Protein AF-0000000078073904 (afdb_homodimer)

Organism: Fusarium culmorum (NCBI:txid5516)

Radius of gyration: 28.76 Å; Cα contacts (8 Å, |Δi|>4): 2081; chains: 2; bounding box: 101×73×83 Å

pLDDT: mean 92.56, std 14.95, range [20.91, 99.0]

Sequence (932 aa):
MATPYNGTSDHADDGYSSGVSDLNIFYETGHLVFLVTSAVLVLLMIPGVGFFYSGLARRKSALTLILLSMVSVAVISFQWFFWGYSLTFSRTGNAFFGDLTQFGLMETLAQPNGSSALPDILFCLYQGMFAAITPALAIGAVADRGRILPAIVFMFLWSTIVYDPIAYWTWNANGWLFNLPSYDFAGGGPVHVASGTCALAYSLMLGKRTGYNRNNGLPYRPHNVTHVVLGTVFLWVGWFGFNGGSALAMNIRAIMACYVTNLAASCGAIAWILLDYRLEKKWSTIGFCSGAISGLVAITPAAGFVKPWAAVIIGICGGVVCNFATKLKFVMNIDDSLDIFAIHGVGGMAGNILTGIFGTKSIAALDGGEYDPIGWVDSHWVQLGYQIAGTLACFAWSFVLTCLLLFILNLIPGLSLRVAPEEEELGTDDGQLGEFAYDYVEMTRHMADSTHPNSDASARTSHEKVMATPYNGTSDHADDGYSSGVSDLNIFYETGHLVFLVTSAVLVLLMIPGVGFFYSGLARRKSALTLILLSMVSVAVISFQWFFWGYSLTFSRTGNAFFGDLTQFGLMETLAQPNGSSALPDILFCLYQGMFAAITPALAIGAVADRGRILPAIVFMFLWSTIVYDPIAYWTWNANGWLFNLPSYDFAGGGPVHVASGTCALAYSLMLGKRTGYNRNNGLPYRPHNVTHVVLGTVFLWVGWFGFNGGSALAMNIRAIMACYVTNLAASCGAIAWILLDYRLEKKWSTIGFCSGAISGLVAITPAAGFVKPWAAVIIGICGGVVCNFATKLKFVMNIDDSLDIFAIHGVGGMAGNILTGIFGTKSIAALDGGEYDPIGWVDSHWVQLGYQIAGTLACFAWSFVLTCLLLFILNLIPGLSLRVAPEEEELGTDDGQLGEFAYDYVEMTRHMADSTHPNSDASARTSHEKV

Foldseek 3Di:
DADQQDADDQFFAQSCNSVDDPLCSQADVQFLVLLVVLLVLLLLLLLLLLLQLLQQADQQANVVLSVLSVLLLVLLLVLLQAALVQFAFGNPQAQQTGDRSCGNNVSQHRPDGLDSNDGRVSVSSRVSSLLSRQLSLQLSLCGLWWARVLSSVLSSVCSRQFLRRLSNLQRYCNYVLVVLPLFFQQPLQSRQQLSLLLNQLSLVLQDAADCCVVVVNDADGRPHLVSSVSSLVSNLSSLLSRQLCSLSGDFVLSVQLSVLLNLLLQLQLVLQQVVVCVPPVDRDSSSSSLSSLLSNSLCRRQSSFAGNVLSNVSSNCSNVQLNVCLCVCSVVVGNSRSSSNSRRNRSSLNSSLSSQAGGAQVSNCRSVDGDDGGHVVSVPPCNNVSSNVSSVVSSVSSNVVSNVSLVVQCPDPPSNTTDDSVDSVSHCCCVPVVDGPDDCVVVVVVVVCVVPVPDPVVVPPDDDDD/DADQQDADDQFFAQRCSSVDDPLCSQADVQFLVLLVVLLVLLLLLLLLLLLQLLQQADQLANVVLSVLSVLLLVLLVVLLQQALVQFAFGNPDAQQTGDRSCGNNVSQHRPDGLDSRDGRVSVSSRVSSLLSNQLSLQLSLCGLWWARVLSSVLSSVCSRQFLRRLNNLQRYCNYVLVVLPLFFQQPLQSRQQLSLLLNQLLLVLQDDADCCVVVVNDADGRPHLPSSVSSLVSNLSSLLSRQLCSLSGDFVLSVQLSVLLNLLLQLQLVLQQVVVCVPVVDRDSNSSSLSSLQSNLLCRRQSSFAGNVLSNVSSNCSNVQLNVCLCVCSVVVGNSRSSSNSRRNRSSLNSSLSSQAGGAQVRNCRSVDGDDGGHVVSPPPCNNVSSNVSSVVSSVSSNVVSNVSLVVQCPDPPRNTTDDSVDSVSHCCCVPPVDGPDPCVVVVVVVVCVVPVPDPVPPPPDPPPD

Secondary structure (DSSP, 8-state):
-PPPP-S--SS-B-SGGG--S-GGGG--HHHHHHHHHHHHHHHHHHHHHHHHHHHHS-GGGHHHHHHHHHHHHHHHHHHIIIIIHHHHH-SS--SS---STTGGGTTBSSSEESEEEEEHHHHHHHHHHHHHHHHHHHGGGGTTTB-HHHHHHHHHHHIIIIIHHHHHHHHSTTSHHHHTT---SS-IIIIIIHHHHHHHHHHHHH-PPTTTTTTTTPPPPPS-HHHHHHHHHHHHHHHHHHHHGGGSS-SHHHHHHHHHHHHHHHHHHHHHHHHHHHHHSS--HHHHHHHHHHHHHHHTTTTTT--HHHHHHHHHHHHHHHHHHTTHHHHHT---TT-HIIIIIIHHHHHHHHHHHH--HHHHGGGS------SGGGT-TTHHHHHHHHHHHHHHHHHHHHHHHHHHHHHSTT--SBPPHHHHHH-HIIIIIS--SS-HHHHHHHHHHHH--SGGGTTSSS----/-PPPP-S--SS-B-SGGG--S-GGGG--HHHHHHHHHHHHHHHHHHHHHHHHHHHHS-GGGHHHHHHHHHHHHHHHHHHIIIIIHHHHH-SS--SS---STTGGGTTBSSSEESEEEEEHHHHHHHHHHHHHHHHHHHGGGGTTTB-HHHHHHHHHHHIIIIIHHHHHHHHSTTSHHHHTT---SS-IIIIIIHHHHHHHHHHHHH-PPTTTTTTTTPPPPPS-HHHHHHHHHHHHHHHIIIIIGGGSSSSHHHHHHHHHHHHHHHHHHHHHHHHHHHHHSS--HHHHHHHHHHHHHHHTTTTTT--HHHHHHHHHHHHHHHHHHTTHHHHHT---TT-HIIIIIIHHHHHHHHHHHH--HHHHGGGS------SGGGT-TTHHHHHHHHHHHHHHHHHHHHHHHHHHHHHSTT--SBPPHHHHHH-HIIIIIS--SS--HHHHHHHHHHH-SSGGGGGGSGGGG-

Nearest PDB structures (foldseek):
  5fuf-assembly1_A  TM=9.604E-01  e=5.441E-35  Candida albicans
  6ej6-assembly1_A  TM=9.096E-01  e=3.492E-35  Candida albicans SC5314
  5aez-assembly1_A  TM=9.355E-01  e=1.648E-34  Candida albicans
  5ah3-assembly1_A  TM=9.087E-01  e=6.497E-35  Candida albicans
  2nuu-assembly2_D  TM=9.528E-01  e=1.127E-28  Escherichia coli

InterPro domains:
  IPR001905 Ammonium transporter [PTHR43029] (24-446)
  IPR001905 Ammonium transporter [TIGR00836] (33-438)
  IPR018047 Ammonium transporter, conserved site [PS01219] (184-209)
  IPR024041 Ammonium transporter AmtB-like domain [PF00909] (33-438)
  IPR029020 Ammonium/urea transporter [G3DSA:1.10.3430.10] (8-456)

Structure (mmCIF, N/CA/C/O backbone):
data_AF-0000000078073904-model_v1
#
loop_
_entity.id
_entity.type
_entity.pdbx_description
1 polymer 'Ammonium transporter'
#
loop_
_atom_site.group_PDB
_atom_site.id
_atom_site.type_symbol
_atom_site.label_atom_id
_atom_site.label_alt_id
_atom_site.label_comp_id
_atom_site.label_asym_id
_atom_site.label_entity_id
_atom_site.label_seq_id
_atom_site.pdbx_PDB_ins_code
_atom_site.Cartn_x
_atom_site.Cartn_y
_atom_site.Cartn_z
_atom_site.occupancy
_atom_site.B_iso_or_equiv
_atom_site.auth_seq_id
_atom_site.auth_comp_id
_atom_site.auth_asym_id
_atom_site.auth_atom_id
_atom_site.pdbx_PDB_model_num
ATOM 1 N N . MET A 1 1 ? 30.516 -7.418 2.08 1 75.19 1 MET A N 1
ATOM 2 C CA . MET A 1 1 ? 30.125 -8.164 0.886 1 75.19 1 MET A CA 1
ATOM 3 C C . MET A 1 1 ? 30.203 -9.672 1.138 1 75.19 1 MET A C 1
ATOM 5 O O . MET A 1 1 ? 31.141 -10.156 1.765 1 75.19 1 MET A O 1
ATOM 9 N N . ALA A 1 2 ? 29.156 -10.375 0.724 1 86.56 2 ALA A N 1
ATOM 10 C CA . ALA A 1 2 ? 29.062 -11.812 0.95 1 86.56 2 ALA A CA 1
ATOM 11 C C . ALA A 1 2 ? 30.031 -12.57 0.057 1 86.56 2 ALA A C 1
ATOM 13 O O . ALA A 1 2 ? 30.359 -12.125 -1.048 1 86.56 2 ALA A O 1
ATOM 14 N N . THR A 1 3 ? 30.562 -13.641 0.608 1 92.12 3 THR A N 1
ATOM 15 C CA . THR A 1 3 ? 31.391 -14.562 -0.167 1 92.12 3 THR A CA 1
ATOM 16 C C . THR A 1 3 ? 30.531 -15.359 -1.146 1 92.12 3 THR A C 1
ATOM 18 O O . THR A 1 3 ? 29.438 -15.812 -0.8 1 92.12 3 THR A O 1
ATOM 21 N N . PRO A 1 4 ? 31 -15.477 -2.396 1 94.19 4 PRO A N 1
ATOM 22 C CA . PRO A 1 4 ? 30.25 -16.312 -3.33 1 94.19 4 PRO A CA 1
ATOM 23 C C . PRO A 1 4 ? 30.141 -17.766 -2.867 1 94.19 4 PRO A C 1
ATOM 25 O O . PRO A 1 4 ? 31.109 -18.328 -2.342 1 94.19 4 PRO A O 1
ATOM 28 N N . TYR A 1 5 ? 29.078 -18.375 -3.01 1 95.69 5 TYR A N 1
ATOM 29 C CA . TYR A 1 5 ? 28.859 -19.766 -2.619 1 95.69 5 TYR A CA 1
ATOM 30 C C . TYR A 1 5 ? 29.734 -20.719 -3.438 1 95.69 5 TYR A C 1
ATOM 32 O O . TYR A 1 5 ? 29.781 -20.609 -4.664 1 95.69 5 TYR A O 1
ATOM 40 N N . ASN A 1 6 ? 30.391 -21.625 -2.811 1 95.69 6 ASN A N 1
ATOM 41 C CA . ASN A 1 6 ? 31.344 -22.484 -3.504 1 95.69 6 ASN A CA 1
ATOM 42 C C . ASN A 1 6 ? 31.016 -23.953 -3.334 1 95.69 6 ASN A C 1
ATOM 44 O O . ASN A 1 6 ? 31.859 -24.812 -3.58 1 95.69 6 ASN A O 1
ATOM 48 N N . GLY A 1 7 ? 29.859 -24.297 -2.871 1 95.56 7 GLY A N 1
ATOM 49 C CA . GLY A 1 7 ? 29.453 -25.688 -2.74 1 95.56 7 GLY A CA 1
ATOM 50 C C . GLY A 1 7 ? 28.828 -26.25 -4.008 1 95.56 7 GLY A C 1
ATOM 51 O O . GLY A 1 7 ? 28.891 -25.609 -5.062 1 95.56 7 GLY A O 1
ATOM 52 N N . THR A 1 8 ? 28.297 -27.469 -3.877 1 93.5 8 THR A N 1
ATOM 53 C CA . THR A 1 8 ? 27.672 -28.109 -5.027 1 93.5 8 THR A CA 1
ATOM 54 C C . THR A 1 8 ? 26.438 -27.344 -5.465 1 93.5 8 THR A C 1
ATOM 56 O O . THR A 1 8 ? 25.781 -26.688 -4.652 1 93.5 8 THR A O 1
ATOM 59 N N . SER A 1 9 ? 26.172 -27.422 -6.773 1 90.5 9 SER A N 1
ATOM 60 C CA . SER A 1 9 ? 25.016 -26.703 -7.297 1 90.5 9 SER A CA 1
ATOM 61 C C . SER A 1 9 ? 24.109 -27.625 -8.117 1 90.5 9 SER A C 1
ATOM 63 O O . SER A 1 9 ? 23.016 -27.234 -8.508 1 90.5 9 SER A O 1
ATOM 65 N N . ASP A 1 10 ? 24.484 -28.859 -8.266 1 90.44 10 ASP A N 1
ATOM 66 C CA . ASP A 1 10 ? 23.797 -29.719 -9.227 1 90.44 10 ASP A CA 1
ATOM 67 C C . ASP A 1 10 ? 22.734 -30.578 -8.539 1 90.44 10 ASP A C 1
ATOM 69 O O . ASP A 1 10 ? 21.891 -31.188 -9.195 1 90.44 10 ASP A O 1
ATOM 73 N N . HIS A 1 11 ? 22.828 -30.719 -7.254 1 93.75 11 HIS A N 1
ATOM 74 C CA . HIS A 1 11 ? 21.812 -31.422 -6.477 1 93.75 11 HIS A CA 1
ATOM 75 C C . HIS A 1 11 ? 21.594 -30.766 -5.121 1 93.75 11 HIS A C 1
ATOM 77 O O . HIS A 1 11 ? 22.359 -29.891 -4.723 1 93.75 11 HIS A O 1
ATOM 83 N N . ALA A 1 12 ? 20.516 -31.156 -4.504 1 96.12 12 ALA A N 1
ATOM 84 C CA . ALA A 1 12 ? 20.141 -30.531 -3.234 1 96.12 12 ALA A CA 1
ATOM 85 C C . ALA A 1 12 ? 21.172 -30.828 -2.156 1 96.12 12 ALA A C 1
ATOM 87 O O . ALA A 1 12 ? 21.672 -31.953 -2.051 1 96.12 12 ALA A O 1
ATOM 88 N N . ASP A 1 13 ? 21.531 -29.859 -1.433 1 96.31 13 ASP A N 1
ATOM 89 C CA . ASP A 1 13 ? 22.5 -29.891 -0.343 1 96.31 13 ASP A CA 1
ATOM 90 C C . ASP A 1 13 ? 22.172 -28.828 0.714 1 96.31 13 ASP A C 1
ATOM 92 O O . ASP A 1 13 ? 21.656 -27.766 0.393 1 96.31 13 ASP A O 1
ATOM 96 N N . ASP A 1 14 ? 22.5 -29.125 1.922 1 96.5 14 ASP A N 1
ATOM 97 C CA . ASP A 1 14 ? 22.203 -28.203 3.008 1 96.5 14 ASP A CA 1
ATOM 98 C C . ASP A 1 14 ? 23.188 -27.016 3.012 1 96.5 14 ASP A C 1
ATOM 100 O O . ASP A 1 14 ? 22.969 -26.031 3.723 1 96.5 14 ASP A O 1
ATOM 104 N N . GLY A 1 15 ? 24.203 -27 2.281 1 95.44 15 GLY A N 1
ATOM 105 C CA . GLY A 1 15 ? 25.203 -25.953 2.217 1 95.44 15 GLY A CA 1
ATOM 106 C C . GLY A 1 15 ? 26.562 -26.406 2.701 1 95.44 15 GLY A C 1
ATOM 107 O O . GLY A 1 15 ? 27.578 -25.75 2.414 1 95.44 15 GLY A O 1
ATOM 108 N N . TYR A 1 16 ? 26.641 -27.578 3.213 1 95.12 16 TYR A N 1
ATOM 109 C CA . TYR A 1 16 ? 27.859 -28 3.898 1 95.12 16 TYR A CA 1
ATOM 110 C C . TYR A 1 16 ? 28.891 -28.547 2.91 1 95.12 16 TYR A C 1
ATOM 112 O O . TYR A 1 16 ? 30.062 -28.703 3.242 1 95.12 16 TYR A O 1
ATOM 120 N N . SER A 1 17 ? 28.484 -28.812 1.729 1 96.62 17 SER A N 1
ATOM 121 C CA . SER A 1 17 ? 29.438 -29.203 0.699 1 96.62 17 SER A CA 1
ATOM 122 C C . SER A 1 17 ? 30.438 -28.094 0.425 1 96.62 17 SER A C 1
ATOM 124 O O . SER A 1 17 ? 31.469 -28.312 -0.219 1 96.62 17 SER A O 1
ATOM 126 N N . SER A 1 18 ? 30.219 -26.891 0.875 1 95.69 18 SER A N 1
ATOM 127 C CA . SER A 1 18 ? 31.109 -25.734 0.698 1 95.69 18 SER A CA 1
ATOM 128 C C . SER A 1 18 ? 32.344 -25.859 1.574 1 95.69 18 SER A C 1
ATOM 130 O O . SER A 1 18 ? 33.344 -25.141 1.367 1 95.69 18 SER A O 1
ATOM 132 N N . GLY A 1 19 ? 32.219 -26.656 2.662 1 96.25 19 GLY A N 1
ATOM 133 C CA . GLY A 1 19 ? 33.344 -26.875 3.553 1 96.25 19 GLY A CA 1
ATOM 134 C C . GLY A 1 19 ? 33.406 -25.859 4.676 1 96.25 19 GLY A C 1
ATOM 135 O O . GLY A 1 19 ? 34.375 -25.859 5.453 1 96.25 19 GLY A O 1
ATOM 136 N N . VAL A 1 20 ? 32.469 -25.031 4.711 1 94.69 20 VAL A N 1
ATOM 137 C CA . VAL A 1 20 ? 32.531 -24 5.746 1 94.69 20 VAL A CA 1
ATOM 138 C C . VAL A 1 20 ? 31.5 -24.328 6.84 1 94.69 20 VAL A C 1
ATOM 140 O O . VAL A 1 20 ? 30.469 -24.938 6.57 1 94.69 20 VAL A O 1
ATOM 143 N N . SER A 1 21 ? 31.828 -23.906 8.078 1 94.75 21 SER A N 1
ATOM 144 C CA . SER A 1 21 ? 30.938 -24.156 9.211 1 94.75 21 SER A CA 1
ATOM 145 C C . SER A 1 21 ? 29.891 -23.047 9.359 1 94.75 21 SER A C 1
ATOM 147 O O . SER A 1 21 ? 28.734 -23.328 9.656 1 94.75 21 SER A O 1
ATOM 149 N N . ASP A 1 22 ? 30.391 -21.844 9.18 1 97.25 22 ASP A N 1
ATOM 150 C CA . ASP A 1 22 ? 29.453 -20.734 9.25 1 97.25 22 ASP A CA 1
ATOM 151 C C . ASP A 1 22 ? 28.844 -20.438 7.879 1 97.25 22 ASP A C 1
ATOM 153 O O . ASP A 1 22 ? 29.422 -19.688 7.086 1 97.25 22 ASP A O 1
ATOM 157 N N . LEU A 1 23 ? 27.719 -20.969 7.633 1 97.06 23 LEU A N 1
ATOM 158 C CA . LEU A 1 23 ? 27.062 -20.906 6.328 1 97.06 23 LEU A CA 1
ATOM 159 C C . LEU A 1 23 ? 26.547 -19.484 6.059 1 97.06 23 LEU A C 1
ATOM 161 O O . LEU A 1 23 ? 26.156 -19.172 4.93 1 97.06 23 LEU A O 1
ATOM 165 N N . ASN A 1 24 ? 26.562 -18.531 7.031 1 97.31 24 ASN A N 1
ATOM 166 C CA . ASN A 1 24 ? 26.062 -17.156 6.879 1 97.31 24 ASN A CA 1
ATOM 167 C C . ASN A 1 24 ? 26.984 -16.328 6.004 1 97.31 24 ASN A C 1
ATOM 169 O O . ASN A 1 24 ? 26.594 -15.281 5.484 1 97.31 24 ASN A O 1
ATOM 173 N N . ILE A 1 25 ? 28.25 -16.703 5.789 1 96.75 25 ILE A N 1
ATOM 174 C CA . ILE A 1 25 ? 29.25 -15.898 5.105 1 96.75 25 ILE A CA 1
ATOM 175 C C . ILE A 1 25 ? 28.859 -15.695 3.646 1 96.75 25 ILE A C 1
ATOM 177 O O . ILE A 1 25 ? 29.375 -14.805 2.971 1 96.75 25 ILE A O 1
ATOM 181 N N . PHE A 1 26 ? 27.875 -16.531 3.18 1 96.69 26 PHE A N 1
ATOM 182 C CA . PHE A 1 26 ? 27.5 -16.5 1.771 1 96.69 26 PHE A CA 1
ATOM 183 C C . PHE A 1 26 ? 26.391 -15.492 1.521 1 96.69 26 PHE A C 1
ATOM 185 O O . PHE A 1 26 ? 25.984 -15.273 0.376 1 96.69 26 PHE A O 1
ATOM 192 N N . TYR A 1 27 ? 25.906 -14.82 2.568 1 97.25 27 TYR A N 1
ATOM 193 C CA . TYR A 1 27 ? 24.688 -14.031 2.395 1 97.25 27 TYR A CA 1
ATOM 194 C C . TYR A 1 27 ? 24.828 -12.672 3.068 1 97.25 27 TYR A C 1
ATOM 196 O O . TYR A 1 27 ? 25.406 -12.562 4.148 1 97.25 27 TYR A O 1
ATOM 204 N N . GLU A 1 28 ? 24.266 -11.656 2.355 1 96.62 28 GLU A N 1
ATOM 205 C CA . GLU A 1 28 ? 24.172 -10.312 2.92 1 96.62 28 GLU A CA 1
ATOM 206 C C . GLU A 1 28 ? 22.859 -10.141 3.684 1 96.62 28 GLU A C 1
ATOM 208 O O . GLU A 1 28 ? 21.781 -10.469 3.174 1 96.62 28 GLU A O 1
ATOM 213 N N . THR A 1 29 ? 22.953 -9.57 4.82 1 96.94 29 THR A N 1
ATOM 214 C CA . THR A 1 29 ? 21.828 -9.508 5.738 1 96.94 29 THR A CA 1
ATOM 215 C C . THR A 1 29 ? 20.703 -8.648 5.16 1 96.94 29 THR A C 1
ATOM 217 O O . THR A 1 29 ? 19.516 -8.898 5.43 1 96.94 29 THR A O 1
ATOM 220 N N . GLY A 1 30 ? 21.016 -7.645 4.367 1 97.5 30 GLY A N 1
ATOM 221 C CA . GLY A 1 30 ? 19.984 -6.801 3.779 1 97.5 30 GLY A CA 1
ATOM 222 C C . GLY A 1 30 ? 19.047 -7.555 2.855 1 97.5 30 GLY A C 1
ATOM 223 O O . GLY A 1 30 ? 17.828 -7.32 2.867 1 97.5 30 GLY A O 1
ATOM 224 N N . HIS A 1 31 ? 19.656 -8.461 2.033 1 98.19 31 HIS A N 1
ATOM 225 C CA . HIS A 1 31 ? 18.828 -9.305 1.176 1 98.19 31 HIS A CA 1
ATOM 226 C C . HIS A 1 31 ? 17.906 -10.195 2.004 1 98.19 31 HIS A C 1
ATOM 228 O O . HIS A 1 31 ? 16.719 -10.344 1.683 1 98.19 31 HIS A O 1
ATOM 234 N N . LEU A 1 32 ? 18.453 -10.75 3.092 1 98.38 32 LEU A N 1
ATOM 235 C CA . LEU A 1 32 ? 17.703 -11.672 3.938 1 98.38 32 LEU A CA 1
ATOM 236 C C . LEU A 1 32 ? 16.547 -10.961 4.629 1 98.38 32 LEU A C 1
ATOM 238 O O . LEU A 1 32 ? 15.414 -11.453 4.621 1 98.38 32 LEU A O 1
ATOM 242 N N . VAL A 1 33 ? 16.781 -9.789 5.156 1 98.5 33 VAL A N 1
ATOM 243 C CA . VAL A 1 33 ? 15.75 -9.039 5.871 1 98.5 33 VAL A CA 1
ATOM 244 C C . VAL A 1 33 ? 14.641 -8.633 4.906 1 98.5 33 VAL A C 1
ATOM 246 O O . VAL A 1 33 ? 13.461 -8.727 5.238 1 98.5 33 VAL A O 1
ATOM 249 N N . PHE A 1 34 ? 15.07 -8.242 3.742 1 98.62 34 PHE A N 1
ATOM 250 C CA . PHE A 1 34 ? 14.102 -7.812 2.742 1 98.62 34 PHE A CA 1
ATOM 251 C C . PHE A 1 34 ? 13.141 -8.945 2.4 1 98.62 34 PHE A C 1
ATOM 253 O O . PHE A 1 34 ? 11.922 -8.742 2.371 1 98.62 34 PHE A O 1
ATOM 260 N N . LEU A 1 35 ? 13.602 -10.094 2.203 1 98.69 35 LEU A N 1
ATOM 261 C CA . LEU A 1 35 ? 12.742 -11.195 1.77 1 98.69 35 LEU A CA 1
ATOM 262 C C . LEU A 1 35 ? 11.898 -11.711 2.928 1 98.69 35 LEU A C 1
ATOM 264 O O . LEU A 1 35 ? 10.758 -12.141 2.729 1 98.69 35 LEU A O 1
ATOM 268 N N . VAL A 1 36 ? 12.453 -11.742 4.156 1 98.69 36 VAL A N 1
ATOM 269 C CA . VAL A 1 36 ? 11.648 -12.125 5.312 1 98.69 36 VAL A CA 1
ATOM 270 C C . VAL A 1 36 ? 10.492 -11.141 5.477 1 98.69 36 VAL A C 1
ATOM 272 O O . VAL A 1 36 ? 9.344 -11.547 5.688 1 98.69 36 VAL A O 1
ATOM 275 N N . THR A 1 37 ? 10.797 -9.828 5.328 1 98.69 37 THR A N 1
ATOM 276 C CA . THR A 1 37 ? 9.766 -8.805 5.414 1 98.69 37 THR A CA 1
ATOM 277 C C . THR A 1 37 ? 8.727 -9 4.316 1 98.69 37 THR A C 1
ATOM 279 O O . THR A 1 37 ? 7.52 -8.883 4.566 1 98.69 37 THR A O 1
ATOM 282 N N . SER A 1 38 ? 9.203 -9.305 3.137 1 98.88 38 SER A N 1
ATOM 283 C CA . SER A 1 38 ? 8.297 -9.547 2.016 1 98.88 38 SER A CA 1
ATOM 284 C C . SER A 1 38 ? 7.391 -10.742 2.285 1 98.88 38 SER A C 1
ATOM 286 O O . SER A 1 38 ? 6.195 -10.703 1.985 1 98.88 38 SER A O 1
ATOM 288 N N . ALA A 1 39 ? 7.938 -11.797 2.867 1 98.81 39 ALA A N 1
ATOM 289 C CA . ALA A 1 39 ? 7.137 -12.977 3.203 1 98.81 39 ALA A CA 1
ATOM 290 C C . ALA A 1 39 ? 6.02 -12.617 4.18 1 98.81 39 ALA A C 1
ATOM 292 O O . ALA A 1 39 ? 4.883 -13.062 4.023 1 98.81 39 ALA A O 1
ATOM 293 N N . VAL A 1 40 ? 6.344 -11.812 5.152 1 98.62 40 VAL A N 1
ATOM 294 C CA . VAL A 1 40 ? 5.367 -11.391 6.152 1 98.62 40 VAL A CA 1
ATOM 295 C C . VAL A 1 40 ? 4.262 -10.57 5.484 1 98.62 40 VAL A C 1
ATOM 297 O O . VAL A 1 40 ? 3.082 -10.75 5.797 1 98.62 40 VAL A O 1
ATOM 300 N N . LEU A 1 41 ? 4.617 -9.703 4.598 1 98.75 41 LEU A N 1
ATOM 301 C CA . LEU A 1 41 ? 3.646 -8.867 3.896 1 98.75 41 LEU A CA 1
ATOM 302 C C . LEU A 1 41 ? 2.717 -9.719 3.039 1 98.75 41 LEU A C 1
ATOM 304 O O . LEU A 1 41 ? 1.514 -9.461 2.975 1 98.75 41 LEU A O 1
ATOM 308 N N . VAL A 1 42 ? 3.252 -10.727 2.355 1 98.81 42 VAL A N 1
ATOM 309 C CA . VAL A 1 42 ? 2.414 -11.602 1.54 1 98.81 42 VAL A CA 1
ATOM 310 C C . VAL A 1 42 ? 1.479 -12.406 2.439 1 98.81 42 VAL A C 1
ATOM 312 O O . VAL A 1 42 ? 0.314 -12.625 2.098 1 98.81 42 VAL A O 1
ATOM 315 N N . LEU A 1 43 ? 1.953 -12.859 3.58 1 98.75 43 LEU A N 1
ATOM 316 C CA . LEU A 1 43 ? 1.095 -13.547 4.535 1 98.75 43 LEU A CA 1
ATOM 317 C C . LEU A 1 43 ? -0.094 -12.68 4.93 1 98.75 43 LEU A C 1
ATOM 319 O O . LEU A 1 43 ? -1.217 -13.172 5.051 1 98.75 43 LEU A O 1
ATOM 323 N N . LEU A 1 44 ? 0.121 -11.406 5.062 1 98.5 44 LEU A N 1
ATOM 324 C CA . LEU A 1 44 ? -0.924 -10.461 5.434 1 98.5 44 LEU A CA 1
ATOM 325 C C . LEU A 1 44 ? -1.994 -10.383 4.348 1 98.5 44 LEU A C 1
ATOM 327 O O . LEU A 1 44 ? -3.164 -10.125 4.641 1 98.5 44 LEU A O 1
ATOM 331 N N . MET A 1 45 ? -1.682 -10.672 3.16 1 98.75 45 MET A N 1
ATOM 332 C CA . MET A 1 45 ? -2.609 -10.594 2.037 1 98.75 45 MET A CA 1
ATOM 333 C C . MET A 1 45 ? -3.691 -11.664 2.152 1 98.75 45 MET A C 1
ATOM 335 O O . MET A 1 45 ? -4.816 -11.469 1.689 1 98.75 45 MET A O 1
ATOM 339 N N . ILE A 1 46 ? -3.387 -12.75 2.764 1 98.62 46 ILE A N 1
ATOM 340 C CA . ILE A 1 46 ? -4.285 -13.898 2.729 1 98.62 46 ILE A CA 1
ATOM 341 C C . ILE A 1 46 ? -5.543 -13.594 3.541 1 98.62 46 ILE A C 1
ATOM 343 O O . ILE A 1 46 ? -6.66 -13.719 3.035 1 98.62 46 ILE A O 1
ATOM 347 N N . PRO A 1 47 ? -5.387 -13.117 4.797 1 98.19 47 PRO A N 1
ATOM 348 C CA . PRO A 1 47 ? -6.621 -12.641 5.426 1 98.19 47 PRO A CA 1
ATOM 349 C C . PRO A 1 47 ? -7.234 -11.445 4.699 1 98.19 47 PRO A C 1
ATOM 351 O O . PRO A 1 47 ? -8.445 -11.227 4.773 1 98.19 47 PRO A O 1
ATOM 354 N N . GLY A 1 48 ? -6.426 -10.648 4.012 1 98.56 48 GLY A N 1
ATOM 355 C CA . GLY A 1 48 ? -6.965 -9.586 3.178 1 98.56 48 GLY A CA 1
ATOM 356 C C . GLY A 1 48 ? -7.957 -10.086 2.145 1 98.56 48 GLY A C 1
ATOM 357 O O . GLY A 1 48 ? -9.016 -9.484 1.952 1 98.56 48 GLY A O 1
ATOM 358 N N . VAL A 1 49 ? -7.609 -11.211 1.524 1 98.5 49 VAL A N 1
ATOM 359 C CA . VAL A 1 49 ? -8.523 -11.852 0.588 1 98.5 49 VAL A CA 1
ATOM 360 C C . VAL A 1 49 ? -9.812 -12.25 1.312 1 98.5 49 VAL A C 1
ATOM 362 O O . VAL A 1 49 ? -10.914 -12.016 0.807 1 98.5 49 VAL A O 1
ATOM 365 N N . GLY A 1 50 ? -9.672 -12.805 2.512 1 98 50 GLY A N 1
ATOM 366 C CA . GLY A 1 50 ? -10.82 -13.219 3.307 1 98 50 GLY A CA 1
ATOM 367 C C . GLY A 1 50 ? -11.773 -12.078 3.617 1 98 50 GLY A C 1
ATOM 368 O O . GLY A 1 50 ? -12.984 -12.203 3.43 1 98 50 GLY A O 1
ATOM 369 N N . PHE A 1 51 ? -11.258 -10.953 4.02 1 97.25 51 PHE A N 1
ATOM 370 C CA . PHE A 1 51 ? -12.078 -9.797 4.344 1 97.25 51 PHE A CA 1
ATOM 371 C C . PHE A 1 51 ? -12.727 -9.219 3.09 1 97.25 51 PHE A C 1
ATOM 373 O O . PHE A 1 51 ? -13.891 -8.828 3.107 1 97.25 51 PHE A O 1
ATOM 380 N N . PHE A 1 52 ? -12.016 -9.172 2.033 1 97.56 52 PHE A N 1
ATOM 381 C CA . PHE A 1 52 ? -12.531 -8.664 0.772 1 97.56 52 PHE A CA 1
ATOM 382 C C . PHE A 1 52 ? -13.719 -9.492 0.296 1 97.56 52 PHE A C 1
ATOM 384 O O . PHE A 1 52 ? -14.781 -8.953 -0.008 1 97.56 52 PHE A O 1
ATOM 391 N N . TYR A 1 53 ? -13.57 -10.828 0.314 1 96.94 53 TYR A N 1
ATOM 392 C CA . TYR A 1 53 ? -14.625 -11.727 -0.126 1 96.94 53 TYR A CA 1
ATOM 393 C C . TYR A 1 53 ? -15.797 -11.711 0.849 1 96.94 53 TYR A C 1
ATOM 395 O O . TYR A 1 53 ? -16.953 -11.703 0.434 1 96.94 53 TYR A O 1
ATOM 403 N N . SER A 1 54 ? -15.461 -11.688 2.115 1 94.81 54 SER A N 1
ATOM 404 C CA . SER A 1 54 ? -16.5 -11.633 3.141 1 94.81 54 SER A CA 1
ATOM 405 C C . SER A 1 54 ? -17.375 -10.391 2.977 1 94.81 54 SER A C 1
ATOM 407 O O . SER A 1 54 ? -18.594 -10.477 3.051 1 94.81 54 SER A O 1
ATOM 409 N N . GLY A 1 55 ? -16.75 -9.289 2.75 1 93.56 55 GLY A N 1
ATOM 410 C CA . GLY A 1 55 ? -17.5 -8.055 2.582 1 93.56 55 GLY A CA 1
ATOM 411 C C . GLY A 1 55 ? -18.422 -8.07 1.383 1 93.56 55 GLY A C 1
ATOM 412 O O . GLY A 1 55 ? -19.516 -7.5 1.425 1 93.56 55 GLY A O 1
ATOM 413 N N . LEU A 1 56 ? -18.047 -8.711 0.352 1 93.25 56 LEU A N 1
ATOM 414 C CA . LEU A 1 56 ? -18.812 -8.758 -0.895 1 93.25 56 LEU A CA 1
ATOM 415 C C . LEU A 1 56 ? -19.938 -9.789 -0.808 1 93.25 56 LEU A C 1
ATOM 417 O O . LEU A 1 56 ? -20.906 -9.719 -1.566 1 93.25 56 LEU A O 1
ATOM 421 N N . ALA A 1 57 ? -19.766 -10.758 0.078 1 91.06 57 ALA A N 1
ATOM 422 C CA . ALA A 1 57 ? -20.734 -11.852 0.185 1 91.06 57 ALA A CA 1
ATOM 423 C C . ALA A 1 57 ? -21.922 -11.453 1.061 1 91.06 57 ALA A C 1
ATOM 425 O O . ALA A 1 57 ? -21.906 -10.383 1.673 1 91.06 57 ALA A O 1
ATOM 426 N N . ARG A 1 58 ? -22.906 -12.336 1.023 1 88 58 ARG A N 1
ATOM 427 C CA . ARG A 1 58 ? -24.031 -12.172 1.933 1 88 58 ARG A CA 1
ATOM 428 C C . ARG A 1 58 ? -23.609 -12.414 3.377 1 88 58 ARG A C 1
ATOM 430 O O . ARG A 1 58 ? -22.672 -13.172 3.637 1 88 58 ARG A O 1
ATOM 437 N N . ARG A 1 59 ? -24.328 -11.891 4.191 1 86.94 59 ARG A N 1
ATOM 438 C CA . ARG A 1 59 ? -24.016 -11.969 5.617 1 86.94 59 ARG A CA 1
ATOM 439 C C . ARG A 1 59 ? -23.969 -13.414 6.09 1 86.94 59 ARG A C 1
ATOM 441 O O . ARG A 1 59 ? -23.141 -13.773 6.926 1 86.94 59 ARG A O 1
ATOM 448 N N . LYS A 1 60 ? -24.859 -14.242 5.582 1 86.88 60 LYS A N 1
ATOM 449 C CA . LYS A 1 60 ? -25.047 -15.609 6.066 1 86.88 60 LYS A CA 1
ATOM 450 C C . LYS A 1 60 ? -23.875 -16.5 5.637 1 86.88 60 LYS A C 1
ATOM 452 O O . LYS A 1 60 ? -23.75 -17.641 6.102 1 86.88 60 LYS A O 1
ATOM 457 N N . SER A 1 61 ? -23 -16.016 4.793 1 89.31 61 SER A N 1
ATOM 458 C CA . SER A 1 61 ? -21.844 -16.797 4.324 1 89.31 61 SER A CA 1
ATOM 459 C C . SER A 1 61 ? -20.547 -16.031 4.527 1 89.31 61 SER A C 1
ATOM 461 O O . SER A 1 61 ? -19.5 -16.422 3.992 1 89.31 61 SER A O 1
ATOM 463 N N . ALA A 1 62 ? -20.578 -14.992 5.27 1 89.75 62 ALA A N 1
ATOM 464 C CA . ALA A 1 62 ? -19.453 -14.062 5.402 1 89.75 62 ALA A CA 1
ATOM 465 C C . ALA A 1 62 ? -18.297 -14.703 6.172 1 89.75 62 ALA A C 1
ATOM 467 O O . ALA A 1 62 ? -17.141 -14.602 5.766 1 89.75 62 ALA A O 1
ATOM 468 N N . LEU A 1 63 ? -18.562 -15.375 7.246 1 92.62 63 LEU A N 1
ATOM 469 C CA . LEU A 1 63 ? -17.531 -15.914 8.125 1 92.62 63 LEU A CA 1
ATOM 470 C C . LEU A 1 63 ? -16.844 -17.109 7.48 1 92.62 63 LEU A C 1
ATOM 472 O O . LEU A 1 63 ? -15.641 -17.328 7.672 1 92.62 63 LEU A O 1
ATOM 476 N N . THR A 1 64 ? -17.516 -17.891 6.73 1 94.56 64 THR A N 1
ATOM 477 C CA . THR A 1 64 ? -16.984 -19.047 6.035 1 94.56 64 THR A CA 1
ATOM 478 C C . THR A 1 64 ? -15.844 -18.641 5.098 1 94.56 64 THR A C 1
ATOM 480 O O . THR A 1 64 ? -14.82 -19.328 5.027 1 94.56 64 THR A O 1
ATOM 483 N N . LEU A 1 65 ? -16.016 -17.594 4.465 1 95 65 LEU A N 1
ATOM 484 C CA . LEU A 1 65 ? -15.016 -17.156 3.498 1 95 65 LEU A CA 1
ATOM 485 C C . LEU A 1 65 ? -13.75 -16.688 4.203 1 95 65 LEU A C 1
ATOM 487 O O . LEU A 1 65 ? -12.641 -16.938 3.729 1 95 65 LEU A O 1
ATOM 491 N N . ILE A 1 66 ? -13.891 -15.992 5.32 1 96.06 66 ILE A N 1
ATOM 492 C CA . ILE A 1 66 ? -12.734 -15.586 6.105 1 96.06 66 ILE A CA 1
ATOM 493 C C . ILE A 1 66 ? -11.992 -16.828 6.613 1 96.06 66 ILE A C 1
ATOM 495 O O . ILE A 1 66 ? -10.773 -16.922 6.492 1 96.06 66 ILE A O 1
ATOM 499 N N . LEU A 1 67 ? -12.734 -17.766 7.129 1 96.38 67 LEU A N 1
ATOM 500 C CA . LEU A 1 67 ? -12.141 -18.984 7.668 1 96.38 67 LEU A CA 1
ATOM 501 C C . LEU A 1 67 ? -11.398 -19.75 6.582 1 96.38 67 LEU A C 1
ATOM 503 O O . LEU A 1 67 ? -10.25 -20.172 6.785 1 96.38 67 LEU A O 1
ATOM 507 N N . LEU A 1 68 ? -12.023 -19.938 5.457 1 96.88 68 LEU A N 1
ATOM 508 C CA . LEU A 1 68 ? -11.422 -20.734 4.391 1 96.88 68 LEU A CA 1
ATOM 509 C C . LEU A 1 68 ? -10.141 -20.078 3.879 1 96.88 68 LEU A C 1
ATOM 511 O O . LEU A 1 68 ? -9.195 -20.766 3.498 1 96.88 68 LEU A O 1
ATOM 515 N N . SER A 1 69 ? -10.141 -18.75 3.807 1 97.69 69 SER A N 1
ATOM 516 C CA . SER A 1 69 ? -8.898 -18.062 3.438 1 97.69 69 SER A CA 1
ATOM 517 C C . SER A 1 69 ? -7.785 -18.359 4.434 1 97.69 69 SER A C 1
ATOM 519 O O . SER A 1 69 ? -6.641 -18.594 4.039 1 97.69 69 SER A O 1
ATOM 521 N N . MET A 1 70 ? -8.102 -18.422 5.68 1 97.81 70 MET A N 1
ATOM 522 C CA . MET A 1 70 ? -7.109 -18.719 6.715 1 97.81 70 MET A CA 1
ATOM 523 C C . MET A 1 70 ? -6.719 -20.188 6.695 1 97.81 70 MET A C 1
ATOM 525 O O . MET A 1 70 ? -5.566 -20.531 6.98 1 97.81 70 MET A O 1
ATOM 529 N N . VAL A 1 71 ? -7.652 -21 6.434 1 98.25 71 VAL A N 1
ATOM 530 C CA . VAL A 1 71 ? -7.383 -22.438 6.332 1 98.25 71 VAL A CA 1
ATOM 531 C C . VAL A 1 71 ? -6.387 -22.688 5.203 1 98.25 71 VAL A C 1
ATOM 533 O O . VAL A 1 71 ? -5.539 -23.578 5.309 1 98.25 71 VAL A O 1
ATOM 536 N N . SER A 1 72 ? -6.469 -21.906 4.191 1 98.62 72 SER A N 1
ATOM 537 C CA . SER A 1 72 ? -5.508 -22.047 3.104 1 98.62 72 SER A CA 1
ATOM 538 C C . SER A 1 72 ? -4.074 -21.891 3.605 1 98.62 72 SER A C 1
ATOM 540 O O . SER A 1 72 ? -3.186 -22.641 3.189 1 98.62 72 SER A O 1
ATOM 542 N N . VAL A 1 73 ? -3.822 -20.953 4.516 1 98.31 73 VAL A N 1
ATOM 543 C CA . VAL A 1 73 ? -2.494 -20.75 5.086 1 98.31 73 VAL A CA 1
ATOM 544 C C . VAL A 1 73 ? -2.037 -22.031 5.789 1 98.31 73 VAL A C 1
ATOM 546 O O . VAL A 1 73 ? -0.91 -22.484 5.59 1 98.31 73 VAL A O 1
ATOM 549 N N . ALA A 1 74 ? -2.926 -22.594 6.539 1 98.56 74 ALA A N 1
ATOM 550 C CA . ALA A 1 74 ? -2.578 -23.766 7.34 1 98.56 74 ALA A CA 1
ATOM 551 C C . ALA A 1 74 ? -2.334 -24.984 6.453 1 98.56 74 ALA A C 1
ATOM 553 O O . ALA A 1 74 ? -1.29 -25.641 6.551 1 98.56 74 ALA A O 1
ATOM 554 N N . VAL A 1 75 ? -3.248 -25.234 5.559 1 98.75 75 VAL A N 1
ATOM 555 C CA . VAL A 1 75 ? -3.213 -26.438 4.734 1 98.75 75 VAL A CA 1
ATOM 556 C C . VAL A 1 75 ? -2.037 -26.359 3.764 1 98.75 75 VAL A C 1
ATOM 558 O O . VAL A 1 75 ? -1.299 -27.344 3.6 1 98.75 75 VAL A O 1
ATOM 561 N N . ILE A 1 76 ? -1.841 -25.266 3.191 1 98.88 76 ILE A N 1
ATOM 562 C CA . ILE A 1 76 ? -0.819 -25.172 2.154 1 98.88 76 ILE A CA 1
ATOM 563 C C . ILE A 1 76 ? 0.562 -25.078 2.799 1 98.88 76 ILE A C 1
ATOM 565 O O . ILE A 1 76 ? 1.55 -25.562 2.242 1 98.88 76 ILE A O 1
ATOM 569 N N . SER A 1 77 ? 0.645 -24.469 4.004 1 98.75 77 SER A N 1
ATOM 570 C CA . SER A 1 77 ? 1.932 -24.484 4.691 1 98.75 77 SER A CA 1
ATOM 571 C C . SER A 1 77 ? 2.416 -25.906 4.918 1 98.75 77 SER A C 1
ATOM 573 O O . SER A 1 77 ? 3.605 -26.203 4.77 1 98.75 77 SER A O 1
ATOM 575 N N . PHE A 1 78 ? 1.495 -26.734 5.277 1 98.81 78 PHE A N 1
ATOM 576 C CA . PHE A 1 78 ? 1.865 -28.141 5.438 1 98.81 78 PHE A CA 1
ATOM 577 C C . PHE A 1 78 ? 2.172 -28.781 4.09 1 98.81 78 PHE A C 1
ATOM 579 O O . PHE A 1 78 ? 3.168 -29.484 3.943 1 98.81 78 PHE A O 1
ATOM 586 N N . GLN A 1 79 ? 1.312 -28.609 3.113 1 98.88 79 GLN A N 1
ATOM 587 C CA . GLN A 1 79 ? 1.505 -29.141 1.772 1 98.88 79 GLN A CA 1
ATOM 588 C C . GLN A 1 79 ? 2.859 -28.734 1.203 1 98.88 79 GLN A C 1
ATOM 590 O O . GLN A 1 79 ? 3.553 -29.547 0.586 1 98.88 79 GLN A O 1
ATOM 595 N N . TRP A 1 80 ? 3.215 -27.469 1.419 1 98.88 80 TRP A N 1
ATOM 596 C CA . TRP A 1 80 ? 4.457 -26.891 0.918 1 98.88 80 TRP A CA 1
ATOM 597 C C . TRP A 1 80 ? 5.668 -27.547 1.574 1 98.88 80 TRP A C 1
ATOM 599 O O . TRP A 1 80 ? 6.648 -27.875 0.901 1 98.88 80 TRP A O 1
ATOM 609 N N . PHE A 1 81 ? 5.57 -27.812 2.875 1 98.75 81 PHE A N 1
ATOM 610 C CA . PHE A 1 81 ? 6.59 -28.516 3.633 1 98.75 81 PHE A CA 1
ATOM 611 C C . PHE A 1 81 ? 6.695 -29.969 3.17 1 98.75 81 PHE A C 1
ATOM 613 O O . PHE A 1 81 ? 7.793 -30.469 2.945 1 98.75 81 PHE A O 1
ATOM 620 N N . PHE A 1 82 ? 5.578 -30.578 3.053 1 98.56 82 PHE A N 1
ATOM 621 C CA . PHE A 1 82 ? 5.5 -32.031 2.812 1 98.56 82 PHE A CA 1
ATOM 622 C C . PHE A 1 82 ? 6.098 -32.375 1.455 1 98.56 82 PHE A C 1
ATOM 624 O O . PHE A 1 82 ? 7.039 -33.156 1.372 1 98.56 82 PHE A O 1
ATOM 631 N N . TRP A 1 83 ? 5.547 -31.75 0.36 1 98.56 83 TRP A N 1
ATOM 632 C CA . TRP A 1 83 ? 6.141 -32.094 -0.921 1 98.56 83 TRP A CA 1
ATOM 633 C C . TRP A 1 83 ? 6.051 -30.953 -1.911 1 98.56 83 TRP A C 1
ATOM 635 O O . TRP A 1 83 ? 6.699 -30.969 -2.961 1 98.56 83 TRP A O 1
ATOM 645 N N . GLY A 1 84 ? 5.352 -29.859 -1.627 1 98.81 84 GLY A N 1
ATOM 646 C CA . GLY A 1 84 ? 5.098 -28.781 -2.578 1 98.81 84 GLY A CA 1
ATOM 647 C C . GLY A 1 84 ? 6.359 -28.062 -3.014 1 98.81 84 GLY A C 1
ATOM 648 O O . GLY A 1 84 ? 6.57 -27.844 -4.207 1 98.81 84 GLY A O 1
ATOM 649 N N . TYR A 1 85 ? 7.199 -27.688 -2.025 1 98.81 85 TYR A N 1
ATOM 650 C CA . TYR A 1 85 ? 8.422 -26.984 -2.367 1 98.81 85 TYR A CA 1
ATOM 651 C C . TYR A 1 85 ? 9.297 -27.812 -3.293 1 98.81 85 TYR A C 1
ATOM 653 O O . TYR A 1 85 ? 9.828 -27.297 -4.285 1 98.81 85 TYR A O 1
ATOM 661 N N . SER A 1 86 ? 9.406 -29.109 -2.939 1 98.62 86 SER A N 1
ATOM 662 C CA . SER A 1 86 ? 10.242 -30.016 -3.736 1 98.62 86 SER A CA 1
ATOM 663 C C . SER A 1 86 ? 9.688 -30.172 -5.148 1 98.62 86 SER A C 1
ATOM 665 O O . SER A 1 86 ? 10.445 -30.156 -6.121 1 98.62 86 SER A O 1
ATOM 667 N N . LEU A 1 87 ? 8.43 -30.219 -5.262 1 98.75 87 LEU A N 1
ATOM 668 C CA . LEU A 1 87 ? 7.789 -30.406 -6.562 1 98.75 87 LEU A CA 1
ATOM 669 C C . LEU A 1 87 ? 7.91 -29.141 -7.41 1 98.75 87 LEU A C 1
ATOM 671 O O . LEU A 1 87 ? 7.875 -29.219 -8.641 1 98.75 87 LEU A O 1
ATOM 675 N N . THR A 1 88 ? 8.117 -28.016 -6.824 1 98.75 88 THR A N 1
ATOM 676 C CA . THR A 1 88 ? 8.117 -26.75 -7.543 1 98.75 88 THR A CA 1
ATOM 677 C C . THR A 1 88 ? 9.539 -26.281 -7.809 1 98.75 88 THR A C 1
ATOM 679 O O . THR A 1 88 ? 9.82 -25.703 -8.867 1 98.75 88 THR A O 1
ATOM 682 N N . PHE A 1 89 ? 10.492 -26.5 -6.824 1 98.19 89 PHE A N 1
ATOM 683 C CA . PHE A 1 89 ? 11.773 -25.812 -6.938 1 98.19 89 PHE A CA 1
ATOM 684 C C . PHE A 1 89 ? 12.93 -26.781 -6.738 1 98.19 89 PHE A C 1
ATOM 686 O O . PHE A 1 89 ? 14.039 -26.375 -6.367 1 98.19 89 PHE A O 1
ATOM 693 N N . SER A 1 90 ? 12.664 -28.125 -6.93 1 97.19 90 SER A N 1
ATOM 694 C CA . SER A 1 90 ? 13.766 -29.078 -6.953 1 97.19 90 SER A CA 1
ATOM 695 C C . SER A 1 90 ? 14.766 -28.734 -8.055 1 97.19 90 SER A C 1
ATOM 697 O O . SER A 1 90 ? 14.406 -28.109 -9.055 1 97.19 90 SER A O 1
ATOM 699 N N . ARG A 1 91 ? 15.938 -29.156 -7.906 1 95.69 91 ARG A N 1
ATOM 700 C CA . ARG A 1 91 ? 17.016 -28.781 -8.82 1 95.69 91 ARG A CA 1
ATOM 701 C C . ARG A 1 91 ? 17.125 -29.781 -9.961 1 95.69 91 ARG A C 1
ATOM 703 O O . ARG A 1 91 ? 17.75 -29.5 -10.984 1 95.69 91 ARG A O 1
ATOM 710 N N . THR A 1 92 ? 16.531 -30.938 -9.766 1 96.19 92 THR A N 1
ATOM 711 C CA . THR A 1 92 ? 16.797 -32.062 -10.68 1 96.19 92 THR A CA 1
ATOM 712 C C . THR A 1 92 ? 15.531 -32.469 -11.414 1 96.19 92 THR A C 1
ATOM 714 O O . THR A 1 92 ? 15.453 -33.562 -11.961 1 96.19 92 THR A O 1
ATOM 717 N N . GLY A 1 93 ? 14.547 -31.672 -11.367 1 95.75 93 GLY A N 1
ATOM 718 C CA . GLY A 1 93 ? 13.336 -31.969 -12.109 1 95.75 93 GLY A CA 1
ATOM 719 C C . GLY A 1 93 ? 13.516 -31.906 -13.617 1 95.75 93 GLY A C 1
ATOM 720 O O . GLY A 1 93 ? 14.547 -31.438 -14.102 1 95.75 93 GLY A O 1
ATOM 721 N N . ASN A 1 94 ? 12.523 -32.406 -14.352 1 97.25 94 ASN A N 1
ATOM 722 C CA . ASN A 1 94 ? 12.555 -32.281 -15.812 1 97.25 94 ASN A CA 1
ATOM 723 C C . ASN A 1 94 ? 11.859 -31.031 -16.297 1 97.25 94 ASN A C 1
ATOM 725 O O . ASN A 1 94 ? 11.711 -30.062 -15.531 1 97.25 94 ASN A O 1
ATOM 729 N N . ALA A 1 95 ? 11.469 -31 -17.562 1 96.94 95 ALA A N 1
ATOM 730 C CA . ALA A 1 95 ? 10.93 -29.781 -18.141 1 96.94 95 ALA A CA 1
ATOM 731 C C . ALA A 1 95 ? 9.5 -29.531 -17.641 1 96.94 95 ALA A C 1
ATOM 733 O O . ALA A 1 95 ? 9.031 -28.391 -17.641 1 96.94 95 ALA A O 1
ATOM 734 N N . PHE A 1 96 ? 8.875 -30.562 -17.125 1 97.19 96 PHE A N 1
ATOM 735 C CA . PHE A 1 96 ? 7.445 -30.422 -16.859 1 97.19 96 PHE A CA 1
ATOM 736 C C . PHE A 1 96 ? 7.152 -30.578 -15.375 1 97.19 96 PHE A C 1
ATOM 738 O O . PHE A 1 96 ? 6.195 -29.984 -14.859 1 97.19 96 PHE A O 1
ATOM 745 N N . PHE A 1 97 ? 7.973 -31.359 -14.703 1 96.56 97 PHE A N 1
ATOM 746 C CA . PHE A 1 97 ? 7.688 -31.641 -13.297 1 96.56 97 PHE A CA 1
ATOM 747 C C . PHE A 1 97 ? 8.961 -31.578 -12.469 1 96.56 97 PHE A C 1
ATOM 749 O O . PHE A 1 97 ? 10.023 -32.031 -12.914 1 96.56 97 PHE A O 1
ATOM 756 N N . GLY A 1 98 ? 8.836 -30.969 -11.273 1 97.44 98 GLY A N 1
ATOM 757 C CA . GLY A 1 98 ? 9.867 -31.188 -10.273 1 97.44 98 GLY A CA 1
ATOM 758 C C . GLY A 1 98 ? 9.852 -32.594 -9.688 1 97.44 98 GLY A C 1
ATOM 759 O O . GLY A 1 98 ? 9.086 -33.438 -10.141 1 97.44 98 GLY A O 1
ATOM 760 N N . ASP A 1 99 ? 10.789 -32.844 -8.805 1 97.69 99 ASP A N 1
ATOM 761 C CA . ASP A 1 99 ? 10.859 -34.188 -8.211 1 97.69 99 ASP A CA 1
ATOM 762 C C . ASP A 1 99 ? 10.836 -34.125 -6.684 1 97.69 99 ASP A C 1
ATOM 764 O O . ASP A 1 99 ? 10.492 -33.062 -6.113 1 97.69 99 ASP A O 1
ATOM 768 N N . LEU A 1 100 ? 11.023 -35.219 -5.992 1 97.94 100 LEU A N 1
ATOM 769 C CA . LEU A 1 100 ? 10.836 -35.281 -4.547 1 97.94 100 LEU A CA 1
ATOM 770 C C . LEU A 1 100 ? 12.18 -35.406 -3.83 1 97.94 100 LEU A C 1
ATOM 772 O O . LEU A 1 100 ? 12.258 -35.969 -2.738 1 97.94 100 LEU A O 1
ATOM 776 N N . THR A 1 101 ? 13.297 -34.812 -4.48 1 97.25 101 THR A N 1
ATOM 777 C CA . THR A 1 101 ? 14.633 -34.906 -3.906 1 97.25 101 THR A CA 1
ATOM 778 C C . THR A 1 101 ? 14.719 -34.094 -2.619 1 97.25 101 THR A C 1
ATOM 780 O O . THR A 1 101 ? 15.617 -34.312 -1.804 1 97.25 101 THR A O 1
ATOM 783 N N . GLN A 1 102 ? 13.836 -33.156 -2.467 1 98.12 102 GLN A N 1
ATOM 784 C CA . GLN A 1 102 ? 13.805 -32.375 -1.247 1 98.12 102 GLN A CA 1
ATOM 785 C C . GLN A 1 102 ? 12.523 -32.625 -0.462 1 98.12 102 GLN A C 1
ATOM 787 O O . GLN A 1 102 ? 11.984 -31.703 0.16 1 98.12 102 GLN A O 1
ATOM 792 N N . PHE A 1 103 ? 12.039 -33.844 -0.509 1 98 103 PHE A N 1
ATOM 793 C CA . PHE A 1 103 ? 10.844 -34.219 0.226 1 98 103 PHE A CA 1
ATOM 794 C C . PHE A 1 103 ? 10.992 -33.906 1.708 1 98 103 PHE A C 1
ATOM 796 O O . PHE A 1 103 ? 12.039 -34.156 2.305 1 98 103 PHE A O 1
ATOM 803 N N . GLY A 1 104 ? 9.938 -33.25 2.346 1 98.31 104 GLY A N 1
ATOM 804 C CA . GLY A 1 104 ? 9.984 -32.906 3.752 1 98.31 104 GLY A CA 1
ATOM 805 C C . GLY A 1 104 ? 11.047 -31.859 4.059 1 98.31 104 GLY A C 1
ATOM 806 O O . GLY A 1 104 ? 11.562 -31.797 5.176 1 98.31 104 GLY A O 1
ATOM 807 N N . LEU A 1 105 ? 11.594 -31.156 3.023 1 98.31 105 LEU A N 1
ATOM 808 C CA . LEU A 1 105 ? 12.602 -30.109 3.096 1 98.31 105 LEU A CA 1
ATOM 809 C C . LEU A 1 105 ? 13.961 -30.688 3.477 1 98.31 105 LEU A C 1
ATOM 811 O O . LEU A 1 105 ? 14.766 -30.016 4.137 1 98.31 105 LEU A O 1
ATOM 815 N N . MET A 1 106 ? 14.07 -31.953 3.129 1 97.5 106 MET A N 1
ATOM 816 C CA . MET A 1 106 ? 15.422 -32.5 3.188 1 97.5 106 MET A CA 1
ATOM 817 C C . MET A 1 106 ? 16.391 -31.688 2.334 1 97.5 106 MET A C 1
ATOM 819 O O . MET A 1 106 ? 16.031 -31.266 1.232 1 97.5 106 MET A O 1
ATOM 823 N N . GLU A 1 107 ? 17.594 -31.406 2.879 1 97.19 107 GLU A N 1
ATOM 824 C CA . GLU A 1 107 ? 18.672 -30.719 2.174 1 97.19 107 GLU A CA 1
ATOM 825 C C . GLU A 1 107 ? 18.219 -29.344 1.695 1 97.19 107 GLU A C 1
ATOM 827 O O . GLU A 1 107 ? 18.547 -28.922 0.583 1 97.19 107 GLU A O 1
ATOM 832 N N . THR A 1 108 ? 17.359 -28.672 2.398 1 98.06 108 THR A N 1
ATOM 833 C CA . THR A 1 108 ? 16.812 -27.359 2.078 1 98.06 108 THR A CA 1
ATOM 834 C C . THR A 1 108 ? 17.203 -26.344 3.152 1 98.06 108 THR A C 1
ATOM 836 O O . THR A 1 108 ? 16.375 -26.016 4.016 1 98.06 108 THR A O 1
ATOM 839 N N . LEU A 1 109 ? 18.453 -25.906 3.162 1 97.56 109 LEU A N 1
ATOM 840 C CA . LEU A 1 109 ? 18.891 -25.016 4.227 1 97.56 109 LEU A CA 1
ATOM 841 C C . LEU A 1 109 ? 19.625 -23.812 3.654 1 97.56 109 LEU A C 1
ATOM 843 O O . LEU A 1 109 ? 19 -22.859 3.184 1 97.56 109 LEU A O 1
ATOM 847 N N . ALA A 1 110 ? 20.969 -23.953 3.271 1 97.5 110 ALA A N 1
ATOM 848 C CA . ALA A 1 110 ? 21.781 -22.766 3.031 1 97.5 110 ALA A CA 1
ATOM 849 C C . ALA A 1 110 ? 22.172 -22.656 1.56 1 97.5 110 ALA A C 1
ATOM 851 O O . ALA A 1 110 ? 22.609 -21.594 1.105 1 97.5 110 ALA A O 1
ATOM 852 N N . GLN A 1 111 ? 22.109 -23.781 0.79 1 97.19 111 GLN A N 1
ATOM 853 C CA . GLN A 1 111 ? 22.422 -23.719 -0.632 1 97.19 111 GLN A CA 1
ATOM 854 C C . GLN A 1 111 ? 21.547 -22.703 -1.351 1 97.19 111 GLN A C 1
ATOM 856 O O . GLN A 1 111 ? 20.328 -22.672 -1.15 1 97.19 111 GLN A O 1
ATOM 861 N N . PRO A 1 112 ? 22.172 -21.797 -2.156 1 97.25 112 PRO A N 1
ATOM 862 C CA . PRO A 1 112 ? 21.344 -20.797 -2.838 1 97.25 112 PRO A CA 1
ATOM 863 C C . PRO A 1 112 ? 20.312 -21.438 -3.783 1 97.25 112 PRO A C 1
ATOM 865 O O . PRO A 1 112 ? 20.625 -22.406 -4.469 1 97.25 112 PRO A O 1
ATOM 868 N N . ASN A 1 113 ? 19.125 -20.922 -3.799 1 96 113 ASN A N 1
ATOM 869 C CA . ASN A 1 113 ? 18.047 -21.281 -4.715 1 96 113 ASN A CA 1
ATOM 870 C C . ASN A 1 113 ? 17.203 -20.062 -5.102 1 96 113 ASN A C 1
ATOM 872 O O . ASN A 1 113 ? 17.047 -19.141 -4.312 1 96 113 ASN A O 1
ATOM 876 N N . GLY A 1 114 ? 16.672 -20.031 -6.359 1 93.88 114 GLY A N 1
ATOM 877 C CA . GLY A 1 114 ? 15.93 -18.891 -6.863 1 93.88 114 GLY A CA 1
ATOM 878 C C . GLY A 1 114 ? 16.812 -17.703 -7.215 1 93.88 114 GLY A C 1
ATOM 879 O O . GLY A 1 114 ? 16.641 -17.094 -8.266 1 93.88 114 GLY A O 1
ATOM 880 N N . SER A 1 115 ? 17.703 -17.375 -6.301 1 95 115 SER A N 1
ATOM 881 C CA . SER A 1 115 ? 18.719 -16.328 -6.449 1 95 115 SER A CA 1
ATOM 882 C C . SER A 1 115 ? 19.969 -16.656 -5.648 1 95 115 SER A C 1
ATOM 884 O O . SER A 1 115 ? 19.906 -17.391 -4.668 1 95 115 SER A O 1
ATOM 886 N N . SER A 1 116 ? 21.141 -16.125 -6.07 1 95.56 116 SER A N 1
ATOM 887 C CA . SER A 1 116 ? 22.375 -16.344 -5.336 1 95.56 116 SER A CA 1
ATOM 888 C C . SER A 1 116 ? 22.375 -15.594 -4.004 1 95.56 116 SER A C 1
ATOM 890 O O . SER A 1 116 ? 23.203 -15.852 -3.139 1 95.56 116 SER A O 1
ATOM 892 N N . ALA A 1 117 ? 21.359 -14.727 -3.83 1 96.25 117 ALA A N 1
ATOM 893 C CA . ALA A 1 117 ? 21.328 -13.852 -2.658 1 96.25 117 ALA A CA 1
ATOM 894 C C . ALA A 1 117 ? 20.594 -14.516 -1.499 1 96.25 117 ALA A C 1
ATOM 896 O O . ALA A 1 117 ? 20.609 -14.008 -0.374 1 96.25 117 ALA A O 1
ATOM 897 N N . LEU A 1 118 ? 20 -15.727 -1.759 1 97.62 118 LEU A N 1
ATOM 898 C CA . LEU A 1 118 ? 19.094 -16.266 -0.76 1 97.62 118 LEU A CA 1
ATOM 899 C C . LEU A 1 118 ? 19.422 -17.719 -0.453 1 97.62 118 LEU A C 1
ATOM 901 O O . LEU A 1 118 ? 19.641 -18.516 -1.367 1 97.62 118 LEU A O 1
ATOM 905 N N . PRO A 1 119 ? 19.438 -18.047 0.844 1 98.19 119 PRO A N 1
ATOM 906 C CA . PRO A 1 119 ? 19.469 -19.484 1.156 1 98.19 119 PRO A CA 1
ATOM 907 C C . PRO A 1 119 ? 18.156 -20.188 0.81 1 98.19 119 PRO A C 1
ATOM 909 O O . PRO A 1 119 ? 17.094 -19.562 0.799 1 98.19 119 PRO A O 1
ATOM 912 N N . ASP A 1 120 ? 18.281 -21.391 0.643 1 98.38 120 ASP A N 1
ATOM 913 C CA . ASP A 1 120 ? 17.188 -22.219 0.164 1 98.38 120 ASP A CA 1
ATOM 914 C C . ASP A 1 120 ? 15.969 -22.109 1.088 1 98.38 120 ASP A C 1
ATOM 916 O O . ASP A 1 120 ? 14.836 -21.969 0.621 1 98.38 120 ASP A O 1
ATOM 920 N N . ILE A 1 121 ? 16.141 -22.078 2.381 1 98.75 121 ILE A N 1
ATOM 921 C CA . ILE A 1 121 ? 15.062 -22.125 3.359 1 98.75 121 ILE A CA 1
ATOM 922 C C . ILE A 1 121 ? 14.305 -20.797 3.344 1 98.75 121 ILE A C 1
ATOM 924 O O . ILE A 1 121 ? 13.094 -20.766 3.582 1 98.75 121 ILE A O 1
ATOM 928 N N . LEU A 1 122 ? 15.016 -19.703 3.057 1 98.81 122 LEU A N 1
ATOM 929 C CA . LEU A 1 122 ? 14.344 -18.422 2.947 1 98.81 122 LEU A CA 1
ATOM 930 C C . LEU A 1 122 ? 13.523 -18.328 1.665 1 98.81 122 LEU A C 1
ATOM 932 O O . LEU A 1 122 ? 12.406 -17.828 1.673 1 98.81 122 LEU A O 1
ATOM 936 N N . PHE A 1 123 ? 14.109 -18.828 0.575 1 98.75 123 PHE A N 1
ATOM 937 C CA . PHE A 1 123 ? 13.359 -18.906 -0.671 1 98.75 123 PHE A CA 1
ATOM 938 C C . PHE A 1 123 ? 12.102 -19.75 -0.497 1 98.75 123 PHE A C 1
ATOM 940 O O . PHE A 1 123 ? 11.031 -19.375 -0.98 1 98.75 123 PHE A O 1
ATOM 947 N N . CYS A 1 124 ? 12.188 -20.75 0.238 1 98.81 124 CYS A N 1
ATOM 948 C CA . CYS A 1 124 ? 11.07 -21.641 0.557 1 98.81 124 CYS A CA 1
ATOM 949 C C . CYS A 1 124 ? 9.992 -20.906 1.342 1 98.81 124 CYS A C 1
ATOM 951 O O . CYS A 1 124 ? 8.805 -21 1.027 1 98.81 124 CYS A O 1
ATOM 953 N N . LEU A 1 125 ? 10.391 -20.203 2.336 1 98.81 125 LEU A N 1
ATOM 954 C CA . LEU A 1 125 ? 9.453 -19.438 3.154 1 98.81 125 LEU A CA 1
ATOM 955 C C . LEU A 1 125 ? 8.672 -18.438 2.303 1 98.81 125 LEU A C 1
ATOM 957 O O . LEU A 1 125 ? 7.445 -18.391 2.369 1 98.81 125 LEU A O 1
ATOM 961 N N . TYR A 1 126 ? 9.43 -17.688 1.523 1 98.81 126 TYR A N 1
ATOM 962 C CA . TYR A 1 126 ? 8.836 -16.641 0.717 1 98.81 126 TYR A CA 1
ATOM 963 C C . TYR A 1 126 ? 7.887 -17.203 -0.329 1 98.81 126 TYR A C 1
ATOM 965 O O . TYR A 1 126 ? 6.727 -16.797 -0.418 1 98.81 126 TYR A O 1
ATOM 973 N N . GLN A 1 127 ? 8.297 -18.156 -1.096 1 98.88 127 GLN A N 1
ATOM 974 C CA . GLN A 1 127 ? 7.488 -18.766 -2.15 1 98.88 127 GLN A CA 1
ATOM 975 C C . GLN A 1 127 ? 6.324 -19.562 -1.563 1 98.88 127 GLN A C 1
ATOM 977 O O . GLN A 1 127 ? 5.285 -19.719 -2.207 1 98.88 127 GLN A O 1
ATOM 982 N N . GLY A 1 128 ? 6.492 -20.016 -0.364 1 98.88 128 GLY A N 1
ATOM 983 C CA . GLY A 1 128 ? 5.395 -20.688 0.308 1 98.88 128 GLY A CA 1
ATOM 984 C C . GLY A 1 128 ? 4.188 -19.797 0.524 1 98.88 128 GLY A C 1
ATOM 985 O O . GLY A 1 128 ? 3.051 -20.266 0.533 1 98.88 128 GLY A O 1
ATOM 986 N N . MET A 1 129 ? 4.438 -18.484 0.69 1 98.81 129 MET A N 1
ATOM 987 C CA . MET A 1 129 ? 3.334 -17.547 0.836 1 98.81 129 MET A CA 1
ATOM 988 C C . MET A 1 129 ? 2.557 -17.422 -0.468 1 98.81 129 MET A C 1
ATOM 990 O O . MET A 1 129 ? 1.335 -17.25 -0.453 1 98.81 129 MET A O 1
ATOM 994 N N . PHE A 1 130 ? 3.277 -17.531 -1.607 1 98.81 130 PHE A N 1
ATOM 995 C CA . PHE A 1 130 ? 2.611 -17.531 -2.904 1 98.81 130 PHE A CA 1
ATOM 996 C C . PHE A 1 130 ? 1.723 -18.766 -3.053 1 98.81 130 PHE A C 1
ATOM 998 O O . PHE A 1 130 ? 0.584 -18.656 -3.514 1 98.81 130 PHE A O 1
ATOM 1005 N N . ALA A 1 131 ? 2.285 -19.828 -2.672 1 98.88 131 ALA A N 1
ATOM 1006 C CA . ALA A 1 131 ? 1.519 -21.062 -2.74 1 98.88 131 ALA A CA 1
ATOM 1007 C C . ALA A 1 131 ? 0.259 -20.984 -1.882 1 98.88 131 ALA A C 1
ATOM 1009 O O . ALA A 1 131 ? -0.808 -21.453 -2.287 1 98.88 131 ALA A O 1
ATOM 1010 N N . ALA A 1 132 ? 0.362 -20.391 -0.752 1 98.88 132 ALA A N 1
ATOM 1011 C CA . ALA A 1 132 ? -0.738 -20.344 0.208 1 98.88 132 ALA A CA 1
ATOM 1012 C C . ALA A 1 132 ? -1.832 -19.391 -0.259 1 98.88 132 ALA A C 1
ATOM 1014 O O . ALA A 1 132 ? -3.021 -19.656 -0.061 1 98.88 132 ALA A O 1
ATOM 1015 N N . ILE A 1 133 ? -1.467 -18.312 -0.852 1 98.81 133 ILE A N 1
ATOM 1016 C CA . ILE A 1 133 ? -2.471 -17.312 -1.19 1 98.81 133 ILE A CA 1
ATOM 1017 C C . ILE A 1 133 ? -3.227 -17.734 -2.445 1 98.81 133 ILE A C 1
ATOM 1019 O O . ILE A 1 133 ? -4.375 -17.344 -2.652 1 98.81 133 ILE A O 1
ATOM 1023 N N . THR A 1 134 ? -2.635 -18.531 -3.277 1 98.88 134 THR A N 1
ATOM 1024 C CA . THR A 1 134 ? -3.203 -18.828 -4.59 1 98.88 134 THR A CA 1
ATOM 1025 C C . THR A 1 134 ? -4.527 -19.578 -4.449 1 98.88 134 THR A C 1
ATOM 1027 O O . THR A 1 134 ? -5.543 -19.156 -5.004 1 98.88 134 THR A O 1
ATOM 1030 N N . PRO A 1 135 ? -4.602 -20.656 -3.705 1 98.69 135 PRO A N 1
ATOM 1031 C CA . PRO A 1 135 ? -5.914 -21.281 -3.527 1 98.69 135 PRO A CA 1
ATOM 1032 C C . PRO A 1 135 ? -6.879 -20.406 -2.729 1 98.69 135 PRO A C 1
ATOM 1034 O O . PRO A 1 135 ? -8.094 -20.5 -2.908 1 98.69 135 PRO A O 1
ATOM 1037 N N . ALA A 1 136 ? -6.332 -19.562 -1.841 1 98.56 136 ALA A N 1
ATOM 1038 C CA . ALA A 1 136 ? -7.191 -18.625 -1.113 1 98.56 136 ALA A CA 1
ATOM 1039 C C . ALA A 1 136 ? -7.938 -17.703 -2.072 1 98.56 136 ALA A C 1
ATOM 1041 O O . ALA A 1 136 ? -9.102 -17.359 -1.84 1 98.56 136 ALA A O 1
ATOM 1042 N N . LEU A 1 137 ? -7.301 -17.328 -3.145 1 98.62 137 LEU A N 1
ATOM 1043 C CA . LEU A 1 137 ? -7.941 -16.5 -4.164 1 98.62 137 LEU A CA 1
ATOM 1044 C C . LEU A 1 137 ? -9.07 -17.25 -4.848 1 98.62 137 LEU A C 1
ATOM 1046 O O . LEU A 1 137 ? -10.156 -16.703 -5.062 1 98.62 137 LEU A O 1
ATOM 1050 N N . ALA A 1 138 ? -8.875 -18.453 -5.078 1 98.12 138 ALA A N 1
ATOM 1051 C CA . ALA A 1 138 ? -9.812 -19.25 -5.859 1 98.12 138 ALA A CA 1
ATOM 1052 C C . ALA A 1 138 ? -11.031 -19.641 -5.023 1 98.12 138 ALA A C 1
ATOM 1054 O O . ALA A 1 138 ? -12.133 -19.781 -5.555 1 98.12 138 ALA A O 1
ATOM 1055 N N . ILE A 1 139 ? -10.891 -19.766 -3.775 1 95.88 139 ILE A N 1
ATOM 1056 C CA . ILE A 1 139 ? -11.867 -20.453 -2.941 1 95.88 139 ILE A CA 1
ATOM 1057 C C . ILE A 1 139 ? -13.086 -19.562 -2.73 1 95.88 139 ILE A C 1
ATOM 1059 O O . ILE A 1 139 ? -14.133 -20.016 -2.266 1 95.88 139 ILE A O 1
ATOM 1063 N N . GLY A 1 140 ? -12.992 -18.281 -3.117 1 94.75 140 GLY A N 1
ATOM 1064 C CA . GLY A 1 140 ? -14.18 -17.453 -3.115 1 94.75 140 GLY A CA 1
ATOM 1065 C C . GLY A 1 140 ? -15.32 -18.016 -3.943 1 94.75 140 GLY A C 1
ATOM 1066 O O . GLY A 1 140 ? -16.484 -17.641 -3.764 1 94.75 140 GLY A O 1
ATOM 1067 N N . ALA A 1 141 ? -15.055 -18.906 -4.785 1 95.31 141 ALA A N 1
ATOM 1068 C CA . ALA A 1 141 ? -16.031 -19.547 -5.68 1 95.31 141 ALA A CA 1
ATOM 1069 C C . ALA A 1 141 ? -17.062 -20.344 -4.891 1 95.31 141 ALA A C 1
ATOM 1071 O O . ALA A 1 141 ? -18.156 -20.609 -5.387 1 95.31 141 ALA A O 1
ATOM 1072 N N . VAL A 1 142 ? -16.797 -20.719 -3.658 1 94.31 142 VAL A N 1
ATOM 1073 C CA . VAL A 1 142 ? -17.672 -21.594 -2.881 1 94.31 142 VAL A CA 1
ATOM 1074 C C . VAL A 1 142 ? -18.734 -20.75 -2.172 1 94.31 142 VAL A C 1
ATOM 1076 O O . VAL A 1 142 ? -19.609 -21.297 -1.501 1 94.31 142 VAL A O 1
ATOM 1079 N N . ALA A 1 143 ? -18.672 -19.484 -2.314 1 91.56 143 ALA A N 1
ATOM 1080 C CA . ALA A 1 143 ? -19.547 -18.562 -1.58 1 91.56 143 ALA A CA 1
ATOM 1081 C C . ALA A 1 143 ? -21 -19.016 -1.656 1 91.56 143 ALA A C 1
ATOM 1083 O O . ALA A 1 143 ? -21.531 -19.25 -2.744 1 91.56 143 ALA A O 1
ATOM 1084 N N . ASP A 1 144 ? -21.688 -19.172 -0.519 1 90.5 144 ASP A N 1
ATOM 1085 C CA . ASP A 1 144 ? -23.109 -19.359 -0.304 1 90.5 144 ASP A CA 1
ATOM 1086 C C . ASP A 1 144 ? -23.5 -20.828 -0.504 1 90.5 144 ASP A C 1
ATOM 1088 O O . ASP A 1 144 ? -24.531 -21.281 -0.003 1 90.5 144 ASP A O 1
ATOM 1092 N N . ARG A 1 145 ? -22.656 -21.641 -1.193 1 91.75 145 ARG A N 1
ATOM 1093 C CA . ARG A 1 145 ? -23.219 -22.938 -1.505 1 91.75 145 ARG A CA 1
ATOM 1094 C C . ARG A 1 145 ? -22.156 -24.031 -1.438 1 91.75 145 ARG A C 1
ATOM 1096 O O . ARG A 1 145 ? -22.469 -25.219 -1.516 1 91.75 145 ARG A O 1
ATOM 1103 N N . GLY A 1 146 ? -20.906 -23.75 -1.332 1 95.19 146 GLY A N 1
ATOM 1104 C CA . GLY A 1 146 ? -19.859 -24.75 -1.241 1 95.19 146 GLY A CA 1
ATOM 1105 C C . GLY A 1 146 ? -19.672 -25.297 0.164 1 95.19 146 GLY A C 1
ATOM 1106 O O . GLY A 1 146 ? -19.797 -24.547 1.142 1 95.19 146 GLY A O 1
ATOM 1107 N N . ARG A 1 147 ? -19.312 -26.578 0.239 1 96.38 147 ARG A N 1
ATOM 1108 C CA . ARG A 1 147 ? -19.047 -27.203 1.527 1 96.38 147 ARG A CA 1
ATOM 1109 C C . ARG A 1 147 ? -17.594 -27.016 1.93 1 96.38 147 ARG A C 1
ATOM 1111 O O . ARG A 1 147 ? -16.703 -27.016 1.075 1 96.38 147 ARG A O 1
ATOM 1118 N N . ILE A 1 148 ? -17.344 -26.984 3.24 1 96 148 ILE A N 1
ATOM 1119 C CA . ILE A 1 148 ? -16.031 -26.641 3.773 1 96 148 ILE A CA 1
ATOM 1120 C C . ILE A 1 148 ? -15.07 -27.812 3.621 1 96 148 ILE A C 1
ATOM 1122 O O . ILE A 1 148 ? -13.938 -27.656 3.154 1 96 148 ILE A O 1
ATOM 1126 N N . LEU A 1 149 ? -15.469 -29.016 4.008 1 96.88 149 LEU A N 1
ATOM 1127 C CA . LEU A 1 149 ? -14.57 -30.172 4.008 1 96.88 149 LEU A CA 1
ATOM 1128 C C . LEU A 1 149 ? -14.039 -30.453 2.607 1 96.88 149 LEU A C 1
ATOM 1130 O O . LEU A 1 149 ? -12.828 -30.562 2.406 1 96.88 149 LEU A O 1
ATOM 1134 N N . PRO A 1 150 ? -14.898 -30.641 1.618 1 97.5 150 PRO A N 1
ATOM 1135 C CA . PRO A 1 150 ? -14.367 -30.844 0.268 1 97.5 150 PRO A CA 1
ATOM 1136 C C . PRO A 1 150 ? -13.469 -29.703 -0.194 1 97.5 150 PRO A C 1
ATOM 1138 O O . PRO A 1 150 ? -12.508 -29.922 -0.939 1 97.5 150 PRO A O 1
ATOM 1141 N N . ALA A 1 151 ? -13.781 -28.484 0.209 1 97.75 151 ALA A N 1
ATOM 1142 C CA . ALA A 1 151 ? -12.945 -27.344 -0.159 1 97.75 151 ALA A CA 1
ATOM 1143 C C . ALA A 1 151 ? -11.539 -27.5 0.406 1 97.75 151 ALA A C 1
ATOM 1145 O O . ALA A 1 151 ? -10.555 -27.172 -0.266 1 97.75 151 ALA A O 1
ATOM 1146 N N . ILE A 1 152 ? -11.414 -27.922 1.635 1 98.19 152 ILE A N 1
ATOM 1147 C CA . ILE A 1 152 ? -10.125 -28.109 2.295 1 98.19 152 ILE A CA 1
ATOM 1148 C C . ILE A 1 152 ? -9.32 -29.172 1.561 1 98.19 152 ILE A C 1
ATOM 1150 O O . ILE A 1 152 ? -8.141 -28.969 1.254 1 98.19 152 ILE A O 1
ATOM 1154 N N . VAL A 1 153 ? -9.938 -30.266 1.272 1 98.38 153 VAL A N 1
ATOM 1155 C CA . VAL A 1 153 ? -9.289 -31.344 0.543 1 98.38 153 VAL A CA 1
ATOM 1156 C C . VAL A 1 153 ? -8.875 -30.859 -0.844 1 98.38 153 VAL A C 1
ATOM 1158 O O . VAL A 1 153 ? -7.77 -31.156 -1.306 1 98.38 153 VAL A O 1
ATOM 1161 N N . PHE A 1 154 ? -9.75 -30.188 -1.435 1 98.44 154 PHE A N 1
ATOM 1162 C CA . PHE A 1 154 ? -9.5 -29.625 -2.758 1 98.44 154 PHE A CA 1
ATOM 1163 C C . PHE A 1 154 ? -8.266 -28.719 -2.742 1 98.44 154 PHE A C 1
ATOM 1165 O O . PHE A 1 154 ? -7.426 -28.797 -3.641 1 98.44 154 PHE A O 1
ATOM 1172 N N . MET A 1 155 ? -8.117 -27.844 -1.788 1 98.69 155 MET A N 1
ATOM 1173 C CA . MET A 1 155 ? -6.992 -26.922 -1.715 1 98.69 155 MET A CA 1
ATOM 1174 C C . MET A 1 155 ? -5.668 -27.672 -1.71 1 98.69 155 MET A C 1
ATOM 1176 O O . MET A 1 155 ? -4.727 -27.297 -2.408 1 98.69 155 MET A O 1
ATOM 1180 N N . PHE A 1 156 ? -5.621 -28.703 -0.911 1 98.75 156 PHE A N 1
ATOM 1181 C CA . PHE A 1 156 ? -4.406 -29.5 -0.811 1 98.75 156 PHE A CA 1
ATOM 1182 C C . PHE A 1 156 ? -4.078 -30.156 -2.148 1 98.75 156 PHE A C 1
ATOM 1184 O O . PHE A 1 156 ? -2.945 -30.062 -2.627 1 98.75 156 PHE A O 1
ATOM 1191 N N . LEU A 1 157 ? -5.031 -30.75 -2.787 1 98.81 157 LEU A N 1
ATOM 1192 C CA . LEU A 1 157 ? -4.824 -31.484 -4.031 1 98.81 157 LEU A CA 1
ATOM 1193 C C . LEU A 1 157 ? -4.555 -30.531 -5.188 1 98.81 157 LEU A C 1
ATOM 1195 O O . LEU A 1 157 ? -3.674 -30.781 -6.012 1 98.81 157 LEU A O 1
ATOM 1199 N N . TRP A 1 158 ? -5.352 -29.5 -5.203 1 98.88 158 TRP A N 1
ATOM 1200 C CA . TRP A 1 158 ? -5.223 -28.531 -6.289 1 98.88 158 TRP A CA 1
ATOM 1201 C C . TRP A 1 158 ? -3.85 -27.875 -6.27 1 98.88 158 TRP A C 1
ATOM 1203 O O . TRP A 1 158 ? -3.234 -27.672 -7.32 1 98.88 158 TRP A O 1
ATOM 1213 N N . SER A 1 159 ? -3.367 -27.484 -5.105 1 98.88 159 SER A N 1
ATOM 1214 C CA . SER A 1 159 ? -2.043 -26.875 -5.004 1 98.88 159 SER A CA 1
ATOM 1215 C C . SER A 1 159 ? -0.959 -27.844 -5.473 1 98.88 159 SER A C 1
ATOM 1217 O O . SER A 1 159 ? 0.032 -27.422 -6.074 1 98.88 159 SER A O 1
ATOM 1219 N N . THR A 1 160 ? -1.156 -29.109 -5.281 1 98.81 160 THR A N 1
ATOM 1220 C CA . THR A 1 160 ? -0.185 -30.141 -5.656 1 98.81 160 THR A CA 1
ATOM 1221 C C . THR A 1 160 ? -0.224 -30.391 -7.164 1 98.81 160 THR A C 1
ATOM 1223 O O . THR A 1 160 ? 0.819 -30.406 -7.82 1 98.81 160 THR A O 1
ATOM 1226 N N . ILE A 1 161 ? -1.408 -30.438 -7.684 1 98.69 161 ILE A N 1
ATOM 1227 C CA . ILE A 1 161 ? -1.58 -30.953 -9.039 1 98.69 161 ILE A CA 1
ATOM 1228 C C . ILE A 1 161 ? -1.591 -29.781 -10.031 1 98.69 161 ILE A C 1
ATOM 1230 O O . ILE A 1 161 ? -1.195 -29.938 -11.188 1 98.69 161 ILE A O 1
ATOM 1234 N N . VAL A 1 162 ? -2.004 -28.625 -9.547 1 98.88 162 VAL A N 1
ATOM 1235 C CA . VAL A 1 162 ? -2.193 -27.516 -10.484 1 98.88 162 VAL A CA 1
ATOM 1236 C C . VAL A 1 162 ? -1.184 -26.422 -10.188 1 98.88 162 VAL A C 1
ATOM 1238 O O . VAL A 1 162 ? -0.365 -26.078 -11.047 1 98.88 162 VAL A O 1
ATOM 1241 N N . TYR A 1 163 ? -1.161 -25.906 -8.984 1 98.88 163 TYR A N 1
ATOM 1242 C CA . TYR A 1 163 ? -0.295 -24.766 -8.68 1 98.88 163 TYR A CA 1
ATOM 1243 C C . TYR A 1 163 ? 1.174 -25.141 -8.828 1 98.88 163 TYR A C 1
ATOM 1245 O O . TYR A 1 163 ? 1.938 -24.438 -9.492 1 98.88 163 TYR A O 1
ATOM 1253 N N . ASP A 1 164 ? 1.633 -26.281 -8.211 1 98.88 164 ASP A N 1
ATOM 1254 C CA . ASP A 1 164 ? 3.047 -26.656 -8.164 1 98.88 164 ASP A CA 1
ATOM 1255 C C . ASP A 1 164 ? 3.623 -26.781 -9.57 1 98.88 164 ASP A C 1
ATOM 1257 O O . ASP A 1 164 ? 4.664 -26.203 -9.883 1 98.88 164 ASP A O 1
ATOM 1261 N N . PRO A 1 165 ? 2.908 -27.484 -10.469 1 98.81 165 PRO A N 1
ATOM 1262 C CA . PRO A 1 165 ? 3.461 -27.594 -11.82 1 98.81 165 PRO A CA 1
ATOM 1263 C C . PRO A 1 165 ? 3.521 -26.25 -12.555 1 98.81 165 PRO A C 1
ATOM 1265 O O . PRO A 1 165 ? 4.516 -25.953 -13.219 1 98.81 165 PRO A O 1
ATOM 1268 N N . ILE A 1 166 ? 2.504 -25.438 -12.469 1 98.88 166 ILE A N 1
ATOM 1269 C CA . ILE A 1 166 ? 2.486 -24.156 -13.164 1 98.88 166 ILE A CA 1
ATOM 1270 C C . ILE A 1 166 ? 3.615 -23.266 -12.641 1 98.88 166 ILE A C 1
ATOM 1272 O O . ILE A 1 166 ? 4.316 -22.625 -13.43 1 98.88 166 ILE A O 1
ATOM 1276 N N . ALA A 1 167 ? 3.738 -23.234 -11.305 1 98.88 167 ALA A N 1
ATOM 1277 C CA . ALA A 1 167 ? 4.832 -22.469 -10.711 1 98.88 167 ALA A CA 1
ATOM 1278 C C . ALA A 1 167 ? 6.188 -23.016 -11.156 1 98.88 167 ALA A C 1
ATOM 1280 O O . ALA A 1 167 ? 7.113 -22.25 -11.438 1 98.88 167 ALA A O 1
ATOM 1281 N N . TYR A 1 168 ? 6.336 -24.359 -11.25 1 98.75 168 TYR A N 1
ATOM 1282 C CA . TYR A 1 168 ? 7.547 -25.016 -11.734 1 98.75 168 TYR A CA 1
ATOM 1283 C C . TYR A 1 168 ? 7.852 -24.594 -13.172 1 98.75 168 TYR A C 1
ATOM 1285 O O . TYR A 1 168 ? 8.977 -24.188 -13.477 1 98.75 168 TYR A O 1
ATOM 1293 N N . TRP A 1 169 ? 6.848 -24.656 -14.031 1 98.81 169 TRP A N 1
ATOM 1294 C CA . TRP A 1 169 ? 7.031 -24.297 -15.43 1 98.81 169 TRP A CA 1
ATOM 1295 C C . TRP A 1 169 ? 7.586 -22.875 -15.562 1 98.81 169 TRP A C 1
ATOM 1297 O O . TRP A 1 169 ? 8.461 -22.609 -16.391 1 98.81 169 TRP A O 1
ATOM 1307 N N . THR A 1 170 ? 7.062 -22.016 -14.703 1 98.56 170 THR A N 1
ATOM 1308 C CA . THR A 1 170 ? 7.246 -20.578 -14.883 1 98.56 170 THR A CA 1
ATOM 1309 C C . THR A 1 170 ? 8.531 -20.109 -14.203 1 98.56 170 THR A C 1
ATOM 1311 O O . THR A 1 170 ? 9.273 -19.297 -14.758 1 98.56 170 THR A O 1
ATOM 1314 N N . TRP A 1 171 ? 8.844 -20.688 -12.992 1 97.94 171 TRP A N 1
ATOM 1315 C CA . TRP A 1 171 ? 9.859 -20.031 -12.188 1 97.94 171 TRP A CA 1
ATOM 1316 C C . TRP A 1 171 ? 11.047 -20.953 -11.93 1 97.94 171 TRP A C 1
ATOM 1318 O O . TRP A 1 171 ? 12.086 -20.531 -11.43 1 97.94 171 TRP A O 1
ATOM 1328 N N . ASN A 1 172 ? 10.922 -22.266 -12.195 1 97.94 172 ASN A N 1
ATOM 1329 C CA . ASN A 1 172 ? 12.062 -23.172 -12.109 1 97.94 172 ASN A CA 1
ATOM 1330 C C . ASN A 1 172 ? 12.914 -23.125 -13.375 1 97.94 172 ASN A C 1
ATOM 1332 O O . ASN A 1 172 ? 12.375 -23.109 -14.492 1 97.94 172 ASN A O 1
ATOM 1336 N N . ALA A 1 173 ? 14.203 -23.109 -13.219 1 95.88 173 ALA A N 1
ATOM 1337 C CA . ALA A 1 173 ? 15.125 -22.953 -14.344 1 95.88 173 ALA A CA 1
ATOM 1338 C C . ALA A 1 173 ? 14.969 -24.109 -15.336 1 95.88 173 ALA A C 1
ATOM 1340 O O . ALA A 1 173 ? 15.25 -23.953 -16.531 1 95.88 173 ALA A O 1
ATOM 1341 N N . ASN A 1 174 ? 14.453 -25.234 -14.844 1 97 174 ASN A N 1
ATOM 1342 C CA . ASN A 1 174 ? 14.25 -26.391 -15.711 1 97 174 ASN A CA 1
ATOM 1343 C C . ASN A 1 174 ? 12.875 -26.359 -16.375 1 97 174 ASN A C 1
ATOM 1345 O O . ASN A 1 174 ? 12.617 -27.109 -17.312 1 97 174 ASN A O 1
ATOM 1349 N N . GLY A 1 175 ? 12 -25.5 -15.938 1 98.25 175 GLY A N 1
ATOM 1350 C CA . GLY A 1 175 ? 10.641 -25.453 -16.453 1 98.25 175 GLY A CA 1
ATOM 1351 C C . GLY A 1 175 ? 10.562 -25.016 -17.906 1 98.25 175 GLY A C 1
ATOM 1352 O O . GLY A 1 175 ? 11.32 -24.141 -18.328 1 98.25 175 GLY A O 1
ATOM 1353 N N . TRP A 1 176 ? 9.68 -25.5 -18.594 1 98.25 176 TRP A N 1
ATOM 1354 C CA . TRP A 1 176 ? 9.625 -25.266 -20.031 1 98.25 176 TRP A CA 1
ATOM 1355 C C . TRP A 1 176 ? 9.195 -23.844 -20.328 1 98.25 176 TRP A C 1
ATOM 1357 O O . TRP A 1 176 ? 9.633 -23.25 -21.312 1 98.25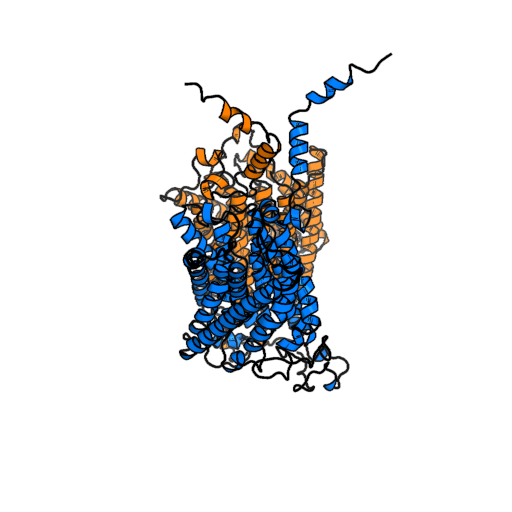 176 TRP A O 1
ATOM 1367 N N . LEU A 1 177 ? 8.359 -23.219 -19.562 1 98.19 177 LEU A N 1
ATOM 1368 C CA . LEU A 1 177 ? 7.977 -21.844 -19.797 1 98.19 177 LEU A CA 1
ATOM 1369 C C . LEU A 1 177 ? 9.133 -20.891 -19.469 1 98.19 177 LEU A C 1
ATOM 1371 O O . LEU A 1 177 ? 9.289 -19.859 -20.109 1 98.19 177 LEU A O 1
ATOM 1375 N N . PHE A 1 178 ? 9.859 -21.25 -18.406 1 97.25 178 PHE A N 1
ATOM 1376 C CA . PHE A 1 178 ? 11.062 -20.5 -18.094 1 97.25 178 PHE A CA 1
ATOM 1377 C C . PHE A 1 178 ? 12.023 -20.469 -19.266 1 97.25 178 PHE A C 1
ATOM 1379 O O . PHE A 1 178 ? 12.562 -19.422 -19.625 1 97.25 178 PHE A O 1
ATOM 1386 N N . ASN A 1 179 ? 12.172 -21.609 -19.969 1 96.75 179 ASN A N 1
ATOM 1387 C CA . ASN A 1 179 ? 13.133 -21.75 -21.062 1 96.75 179 ASN A CA 1
ATOM 1388 C C . ASN A 1 179 ? 12.562 -21.25 -22.375 1 96.75 179 ASN A C 1
ATOM 1390 O O . ASN A 1 179 ? 13.32 -20.891 -23.297 1 96.75 179 ASN A O 1
ATOM 1394 N N . LEU A 1 180 ? 11.312 -21.141 -22.703 1 95.38 180 LEU A N 1
ATOM 1395 C CA . LEU A 1 180 ? 10.641 -20.484 -23.812 1 95.38 180 LEU A CA 1
ATOM 1396 C C . LEU A 1 180 ? 10.727 -18.969 -23.672 1 95.38 180 LEU A C 1
ATOM 1398 O O . LEU A 1 180 ? 10.57 -18.234 -24.656 1 95.38 180 LEU A O 1
ATOM 1402 N N . PRO A 1 181 ? 11.102 -18.469 -22.625 1 93.06 181 PRO A N 1
ATOM 1403 C CA . PRO A 1 181 ? 11.109 -17.328 -21.719 1 93.06 181 PRO A CA 1
ATOM 1404 C C . PRO A 1 181 ? 9.797 -16.562 -21.734 1 93.06 181 PRO A C 1
ATOM 1406 O O . PRO A 1 181 ? 9.766 -15.383 -22.125 1 93.06 181 PRO A O 1
ATOM 1409 N N . SER A 1 182 ? 8.719 -17.109 -21.422 1 97.38 182 SER A N 1
ATOM 1410 C CA . SER A 1 182 ? 7.484 -16.438 -21.062 1 97.38 182 SER A CA 1
ATOM 1411 C C . SER A 1 182 ? 7.637 -15.695 -19.734 1 97.38 182 SER A C 1
ATOM 1413 O O . SER A 1 182 ? 7.449 -16.281 -18.656 1 97.38 182 SER A O 1
ATOM 1415 N N . TYR A 1 183 ? 7.867 -14.422 -19.828 1 98.19 183 TYR A N 1
ATOM 1416 C CA . TYR A 1 183 ? 8.25 -13.641 -18.656 1 98.19 183 TYR A CA 1
ATOM 1417 C C . TYR A 1 183 ? 7.062 -13.43 -17.734 1 98.19 183 TYR A C 1
ATOM 1419 O O . TYR A 1 183 ? 6 -12.977 -18.156 1 98.19 183 TYR A O 1
ATOM 1427 N N . ASP A 1 184 ? 7.223 -13.805 -16.547 1 98.62 184 ASP A N 1
ATOM 1428 C CA . ASP A 1 184 ? 6.277 -13.609 -15.461 1 98.62 184 ASP A CA 1
ATOM 1429 C C . ASP A 1 184 ? 7.004 -13.328 -14.141 1 98.62 184 ASP A C 1
ATOM 1431 O O . ASP A 1 184 ? 7.441 -14.258 -13.461 1 98.62 184 ASP A O 1
ATOM 1435 N N . PHE A 1 185 ? 7.047 -12.094 -13.766 1 98.62 185 PHE A N 1
ATOM 1436 C CA . PHE A 1 185 ? 7.902 -11.625 -12.68 1 98.62 185 PHE A CA 1
ATOM 1437 C C . PHE A 1 185 ? 7.395 -12.117 -11.336 1 98.62 185 PHE A C 1
ATOM 1439 O O . PHE A 1 185 ? 8.188 -12.492 -10.461 1 98.62 185 PHE A O 1
ATOM 1446 N N . ALA A 1 186 ? 6.043 -12.047 -11.133 1 98.75 186 ALA A N 1
ATOM 1447 C CA . ALA A 1 186 ? 5.57 -12.266 -9.773 1 98.75 186 ALA A CA 1
ATOM 1448 C C . ALA A 1 186 ? 4.312 -13.133 -9.758 1 98.75 186 ALA A C 1
ATOM 1450 O O . ALA A 1 186 ? 3.705 -13.336 -8.703 1 98.75 186 ALA A O 1
ATOM 1451 N N . GLY A 1 187 ? 3.799 -13.594 -10.875 1 98.75 187 GLY A N 1
ATOM 1452 C CA . GLY A 1 187 ? 2.758 -14.602 -10.766 1 98.75 187 GLY A CA 1
ATOM 1453 C C . GLY A 1 187 ? 1.485 -14.227 -11.508 1 98.75 187 GLY A C 1
ATOM 1454 O O . GLY A 1 187 ? 0.382 -14.469 -11.016 1 98.75 187 GLY A O 1
ATOM 1455 N N . GLY A 1 188 ? 1.612 -13.586 -12.664 1 98.69 188 GLY A N 1
ATOM 1456 C CA . GLY A 1 188 ? 0.44 -13.438 -13.508 1 98.69 188 GLY A CA 1
ATOM 1457 C C . GLY A 1 188 ? -0.203 -14.758 -13.883 1 98.69 188 GLY A C 1
ATOM 1458 O O . GLY A 1 188 ? -1.421 -14.914 -13.773 1 98.69 188 GLY A O 1
ATOM 1459 N N . GLY A 1 189 ? 0.618 -15.719 -14.266 1 98.69 189 GLY A N 1
ATOM 1460 C CA . GLY A 1 189 ? 0.177 -17.047 -14.648 1 98.69 189 GLY A CA 1
ATOM 1461 C C . GLY A 1 189 ? -0.039 -17.969 -13.461 1 98.69 189 GLY A C 1
ATOM 1462 O O . GLY A 1 189 ? -1.173 -18.359 -13.156 1 98.69 189 GLY A O 1
ATOM 1463 N N . PRO A 1 190 ? 1.023 -18.188 -12.68 1 98.81 190 PRO A N 1
ATOM 1464 C CA . PRO A 1 190 ? 0.942 -19.172 -11.602 1 98.81 190 PRO A CA 1
ATOM 1465 C C . PRO A 1 190 ? -0.067 -18.797 -10.523 1 98.81 190 PRO A C 1
ATOM 1467 O O . PRO A 1 190 ? -0.698 -19.672 -9.922 1 98.81 190 PRO A O 1
ATOM 1470 N N . VAL A 1 191 ? -0.238 -17.5 -10.281 1 98.88 191 VAL A N 1
ATOM 1471 C CA . VAL A 1 191 ? -1.1 -17.109 -9.172 1 98.88 191 VAL A CA 1
ATOM 1472 C C . VAL A 1 191 ? -2.445 -16.625 -9.711 1 98.88 191 VAL A C 1
ATOM 1474 O O . VAL A 1 191 ? -3.484 -17.234 -9.43 1 98.88 191 VAL A O 1
ATOM 1477 N N . HIS A 1 192 ? -2.441 -15.625 -10.594 1 98.94 192 HIS A N 1
ATOM 1478 C CA . HIS A 1 192 ? -3.684 -14.938 -10.938 1 98.94 192 HIS A CA 1
ATOM 1479 C C . HIS A 1 192 ? -4.453 -15.703 -12.008 1 98.94 192 HIS A C 1
ATOM 1481 O O . HIS A 1 192 ? -5.609 -16.078 -11.797 1 98.94 192 HIS A O 1
ATOM 1487 N N . VAL A 1 193 ? -3.842 -16.047 -13.094 1 98.94 193 VAL A N 1
ATOM 1488 C CA . VAL A 1 193 ? -4.547 -16.812 -14.125 1 98.94 193 VAL A CA 1
ATOM 1489 C C . VAL A 1 193 ? -4.977 -18.156 -13.562 1 98.94 193 VAL A C 1
ATOM 1491 O O . VAL A 1 193 ? -6.117 -18.578 -13.758 1 98.94 193 VAL A O 1
ATOM 1494 N N . ALA A 1 194 ? -4.109 -18.781 -12.867 1 98.94 194 ALA A N 1
ATOM 1495 C CA . ALA A 1 194 ? -4.406 -20.094 -12.312 1 98.94 194 ALA A CA 1
ATOM 1496 C C . ALA A 1 194 ? -5.574 -20.031 -11.336 1 98.94 194 ALA A C 1
ATOM 1498 O O . ALA A 1 194 ? -6.516 -20.828 -11.43 1 98.94 194 ALA A O 1
ATOM 1499 N N . SER A 1 195 ? -5.551 -19.141 -10.406 1 98.88 195 SER A N 1
ATOM 1500 C CA . SER A 1 195 ? -6.602 -19.062 -9.398 1 98.88 195 SER A CA 1
ATOM 1501 C C . SER A 1 195 ? -7.91 -18.547 -9.992 1 98.88 195 SER A C 1
ATOM 1503 O O . SER A 1 195 ? -8.984 -19.031 -9.648 1 98.88 195 SER A O 1
ATOM 1505 N N . GLY A 1 196 ? -7.816 -17.516 -10.852 1 98.81 196 GLY A N 1
ATOM 1506 C CA . GLY A 1 196 ? -9.016 -17.016 -11.508 1 98.81 196 GLY A CA 1
ATOM 1507 C C . GLY A 1 196 ? -9.719 -18.062 -12.344 1 98.81 196 GLY A C 1
ATOM 1508 O O . GLY A 1 196 ? -10.945 -18.172 -12.312 1 98.81 196 GLY A O 1
ATOM 1509 N N . THR A 1 197 ? -8.977 -18.828 -13.055 1 98.69 197 THR A N 1
ATOM 1510 C CA . THR A 1 197 ? -9.516 -19.906 -13.875 1 98.69 197 THR A CA 1
ATOM 1511 C C . THR A 1 197 ? -10.07 -21.031 -12.992 1 98.69 197 THR A C 1
ATOM 1513 O O . THR A 1 197 ? -11.109 -21.625 -13.312 1 98.69 197 THR A O 1
ATOM 1516 N N . CYS A 1 198 ? -9.359 -21.328 -12 1 98.81 198 CYS A N 1
ATOM 1517 C CA . CYS A 1 198 ? -9.844 -22.281 -11.016 1 98.81 198 CYS A CA 1
ATOM 1518 C C . CYS A 1 198 ? -11.203 -21.875 -10.477 1 98.81 198 CYS A C 1
ATOM 1520 O O . CYS A 1 198 ? -12.109 -22.703 -10.375 1 98.81 198 CYS A O 1
ATOM 1522 N N . ALA A 1 199 ? -11.328 -20.625 -10.125 1 98.62 199 ALA A N 1
ATOM 1523 C CA . ALA A 1 199 ? -12.602 -20.125 -9.602 1 98.62 199 ALA A CA 1
ATOM 1524 C C . ALA A 1 199 ? -13.719 -20.266 -10.625 1 98.62 199 ALA A C 1
ATOM 1526 O O . ALA A 1 199 ? -14.852 -20.609 -10.273 1 98.62 199 ALA A O 1
ATOM 1527 N N . LEU A 1 200 ? -13.406 -20 -11.852 1 98.19 200 LEU A N 1
ATOM 1528 C CA . LEU A 1 200 ? -14.375 -20.188 -12.93 1 98.19 200 LEU A CA 1
ATOM 1529 C C . LEU A 1 200 ? -14.812 -21.641 -13.016 1 98.19 200 LEU A C 1
ATOM 1531 O O . LEU A 1 200 ? -16.016 -21.938 -13.078 1 98.19 200 LEU A O 1
ATOM 1535 N N . ALA A 1 201 ? -13.867 -22.547 -13.039 1 98.5 201 ALA A N 1
ATOM 1536 C CA . ALA A 1 201 ? -14.141 -23.984 -13.125 1 98.5 201 ALA A CA 1
ATOM 1537 C C . ALA A 1 201 ? -14.93 -24.469 -11.906 1 98.5 201 ALA A C 1
ATOM 1539 O O . ALA A 1 201 ? -15.867 -25.25 -12.031 1 98.5 201 ALA A O 1
ATOM 1540 N N . TYR A 1 202 ? -14.508 -24 -10.75 1 98.31 202 TYR A N 1
ATOM 1541 C CA . TYR A 1 202 ? -15.18 -24.359 -9.516 1 98.31 202 TYR A CA 1
ATOM 1542 C C . TYR A 1 202 ? -16.641 -23.906 -9.531 1 98.31 202 TYR A C 1
ATOM 1544 O O . TYR A 1 202 ? -17.531 -24.672 -9.156 1 98.31 202 TYR A O 1
ATOM 1552 N N . SER A 1 203 ? -16.875 -22.688 -9.969 1 97.25 203 SER A N 1
ATOM 1553 C CA . SER A 1 203 ? -18.234 -22.141 -10.07 1 97.25 203 SER A CA 1
ATOM 1554 C C . SER A 1 203 ? -19.062 -22.938 -11.078 1 97.25 203 SER A C 1
ATOM 1556 O O . SER A 1 203 ? -20.25 -23.188 -10.852 1 97.25 203 SER A O 1
ATOM 1558 N N . LEU A 1 204 ? -18.453 -23.312 -12.141 1 96.69 204 LEU A N 1
ATOM 1559 C CA . LEU A 1 204 ? -19.125 -24.125 -13.148 1 96.69 204 LEU A CA 1
ATOM 1560 C C . LEU A 1 204 ? -19.547 -25.469 -12.57 1 96.69 204 LEU A C 1
ATOM 1562 O O . LEU A 1 204 ? -20.688 -25.906 -12.758 1 96.69 204 LEU A O 1
ATOM 1566 N N . MET A 1 205 ? -18.672 -26.094 -11.844 1 96.69 205 MET A N 1
ATOM 1567 C CA . MET A 1 205 ? -18.906 -27.438 -11.312 1 96.69 205 MET A CA 1
ATOM 1568 C C . MET A 1 205 ? -19.906 -27.391 -10.164 1 96.69 205 MET A C 1
ATOM 1570 O O . MET A 1 205 ? -20.672 -28.344 -9.969 1 96.69 205 MET A O 1
ATOM 1574 N N . LEU A 1 206 ? -19.906 -26.312 -9.422 1 95.12 206 LEU A N 1
ATOM 1575 C CA . LEU A 1 206 ? -20.828 -26.156 -8.297 1 95.12 206 LEU A CA 1
ATOM 1576 C C . LEU A 1 206 ? -22.234 -25.859 -8.773 1 95.12 206 LEU A C 1
ATOM 1578 O O . LEU A 1 206 ? -23.219 -26.141 -8.078 1 95.12 206 LEU A O 1
ATOM 1582 N N . GLY A 1 207 ? -22.328 -25.203 -9.922 1 93.06 207 GLY A N 1
ATOM 1583 C CA . GLY A 1 207 ? -23.625 -24.766 -10.406 1 93.06 207 GLY A CA 1
ATOM 1584 C C . GLY A 1 207 ? -24.047 -23.422 -9.836 1 93.06 207 GLY A C 1
ATOM 1585 O O . GLY A 1 207 ? -23.344 -22.844 -9 1 93.06 207 GLY A O 1
ATOM 1586 N N . LYS A 1 208 ? -25.188 -23 -10.195 1 91.56 208 LYS A N 1
ATOM 1587 C CA . LYS A 1 208 ? -25.672 -21.672 -9.828 1 91.56 208 LYS A CA 1
ATOM 1588 C C . LYS A 1 208 ? -26.297 -21.688 -8.438 1 91.56 208 LYS A C 1
ATOM 1590 O O . LYS A 1 208 ? -26.938 -22.672 -8.047 1 91.56 208 LYS A O 1
ATOM 1595 N N . ARG A 1 209 ? -26.125 -20.578 -7.688 1 88.69 209 ARG A N 1
ATOM 1596 C CA . ARG A 1 209 ? -26.766 -20.422 -6.387 1 88.69 209 ARG A CA 1
ATOM 1597 C C . ARG A 1 209 ? -28.281 -20.406 -6.516 1 88.69 209 ARG A C 1
ATOM 1599 O O . ARG A 1 209 ? -28.812 -19.984 -7.547 1 88.69 209 ARG A O 1
ATOM 1606 N N . THR A 1 210 ? -28.812 -20.75 -5.398 1 83.06 210 THR A N 1
ATOM 1607 C CA . THR A 1 210 ? -30.266 -20.688 -5.363 1 83.06 210 THR A CA 1
ATOM 1608 C C . THR A 1 210 ? -30.766 -19.25 -5.508 1 83.06 210 THR A C 1
ATOM 1610 O O . THR A 1 210 ? -30.25 -18.344 -4.848 1 83.06 210 THR A O 1
ATOM 1613 N N . GLY A 1 211 ? -31.688 -19 -6.465 1 78.25 211 GLY A N 1
ATOM 1614 C CA . GLY A 1 211 ? -32.219 -17.656 -6.672 1 78.25 211 GLY A CA 1
ATOM 1615 C C . GLY A 1 211 ? -31.5 -16.891 -7.766 1 78.25 211 GLY A C 1
ATOM 1616 O O . GLY A 1 211 ? -31.906 -15.773 -8.109 1 78.25 211 GLY A O 1
ATOM 1617 N N . TYR A 1 212 ? -30.453 -17.438 -8.289 1 76.62 212 TYR A N 1
ATOM 1618 C CA . TYR A 1 212 ? -29.656 -16.781 -9.328 1 76.62 212 TYR A CA 1
ATOM 1619 C C . TYR A 1 212 ? -30.531 -16.375 -10.508 1 76.62 212 TYR A C 1
ATOM 1621 O O . TYR A 1 212 ? -30.438 -15.25 -11.008 1 76.62 212 TYR A O 1
ATOM 1629 N N . ASN A 1 213 ? -31.391 -17.219 -10.914 1 73.12 213 ASN A N 1
ATOM 1630 C CA . ASN A 1 213 ? -32.25 -16.953 -12.07 1 73.12 213 ASN A CA 1
ATOM 1631 C C . ASN A 1 213 ? -33.312 -15.914 -11.758 1 73.12 213 ASN A C 1
ATOM 1633 O O . ASN A 1 213 ? -33.719 -15.141 -12.633 1 73.12 213 ASN A O 1
ATOM 1637 N N . ARG A 1 214 ? -33.719 -15.891 -10.445 1 67.75 214 ARG A N 1
ATOM 1638 C CA . ARG A 1 214 ? -34.781 -14.953 -10.047 1 67.75 214 ARG A CA 1
ATOM 1639 C C . ARG A 1 214 ? -34.25 -13.516 -10.094 1 67.75 214 ARG A C 1
ATOM 1641 O O . ARG A 1 214 ? -35.031 -12.594 -10.422 1 67.75 214 ARG A O 1
ATOM 1648 N N . ASN A 1 215 ? -33.062 -13.328 -9.914 1 69.38 215 ASN A N 1
ATOM 1649 C CA . ASN A 1 215 ? -32.5 -11.984 -9.891 1 69.38 215 ASN A CA 1
ATOM 1650 C C . ASN A 1 215 ? -31.641 -11.719 -11.133 1 69.38 215 ASN A C 1
ATOM 1652 O O . ASN A 1 215 ? -30.812 -10.805 -11.141 1 69.38 215 ASN A O 1
ATOM 1656 N N . ASN A 1 216 ? -31.875 -12.469 -12.109 1 68.31 216 ASN A N 1
ATOM 1657 C CA . ASN A 1 216 ? -31.188 -12.328 -13.391 1 68.31 216 ASN A CA 1
ATOM 1658 C C . ASN A 1 216 ? -29.672 -12.297 -13.211 1 68.31 216 ASN A C 1
ATOM 1660 O O . ASN A 1 216 ? -28.984 -11.516 -13.867 1 68.31 216 ASN A O 1
ATOM 1664 N N . GLY A 1 217 ? -29.266 -12.953 -12.117 1 66.44 217 GLY A N 1
ATOM 1665 C CA . GLY A 1 217 ? -27.828 -13.109 -11.938 1 66.44 217 GLY A CA 1
ATOM 1666 C C . GLY A 1 217 ? -27.172 -11.883 -11.352 1 66.44 217 GLY A C 1
ATOM 1667 O O . GLY A 1 217 ? -25.938 -11.789 -11.344 1 66.44 217 GLY A O 1
ATOM 1668 N N . LEU A 1 218 ? -27.891 -10.977 -10.859 1 64.19 218 LEU A N 1
ATOM 1669 C CA . LEU A 1 218 ? -27.328 -9.766 -10.281 1 64.19 218 LEU A CA 1
ATOM 1670 C C . LEU A 1 218 ? -26.703 -10.055 -8.922 1 64.19 218 LEU A C 1
ATOM 1672 O O . LEU A 1 218 ? -27.234 -10.852 -8.141 1 64.19 218 LEU A O 1
ATOM 1676 N N . PRO A 1 219 ? -25.531 -9.43 -8.781 1 63.91 219 PRO A N 1
ATOM 1677 C CA . PRO A 1 219 ? -24.875 -9.672 -7.492 1 63.91 219 PRO A CA 1
ATOM 1678 C C . PRO A 1 219 ? -25.703 -9.156 -6.312 1 63.91 219 PRO A C 1
ATOM 1680 O O . PRO A 1 219 ? -26.406 -8.148 -6.438 1 63.91 219 PRO A O 1
ATOM 1683 N N . TYR A 1 220 ? -25.703 -9.992 -5.32 1 69.88 220 TYR A N 1
ATOM 1684 C CA . TYR A 1 220 ? -26.281 -9.547 -4.059 1 69.88 220 TYR A CA 1
ATOM 1685 C C . TYR A 1 220 ? -25.547 -8.336 -3.508 1 69.88 220 TYR A C 1
ATOM 1687 O O . TYR A 1 220 ? -24.375 -8.109 -3.836 1 69.88 220 TYR A O 1
ATOM 1695 N N . ARG A 1 221 ? -26.172 -7.594 -2.758 1 78.44 221 ARG A N 1
ATOM 1696 C CA . ARG A 1 221 ? -25.578 -6.406 -2.154 1 78.44 221 ARG A CA 1
ATOM 1697 C C . ARG A 1 221 ? -24.516 -6.785 -1.132 1 78.44 221 ARG A C 1
ATOM 1699 O O . ARG A 1 221 ? -24.719 -7.703 -0.332 1 78.44 221 ARG A O 1
ATOM 1706 N N . PRO A 1 222 ? -23.391 -6.156 -1.238 1 87.25 222 PRO A N 1
ATOM 1707 C CA . PRO A 1 222 ? -22.359 -6.391 -0.215 1 87.25 222 PRO A CA 1
ATOM 1708 C C . PRO A 1 222 ? -22.859 -6.09 1.196 1 87.25 222 PRO A C 1
ATOM 1710 O O . PRO A 1 222 ? -23.516 -5.07 1.418 1 87.25 222 PRO A O 1
ATOM 1713 N N . HIS A 1 223 ? -22.625 -6.957 2.092 1 85.94 223 HIS A N 1
ATOM 1714 C CA . HIS A 1 223 ? -23.188 -6.777 3.426 1 85.94 223 HIS A CA 1
ATOM 1715 C C . HIS A 1 223 ? -22.328 -5.828 4.258 1 85.94 223 HIS A C 1
ATOM 1717 O O . HIS A 1 223 ? -22.812 -5.242 5.23 1 85.94 223 HIS A O 1
ATOM 1723 N N . ASN A 1 224 ? -21.031 -5.691 3.889 1 92.62 224 ASN A N 1
ATOM 1724 C CA . ASN A 1 224 ? -20.109 -4.871 4.68 1 92.62 224 ASN A CA 1
ATOM 1725 C C . ASN A 1 224 ? -19.016 -4.262 3.811 1 92.62 224 ASN A C 1
ATOM 1727 O O . ASN A 1 224 ? -17.969 -4.887 3.594 1 92.62 224 ASN A O 1
ATOM 1731 N N . VAL A 1 225 ? -19.156 -3.037 3.465 1 94.12 225 VAL A N 1
ATOM 1732 C CA . VAL A 1 225 ? -18.234 -2.381 2.543 1 94.12 225 VAL A CA 1
ATOM 1733 C C . VAL A 1 225 ? -16.938 -2.027 3.271 1 94.12 225 VAL A C 1
ATOM 1735 O O . VAL A 1 225 ? -15.867 -2.012 2.666 1 94.12 225 VAL A O 1
ATOM 1738 N N . THR A 1 226 ? -17 -1.842 4.578 1 93.69 226 THR A N 1
ATOM 1739 C CA . THR A 1 226 ? -15.812 -1.557 5.367 1 93.69 226 THR A CA 1
ATOM 1740 C C . THR A 1 226 ? -14.852 -2.742 5.344 1 93.69 226 THR A C 1
ATOM 1742 O O . THR A 1 226 ? -13.633 -2.561 5.297 1 93.69 226 THR A O 1
ATOM 1745 N N . HIS A 1 227 ? -15.375 -3.979 5.367 1 95.25 227 HIS A N 1
ATOM 1746 C CA . HIS A 1 227 ? -14.547 -5.168 5.238 1 95.25 227 HIS A CA 1
ATOM 1747 C C . HIS A 1 227 ? -13.852 -5.211 3.881 1 95.25 227 HIS A C 1
ATOM 1749 O O . HIS A 1 227 ? -12.688 -5.621 3.783 1 95.25 227 HIS A O 1
ATOM 1755 N N . VAL A 1 228 ? -14.586 -4.781 2.873 1 97.06 228 VAL A N 1
ATOM 1756 C CA . VAL A 1 228 ? -14.016 -4.75 1.531 1 97.06 228 VAL A CA 1
ATOM 1757 C C . VAL A 1 228 ? -12.812 -3.803 1.506 1 97.06 228 VAL A C 1
ATOM 1759 O O . VAL A 1 228 ? -11.758 -4.141 0.967 1 97.06 228 VAL A O 1
ATOM 1762 N N . VAL A 1 229 ? -12.961 -2.635 2.135 1 97.56 229 VAL A N 1
ATOM 1763 C CA . VAL A 1 229 ? -11.883 -1.655 2.17 1 97.56 229 VAL A CA 1
ATOM 1764 C C . VAL A 1 229 ? -10.703 -2.211 2.973 1 97.56 229 VAL A C 1
ATOM 1766 O O . VAL A 1 229 ? -9.555 -2.115 2.543 1 97.56 229 VAL A O 1
ATOM 1769 N N . LEU A 1 230 ? -10.992 -2.822 4.062 1 96.94 230 LEU A N 1
ATOM 1770 C CA . LEU A 1 230 ? -9.938 -3.391 4.891 1 96.94 230 LEU A CA 1
ATOM 1771 C C . LEU A 1 230 ? -9.172 -4.465 4.129 1 96.94 230 LEU A C 1
ATOM 1773 O O . LEU A 1 230 ? -7.938 -4.492 4.164 1 96.94 230 LEU A O 1
ATOM 1777 N N . GLY A 1 231 ? -9.914 -5.371 3.516 1 98.5 231 GLY A N 1
ATOM 1778 C CA . GLY A 1 231 ? -9.273 -6.363 2.668 1 98.5 231 GLY A CA 1
ATOM 1779 C C . GLY A 1 231 ? -8.391 -5.75 1.6 1 98.5 231 GLY A C 1
ATOM 1780 O O . GLY A 1 231 ? -7.266 -6.207 1.38 1 98.5 231 GLY A O 1
ATOM 1781 N N . THR A 1 232 ? -8.875 -4.699 0.975 1 98.69 232 THR A N 1
ATOM 1782 C CA . THR A 1 232 ? -8.117 -4.012 -0.064 1 98.69 232 THR A CA 1
ATOM 1783 C C . THR A 1 232 ? -6.836 -3.41 0.508 1 98.69 232 THR A C 1
ATOM 1785 O O . THR A 1 232 ? -5.777 -3.471 -0.123 1 98.69 232 THR A O 1
ATOM 1788 N N . VAL A 1 233 ? -6.906 -2.85 1.695 1 98.5 233 VAL A N 1
ATOM 1789 C CA . VAL A 1 233 ? -5.75 -2.25 2.357 1 98.5 233 VAL A CA 1
ATOM 1790 C C . VAL A 1 233 ? -4.688 -3.316 2.611 1 98.5 233 VAL A C 1
ATOM 1792 O O . VAL A 1 233 ? -3.516 -3.121 2.287 1 98.5 233 VAL A O 1
ATOM 1795 N N . PHE A 1 234 ? -5.066 -4.48 3.137 1 98.56 234 PHE A N 1
ATOM 1796 C CA . PHE A 1 234 ? -4.133 -5.562 3.412 1 98.56 234 PHE A CA 1
ATOM 1797 C C . PHE A 1 234 ? -3.506 -6.078 2.121 1 98.56 234 PHE A C 1
ATOM 1799 O O . PHE A 1 234 ? -2.303 -6.344 2.07 1 98.56 234 PHE A O 1
ATOM 1806 N N . LEU A 1 235 ? -4.285 -6.148 1.146 1 98.81 235 LEU A N 1
ATOM 1807 C CA . LEU A 1 235 ? -3.781 -6.609 -0.144 1 98.81 235 LEU A CA 1
ATOM 1808 C C . LEU A 1 235 ? -2.807 -5.602 -0.74 1 98.81 235 LEU A C 1
ATOM 1810 O O . LEU A 1 235 ? -1.715 -5.969 -1.18 1 98.81 235 LEU A O 1
ATOM 1814 N N . TRP A 1 236 ? -3.191 -4.332 -0.741 1 98.75 236 TRP A N 1
ATOM 1815 C CA . TRP A 1 236 ? -2.385 -3.273 -1.34 1 98.75 236 TRP A CA 1
ATOM 1816 C C . TRP A 1 236 ? -1.028 -3.168 -0.651 1 98.75 236 TRP A C 1
ATOM 1818 O O . TRP A 1 236 ? 0.013 -3.189 -1.312 1 98.75 236 TRP A O 1
ATOM 1828 N N . VAL A 1 237 ? -1.009 -3.215 0.645 1 98.62 237 VAL A N 1
ATOM 1829 C CA . VAL A 1 237 ? 0.219 -3.15 1.431 1 98.62 237 VAL A CA 1
ATOM 1830 C C . VAL A 1 237 ? 1.044 -4.414 1.206 1 98.62 237 VAL A C 1
ATOM 1832 O O . VAL A 1 237 ? 2.258 -4.344 0.995 1 98.62 237 VAL A O 1
ATOM 1835 N N . GLY A 1 238 ? 0.38 -5.527 1.22 1 98.81 238 GLY A N 1
ATOM 1836 C CA . GLY A 1 238 ? 1.068 -6.793 1.044 1 98.81 238 GLY A CA 1
ATOM 1837 C C . GLY A 1 238 ? 1.678 -6.957 -0.336 1 98.81 238 GLY A C 1
ATOM 1838 O O . GLY A 1 238 ? 2.693 -7.637 -0.497 1 98.81 238 GLY A O 1
ATOM 1839 N N . TRP A 1 239 ? 1.161 -6.258 -1.321 1 98.88 239 TRP A N 1
ATOM 1840 C CA . TRP A 1 239 ? 1.602 -6.422 -2.703 1 98.88 239 TRP A CA 1
ATOM 1841 C C . TRP A 1 239 ? 3 -5.848 -2.902 1 98.88 239 TRP A C 1
ATOM 1843 O O . TRP A 1 239 ? 3.676 -6.164 -3.883 1 98.88 239 TRP A O 1
ATOM 1853 N N . PHE A 1 240 ? 3.451 -4.973 -1.983 1 98.75 240 PHE A N 1
ATOM 1854 C CA . PHE A 1 240 ? 4.828 -4.496 -2.021 1 98.75 240 PHE A CA 1
ATOM 1855 C C . PHE A 1 240 ? 5.805 -5.648 -1.812 1 98.75 240 PHE A C 1
ATOM 1857 O O . PHE A 1 240 ? 6.871 -5.684 -2.426 1 98.75 240 PHE A O 1
ATOM 1864 N N . GLY A 1 241 ? 5.402 -6.547 -0.89 1 98.75 241 GLY A N 1
ATOM 1865 C CA . GLY A 1 241 ? 6.207 -7.746 -0.702 1 98.75 241 GLY A CA 1
ATOM 1866 C C . GLY A 1 241 ? 6.02 -8.766 -1.807 1 98.75 241 GLY A C 1
ATOM 1867 O O . GLY A 1 241 ? 6.953 -9.5 -2.148 1 98.75 241 GLY A O 1
ATOM 1868 N N . PHE A 1 242 ? 4.852 -8.781 -2.346 1 98.81 242 PHE A N 1
ATOM 1869 C CA . PHE A 1 242 ? 4.504 -9.734 -3.398 1 98.81 242 PHE A CA 1
ATOM 1870 C C . PHE A 1 242 ? 5.293 -9.438 -4.668 1 98.81 242 PHE A C 1
ATOM 1872 O O . PHE A 1 242 ? 6.078 -10.281 -5.125 1 98.81 242 PHE A O 1
ATOM 1879 N N . ASN A 1 243 ? 5.16 -8.219 -5.172 1 98.88 243 ASN A N 1
ATOM 1880 C CA . ASN A 1 243 ? 5.863 -7.848 -6.395 1 98.88 243 ASN A CA 1
ATOM 1881 C C . ASN A 1 243 ? 7.309 -7.449 -6.109 1 98.88 243 ASN A C 1
ATOM 1883 O O . ASN A 1 243 ? 8.227 -7.898 -6.797 1 98.88 243 ASN A O 1
ATOM 1887 N N . GLY A 1 244 ? 7.543 -6.621 -5.098 1 98.81 244 GLY A N 1
ATOM 1888 C CA . GLY A 1 244 ? 8.898 -6.223 -4.77 1 98.81 244 GLY A CA 1
ATOM 1889 C C . GLY A 1 244 ? 9.797 -7.395 -4.414 1 98.81 244 GLY A C 1
ATOM 1890 O O . GLY A 1 244 ? 10.906 -7.516 -4.938 1 98.81 244 GLY A O 1
ATOM 1891 N N . GLY A 1 245 ? 9.25 -8.258 -3.566 1 98.81 245 GLY A N 1
ATOM 1892 C CA . GLY A 1 245 ? 10.016 -9.414 -3.113 1 98.81 245 GLY A CA 1
ATOM 1893 C C . GLY A 1 245 ? 10.367 -10.375 -4.234 1 98.81 245 GLY A C 1
ATOM 1894 O O . GLY A 1 245 ? 11.328 -11.141 -4.121 1 98.81 245 GLY A O 1
ATOM 1895 N N . SER A 1 246 ? 9.711 -10.297 -5.328 1 98.81 246 SER A N 1
ATOM 1896 C CA . SER A 1 246 ? 9.914 -11.227 -6.43 1 98.81 246 SER A CA 1
ATOM 1897 C C . SER A 1 246 ? 11.18 -10.891 -7.215 1 98.81 246 SER A C 1
ATOM 1899 O O . SER A 1 246 ? 11.578 -11.625 -8.117 1 98.81 246 SER A O 1
ATOM 1901 N N . ALA A 1 247 ? 11.82 -9.773 -6.832 1 98.69 247 ALA A N 1
ATOM 1902 C CA . ALA A 1 247 ? 13.172 -9.531 -7.332 1 98.69 247 ALA A CA 1
ATOM 1903 C C . ALA A 1 247 ? 14.172 -10.492 -6.691 1 98.69 247 ALA A C 1
ATOM 1905 O O . ALA A 1 247 ? 15.305 -10.625 -7.164 1 98.69 247 ALA A O 1
ATOM 1906 N N . LEU A 1 248 ? 13.789 -11.141 -5.531 1 98.44 248 LEU A N 1
ATOM 1907 C CA . LEU A 1 248 ? 14.523 -12.172 -4.805 1 98.44 248 LEU A CA 1
ATOM 1908 C C . LEU A 1 248 ? 15.867 -11.625 -4.316 1 98.44 248 LEU A C 1
ATOM 1910 O O . LEU A 1 248 ? 16.859 -12.359 -4.27 1 98.44 248 LEU A O 1
ATOM 1914 N N . ALA A 1 249 ? 16.016 -10.391 -4.141 1 98.19 249 ALA A N 1
ATOM 1915 C CA . ALA A 1 249 ? 17.109 -9.609 -3.574 1 98.19 249 ALA A CA 1
ATOM 1916 C C . ALA A 1 249 ? 16.719 -8.141 -3.428 1 98.19 249 ALA A C 1
ATOM 1918 O O . ALA A 1 249 ? 15.773 -7.676 -4.07 1 98.19 249 ALA A O 1
ATOM 1919 N N . MET A 1 250 ? 17.344 -7.484 -2.535 1 98.31 250 MET A N 1
ATOM 1920 C CA . MET A 1 250 ? 17.156 -6.039 -2.479 1 98.31 250 MET A CA 1
ATOM 1921 C C . MET A 1 250 ? 18.094 -5.332 -3.453 1 98.31 250 MET A C 1
ATOM 1923 O O . MET A 1 250 ? 19.312 -5.375 -3.293 1 98.31 250 MET A O 1
ATOM 1927 N N . ASN A 1 251 ? 17.641 -4.773 -4.496 1 98.44 251 ASN A N 1
ATOM 1928 C CA . ASN A 1 251 ? 18.312 -3.992 -5.523 1 98.44 251 ASN A CA 1
ATOM 1929 C C . ASN A 1 251 ? 17.375 -2.971 -6.164 1 98.44 251 ASN A C 1
ATOM 1931 O O . ASN A 1 251 ? 16.219 -2.848 -5.758 1 98.44 251 ASN A O 1
ATOM 1935 N N . ILE A 1 252 ? 17.812 -2.25 -7.078 1 98.62 252 ILE A N 1
ATOM 1936 C CA . ILE A 1 252 ? 17.031 -1.158 -7.652 1 98.62 252 ILE A CA 1
ATOM 1937 C C . ILE A 1 252 ? 15.859 -1.724 -8.453 1 98.62 252 ILE A C 1
ATOM 1939 O O . ILE A 1 252 ? 14.797 -1.105 -8.523 1 98.62 252 ILE A O 1
ATOM 1943 N N . ARG A 1 253 ? 15.969 -2.961 -8.992 1 98.75 253 ARG A N 1
ATOM 1944 C CA . ARG A 1 253 ? 14.844 -3.602 -9.672 1 98.75 253 ARG A CA 1
ATOM 1945 C C . ARG A 1 253 ? 13.695 -3.857 -8.703 1 98.75 253 ARG A C 1
ATOM 1947 O O . ARG A 1 253 ? 12.523 -3.658 -9.047 1 98.75 253 ARG A O 1
ATOM 1954 N N . ALA A 1 254 ? 14.016 -4.336 -7.488 1 98.88 254 ALA A N 1
ATOM 1955 C CA . ALA A 1 254 ? 13.008 -4.551 -6.457 1 98.88 254 ALA A CA 1
ATOM 1956 C C . ALA A 1 254 ? 12.273 -3.254 -6.129 1 98.88 254 ALA A C 1
ATOM 1958 O O . ALA A 1 254 ? 11.047 -3.246 -5.977 1 98.88 254 ALA A O 1
ATOM 1959 N N . ILE A 1 255 ? 13.023 -2.189 -6.055 1 98.88 255 ILE A N 1
ATOM 1960 C CA . ILE A 1 255 ? 12.469 -0.882 -5.723 1 98.88 255 ILE A CA 1
ATOM 1961 C C . ILE A 1 255 ? 11.547 -0.413 -6.848 1 98.88 255 ILE A C 1
ATOM 1963 O O . ILE A 1 255 ? 10.438 0.063 -6.594 1 98.88 255 ILE A O 1
ATOM 1967 N N . MET A 1 256 ? 11.984 -0.577 -8.055 1 98.81 256 MET A N 1
ATOM 1968 C CA . MET A 1 256 ? 11.156 -0.233 -9.203 1 98.81 256 MET A CA 1
ATOM 1969 C C . MET A 1 256 ? 9.867 -1.049 -9.211 1 98.81 256 MET A C 1
ATOM 1971 O O . MET A 1 256 ? 8.789 -0.514 -9.477 1 98.81 256 MET A O 1
ATOM 1975 N N . ALA A 1 257 ? 9.984 -2.33 -8.914 1 98.94 257 ALA A N 1
ATOM 1976 C CA . ALA A 1 257 ? 8.805 -3.193 -8.852 1 98.94 257 ALA A CA 1
ATOM 1977 C C . ALA A 1 257 ? 7.805 -2.678 -7.824 1 98.94 257 ALA A C 1
ATOM 1979 O O . ALA A 1 257 ? 6.594 -2.693 -8.062 1 98.94 257 ALA A O 1
ATOM 1980 N N . CYS A 1 258 ? 8.289 -2.217 -6.684 1 98.94 258 CYS A N 1
ATOM 1981 C CA . CYS A 1 258 ? 7.418 -1.639 -5.668 1 98.94 258 CYS A CA 1
ATOM 1982 C C . CYS A 1 258 ? 6.738 -0.378 -6.188 1 98.94 258 CYS A C 1
ATOM 1984 O O . CYS A 1 258 ? 5.531 -0.199 -6.008 1 98.94 258 CYS A O 1
ATOM 1986 N N . TYR A 1 259 ? 7.508 0.446 -6.84 1 98.88 259 TYR A N 1
ATOM 1987 C CA . TYR A 1 259 ? 6.98 1.728 -7.297 1 98.88 259 TYR A CA 1
ATOM 1988 C C . TYR A 1 259 ? 5.879 1.527 -8.328 1 98.88 259 TYR A C 1
ATOM 1990 O O . TYR A 1 259 ? 4.797 2.105 -8.211 1 98.88 259 TYR A O 1
ATOM 1998 N N . VAL A 1 260 ? 6.129 0.7 -9.344 1 98.94 260 VAL A N 1
ATOM 1999 C CA . VAL A 1 260 ? 5.168 0.523 -10.422 1 98.94 260 VAL A CA 1
ATOM 2000 C C . VAL A 1 260 ? 3.938 -0.221 -9.906 1 98.94 260 VAL A C 1
ATOM 2002 O O . VAL A 1 260 ? 2.83 -0.028 -10.414 1 98.94 260 VAL A O 1
ATOM 2005 N N . THR A 1 261 ? 4.102 -1.077 -8.906 1 98.94 261 THR A N 1
ATOM 2006 C CA . THR A 1 261 ? 2.98 -1.756 -8.266 1 98.94 261 THR A CA 1
ATOM 2007 C C . THR A 1 261 ? 1.995 -0.746 -7.684 1 98.94 261 THR A C 1
ATOM 2009 O O . THR A 1 261 ? 0.796 -0.809 -7.965 1 98.94 261 THR A O 1
ATOM 2012 N N . ASN A 1 262 ? 2.512 0.192 -6.945 1 98.94 262 ASN A N 1
ATOM 2013 C CA . ASN A 1 262 ? 1.672 1.223 -6.348 1 98.94 262 ASN A CA 1
ATOM 2014 C C . ASN A 1 262 ? 1.006 2.092 -7.41 1 98.94 262 ASN A C 1
ATOM 2016 O O . ASN A 1 262 ? -0.175 2.426 -7.297 1 98.94 262 ASN A O 1
ATOM 2020 N N . LEU A 1 263 ? 1.749 2.461 -8.383 1 98.94 263 LEU A N 1
ATOM 2021 C CA . LEU A 1 263 ? 1.243 3.332 -9.438 1 98.94 263 LEU A CA 1
ATOM 2022 C C . LEU A 1 263 ? 0.144 2.637 -10.234 1 98.94 263 LEU A C 1
ATOM 2024 O O . LEU A 1 263 ? -0.882 3.246 -10.547 1 98.94 263 LEU A O 1
ATOM 2028 N N . ALA A 1 264 ? 0.349 1.381 -10.539 1 98.94 264 ALA A N 1
ATOM 2029 C CA . ALA A 1 264 ? -0.651 0.628 -11.289 1 98.94 264 ALA A CA 1
ATOM 2030 C C . ALA A 1 264 ? -1.93 0.448 -10.477 1 98.94 264 ALA A C 1
ATOM 2032 O O . ALA A 1 264 ? -3.035 0.548 -11.016 1 98.94 264 ALA A O 1
ATOM 2033 N N . ALA A 1 265 ? -1.788 0.103 -9.234 1 98.94 265 ALA A N 1
ATOM 2034 C CA . ALA A 1 265 ? -2.955 0.01 -8.367 1 98.94 265 ALA A CA 1
ATOM 2035 C C . ALA A 1 265 ? -3.773 1.296 -8.406 1 98.94 265 ALA A C 1
ATOM 2037 O O . ALA A 1 265 ? -5 1.255 -8.523 1 98.94 265 ALA A O 1
ATOM 2038 N N . SER A 1 266 ? -3.102 2.398 -8.305 1 98.94 266 SER A N 1
ATOM 2039 C CA . SER A 1 266 ? -3.725 3.719 -8.281 1 98.94 266 SER A CA 1
ATOM 2040 C C . SER A 1 266 ? -4.461 4.004 -9.586 1 98.94 266 SER A C 1
ATOM 2042 O O . SER A 1 266 ? -5.613 4.441 -9.57 1 98.94 266 SER A O 1
ATOM 2044 N N . CYS A 1 267 ? -3.818 3.689 -10.656 1 98.88 267 CYS A N 1
ATOM 2045 C CA . CYS A 1 267 ? -4.402 3.967 -11.961 1 98.88 267 CYS A CA 1
ATOM 2046 C C . CYS A 1 267 ? -5.566 3.029 -12.25 1 98.88 267 CYS A C 1
ATOM 2048 O O . CYS A 1 267 ? -6.547 3.424 -12.883 1 98.88 267 CYS A O 1
ATOM 2050 N N . GLY A 1 268 ? -5.434 1.778 -11.82 1 98.94 268 GLY A N 1
ATOM 2051 C CA . GLY A 1 268 ? -6.562 0.865 -11.93 1 98.94 268 GLY A CA 1
ATOM 2052 C C . GLY A 1 268 ? -7.773 1.315 -11.141 1 98.94 268 GLY A C 1
ATOM 2053 O O . GLY A 1 268 ? -8.906 1.23 -11.625 1 98.94 268 GLY A O 1
ATOM 2054 N N . ALA A 1 269 ? -7.582 1.802 -9.938 1 98.88 269 ALA A N 1
ATOM 2055 C CA . ALA A 1 269 ? -8.656 2.312 -9.094 1 98.88 269 ALA A CA 1
ATOM 2056 C C . ALA A 1 269 ? -9.367 3.492 -9.758 1 98.88 269 ALA A C 1
ATOM 2058 O O . ALA A 1 269 ? -10.594 3.535 -9.805 1 98.88 269 ALA A O 1
ATOM 2059 N N . ILE A 1 270 ? -8.594 4.395 -10.297 1 98.5 270 ILE A N 1
ATOM 2060 C CA . ILE A 1 270 ? -9.141 5.586 -10.938 1 98.5 270 ILE A CA 1
ATOM 2061 C C . ILE A 1 270 ? -9.945 5.184 -12.18 1 98.5 270 ILE A C 1
ATOM 2063 O O . ILE A 1 270 ? -11.062 5.656 -12.375 1 98.5 270 ILE A O 1
ATOM 2067 N N . ALA A 1 271 ? -9.391 4.293 -12.945 1 98.62 271 ALA A N 1
ATOM 2068 C CA . ALA A 1 271 ? -10.062 3.855 -14.164 1 98.62 271 ALA A CA 1
ATOM 2069 C C . ALA A 1 271 ? -11.406 3.199 -13.852 1 98.62 271 ALA A C 1
ATOM 2071 O O . ALA A 1 271 ? -12.414 3.508 -14.477 1 98.62 271 ALA A O 1
ATOM 2072 N N . TRP A 1 272 ? -11.445 2.363 -12.891 1 98.5 272 TRP A N 1
ATOM 2073 C CA . TRP A 1 272 ? -12.656 1.613 -12.562 1 98.5 272 TRP A CA 1
ATOM 2074 C C . TRP A 1 272 ? -13.727 2.533 -11.984 1 98.5 272 TRP A C 1
ATOM 2076 O O . TRP A 1 272 ? -14.898 2.439 -12.367 1 98.5 272 TRP A O 1
ATOM 2086 N N . ILE A 1 273 ? -13.352 3.377 -11.047 1 96.62 273 ILE A N 1
ATOM 2087 C CA . ILE A 1 273 ? -14.344 4.227 -10.391 1 96.62 273 ILE A CA 1
ATOM 2088 C C . ILE A 1 273 ? -14.953 5.184 -11.414 1 96.62 273 ILE A C 1
ATOM 2090 O O . ILE A 1 273 ? -16.141 5.527 -11.32 1 96.62 273 ILE A O 1
ATOM 2094 N N . LEU A 1 274 ? -14.18 5.652 -12.43 1 96.94 274 LEU A N 1
ATOM 2095 C CA . LEU A 1 274 ? -14.688 6.52 -13.484 1 96.94 274 LEU A CA 1
ATOM 2096 C C . LEU A 1 274 ? -15.648 5.758 -14.391 1 96.94 274 LEU A C 1
ATOM 2098 O O . LEU A 1 274 ? -16.672 6.301 -14.812 1 96.94 274 LEU A O 1
ATOM 2102 N N . LEU A 1 275 ? -15.328 4.516 -14.664 1 96.94 275 LEU A N 1
ATOM 2103 C CA . LEU A 1 275 ? -16.219 3.689 -15.477 1 96.94 275 LEU A CA 1
ATOM 2104 C C . LEU A 1 275 ? -17.547 3.461 -14.766 1 96.94 275 LEU A C 1
ATOM 2106 O O . LEU A 1 275 ? -18.609 3.516 -15.398 1 96.94 275 LEU A O 1
ATOM 2110 N N . ASP A 1 276 ? -17.453 3.172 -13.492 1 95.38 276 ASP A N 1
ATOM 2111 C CA . ASP A 1 276 ? -18.688 2.971 -12.719 1 95.38 276 ASP A CA 1
ATOM 2112 C C . ASP A 1 276 ? -19.5 4.262 -12.641 1 95.38 276 ASP A C 1
ATOM 2114 O O . ASP A 1 276 ? -20.734 4.227 -12.711 1 95.38 276 ASP A O 1
ATOM 2118 N N . TYR A 1 277 ? -18.828 5.387 -12.445 1 94 277 TYR A N 1
ATOM 2119 C CA . TYR A 1 277 ? -19.516 6.672 -12.352 1 94 277 TYR A CA 1
ATOM 2120 C C . TYR A 1 277 ? -20.281 6.98 -13.641 1 94 277 TYR A C 1
ATOM 2122 O O . TYR A 1 277 ? -21.359 7.57 -13.602 1 94 277 TYR A O 1
ATOM 2130 N N . ARG A 1 278 ? -19.781 6.656 -14.719 1 91.88 278 ARG A N 1
ATOM 2131 C CA . ARG A 1 278 ? -20.406 6.891 -16.016 1 91.88 278 ARG A CA 1
ATOM 2132 C C . ARG A 1 278 ? -21.781 6.246 -16.094 1 91.88 278 ARG A C 1
ATOM 2134 O O . ARG A 1 278 ? -22.703 6.82 -16.656 1 91.88 278 ARG A O 1
ATOM 2141 N N . LEU A 1 279 ? -21.938 5.117 -15.422 1 89.38 279 LEU A N 1
ATOM 2142 C CA . LEU A 1 279 ? -23.172 4.348 -15.531 1 89.38 279 LEU A CA 1
ATOM 2143 C C . LEU A 1 279 ? -24.109 4.652 -14.367 1 89.38 279 LEU A C 1
ATOM 2145 O O . LEU A 1 279 ? -25.297 4.93 -14.57 1 89.38 279 LEU A O 1
ATOM 2149 N N . GLU A 1 280 ? -23.578 4.715 -13.156 1 89.75 280 GLU A N 1
ATOM 2150 C CA . GLU A 1 280 ? -24.422 4.797 -11.961 1 89.75 280 GLU A CA 1
ATOM 2151 C C . GLU A 1 280 ? -24.516 6.234 -11.453 1 89.75 280 GLU A C 1
ATOM 2153 O O . GLU A 1 280 ? -25.391 6.555 -10.656 1 89.75 280 GLU A O 1
ATOM 2158 N N . LYS A 1 281 ? -23.562 7.062 -11.859 1 92.56 281 LYS A N 1
ATOM 2159 C CA . LYS A 1 281 ? -23.469 8.445 -11.406 1 92.56 281 LYS A CA 1
ATOM 2160 C C . LYS A 1 281 ? -23.266 8.523 -9.891 1 92.56 281 LYS A C 1
ATOM 2162 O O . LYS A 1 281 ? -23.859 9.367 -9.227 1 92.56 281 LYS A O 1
ATOM 2167 N N . LYS A 1 282 ? -22.688 7.453 -9.375 1 93.62 282 LYS A N 1
ATOM 2168 C CA . LYS A 1 282 ? -22.266 7.371 -7.98 1 93.62 282 LYS A CA 1
ATOM 2169 C C . LYS A 1 282 ? -20.812 6.926 -7.875 1 93.62 282 LYS A C 1
ATOM 2171 O O . LYS A 1 282 ? -20.297 6.227 -8.75 1 93.62 282 LYS A O 1
ATOM 2176 N N . TRP A 1 283 ? -20.188 7.383 -6.875 1 94.75 283 TRP A N 1
ATOM 2177 C CA . TRP A 1 283 ? -18.812 6.984 -6.609 1 94.75 283 TRP A CA 1
ATOM 2178 C C . TRP A 1 283 ? -18.766 5.691 -5.805 1 94.75 283 TRP A C 1
ATOM 2180 O O . TRP A 1 283 ? -18.938 5.707 -4.586 1 94.75 283 TRP A O 1
ATOM 2190 N N . SER A 1 284 ? -18.422 4.648 -6.441 1 94.88 284 SER A N 1
ATOM 2191 C CA . SER A 1 284 ? -18.5 3.316 -5.852 1 94.88 284 SER A CA 1
ATOM 2192 C C . SER A 1 284 ? -17.234 2.975 -5.074 1 94.88 284 SER A C 1
ATOM 2194 O O . SER A 1 284 ? -16.156 2.889 -5.652 1 94.88 284 SER A O 1
ATOM 2196 N N . THR A 1 285 ? -17.391 2.746 -3.77 1 96.56 285 THR A N 1
ATOM 2197 C CA . THR A 1 285 ? -16.281 2.285 -2.959 1 96.56 285 THR A CA 1
ATOM 2198 C C . THR A 1 285 ? -15.828 0.893 -3.395 1 96.56 285 THR A C 1
ATOM 2200 O O . THR A 1 285 ? -14.633 0.615 -3.475 1 96.56 285 THR A O 1
ATOM 2203 N N . ILE A 1 286 ? -16.781 0.06 -3.691 1 96.19 286 ILE A N 1
ATOM 2204 C CA . ILE A 1 286 ? -16.484 -1.286 -4.172 1 96.19 286 ILE A CA 1
ATOM 2205 C C . ILE A 1 286 ? -15.742 -1.207 -5.504 1 96.19 286 ILE A C 1
ATOM 2207 O O . ILE A 1 286 ? -14.781 -1.943 -5.734 1 96.19 286 ILE A O 1
ATOM 2211 N N . GLY A 1 287 ? -16.234 -0.337 -6.328 1 97.12 287 GLY A N 1
ATOM 2212 C CA . GLY A 1 287 ? -15.562 -0.134 -7.598 1 97.12 287 GLY A CA 1
ATOM 2213 C C . GLY A 1 287 ? -14.125 0.318 -7.441 1 97.12 287 GLY A C 1
ATOM 2214 O O . GLY A 1 287 ? -13.234 -0.168 -8.148 1 97.12 287 GLY A O 1
ATOM 2215 N N . PHE A 1 288 ? -13.875 1.259 -6.547 1 98.31 288 PHE A N 1
ATOM 2216 C CA . PHE A 1 288 ? -12.523 1.72 -6.266 1 98.31 288 PHE A CA 1
ATOM 2217 C C . PHE A 1 288 ? -11.633 0.557 -5.848 1 98.31 288 PHE A C 1
ATOM 2219 O O . PHE A 1 288 ? -10.523 0.403 -6.355 1 98.31 288 PHE A O 1
ATOM 2226 N N . CYS A 1 289 ? -12.133 -0.223 -4.914 1 98.5 289 CYS A N 1
ATOM 2227 C CA . CYS A 1 289 ? -11.367 -1.343 -4.375 1 98.5 289 CYS A CA 1
ATOM 2228 C C . CYS A 1 289 ? -11.094 -2.387 -5.449 1 98.5 289 CYS A C 1
ATOM 2230 O O . CYS A 1 289 ? -9.969 -2.855 -5.594 1 98.5 289 CYS A O 1
ATOM 2232 N N . SER A 1 290 ? -12.086 -2.74 -6.246 1 98.44 290 SER A N 1
ATOM 2233 C CA . SER A 1 290 ? -11.922 -3.711 -7.324 1 98.44 290 SER A CA 1
ATOM 2234 C C . SER A 1 290 ? -10.945 -3.205 -8.383 1 98.44 290 SER A C 1
ATOM 2236 O O . SER A 1 290 ? -10.141 -3.977 -8.906 1 98.44 290 SER A O 1
ATOM 2238 N N . GLY A 1 291 ? -11.062 -1.926 -8.641 1 98.81 291 GLY A N 1
ATOM 2239 C CA . GLY A 1 291 ? -10.141 -1.329 -9.594 1 98.81 291 GLY A CA 1
ATOM 2240 C C . GLY A 1 291 ? -8.695 -1.377 -9.125 1 98.81 291 GLY A C 1
ATOM 2241 O O . GLY A 1 291 ? -7.793 -1.683 -9.914 1 98.81 291 GLY A O 1
ATOM 2242 N N . ALA A 1 292 ? -8.484 -1.026 -7.871 1 98.88 292 ALA A N 1
ATOM 2243 C CA . ALA A 1 292 ? -7.133 -1.085 -7.312 1 98.88 292 ALA A CA 1
ATOM 2244 C C . ALA A 1 292 ? -6.562 -2.496 -7.406 1 98.88 292 ALA A C 1
ATOM 2246 O O . ALA A 1 292 ? -5.418 -2.682 -7.832 1 98.88 292 ALA A O 1
ATOM 2247 N N . ILE A 1 293 ? -7.367 -3.5 -7.055 1 98.88 293 ILE A N 1
ATOM 2248 C CA . ILE A 1 293 ? -6.922 -4.891 -7.086 1 98.88 293 ILE A CA 1
ATOM 2249 C C . ILE A 1 293 ? -6.652 -5.312 -8.531 1 98.88 293 ILE A C 1
ATOM 2251 O O . ILE A 1 293 ? -5.664 -5.988 -8.812 1 98.88 293 ILE A O 1
ATOM 2255 N N . SER A 1 294 ? -7.496 -4.836 -9.453 1 98.94 294 SER A N 1
ATOM 2256 C CA . SER A 1 294 ? -7.285 -5.164 -10.859 1 98.94 294 SER A CA 1
ATOM 2257 C C . SER A 1 294 ? -5.961 -4.609 -11.367 1 98.94 294 SER A C 1
ATOM 2259 O O . SER A 1 294 ? -5.254 -5.27 -12.133 1 98.94 294 SER A O 1
ATOM 2261 N N . GLY A 1 295 ? -5.676 -3.369 -10.984 1 98.94 295 GLY A N 1
ATOM 2262 C CA . GLY A 1 295 ? -4.387 -2.803 -11.336 1 98.94 295 GLY A CA 1
ATOM 2263 C C . GLY A 1 295 ? -3.217 -3.582 -10.773 1 98.94 295 GLY A C 1
ATOM 2264 O O . GLY A 1 295 ? -2.213 -3.797 -11.453 1 98.94 295 GLY A O 1
ATOM 2265 N N . LEU A 1 296 ? -3.328 -3.998 -9.508 1 98.94 296 LEU A N 1
ATOM 2266 C CA . LEU A 1 296 ? -2.309 -4.793 -8.836 1 98.94 296 LEU A CA 1
ATOM 2267 C C . LEU A 1 296 ? -2.113 -6.133 -9.539 1 98.94 296 LEU A C 1
ATOM 2269 O O . LEU A 1 296 ? -0.979 -6.57 -9.742 1 98.94 296 LEU A O 1
ATOM 2273 N N . VAL A 1 297 ? -3.223 -6.781 -9.953 1 98.94 297 VAL A N 1
ATOM 2274 C CA . VAL A 1 297 ? -3.18 -8.07 -10.641 1 98.94 297 VAL A CA 1
ATOM 2275 C C . VAL A 1 297 ? -2.51 -7.906 -12 1 98.94 297 VAL A C 1
ATOM 2277 O O . VAL A 1 297 ? -1.6 -8.664 -12.344 1 98.94 297 VAL A O 1
ATOM 2280 N N . ALA A 1 298 ? -2.822 -6.898 -12.703 1 98.94 298 ALA A N 1
ATOM 2281 C CA . ALA A 1 298 ? -2.354 -6.715 -14.07 1 98.94 298 ALA A CA 1
ATOM 2282 C C . ALA A 1 298 ? -0.865 -6.379 -14.102 1 98.94 298 ALA A C 1
ATOM 2284 O O . ALA A 1 298 ? -0.153 -6.777 -15.031 1 98.94 298 ALA A O 1
ATOM 2285 N N . ILE A 1 299 ? -0.376 -5.68 -13.109 1 99 299 ILE A N 1
ATOM 2286 C CA . ILE A 1 299 ? 1.015 -5.238 -13.133 1 99 299 ILE A CA 1
ATOM 2287 C C . ILE A 1 299 ? 1.921 -6.367 -12.648 1 99 299 ILE A C 1
ATOM 2289 O O . ILE A 1 299 ? 3.137 -6.332 -12.852 1 99 299 ILE A O 1
ATOM 2293 N N . THR A 1 300 ? 1.381 -7.395 -12.023 1 98.94 300 THR A N 1
ATOM 2294 C CA . THR A 1 300 ? 2.107 -8.414 -11.281 1 98.94 300 THR A CA 1
ATOM 2295 C C . THR A 1 300 ? 3.102 -9.141 -12.188 1 98.94 300 THR A C 1
ATOM 2297 O O . THR A 1 300 ? 4.289 -9.234 -11.867 1 98.94 300 THR A O 1
ATOM 2300 N N . PRO A 1 301 ? 2.738 -9.586 -13.398 1 98.88 301 PRO A N 1
ATOM 2301 C CA . PRO A 1 301 ? 3.738 -10.266 -14.227 1 98.88 301 PRO A CA 1
ATOM 2302 C C . PRO A 1 301 ? 4.766 -9.297 -14.82 1 98.88 301 PRO A C 1
ATOM 2304 O O . PRO A 1 301 ? 5.852 -9.719 -15.219 1 98.88 301 PRO A O 1
ATOM 2307 N N . ALA A 1 302 ? 4.508 -8.008 -14.805 1 98.94 302 ALA A N 1
ATOM 2308 C CA . ALA A 1 302 ? 5.332 -7.031 -15.5 1 98.94 302 ALA A CA 1
ATOM 2309 C C . ALA A 1 302 ? 6.156 -6.207 -14.516 1 98.94 302 ALA A C 1
ATOM 2311 O O . ALA A 1 302 ? 7.062 -5.473 -14.914 1 98.94 302 ALA A O 1
ATOM 2312 N N . ALA A 1 303 ? 5.93 -6.297 -13.234 1 98.94 303 ALA A N 1
ATOM 2313 C CA . ALA A 1 303 ? 6.371 -5.332 -12.227 1 98.94 303 ALA A CA 1
ATOM 2314 C C . ALA A 1 303 ? 7.891 -5.184 -12.242 1 98.94 303 ALA A C 1
ATOM 2316 O O . ALA A 1 303 ? 8.414 -4.102 -11.969 1 98.94 303 ALA A O 1
ATOM 2317 N N . GLY A 1 304 ? 8.648 -6.172 -12.602 1 98.75 304 GLY A N 1
ATOM 2318 C CA . GLY A 1 304 ? 10.102 -6.121 -12.625 1 98.75 304 GLY A CA 1
ATOM 2319 C C . GLY A 1 304 ? 10.664 -5.879 -14.016 1 98.75 304 GLY A C 1
ATOM 2320 O O . GLY A 1 304 ? 11.875 -5.984 -14.227 1 98.75 304 GLY A O 1
ATOM 2321 N N . PHE A 1 305 ? 9.734 -5.527 -14.984 1 98.88 305 PHE A N 1
ATOM 2322 C CA . PHE A 1 305 ? 10.203 -5.453 -16.359 1 98.88 305 PHE A CA 1
ATOM 2323 C C . PHE A 1 305 ? 9.805 -4.129 -17 1 98.88 305 PHE A C 1
ATOM 2325 O O . PHE A 1 305 ? 10.195 -3.834 -18.125 1 98.88 305 PHE A O 1
ATOM 2332 N N . VAL A 1 306 ? 9.047 -3.268 -16.281 1 98.88 306 VAL A N 1
ATOM 2333 C CA . VAL A 1 306 ? 8.461 -2.16 -17.031 1 98.88 306 VAL A CA 1
ATOM 2334 C C . VAL A 1 306 ? 8.828 -0.836 -16.359 1 98.88 306 VAL A C 1
ATOM 2336 O O . VAL A 1 306 ? 9.062 -0.789 -15.148 1 98.88 306 VAL A O 1
ATOM 2339 N N . LYS A 1 307 ? 8.789 0.185 -17.141 1 98.69 307 LYS A N 1
ATOM 2340 C CA . LYS A 1 307 ? 9.016 1.555 -16.688 1 98.69 307 LYS A CA 1
ATOM 2341 C C . LYS A 1 307 ? 7.742 2.152 -16.094 1 98.69 307 LYS A C 1
ATOM 2343 O O . LYS A 1 307 ? 6.645 1.646 -16.344 1 98.69 307 LYS A O 1
ATOM 2348 N N . PRO A 1 308 ? 7.863 3.232 -15.367 1 98.69 308 PRO A N 1
ATOM 2349 C CA . PRO A 1 308 ? 6.703 3.822 -14.695 1 98.69 308 PRO A CA 1
ATOM 2350 C C . PRO A 1 308 ? 5.594 4.219 -15.664 1 98.69 308 PRO A C 1
ATOM 2352 O O . PRO A 1 308 ? 4.414 4.004 -15.375 1 98.69 308 PRO A O 1
ATOM 2355 N N . TRP A 1 309 ? 5.93 4.758 -16.797 1 98.56 309 TRP A N 1
ATOM 2356 C CA . TRP A 1 309 ? 4.887 5.168 -17.734 1 98.56 309 TRP A CA 1
ATOM 2357 C C . TRP A 1 309 ? 4.078 3.963 -18.203 1 98.56 309 TRP A C 1
ATOM 2359 O O . TRP A 1 309 ? 2.877 4.074 -18.469 1 98.56 309 TRP A O 1
ATOM 2369 N N . ALA A 1 310 ? 4.707 2.824 -18.391 1 98.88 310 ALA A N 1
ATOM 2370 C CA . ALA A 1 310 ? 4.012 1.601 -18.781 1 98.88 310 ALA A CA 1
ATOM 2371 C C . ALA A 1 310 ? 3.092 1.114 -17.656 1 98.88 310 ALA A C 1
ATOM 2373 O O . ALA A 1 310 ? 2.029 0.549 -17.922 1 98.88 310 ALA A O 1
ATOM 2374 N N . ALA A 1 311 ? 3.516 1.317 -16.438 1 98.88 311 ALA A N 1
ATOM 2375 C CA . ALA A 1 311 ? 2.689 0.925 -15.289 1 98.88 311 ALA A CA 1
ATOM 2376 C C . ALA A 1 311 ? 1.367 1.685 -15.289 1 98.88 311 ALA A C 1
ATOM 2378 O O . ALA A 1 311 ? 0.336 1.145 -14.875 1 98.88 311 ALA A O 1
ATOM 2379 N N . VAL A 1 312 ? 1.376 2.965 -15.703 1 98.88 312 VAL A N 1
ATOM 2380 C CA . VAL A 1 312 ? 0.15 3.746 -15.828 1 98.88 312 VAL A CA 1
ATOM 2381 C C . VAL A 1 312 ? -0.794 3.074 -16.828 1 98.88 312 VAL A C 1
ATOM 2383 O O . VAL A 1 312 ? -1.971 2.857 -16.516 1 98.88 312 VAL A O 1
ATOM 2386 N N . ILE A 1 313 ? -0.275 2.662 -17.922 1 98.94 313 ILE A N 1
ATOM 2387 C CA . ILE A 1 313 ? -1.073 2.047 -18.984 1 98.94 313 ILE A CA 1
ATOM 2388 C C . ILE A 1 313 ? -1.599 0.693 -18.5 1 98.94 313 ILE A C 1
ATOM 2390 O O . ILE A 1 313 ? -2.783 0.391 -18.656 1 98.94 313 ILE A O 1
ATOM 2394 N N . ILE A 1 314 ? -0.742 -0.071 -17.922 1 98.94 314 ILE A N 1
ATOM 2395 C CA . ILE A 1 314 ? -1.119 -1.406 -17.469 1 98.94 314 ILE A CA 1
ATOM 2396 C C . ILE A 1 314 ? -2.188 -1.303 -16.375 1 98.94 314 ILE A C 1
ATOM 2398 O O . ILE A 1 314 ? -3.146 -2.078 -16.375 1 98.94 314 ILE A O 1
ATOM 2402 N N . GLY A 1 315 ? -2.021 -0.321 -15.43 1 98.94 315 GLY A N 1
ATOM 2403 C CA . GLY A 1 315 ? -3.035 -0.101 -14.406 1 98.94 315 GLY A CA 1
ATOM 2404 C C . GLY A 1 315 ? -4.391 0.26 -14.984 1 98.94 315 GLY A C 1
ATOM 2405 O O . GLY A 1 315 ? -5.41 -0.319 -14.602 1 98.94 315 GLY A O 1
ATOM 2406 N N . ILE A 1 316 ? -4.383 1.186 -15.922 1 98.88 316 ILE A N 1
ATOM 2407 C CA . ILE A 1 316 ? -5.621 1.616 -16.562 1 98.88 316 ILE A CA 1
ATOM 2408 C C . ILE A 1 316 ? -6.254 0.442 -17.312 1 98.88 316 ILE A C 1
ATOM 2410 O O . ILE A 1 316 ? -7.445 0.171 -17.156 1 98.88 316 ILE A O 1
ATOM 2414 N N . CYS A 1 317 ? -5.457 -0.316 -18.062 1 98.88 317 CYS A N 1
ATOM 2415 C CA . CYS A 1 317 ? -5.957 -1.473 -18.797 1 98.88 317 CYS A CA 1
ATOM 2416 C C . CYS A 1 317 ? -6.508 -2.525 -17.844 1 98.88 317 CYS A C 1
ATOM 2418 O O . CYS A 1 317 ? -7.562 -3.111 -18.094 1 98.88 317 CYS A O 1
ATOM 2420 N N . GLY A 1 318 ? -5.738 -2.75 -16.766 1 98.81 318 GLY A N 1
ATOM 2421 C CA . GLY A 1 318 ? -6.23 -3.689 -15.766 1 98.81 318 GLY A CA 1
ATOM 2422 C C . GLY A 1 318 ? -7.609 -3.334 -15.242 1 98.81 318 GLY A C 1
ATOM 2423 O O . GLY A 1 318 ? -8.508 -4.172 -15.234 1 98.81 318 GLY A O 1
ATOM 2424 N N . GLY A 1 319 ? -7.82 -2.02 -14.859 1 98.81 319 GLY A N 1
ATOM 2425 C CA . GLY A 1 319 ? -9.117 -1.566 -14.367 1 98.81 319 GLY A CA 1
ATOM 2426 C C . GLY A 1 319 ? -10.219 -1.672 -15.406 1 98.81 319 GLY A C 1
ATOM 2427 O O . GLY A 1 319 ? -11.312 -2.141 -15.102 1 98.81 319 GLY A O 1
ATOM 2428 N N . VAL A 1 320 ? -9.938 -1.364 -16.641 1 98.81 320 VAL A N 1
ATOM 2429 C CA . VAL A 1 320 ? -10.938 -1.305 -17.703 1 98.81 320 VAL A CA 1
ATOM 2430 C C . VAL A 1 320 ? -11.312 -2.719 -18.125 1 98.81 320 VAL A C 1
ATOM 2432 O O . VAL A 1 320 ? -12.5 -3.064 -18.188 1 98.81 320 VAL A O 1
ATOM 2435 N N . VAL A 1 321 ? -10.352 -3.562 -18.406 1 98.81 321 VAL A N 1
ATOM 2436 C CA . VAL A 1 321 ? -10.586 -4.906 -18.922 1 98.81 321 VAL A CA 1
ATOM 2437 C C . VAL A 1 321 ? -11.312 -5.746 -17.875 1 98.81 321 VAL A C 1
ATOM 2439 O O . VAL A 1 321 ? -12.258 -6.473 -18.203 1 98.81 321 VAL A O 1
ATOM 2442 N N . CYS A 1 322 ? -10.875 -5.656 -16.641 1 98.75 322 CYS A N 1
ATOM 2443 C CA . CYS A 1 322 ? -11.523 -6.426 -15.594 1 98.75 322 CYS A CA 1
ATOM 2444 C C . CYS A 1 322 ? -12.953 -5.934 -15.352 1 98.75 322 CYS A C 1
ATOM 2446 O O . CYS A 1 322 ? -13.852 -6.734 -15.109 1 98.75 322 CYS A O 1
ATOM 2448 N N . ASN A 1 323 ? -13.164 -4.582 -15.391 1 98.31 323 ASN A N 1
ATOM 2449 C CA . ASN A 1 323 ? -14.508 -4.035 -15.242 1 98.31 323 ASN A CA 1
ATOM 2450 C C . ASN A 1 323 ? -15.469 -4.613 -16.281 1 98.31 323 ASN A C 1
ATOM 2452 O O . ASN A 1 323 ? -16.547 -5.109 -15.922 1 98.31 323 ASN A O 1
ATOM 2456 N N . PHE A 1 324 ? -15.078 -4.68 -17.5 1 98.06 324 PHE A N 1
ATOM 2457 C CA . PHE A 1 324 ? -15.914 -5.227 -18.562 1 98.06 324 PHE A CA 1
ATOM 2458 C C . PHE A 1 324 ? -16.031 -6.742 -18.422 1 98.06 324 PHE A C 1
ATOM 2460 O O . PHE A 1 324 ? -17.062 -7.32 -18.75 1 98.06 324 PHE A O 1
ATOM 2467 N N . ALA A 1 325 ? -15.023 -7.328 -17.891 1 98.38 325 ALA A N 1
ATOM 2468 C CA . ALA A 1 325 ? -14.992 -8.789 -17.781 1 98.38 325 ALA A CA 1
ATOM 2469 C C . ALA A 1 325 ? -15.984 -9.273 -16.719 1 98.38 325 ALA A C 1
ATOM 2471 O O . ALA A 1 325 ? -16.344 -10.453 -16.703 1 98.38 325 ALA A O 1
ATOM 2472 N N . THR A 1 326 ? -16.391 -8.406 -15.82 1 96.19 326 THR A N 1
ATOM 2473 C CA . THR A 1 326 ? -17.391 -8.797 -14.844 1 96.19 326 THR A CA 1
ATOM 2474 C C . THR A 1 326 ? -18.672 -9.234 -15.539 1 96.19 326 THR A C 1
ATOM 2476 O O . THR A 1 326 ? -19.516 -9.922 -14.945 1 96.19 326 THR A O 1
ATOM 2479 N N . LYS A 1 327 ? -18.875 -8.906 -16.812 1 95.06 327 LYS A N 1
ATOM 2480 C CA . LYS A 1 327 ? -20.078 -9.25 -17.562 1 95.06 327 LYS A CA 1
ATOM 2481 C C . LYS A 1 327 ? -19.938 -10.625 -18.219 1 95.06 327 LYS A C 1
ATOM 2483 O O . LYS A 1 327 ? -20.938 -11.195 -18.688 1 95.06 327 LYS A O 1
ATOM 2488 N N . LEU A 1 328 ? -18.75 -11.18 -18.172 1 95.5 328 LEU A N 1
ATOM 2489 C CA . LEU A 1 328 ? -18.516 -12.469 -18.812 1 95.5 328 LEU A CA 1
ATOM 2490 C C . LEU A 1 328 ? -19.312 -13.57 -18.141 1 95.5 328 LEU A C 1
ATOM 2492 O O . LEU A 1 328 ? -19.734 -14.531 -18.797 1 95.5 328 LEU A O 1
ATOM 2496 N N . LYS A 1 329 ? -19.5 -13.367 -16.891 1 92.56 329 LYS A N 1
ATOM 2497 C CA . LYS A 1 329 ? -20.25 -14.398 -16.172 1 92.56 329 LYS A CA 1
ATOM 2498 C C . LYS A 1 329 ? -21.656 -14.562 -16.734 1 92.56 329 LYS A C 1
ATOM 2500 O O . LYS A 1 329 ? -22.203 -15.664 -16.75 1 92.56 329 LYS A O 1
ATOM 2505 N N . PHE A 1 330 ? -22.219 -13.5 -17.297 1 91.88 330 PHE A N 1
ATOM 2506 C CA . PHE A 1 330 ? -23.547 -13.547 -17.891 1 91.88 330 PHE A CA 1
ATOM 2507 C C . PHE A 1 330 ? -23.5 -14.227 -19.25 1 91.88 330 PHE A C 1
ATOM 2509 O O . PHE A 1 330 ? -24.391 -15.008 -19.594 1 91.88 330 PHE A O 1
ATOM 2516 N N . VAL A 1 331 ? -22.516 -13.961 -19.938 1 93.88 331 VAL A N 1
ATOM 2517 C CA . VAL A 1 331 ? -22.359 -14.531 -21.266 1 93.88 331 VAL A CA 1
ATOM 2518 C C . VAL A 1 331 ? -22.125 -16.031 -21.172 1 93.88 331 VAL A C 1
ATOM 2520 O O . VAL A 1 331 ? -22.672 -16.812 -21.953 1 93.88 331 VAL A O 1
ATOM 2523 N N . MET A 1 332 ? -21.328 -16.438 -20.172 1 95.38 332 MET A N 1
ATOM 2524 C CA . MET A 1 332 ? -20.969 -17.844 -20 1 95.38 332 MET A CA 1
ATOM 2525 C C . MET A 1 332 ? -22.031 -18.578 -19.188 1 95.38 332 MET A C 1
ATOM 2527 O O . MET A 1 332 ? -22.031 -19.797 -19.125 1 95.38 332 MET A O 1
ATOM 2531 N N . ASN A 1 333 ? -22.859 -17.844 -18.625 1 94.06 333 ASN A N 1
ATOM 2532 C CA . ASN A 1 333 ? -23.906 -18.391 -17.766 1 94.06 333 ASN A CA 1
ATOM 2533 C C . ASN A 1 333 ? -23.328 -19.188 -16.609 1 94.06 333 ASN A C 1
ATOM 2535 O O . ASN A 1 333 ? -23.719 -20.328 -16.359 1 94.06 333 ASN A O 1
ATOM 2539 N N . ILE A 1 334 ? -22.297 -18.656 -16 1 94.88 334 ILE A N 1
ATOM 2540 C CA . ILE A 1 334 ? -21.625 -19.203 -14.836 1 94.88 334 ILE A CA 1
ATOM 2541 C C . ILE A 1 334 ? -21.75 -18.234 -13.656 1 94.88 334 ILE A C 1
ATOM 2543 O O . ILE A 1 334 ? -21.516 -17.047 -13.805 1 94.88 334 ILE A O 1
ATOM 2547 N N . ASP A 1 335 ? -22.109 -18.688 -12.453 1 92.38 335 ASP A N 1
ATOM 2548 C CA . ASP A 1 335 ? -22.312 -17.875 -11.266 1 92.38 335 ASP A CA 1
ATOM 2549 C C . ASP A 1 335 ? -21 -17.625 -10.531 1 92.38 335 ASP A C 1
ATOM 2551 O O . ASP A 1 335 ? -20.797 -18.141 -9.43 1 92.38 335 ASP A O 1
ATOM 2555 N N . ASP A 1 336 ? -20.188 -16.859 -11.141 1 90.12 336 ASP A N 1
ATOM 2556 C CA . ASP A 1 336 ? -18.984 -16.359 -10.461 1 90.12 336 ASP A CA 1
ATOM 2557 C C . ASP A 1 336 ? -19.328 -15.242 -9.484 1 90.12 336 ASP A C 1
ATOM 2559 O O . ASP A 1 336 ? -19.25 -14.062 -9.828 1 90.12 336 ASP A O 1
ATOM 2563 N N . SER A 1 337 ? -19.641 -15.523 -8.305 1 85.69 337 SER A N 1
ATOM 2564 C CA . SER A 1 337 ? -20.344 -14.68 -7.352 1 85.69 337 SER A CA 1
ATOM 2565 C C . SER A 1 337 ? -19.5 -13.477 -6.945 1 85.69 337 SER A C 1
ATOM 2567 O O . SER A 1 337 ? -20.031 -12.422 -6.594 1 85.69 337 SER A O 1
ATOM 2569 N N . LEU A 1 338 ? -18.203 -13.633 -6.969 1 93.19 338 LEU A N 1
ATOM 2570 C CA . LEU A 1 338 ? -17.359 -12.562 -6.445 1 93.19 338 LEU A CA 1
ATOM 2571 C C . LEU A 1 338 ? -16.438 -12.016 -7.531 1 93.19 338 LEU A C 1
ATOM 2573 O O . LEU A 1 338 ? -15.43 -11.367 -7.227 1 93.19 338 LEU A O 1
ATOM 2577 N N . ASP A 1 339 ? -16.688 -12.336 -8.789 1 96.06 339 ASP A N 1
ATOM 2578 C CA . ASP A 1 339 ? -15.984 -11.828 -9.969 1 96.06 339 ASP A CA 1
ATOM 2579 C C . ASP A 1 339 ? -14.5 -12.203 -9.922 1 96.06 339 ASP A C 1
ATOM 2581 O O . ASP A 1 339 ? -13.641 -11.391 -10.258 1 96.06 339 ASP A O 1
ATOM 2585 N N . ILE A 1 340 ? -14.234 -13.352 -9.445 1 98.19 340 ILE A N 1
ATOM 2586 C CA . ILE A 1 340 ? -12.852 -13.797 -9.273 1 98.19 340 ILE A CA 1
ATOM 2587 C C . ILE A 1 340 ? -12.211 -14.031 -10.641 1 98.19 340 ILE A C 1
ATOM 2589 O O . ILE A 1 340 ? -11.07 -13.648 -10.875 1 98.19 340 ILE A O 1
ATOM 2593 N N . PHE A 1 341 ? -12.953 -14.633 -11.547 1 98.62 341 PHE A N 1
ATOM 2594 C CA . PHE A 1 341 ? -12.422 -14.852 -12.883 1 98.62 341 PHE A CA 1
ATOM 2595 C C . PHE A 1 341 ? -12.156 -13.523 -13.586 1 98.62 341 PHE A C 1
ATOM 2597 O O . PHE A 1 341 ? -11.125 -13.359 -14.242 1 98.62 341 PHE A O 1
ATOM 2604 N N . ALA A 1 342 ? -13.039 -12.578 -13.484 1 98.5 342 ALA A N 1
ATOM 2605 C CA . ALA A 1 342 ? -12.906 -11.266 -14.125 1 98.5 342 ALA A CA 1
ATOM 2606 C C . ALA A 1 342 ? -11.664 -10.539 -13.617 1 98.5 342 ALA A C 1
ATOM 2608 O O . ALA A 1 342 ? -10.898 -9.969 -14.406 1 98.5 342 ALA A O 1
ATOM 2609 N N . ILE A 1 343 ? -11.453 -10.578 -12.328 1 98.62 343 ILE A N 1
ATOM 2610 C CA . ILE A 1 343 ? -10.406 -9.758 -11.727 1 98.62 343 ILE A CA 1
ATOM 2611 C C . ILE A 1 343 ? -9.07 -10.492 -11.805 1 98.62 343 ILE A C 1
ATOM 2613 O O . ILE A 1 343 ? -8.094 -9.945 -12.32 1 98.62 343 ILE A O 1
ATOM 2617 N N . HIS A 1 344 ? -9.008 -11.75 -11.383 1 98.81 344 HIS A N 1
ATOM 2618 C CA . HIS A 1 344 ? -7.738 -12.469 -11.328 1 98.81 344 HIS A CA 1
ATOM 2619 C C . HIS A 1 344 ? -7.465 -13.203 -12.641 1 98.81 344 HIS A C 1
ATOM 2621 O O . HIS A 1 344 ? -6.348 -13.141 -13.164 1 98.81 344 HIS A O 1
ATOM 2627 N N . GLY A 1 345 ? -8.469 -13.922 -13.18 1 98.81 345 GLY A N 1
ATOM 2628 C CA . GLY A 1 345 ? -8.266 -14.633 -14.43 1 98.81 345 GLY A CA 1
ATOM 2629 C C . GLY A 1 345 ? -7.965 -13.711 -15.594 1 98.81 345 GLY A C 1
ATOM 2630 O O . GLY A 1 345 ? -6.844 -13.695 -16.109 1 98.81 345 GLY A O 1
ATOM 2631 N N . VAL A 1 346 ? -8.93 -12.867 -15.883 1 98.88 346 VAL A N 1
ATOM 2632 C CA . VAL A 1 346 ? -8.805 -11.953 -17.016 1 98.88 346 VAL A CA 1
ATOM 2633 C C . VAL A 1 346 ? -7.738 -10.906 -16.719 1 98.88 346 VAL A C 1
ATOM 2635 O O . VAL A 1 346 ? -6.965 -10.531 -17.609 1 98.88 346 VAL A O 1
ATOM 2638 N N . GLY A 1 347 ? -7.691 -10.406 -15.508 1 98.88 347 GLY A N 1
ATOM 2639 C CA . GLY A 1 347 ? -6.652 -9.461 -15.125 1 98.88 347 GLY A CA 1
ATOM 2640 C C . GLY A 1 347 ? -5.25 -10.016 -15.297 1 98.88 347 GLY A C 1
ATOM 2641 O O . GLY A 1 347 ? -4.367 -9.328 -15.82 1 98.88 347 GLY A O 1
ATOM 2642 N N . GLY A 1 348 ? -5.07 -11.281 -14.82 1 98.88 348 GLY A N 1
ATOM 2643 C CA . GLY A 1 348 ? -3.787 -11.945 -15 1 98.88 348 GLY A CA 1
ATOM 2644 C C . GLY A 1 348 ? -3.41 -12.125 -16.453 1 98.88 348 GLY A C 1
ATOM 2645 O O . GLY A 1 348 ? -2.252 -11.922 -16.828 1 98.88 348 GLY A O 1
ATOM 2646 N N . MET A 1 349 ? -4.367 -12.461 -17.297 1 98.88 349 MET A N 1
ATOM 2647 C CA . MET A 1 349 ? -4.133 -12.633 -18.719 1 98.88 349 MET A CA 1
ATOM 2648 C C . MET A 1 349 ? -3.73 -11.312 -19.375 1 98.88 349 MET A C 1
ATOM 2650 O O . MET A 1 349 ? -2.779 -11.266 -20.156 1 98.88 349 MET A O 1
ATOM 2654 N N . ALA A 1 350 ? -4.473 -10.258 -19.016 1 98.88 350 ALA A N 1
ATOM 2655 C CA . ALA A 1 350 ? -4.133 -8.938 -19.531 1 98.88 350 ALA A CA 1
ATOM 2656 C C . ALA A 1 350 ? -2.719 -8.531 -19.109 1 98.88 350 ALA A C 1
ATOM 2658 O O . ALA A 1 350 ? -1.951 -8.016 -19.922 1 98.88 350 ALA A O 1
ATOM 2659 N N . GLY A 1 351 ? -2.383 -8.773 -17.859 1 98.94 351 GLY A N 1
ATOM 2660 C CA . GLY A 1 351 ? -1.046 -8.469 -17.375 1 98.94 351 GLY A CA 1
ATOM 2661 C C . GLY A 1 351 ? 0.045 -9.211 -18.125 1 98.94 351 GLY A C 1
ATOM 2662 O O . GLY A 1 351 ? 1.066 -8.625 -18.484 1 98.94 351 GLY A O 1
ATOM 2663 N N . ASN A 1 352 ? -0.18 -10.523 -18.344 1 98.81 352 ASN A N 1
ATOM 2664 C CA . ASN A 1 352 ? 0.785 -11.336 -19.078 1 98.81 352 ASN A CA 1
ATOM 2665 C C . ASN A 1 352 ? 1.009 -10.805 -20.484 1 98.81 352 ASN A C 1
ATOM 2667 O O . ASN A 1 352 ? 2.148 -10.695 -20.938 1 98.81 352 ASN A O 1
ATOM 2671 N N . ILE A 1 353 ? -0.039 -10.484 -21.156 1 98.75 353 ILE A N 1
ATOM 2672 C CA . ILE A 1 353 ? 0.026 -10 -22.531 1 98.75 353 ILE A CA 1
ATOM 2673 C C . ILE A 1 353 ? 0.751 -8.656 -22.562 1 98.75 353 ILE A C 1
ATOM 2675 O O . ILE A 1 353 ? 1.65 -8.453 -23.391 1 98.75 353 ILE A O 1
ATOM 2679 N N . LEU A 1 354 ? 0.451 -7.742 -21.672 1 98.94 354 LEU A N 1
ATOM 2680 C CA . LEU A 1 354 ? 1.042 -6.41 -21.641 1 98.94 354 LEU A CA 1
ATOM 2681 C C . LEU A 1 354 ? 2.51 -6.473 -21.234 1 98.94 354 LEU A C 1
ATOM 2683 O O . LEU A 1 354 ? 3.295 -5.59 -21.594 1 98.94 354 LEU A O 1
ATOM 2687 N N . THR A 1 355 ? 2.904 -7.539 -20.516 1 98.88 355 THR A N 1
ATOM 2688 C CA . THR A 1 355 ? 4.316 -7.758 -20.203 1 98.88 355 THR A CA 1
ATOM 2689 C C . THR A 1 355 ? 5.113 -7.984 -21.484 1 98.88 355 THR A C 1
ATOM 2691 O O . THR A 1 355 ? 6.238 -7.5 -21.609 1 98.88 355 THR A O 1
ATOM 2694 N N . GLY A 1 356 ? 4.5 -8.703 -22.469 1 98.81 356 GLY A N 1
ATOM 2695 C CA . GLY A 1 356 ? 5.156 -8.945 -23.734 1 98.81 356 GLY A CA 1
ATOM 2696 C C . GLY A 1 356 ? 5.301 -7.695 -24.578 1 98.81 356 GLY A C 1
ATOM 2697 O O . GLY A 1 356 ? 6.168 -7.625 -25.453 1 98.81 356 GLY A O 1
ATOM 2698 N N . ILE A 1 357 ? 4.531 -6.691 -24.297 1 98.88 357 ILE A N 1
ATOM 2699 C CA . ILE A 1 357 ? 4.551 -5.453 -25.062 1 98.88 357 ILE A CA 1
ATOM 2700 C C . ILE A 1 357 ? 5.473 -4.438 -24.391 1 98.88 357 ILE A C 1
ATOM 2702 O O . ILE A 1 357 ? 6.348 -3.861 -25.031 1 98.88 357 ILE A O 1
ATOM 2706 N N . PHE A 1 358 ? 5.406 -4.289 -23.047 1 98.88 358 PHE A N 1
ATOM 2707 C CA . PHE A 1 358 ? 6.027 -3.141 -22.406 1 98.88 358 PHE A CA 1
ATOM 2708 C C . PHE A 1 358 ? 7.27 -3.562 -21.625 1 98.88 358 PHE A C 1
ATOM 2710 O O . PHE A 1 358 ? 8.008 -2.719 -21.109 1 98.88 358 PHE A O 1
ATOM 2717 N N . GLY A 1 359 ? 7.508 -4.91 -21.5 1 98.81 359 GLY A N 1
ATOM 2718 C CA . GLY A 1 359 ? 8.719 -5.352 -20.828 1 98.81 359 GLY A CA 1
ATOM 2719 C C . GLY A 1 359 ? 9.984 -4.914 -21.531 1 98.81 359 GLY A C 1
ATOM 2720 O O . GLY A 1 359 ? 10.047 -4.91 -22.766 1 98.81 359 GLY A O 1
ATOM 2721 N N . THR A 1 360 ? 11.008 -4.535 -20.766 1 98.75 360 THR A N 1
ATOM 2722 C CA . THR A 1 360 ? 12.258 -4.074 -21.359 1 98.75 360 THR A CA 1
ATOM 2723 C C . THR A 1 360 ? 13.453 -4.586 -20.562 1 98.75 360 THR A C 1
ATOM 2725 O O . THR A 1 360 ? 13.391 -4.691 -19.344 1 98.75 360 THR A O 1
ATOM 2728 N N . LYS A 1 361 ? 14.508 -4.773 -21.281 1 98.12 361 LYS A N 1
ATOM 2729 C CA . LYS A 1 361 ? 15.734 -5.266 -20.672 1 98.12 361 LYS A CA 1
ATOM 2730 C C . LYS A 1 361 ? 16.344 -4.211 -19.75 1 98.12 361 LYS A C 1
ATOM 2732 O O . LYS A 1 361 ? 17.047 -4.551 -18.781 1 98.12 361 LYS A O 1
ATOM 2737 N N . SER A 1 362 ? 16.062 -2.928 -19.969 1 97.5 362 SER A N 1
ATOM 2738 C CA . SER A 1 362 ? 16.641 -1.848 -19.172 1 97.5 362 SER A CA 1
ATOM 2739 C C . SER A 1 362 ? 16.188 -1.924 -17.719 1 97.5 362 SER A C 1
ATOM 2741 O O . SER A 1 362 ? 16.953 -1.6 -16.812 1 97.5 362 SER A O 1
ATOM 2743 N N . ILE A 1 363 ? 14.977 -2.371 -17.516 1 98.5 363 ILE A N 1
ATOM 2744 C CA . ILE A 1 363 ? 14.469 -2.498 -16.156 1 98.5 363 ILE A CA 1
ATOM 2745 C C . ILE A 1 363 ? 14.898 -3.838 -15.57 1 98.5 363 ILE A C 1
ATOM 2747 O O . ILE A 1 363 ? 15.273 -3.914 -14.391 1 98.5 363 ILE A O 1
ATOM 2751 N N . ALA A 1 364 ? 14.836 -4.883 -16.344 1 98.38 364 ALA A N 1
ATOM 2752 C CA . ALA A 1 364 ? 15.305 -6.188 -15.883 1 98.38 364 ALA A CA 1
ATOM 2753 C C . ALA A 1 364 ? 16.75 -6.105 -15.391 1 98.38 364 ALA A C 1
ATOM 2755 O O . ALA A 1 364 ? 17.094 -6.715 -14.375 1 98.38 364 ALA A O 1
ATOM 2756 N N . ALA A 1 365 ? 17.578 -5.324 -16 1 98 365 ALA A N 1
ATOM 2757 C CA . ALA A 1 365 ? 19.016 -5.25 -15.758 1 98 365 ALA A CA 1
ATOM 2758 C C . ALA A 1 365 ? 19.297 -4.465 -14.484 1 98 365 ALA A C 1
ATOM 2760 O O . ALA A 1 365 ? 20.453 -4.43 -14.016 1 98 365 ALA A O 1
ATOM 2761 N N . LEU A 1 366 ? 18.312 -3.928 -13.883 1 98.31 366 LEU A N 1
ATOM 2762 C CA . LEU A 1 366 ? 18.516 -3.133 -12.672 1 98.31 366 LEU A CA 1
ATOM 2763 C C . LEU A 1 366 ? 18.906 -4.02 -11.5 1 98.31 366 LEU A C 1
ATOM 2765 O O . LEU A 1 366 ? 19.203 -3.52 -10.414 1 98.31 366 LEU A O 1
ATOM 2769 N N . ASP A 1 367 ? 18.922 -5.312 -11.664 1 97.25 367 ASP A N 1
ATOM 2770 C CA . ASP A 1 367 ? 19.422 -6.215 -10.633 1 97.25 367 ASP A CA 1
ATOM 2771 C C . ASP A 1 367 ? 20.906 -6.504 -10.812 1 97.25 367 ASP A C 1
ATOM 2773 O O . ASP A 1 367 ? 21.484 -7.285 -10.062 1 97.25 367 ASP A O 1
ATOM 2777 N N . GLY A 1 368 ? 21.516 -5.895 -11.836 1 95.25 368 GLY A N 1
ATOM 2778 C CA . GLY A 1 368 ? 22.938 -6.043 -12.086 1 95.25 368 GLY A CA 1
ATOM 2779 C C . GLY A 1 368 ? 23.25 -7.098 -13.125 1 95.25 368 GLY A C 1
ATOM 2780 O O . GLY A 1 368 ? 24.422 -7.297 -13.477 1 95.25 368 GLY A O 1
ATOM 2781 N N . GLY A 1 369 ? 22.234 -7.758 -13.633 1 95 369 GLY A N 1
ATOM 2782 C CA . GLY A 1 369 ? 22.422 -8.797 -14.633 1 95 369 GLY A CA 1
ATOM 2783 C C . GLY A 1 369 ? 22.312 -8.289 -16.062 1 95 369 GLY A C 1
ATOM 2784 O O . GLY A 1 369 ? 22.062 -7.102 -16.281 1 95 369 GLY A O 1
ATOM 2785 N N . GLU A 1 370 ? 22.625 -9.195 -16.953 1 94.69 370 GLU A N 1
ATOM 2786 C CA . GLU A 1 370 ? 22.469 -8.93 -18.391 1 94.69 370 GLU A CA 1
ATOM 2787 C C . GLU A 1 370 ? 21.266 -9.695 -18.953 1 94.69 370 GLU A C 1
ATOM 2789 O O . GLU A 1 370 ? 21.031 -10.844 -18.594 1 94.69 370 GLU A O 1
ATOM 2794 N N . TYR A 1 371 ? 20.547 -9 -19.734 1 95.81 371 TYR A N 1
ATOM 2795 C CA . TYR A 1 371 ? 19.344 -9.602 -20.266 1 95.81 371 TYR A CA 1
ATOM 2796 C C . TYR A 1 371 ? 19.219 -9.328 -21.766 1 95.81 371 TYR A C 1
ATOM 2798 O O . TYR A 1 371 ? 19.688 -8.305 -22.25 1 95.81 371 TYR A O 1
ATOM 2806 N N . ASP A 1 372 ? 18.641 -10.25 -22.469 1 96.56 372 ASP A N 1
ATOM 2807 C CA . ASP A 1 372 ? 18.219 -10.023 -23.844 1 96.56 372 ASP A CA 1
ATOM 2808 C C . ASP A 1 372 ? 17 -9.125 -23.906 1 96.56 372 ASP A C 1
ATOM 2810 O O . ASP A 1 372 ? 16.328 -8.891 -22.906 1 96.56 372 ASP A O 1
ATOM 2814 N N . PRO A 1 373 ? 16.75 -8.57 -25.125 1 98.06 373 PRO A N 1
ATOM 2815 C CA . PRO A 1 373 ? 15.516 -7.789 -25.266 1 98.06 373 PRO A CA 1
ATOM 2816 C C . PRO A 1 373 ? 14.273 -8.562 -24.828 1 98.06 373 PRO A C 1
ATOM 2818 O O . PRO A 1 373 ? 14.188 -9.773 -25.062 1 98.06 373 PRO A O 1
ATOM 2821 N N . ILE A 1 374 ? 13.328 -7.848 -24.297 1 97.94 374 ILE A N 1
ATOM 2822 C CA . ILE A 1 374 ? 12.188 -8.539 -23.703 1 97.94 374 ILE A CA 1
ATOM 2823 C C . ILE A 1 374 ? 10.938 -8.289 -24.547 1 97.94 374 ILE A C 1
ATOM 2825 O O . ILE A 1 374 ? 10.57 -9.117 -25.375 1 97.94 374 ILE A O 1
ATOM 2829 N N . GLY A 1 375 ? 10.367 -7.086 -24.484 1 98.56 375 GLY A N 1
ATOM 2830 C CA . GLY A 1 375 ? 9.086 -6.836 -25.125 1 98.56 375 GLY A CA 1
ATOM 2831 C C . GLY A 1 375 ? 9.195 -6.012 -26.391 1 98.56 375 GLY A C 1
ATOM 2832 O O . GLY A 1 375 ? 10.297 -5.82 -26.922 1 98.56 375 GLY A O 1
ATOM 2833 N N . TRP A 1 376 ? 7.973 -5.586 -26.906 1 98.75 376 TRP A N 1
ATOM 2834 C CA . TRP A 1 376 ? 7.883 -4.781 -28.109 1 98.75 376 TRP A CA 1
ATOM 2835 C C . TRP A 1 376 ? 8.617 -3.455 -27.953 1 98.75 376 TRP A C 1
ATOM 2837 O O . TRP A 1 376 ? 9.156 -2.912 -28.906 1 98.75 376 TRP A O 1
ATOM 2847 N N . VAL A 1 377 ? 8.688 -2.957 -26.688 1 98.25 377 VAL A N 1
ATOM 2848 C CA . VAL A 1 377 ? 9.398 -1.719 -26.391 1 98.25 377 VAL A CA 1
ATOM 2849 C C . VAL A 1 377 ? 10.875 -1.879 -26.734 1 98.25 377 VAL A C 1
ATOM 2851 O O . VAL A 1 377 ? 11.539 -0.91 -27.125 1 98.25 377 VAL A O 1
ATOM 2854 N N . ASP A 1 378 ? 11.375 -3.117 -26.75 1 98.38 378 ASP A N 1
ATOM 2855 C CA . ASP A 1 378 ? 12.742 -3.445 -27.125 1 98.38 378 ASP A CA 1
ATOM 2856 C C . ASP A 1 378 ? 12.805 -3.959 -28.562 1 98.38 378 ASP A C 1
ATOM 2858 O O . ASP A 1 378 ? 13.797 -4.566 -28.969 1 98.38 378 ASP A O 1
ATOM 2862 N N . SER A 1 379 ? 11.727 -3.85 -29.281 1 98.19 379 SER A N 1
ATOM 2863 C CA . SER A 1 379 ? 11.602 -4.316 -30.656 1 98.19 379 SER A CA 1
ATOM 2864 C C . SER A 1 379 ? 11.68 -5.836 -30.734 1 98.19 379 SER A C 1
ATOM 2866 O O . SER A 1 379 ? 12.172 -6.391 -31.719 1 98.19 379 SER A O 1
ATOM 2868 N N . HIS A 1 380 ? 11.477 -6.539 -29.688 1 98.44 380 HIS A N 1
ATOM 2869 C CA . HIS A 1 380 ? 11.398 -7.996 -29.672 1 98.44 380 HIS A CA 1
ATOM 2870 C C . HIS A 1 380 ? 9.961 -8.469 -29.828 1 98.44 380 HIS A C 1
ATOM 2872 O O . HIS A 1 380 ? 9.305 -8.836 -28.859 1 98.44 380 HIS A O 1
ATOM 2878 N N . TRP A 1 381 ? 9.461 -8.703 -31 1 98.25 381 TRP A N 1
ATOM 2879 C CA . TRP A 1 381 ? 8.055 -8.875 -31.344 1 98.25 381 TRP A CA 1
ATOM 2880 C C . TRP A 1 381 ? 7.578 -10.281 -31 1 98.25 381 TRP A C 1
ATOM 2882 O O . TRP A 1 381 ? 6.406 -10.477 -30.672 1 98.25 381 TRP A O 1
ATOM 2892 N N . VAL A 1 382 ? 8.43 -11.281 -30.953 1 98.25 382 VAL A N 1
ATOM 2893 C CA . VAL A 1 382 ? 8.07 -12.68 -30.75 1 98.25 382 VAL A CA 1
ATOM 2894 C C . VAL A 1 382 ? 7.648 -12.883 -29.281 1 98.25 382 VAL A C 1
ATOM 2896 O O . VAL A 1 382 ? 6.941 -13.844 -28.969 1 98.25 382 VAL A O 1
ATOM 2899 N N . GLN A 1 383 ? 8.023 -11.977 -28.469 1 98.62 383 GLN A N 1
ATOM 2900 C CA . GLN A 1 383 ? 7.758 -12.102 -27.031 1 98.62 383 GLN A CA 1
ATOM 2901 C C . GLN A 1 383 ? 6.262 -12.242 -26.766 1 98.62 383 GLN A C 1
ATOM 2903 O O . GLN A 1 383 ? 5.855 -12.969 -25.859 1 98.62 383 GLN A O 1
ATOM 2908 N N . LEU A 1 384 ? 5.477 -11.531 -27.5 1 98.56 384 LEU A N 1
ATOM 2909 C CA . LEU A 1 384 ? 4.031 -11.625 -27.328 1 98.56 384 LEU A CA 1
ATOM 2910 C C . LEU A 1 384 ? 3.553 -13.062 -27.516 1 98.56 384 LEU A C 1
ATOM 2912 O O . LEU A 1 384 ? 2.666 -13.531 -26.797 1 98.56 384 LEU A O 1
ATOM 2916 N N . GLY A 1 385 ? 4.07 -13.797 -28.5 1 98.5 385 GLY A N 1
ATOM 2917 C CA . GLY A 1 385 ? 3.73 -15.195 -28.703 1 98.5 385 GLY A CA 1
ATOM 2918 C C . GLY A 1 385 ? 4.07 -16.078 -27.516 1 98.5 385 GLY A C 1
ATOM 2919 O O . GLY A 1 385 ? 3.289 -16.953 -27.156 1 98.5 385 GLY A O 1
ATOM 2920 N N . TYR A 1 386 ? 5.309 -15.859 -26.922 1 98.5 386 TYR A N 1
ATOM 2921 C CA . TYR A 1 386 ? 5.703 -16.609 -25.719 1 98.5 386 TYR A CA 1
ATOM 2922 C C . TYR A 1 386 ? 4.719 -16.359 -24.578 1 98.5 386 TYR A C 1
ATOM 2924 O O . TYR A 1 386 ? 4.332 -17.297 -23.875 1 98.5 386 TYR A O 1
ATOM 2932 N N . GLN A 1 387 ? 4.324 -15.055 -24.438 1 98.75 387 GLN A N 1
ATOM 2933 C CA . GLN A 1 387 ? 3.389 -14.695 -23.391 1 98.75 387 GLN A CA 1
ATOM 2934 C C . GLN A 1 387 ? 2.037 -15.375 -23.578 1 98.75 387 GLN A C 1
ATOM 2936 O O . GLN A 1 387 ? 1.434 -15.859 -22.625 1 98.75 387 GLN A O 1
ATOM 2941 N N . ILE A 1 388 ? 1.517 -15.375 -24.75 1 98.62 388 ILE A N 1
ATOM 2942 C CA . ILE A 1 388 ? 0.23 -15.992 -25.062 1 98.62 388 ILE A CA 1
ATOM 2943 C C . ILE A 1 388 ? 0.301 -17.5 -24.812 1 98.62 388 ILE A C 1
ATOM 2945 O O . ILE A 1 388 ? -0.612 -18.078 -24.219 1 98.62 388 ILE A O 1
ATOM 2949 N N . ALA A 1 389 ? 1.403 -18.125 -25.234 1 98.5 389 ALA A N 1
ATOM 2950 C CA . ALA A 1 389 ? 1.587 -19.547 -25 1 98.5 389 ALA A CA 1
ATOM 2951 C C . ALA A 1 389 ? 1.559 -19.875 -23.516 1 98.5 389 ALA A C 1
ATOM 2953 O O . ALA A 1 389 ? 0.894 -20.828 -23.094 1 98.5 389 ALA A O 1
ATOM 2954 N N . GLY A 1 390 ? 2.336 -19.094 -22.766 1 98.69 390 GLY A N 1
ATOM 2955 C CA . GLY A 1 390 ? 2.346 -19.312 -21.328 1 98.69 390 GLY A CA 1
ATOM 2956 C C . GLY A 1 390 ? 0.99 -19.094 -20.688 1 98.69 390 GLY A C 1
ATOM 2957 O O . GLY A 1 390 ? 0.57 -19.891 -19.828 1 98.69 390 GLY A O 1
ATOM 2958 N N . THR A 1 391 ? 0.306 -18.078 -21.078 1 98.81 391 THR A N 1
ATOM 2959 C CA . THR A 1 391 ? -1.006 -17.75 -20.531 1 98.81 391 THR A CA 1
ATOM 2960 C C . THR A 1 391 ? -2.012 -18.844 -20.828 1 98.81 391 THR A C 1
ATOM 2962 O O . THR A 1 391 ? -2.766 -19.266 -19.953 1 98.81 391 THR A O 1
ATOM 2965 N N . LEU A 1 392 ? -2.018 -19.359 -22.016 1 98.75 392 LEU A N 1
ATOM 2966 C CA . LEU A 1 392 ? -2.945 -20.406 -22.422 1 98.75 392 LEU A CA 1
ATOM 2967 C C . LEU A 1 392 ? -2.633 -21.719 -21.719 1 98.75 392 LEU A C 1
ATOM 2969 O O . LEU A 1 392 ? -3.543 -22.469 -21.375 1 98.75 392 LEU A O 1
ATOM 2973 N N . ALA A 1 393 ? -1.384 -21.984 -21.578 1 98.75 393 ALA A N 1
ATOM 2974 C CA . ALA A 1 393 ? -0.997 -23.188 -20.859 1 98.75 393 ALA A CA 1
ATOM 2975 C C . ALA A 1 393 ? -1.502 -23.156 -19.422 1 98.75 393 ALA A C 1
ATOM 2977 O O . ALA A 1 393 ? -2.043 -24.156 -18.922 1 98.75 393 ALA A O 1
ATOM 2978 N N . CYS A 1 394 ? -1.279 -22.016 -18.75 1 98.81 394 CYS A N 1
ATOM 2979 C CA . CYS A 1 394 ? -1.749 -21.859 -17.375 1 98.81 394 CYS A CA 1
ATOM 2980 C C . CYS A 1 394 ? -3.268 -21.984 -17.297 1 98.81 394 CYS A C 1
ATOM 2982 O O . CYS A 1 394 ? -3.803 -22.656 -16.422 1 98.81 394 CYS A O 1
ATOM 2984 N N . PHE A 1 395 ? -3.945 -21.312 -18.203 1 98.88 395 PHE A N 1
ATOM 2985 C CA . PHE A 1 395 ? -5.402 -21.344 -18.266 1 98.88 395 PHE A CA 1
ATOM 2986 C C . PHE A 1 395 ? -5.91 -22.766 -18.469 1 98.88 395 PHE A C 1
ATOM 2988 O O . PHE A 1 395 ? -6.766 -23.234 -17.719 1 98.88 395 PHE A O 1
ATOM 2995 N N . ALA A 1 396 ? -5.383 -23.453 -19.469 1 98.88 396 ALA A N 1
ATOM 2996 C CA . ALA A 1 396 ? -5.863 -24.781 -19.828 1 98.88 396 ALA A CA 1
ATOM 2997 C C . ALA A 1 396 ? -5.59 -25.797 -18.734 1 98.88 396 ALA A C 1
ATOM 2999 O O . ALA A 1 396 ? -6.461 -26.594 -18.375 1 98.88 396 ALA A O 1
ATOM 3000 N N . TRP A 1 397 ? -4.383 -25.75 -18.219 1 98.81 397 TRP A N 1
ATOM 3001 C CA . TRP A 1 397 ? -4.016 -26.688 -17.156 1 98.81 397 TRP A CA 1
ATOM 3002 C C . TRP A 1 397 ? -4.895 -26.484 -15.93 1 98.81 397 TRP A C 1
ATOM 3004 O O . TRP A 1 397 ? -5.438 -27.453 -15.383 1 98.81 397 TRP A O 1
ATOM 3014 N N . SER A 1 398 ? -5.051 -25.234 -15.516 1 98.88 398 SER A N 1
ATOM 3015 C CA . SER A 1 398 ? -5.84 -24.938 -14.328 1 98.88 398 SER A CA 1
ATOM 3016 C C . SER A 1 398 ? -7.309 -25.281 -14.531 1 98.88 398 SER A C 1
ATOM 3018 O O . SER A 1 398 ? -7.938 -25.906 -13.68 1 98.88 398 SER A O 1
ATOM 3020 N N . PHE A 1 399 ? -7.875 -24.906 -15.68 1 98.88 399 PHE A N 1
ATOM 3021 C CA . PHE A 1 399 ? -9.297 -25.125 -15.93 1 98.88 399 PHE A CA 1
ATOM 3022 C C . PHE A 1 399 ? -9.617 -26.609 -15.992 1 98.88 399 PHE A C 1
ATOM 3024 O O . PHE A 1 399 ? -10.508 -27.078 -15.281 1 98.88 399 PHE A O 1
ATOM 3031 N N . VAL A 1 400 ? -8.906 -27.359 -16.766 1 98.81 400 VAL A N 1
ATOM 3032 C CA . VAL A 1 400 ? -9.203 -28.766 -17.047 1 98.81 400 VAL A CA 1
ATOM 3033 C C . VAL A 1 400 ? -8.977 -29.594 -15.781 1 98.81 400 VAL A C 1
ATOM 3035 O O . VAL A 1 400 ? -9.844 -30.391 -15.391 1 98.81 400 VAL A O 1
ATOM 3038 N N . LEU A 1 401 ? -7.855 -29.406 -15.148 1 98.81 401 LEU A N 1
ATOM 3039 C CA . LEU A 1 401 ? -7.539 -30.234 -13.992 1 98.81 401 LEU A CA 1
ATOM 3040 C C . LEU A 1 401 ? -8.422 -29.859 -12.805 1 98.81 401 LEU A C 1
ATOM 3042 O O . LEU A 1 401 ? -8.75 -30.719 -11.984 1 98.81 401 LEU A O 1
ATOM 3046 N N . THR A 1 402 ? -8.805 -28.562 -12.703 1 98.81 402 THR A N 1
ATOM 3047 C CA . THR A 1 402 ? -9.766 -28.203 -11.664 1 98.81 402 THR A CA 1
ATOM 3048 C C . THR A 1 402 ? -11.094 -28.922 -11.875 1 98.81 402 THR A C 1
ATOM 3050 O O . THR A 1 402 ? -11.648 -29.5 -10.945 1 98.81 402 THR A O 1
ATOM 3053 N N . CYS A 1 403 ? -11.609 -28.922 -13.117 1 98.62 403 CYS A N 1
ATOM 3054 C CA . CYS A 1 403 ? -12.859 -29.609 -13.414 1 98.62 403 CYS A CA 1
ATOM 3055 C C . CYS A 1 403 ? -12.75 -31.094 -13.094 1 98.62 403 CYS A C 1
ATOM 3057 O O . CYS A 1 403 ? -13.648 -31.672 -12.484 1 98.62 403 CYS A O 1
ATOM 3059 N N . LEU A 1 404 ? -11.68 -31.672 -13.5 1 98.75 404 LEU A N 1
ATOM 3060 C CA . LEU A 1 404 ? -11.477 -33.094 -13.273 1 98.75 404 LEU A CA 1
ATOM 3061 C C . LEU A 1 404 ? -11.414 -33.406 -11.781 1 98.75 404 LEU A C 1
ATOM 3063 O O . LEU A 1 404 ? -12.031 -34.375 -11.32 1 98.75 404 LEU A O 1
ATOM 3067 N N . LEU A 1 405 ? -10.633 -32.625 -11.078 1 98.56 405 LEU A N 1
ATOM 3068 C CA . LEU A 1 405 ? -10.492 -32.812 -9.641 1 98.56 405 LEU A CA 1
ATOM 3069 C C . LEU A 1 405 ? -11.836 -32.688 -8.93 1 98.56 405 LEU A C 1
ATOM 3071 O O . LEU A 1 405 ? -12.164 -33.531 -8.07 1 98.56 405 LEU A O 1
ATOM 3075 N N . LEU A 1 406 ? -12.555 -31.656 -9.242 1 98.5 406 LEU A N 1
ATOM 3076 C CA . LEU A 1 406 ? -13.852 -31.453 -8.609 1 98.5 406 LEU A CA 1
ATOM 3077 C C . LEU A 1 406 ? -14.828 -32.562 -8.984 1 98.5 406 LEU A C 1
ATOM 3079 O O . LEU A 1 406 ? -15.641 -32.969 -8.156 1 98.5 406 LEU A O 1
ATOM 3083 N N . PHE A 1 407 ? -14.789 -33.031 -10.25 1 98.12 407 PHE A N 1
ATOM 3084 C CA . PHE A 1 407 ? -15.617 -34.156 -10.688 1 98.12 407 PHE A CA 1
ATOM 3085 C C . PHE A 1 407 ? -15.336 -35.406 -9.859 1 98.12 407 PHE A C 1
ATOM 3087 O O . PHE A 1 407 ? -16.266 -36.031 -9.367 1 98.12 407 PHE A O 1
ATOM 3094 N N . ILE A 1 408 ? -14.109 -35.688 -9.656 1 98.38 408 ILE A N 1
ATOM 3095 C CA . ILE A 1 408 ? -13.695 -36.875 -8.914 1 98.38 408 ILE A CA 1
ATOM 3096 C C . ILE A 1 408 ? -14.094 -36.75 -7.445 1 98.38 408 ILE A C 1
ATOM 3098 O O . ILE A 1 408 ? -14.617 -37.688 -6.84 1 98.38 408 ILE A O 1
ATOM 3102 N N . LEU A 1 409 ? -13.805 -35.562 -6.852 1 97.94 409 LEU A N 1
ATOM 3103 C CA . LEU A 1 409 ? -14.148 -35.312 -5.453 1 97.94 409 LEU A CA 1
ATOM 3104 C C . LEU A 1 409 ? -15.641 -35.5 -5.223 1 97.94 409 LEU A C 1
ATOM 3106 O O . LEU A 1 409 ? -16.062 -36.062 -4.207 1 97.94 409 LEU A O 1
ATOM 3110 N N . ASN A 1 410 ? -16.406 -35.031 -6.172 1 96.75 410 ASN A N 1
ATOM 3111 C CA . ASN A 1 410 ? -17.859 -35.062 -6.035 1 96.75 410 ASN A CA 1
ATOM 3112 C C . ASN A 1 410 ? -18.391 -36.5 -6.055 1 96.75 410 ASN A C 1
ATOM 3114 O O . ASN A 1 410 ? -19.5 -36.781 -5.602 1 96.75 410 ASN A O 1
ATOM 3118 N N . LEU A 1 411 ? -17.609 -37.438 -6.582 1 97 411 LEU A N 1
ATOM 3119 C CA . LEU A 1 411 ? -17.984 -38.844 -6.656 1 97 411 LEU A CA 1
ATOM 3120 C C . LEU A 1 411 ? -17.641 -39.594 -5.363 1 97 411 LEU A C 1
ATOM 3122 O O . LEU A 1 411 ? -18.125 -40.688 -5.109 1 97 411 LEU A O 1
ATOM 3126 N N . ILE A 1 412 ? -16.812 -39.031 -4.57 1 97.19 412 ILE A N 1
ATOM 3127 C CA . ILE A 1 412 ? -16.359 -39.688 -3.34 1 97.19 412 ILE A CA 1
ATOM 3128 C C . ILE A 1 412 ? -17.359 -39.406 -2.221 1 97.19 412 ILE A C 1
ATOM 3130 O O . ILE A 1 412 ? -17.656 -38.25 -1.916 1 97.19 412 ILE A O 1
ATOM 3134 N N . PRO A 1 413 ? -17.812 -40.5 -1.565 1 95.25 413 PRO A N 1
ATOM 3135 C CA . PRO A 1 413 ? -18.766 -40.281 -0.474 1 95.25 413 PRO A CA 1
ATOM 3136 C C . PRO A 1 413 ? -18.203 -39.406 0.642 1 95.25 413 PRO A C 1
ATOM 3138 O O . PRO A 1 413 ? -17.062 -39.625 1.074 1 95.25 413 PRO A O 1
ATOM 3141 N N . GLY A 1 414 ? -18.984 -38.438 0.983 1 94.12 414 GLY A N 1
ATOM 3142 C CA . GLY A 1 414 ? -18.578 -37.531 2.059 1 94.12 414 GLY A CA 1
ATOM 3143 C C . GLY A 1 414 ? -17.922 -36.25 1.562 1 94.12 414 GLY A C 1
ATOM 3144 O O . GLY A 1 414 ? -17.766 -35.312 2.32 1 94.12 414 GLY A O 1
ATOM 3145 N N . LEU A 1 415 ? -17.656 -36.188 0.262 1 96.88 415 LEU A N 1
ATOM 3146 C CA . LEU A 1 415 ? -16.938 -35.031 -0.267 1 96.88 415 LEU A CA 1
ATOM 3147 C C . LEU A 1 415 ? -17.766 -34.344 -1.346 1 96.88 415 LEU A C 1
ATOM 3149 O O . LEU A 1 415 ? -17.203 -33.781 -2.299 1 96.88 415 LEU A O 1
ATOM 3153 N N . SER A 1 416 ? -19.078 -34.438 -1.113 1 96.06 416 SER A N 1
ATOM 3154 C CA . SER A 1 416 ? -19.922 -33.656 -2.023 1 96.06 416 SER A CA 1
ATOM 3155 C C . SER A 1 416 ? -19.578 -32.188 -1.967 1 96.06 416 SER A C 1
ATOM 3157 O O . SER A 1 416 ? -19.359 -31.625 -0.886 1 96.06 416 SER A O 1
ATOM 3159 N N . LEU A 1 417 ? -19.609 -31.578 -3.059 1 96.62 417 LEU A N 1
ATOM 3160 C CA . LEU A 1 417 ? -19.094 -30.219 -3.162 1 96.62 417 LEU A CA 1
ATOM 3161 C C . LEU A 1 417 ? -20.109 -29.203 -2.623 1 96.62 417 LEU A C 1
ATOM 3163 O O . LEU A 1 417 ? -19.734 -28.25 -1.944 1 96.62 417 LEU A O 1
ATOM 3167 N N . ARG A 1 418 ? -21.359 -29.406 -2.943 1 95.94 418 ARG A N 1
ATOM 3168 C CA . ARG A 1 418 ? -22.422 -28.438 -2.67 1 95.94 418 ARG A CA 1
ATOM 3169 C C . ARG A 1 418 ? -23.188 -28.812 -1.411 1 95.94 418 ARG A C 1
ATOM 3171 O O . ARG A 1 418 ? -23.391 -30 -1.131 1 95.94 418 ARG A O 1
ATOM 3178 N N . VAL A 1 419 ? -23.594 -27.844 -0.699 1 94 419 VAL A N 1
ATOM 3179 C CA . VAL A 1 419 ? -24.438 -28.062 0.468 1 94 419 VAL A CA 1
ATOM 3180 C C . VAL A 1 419 ? -25.859 -28.406 0.02 1 94 419 VAL A C 1
ATOM 3182 O O . VAL A 1 419 ? -26.234 -28.156 -1.127 1 94 419 VAL A O 1
ATOM 3185 N N . ALA A 1 420 ? -26.625 -28.891 1.009 1 92.38 420 ALA A N 1
ATOM 3186 C CA . ALA A 1 420 ? -28.031 -29.172 0.738 1 92.38 420 ALA A CA 1
ATOM 3187 C C . ALA A 1 420 ? -28.812 -27.859 0.559 1 92.38 420 ALA A C 1
ATOM 3189 O O . ALA A 1 420 ? -28.422 -26.828 1.083 1 92.38 420 ALA A O 1
ATOM 3190 N N . PRO A 1 421 ? -29.859 -27.891 -0.189 1 90.25 421 PRO A N 1
ATOM 3191 C CA . PRO A 1 421 ? -30.641 -26.672 -0.449 1 90.25 421 PRO A CA 1
ATOM 3192 C C . PRO A 1 421 ? -31.078 -25.969 0.832 1 90.25 421 PRO A C 1
ATOM 3194 O O . PRO A 1 421 ? -31.094 -24.734 0.885 1 90.25 421 PRO A O 1
ATOM 3197 N N . GLU A 1 422 ? -31.375 -26.719 1.82 1 89.5 422 GLU A N 1
ATOM 3198 C CA . GLU A 1 422 ? -31.797 -26.141 3.09 1 89.5 422 GLU A CA 1
ATOM 3199 C C . GLU A 1 422 ? -30.672 -25.375 3.76 1 89.5 422 GLU A C 1
ATOM 3201 O O . GLU A 1 422 ? -30.875 -24.281 4.293 1 89.5 422 GLU A O 1
ATOM 3206 N N . GLU A 1 423 ? -29.578 -25.938 3.67 1 89.25 423 GLU A N 1
ATOM 3207 C CA . GLU A 1 423 ? -28.406 -25.297 4.242 1 89.25 423 GLU A CA 1
ATOM 3208 C C . GLU A 1 423 ? -28 -24.062 3.445 1 89.25 423 GLU A C 1
ATOM 3210 O O . GLU A 1 423 ? -27.516 -23.078 4.016 1 89.25 423 GLU A O 1
ATOM 3215 N N . GLU A 1 424 ? -28.141 -24.125 2.219 1 90.12 424 GLU A N 1
ATOM 3216 C CA . GLU A 1 424 ? -27.844 -22.969 1.364 1 90.12 424 GLU A CA 1
ATOM 3217 C C . GLU A 1 424 ? -28.75 -21.781 1.701 1 90.12 424 GLU A C 1
ATOM 3219 O O . GLU A 1 424 ? -28.297 -20.641 1.679 1 90.12 424 GLU A O 1
ATOM 3224 N N . GLU A 1 425 ? -29.969 -22.062 1.959 1 86.44 425 GLU A N 1
ATOM 3225 C CA . GLU A 1 425 ? -30.922 -21.016 2.318 1 86.44 425 GLU A CA 1
ATOM 3226 C C . GLU A 1 425 ? -30.594 -20.422 3.686 1 86.44 425 GLU A C 1
ATOM 3228 O O . GLU A 1 425 ? -30.719 -19.203 3.887 1 86.44 425 GLU A O 1
ATOM 3233 N N . LEU A 1 426 ? -30.219 -21.266 4.531 1 85.19 426 LEU A N 1
ATOM 3234 C CA . LEU A 1 426 ? -29.875 -20.828 5.883 1 85.19 426 LEU A CA 1
ATOM 3235 C C . LEU A 1 426 ? -28.562 -20.047 5.891 1 85.19 426 LEU A C 1
ATOM 3237 O O . LEU A 1 426 ? -28.391 -19.125 6.684 1 85.19 426 LEU A O 1
ATOM 3241 N N . GLY A 1 427 ? -27.719 -20.5 5.066 1 88.12 427 GLY A N 1
ATOM 3242 C CA . GLY A 1 427 ? -26.375 -19.922 5.016 1 88.12 427 GLY A CA 1
ATOM 3243 C C . GLY A 1 427 ? -25.297 -20.875 5.5 1 88.12 427 GLY A C 1
ATOM 3244 O O . GLY A 1 427 ? -25.516 -21.641 6.438 1 88.12 427 GLY A O 1
ATOM 3245 N N . THR A 1 428 ? -24.203 -20.766 4.996 1 88.44 428 THR A N 1
ATOM 3246 C CA . THR A 1 428 ? -23.109 -21.688 5.305 1 88.44 428 THR A CA 1
ATOM 3247 C C . THR A 1 428 ? -22.531 -21.391 6.688 1 88.44 428 THR A C 1
ATOM 3249 O O . THR A 1 428 ? -21.984 -22.281 7.336 1 88.44 428 THR A O 1
ATOM 3252 N N . ASP A 1 429 ? -22.562 -20.156 7.164 1 88.75 429 ASP A N 1
ATOM 3253 C CA . ASP A 1 429 ? -22.062 -19.828 8.5 1 88.75 429 ASP A CA 1
ATOM 3254 C C . ASP A 1 429 ? -22.812 -20.609 9.57 1 88.75 429 ASP A C 1
ATOM 3256 O O . ASP A 1 429 ? -22.203 -21.188 10.477 1 88.75 429 ASP A O 1
ATOM 3260 N N . ASP A 1 430 ? -24.094 -20.641 9.406 1 84.12 430 ASP A N 1
ATOM 3261 C CA . ASP A 1 430 ? -24.906 -21.375 10.359 1 84.12 430 ASP A CA 1
ATOM 3262 C C . ASP A 1 430 ? -24.766 -22.875 10.164 1 84.12 430 ASP A C 1
ATOM 3264 O O . ASP A 1 430 ? -24.531 -23.609 11.125 1 84.12 430 ASP A O 1
ATOM 3268 N N . GLY A 1 431 ? -24.891 -23.312 9.016 1 84.94 431 GLY A N 1
ATOM 3269 C CA . GLY A 1 431 ? -24.938 -24.734 8.711 1 84.94 431 GLY A CA 1
ATOM 3270 C C . GLY A 1 431 ? -23.609 -25.438 8.922 1 84.94 431 GLY A C 1
ATOM 3271 O O . GLY A 1 431 ? -23.562 -26.562 9.398 1 84.94 431 GLY A O 1
ATOM 3272 N N . GLN A 1 432 ? -22.562 -24.75 8.586 1 88 432 GLN A N 1
ATOM 3273 C CA . GLN A 1 432 ? -21.281 -25.422 8.586 1 88 432 GLN A CA 1
ATOM 3274 C C . GLN A 1 432 ? -20.438 -25 9.789 1 88 432 GLN A C 1
ATOM 3276 O O . GLN A 1 432 ? -19.672 -25.797 10.328 1 88 432 GLN A O 1
ATOM 3281 N N . LEU A 1 433 ? -20.562 -23.734 10.305 1 86.25 433 LEU A N 1
ATOM 3282 C CA . LEU A 1 433 ? -19.703 -23.219 11.375 1 86.25 433 LEU A CA 1
ATOM 3283 C C . LEU A 1 433 ? -20.453 -23.188 12.695 1 86.25 433 LEU A C 1
ATOM 3285 O O . LEU A 1 433 ? -19.859 -23.391 13.758 1 86.25 433 LEU A O 1
ATOM 3289 N N . GLY A 1 434 ? -21.688 -22.906 12.664 1 82.56 434 GLY A N 1
ATOM 3290 C CA . GLY A 1 434 ? -22.438 -22.641 13.875 1 82.56 434 GLY A CA 1
ATOM 3291 C C . GLY A 1 434 ? -22.047 -21.328 14.539 1 82.56 434 GLY A C 1
ATOM 3292 O O . GLY A 1 434 ? -22.266 -21.156 15.742 1 82.56 434 GLY A O 1
ATOM 3293 N N . GLU A 1 435 ? -21.328 -20.453 13.875 1 80.31 435 GLU A N 1
ATOM 3294 C CA . GLU A 1 435 ? -20.859 -19.141 14.312 1 80.31 435 GLU A CA 1
ATOM 3295 C C . GLU A 1 435 ? -21.219 -18.047 13.305 1 80.31 435 GLU A C 1
ATOM 3297 O O . GLU A 1 435 ? -21.453 -18.344 12.133 1 80.31 435 GLU A O 1
ATOM 3302 N N . PHE A 1 436 ? -21.422 -16.734 13.883 1 73.38 436 PHE A N 1
ATOM 3303 C CA . PHE A 1 436 ? -21.75 -15.617 13.008 1 73.38 436 PHE A CA 1
ATOM 3304 C C . PHE A 1 436 ? -20.734 -14.492 13.141 1 73.38 436 PHE A C 1
ATOM 3306 O O . PHE A 1 436 ? -20.125 -14.328 14.195 1 73.38 436 PHE A O 1
ATOM 3313 N N . ALA A 1 437 ? -20.609 -13.836 12.086 1 69.88 437 ALA A N 1
ATOM 3314 C CA . ALA A 1 437 ? -19.656 -12.727 12.078 1 69.88 437 ALA A CA 1
ATOM 3315 C C . ALA A 1 437 ? -20.078 -11.641 13.062 1 69.88 437 ALA A C 1
ATOM 3317 O O . ALA A 1 437 ? -19.234 -11.062 13.75 1 69.88 437 ALA A O 1
ATOM 3318 N N . TYR A 1 438 ? -21.281 -11.234 13.133 1 65.94 438 TYR A N 1
ATOM 3319 C CA . TYR A 1 438 ? -21.812 -10.25 14.078 1 65.94 438 TYR A CA 1
ATOM 3320 C C . TYR A 1 438 ? -22.984 -10.828 14.859 1 65.94 438 TYR A C 1
ATOM 3322 O O . TYR A 1 438 ? -23.766 -11.633 14.328 1 65.94 438 TYR A O 1
ATOM 3330 N N . ASP A 1 439 ? -22.812 -10.773 16.172 1 55.22 439 ASP A N 1
ATOM 3331 C CA . ASP A 1 439 ? -23.922 -11.281 16.969 1 55.22 439 ASP A CA 1
ATOM 3332 C C . ASP A 1 439 ? -25.047 -10.258 17.078 1 55.22 439 ASP A C 1
ATOM 3334 O O . ASP A 1 439 ? -24.922 -9.258 17.781 1 55.22 439 ASP A O 1
ATOM 3338 N N . TYR A 1 440 ? -25.781 -10.273 16.172 1 50.84 440 TYR A N 1
ATOM 3339 C CA . TYR A 1 440 ? -26.906 -9.352 16.172 1 50.84 440 TYR A CA 1
ATOM 3340 C C . TYR A 1 440 ? -27.953 -9.773 17.203 1 50.84 440 TYR A C 1
ATOM 3342 O O . TYR A 1 440 ? -28.797 -8.969 17.594 1 50.84 440 TYR A O 1
ATOM 3350 N N . VAL A 1 441 ? -28.016 -10.969 17.438 1 47.88 441 VAL A N 1
ATOM 3351 C CA . VAL A 1 441 ? -29.031 -11.383 18.391 1 47.88 441 VAL A CA 1
ATOM 3352 C C . VAL A 1 441 ? -28.922 -10.523 19.656 1 47.88 441 VAL A C 1
ATOM 3354 O O . VAL A 1 441 ? -29.938 -10.094 20.203 1 47.88 441 VAL A O 1
ATOM 3357 N N . GLU A 1 442 ? -27.703 -10.273 19.969 1 42.59 442 GLU A N 1
ATOM 3358 C CA . GLU A 1 442 ? -27.578 -9.453 21.172 1 42.59 442 GLU A CA 1
ATOM 3359 C C . GLU A 1 442 ? -28 -8.016 20.906 1 42.59 442 GLU A C 1
ATOM 3361 O O . GLU A 1 442 ? -28.562 -7.355 21.797 1 42.59 442 GLU A O 1
ATOM 3366 N N . MET A 1 443 ? -27.828 -7.598 19.688 1 47.97 443 MET A N 1
ATOM 3367 C CA . MET A 1 443 ? -28.25 -6.234 19.375 1 47.97 443 MET A CA 1
ATOM 3368 C C . MET A 1 443 ? -29.766 -6.121 19.359 1 47.97 443 MET A C 1
ATOM 3370 O O . MET A 1 443 ? -30.328 -5.141 19.844 1 47.97 443 MET A O 1
ATOM 3374 N N . THR A 1 444 ? -30.422 -7.113 18.875 1 46.34 444 THR A N 1
ATOM 3375 C CA . THR A 1 444 ? -31.875 -7.133 18.859 1 46.34 444 THR A CA 1
ATOM 3376 C C . THR A 1 444 ? -32.438 -7.316 20.266 1 46.34 444 THR A C 1
ATOM 3378 O O . THR A 1 444 ? -33.438 -6.688 20.641 1 46.34 444 THR A O 1
ATOM 3381 N N . ARG A 1 445 ? -31.922 -8.203 20.953 1 45.16 445 ARG A N 1
ATOM 3382 C CA . ARG A 1 445 ? -32.406 -8.438 22.312 1 45.16 445 ARG A CA 1
ATOM 3383 C C . ARG A 1 445 ? -32.219 -7.184 23.156 1 45.16 445 ARG A C 1
ATOM 3385 O O . ARG A 1 445 ? -33.125 -6.836 23.938 1 45.16 445 ARG A O 1
ATOM 3392 N N . HIS A 1 446 ? -31.156 -6.59 22.953 1 44.91 446 HIS A N 1
ATOM 3393 C CA . HIS A 1 446 ? -30.938 -5.379 23.734 1 44.91 446 HIS A CA 1
ATOM 3394 C C . HIS A 1 446 ? -31.828 -4.238 23.234 1 44.91 446 HIS A C 1
ATOM 3396 O O . HIS A 1 446 ? -32.25 -3.4 24.031 1 44.91 446 HIS A O 1
ATOM 3402 N N . MET A 1 447 ? -32.031 -4.168 21.953 1 47.75 447 MET A N 1
ATOM 3403 C CA . MET A 1 447 ? -32.938 -3.148 21.453 1 47.75 447 MET A CA 1
ATOM 3404 C C . MET A 1 447 ? -34.375 -3.449 21.875 1 47.75 447 MET A C 1
ATOM 3406 O O . MET A 1 447 ? -35.156 -2.531 22.172 1 47.75 447 MET A O 1
ATOM 3410 N N . ALA A 1 448 ? -34.75 -4.688 21.797 1 48.25 448 ALA A N 1
ATOM 3411 C CA . ALA A 1 448 ? -36.062 -5.102 22.281 1 48.25 448 ALA A CA 1
ATOM 3412 C C . ALA A 1 448 ? -36.188 -4.848 23.781 1 48.25 448 ALA A C 1
ATOM 3414 O O . ALA A 1 448 ? -37.219 -4.418 24.25 1 48.25 448 ALA A O 1
ATOM 3415 N N . ASP A 1 449 ? -35.281 -5.199 24.547 1 46.88 449 ASP A N 1
ATOM 3416 C CA . ASP A 1 449 ? -35.312 -4.938 25.984 1 46.88 449 ASP A CA 1
ATOM 3417 C C . ASP A 1 449 ? -35.344 -3.439 26.266 1 46.88 449 ASP A C 1
ATOM 3419 O O . ASP A 1 449 ? -35.938 -3.018 27.281 1 46.88 449 ASP A O 1
ATOM 3423 N N . SER A 1 450 ? -34.75 -2.633 25.391 1 45.16 450 SER A N 1
ATOM 3424 C CA . SER A 1 450 ? -34.75 -1.188 25.609 1 45.16 450 SER A CA 1
ATOM 3425 C C . SER A 1 450 ? -36.031 -0.559 25.125 1 45.16 450 SER A C 1
ATOM 3427 O O . SER A 1 450 ? -36.375 0.562 25.516 1 45.16 450 SER A O 1
ATOM 3429 N N . THR A 1 451 ? -36.688 -1.059 24.094 1 47.81 451 THR A N 1
ATOM 3430 C CA . THR A 1 451 ? -37.938 -0.485 23.609 1 47.81 451 THR A CA 1
ATOM 3431 C C . THR A 1 451 ? -39.094 -0.943 24.484 1 47.81 451 THR A C 1
ATOM 3433 O O . THR A 1 451 ? -40.188 -0.335 24.453 1 47.81 451 THR A O 1
ATOM 3436 N N . HIS A 1 452 ? -39.125 -2.223 25.031 1 39.38 452 HIS A N 1
ATOM 3437 C CA . HIS A 1 452 ? -40.219 -2.609 25.906 1 39.38 452 HIS A CA 1
ATOM 3438 C C . HIS A 1 452 ? -39.75 -2.711 27.359 1 39.38 452 HIS A C 1
ATOM 3440 O O . HIS A 1 452 ? -39.5 -3.811 27.859 1 39.38 452 HIS A O 1
ATOM 3446 N N . PRO A 1 453 ? -39.25 -1.608 27.906 1 42.78 453 PRO A N 1
ATOM 3447 C CA . PRO A 1 453 ? -38.875 -1.712 29.312 1 42.78 453 PRO A CA 1
ATOM 3448 C C . PRO A 1 453 ? -39.969 -2.316 30.172 1 42.78 453 PRO A C 1
ATOM 3450 O O . PRO A 1 453 ? -39.688 -3.037 31.141 1 42.78 453 PRO A O 1
ATOM 3453 N N . ASN A 1 454 ? -41.219 -1.681 30.031 1 38.72 454 ASN A N 1
ATOM 3454 C CA . ASN A 1 454 ? -42.25 -1.776 31.047 1 38.72 454 ASN A CA 1
ATOM 3455 C C . ASN A 1 454 ? -42.938 -3.15 31.047 1 38.72 454 ASN A C 1
ATOM 3457 O O . ASN A 1 454 ? -43.844 -3.408 31.844 1 38.72 454 ASN A O 1
ATOM 3461 N N . SER A 1 455 ? -43.031 -3.822 30.016 1 35.81 455 SER A N 1
ATOM 3462 C CA . SER A 1 455 ? -44.188 -4.715 30.094 1 35.81 455 SER A CA 1
ATOM 3463 C C . SER A 1 455 ? -43.938 -5.859 31.062 1 35.81 455 SER A C 1
ATOM 3465 O O . SER A 1 455 ? -44.875 -6.418 31.641 1 35.81 455 SER A O 1
ATOM 3467 N N . ASP A 1 456 ? -42.719 -6.371 31.156 1 35.22 456 ASP A N 1
ATOM 3468 C CA . ASP A 1 456 ? -42.781 -7.613 31.938 1 35.22 456 ASP A CA 1
ATOM 3469 C C . ASP A 1 456 ? -42.75 -7.332 33.438 1 35.22 456 ASP A C 1
ATOM 3471 O O . ASP A 1 456 ? -42.625 -8.258 34.25 1 35.22 456 ASP A O 1
ATOM 3475 N N . ALA A 1 457 ? -42.469 -6.066 33.875 1 35 457 ALA A N 1
ATOM 3476 C CA . ALA A 1 457 ? -42.406 -5.988 35.344 1 35 457 ALA A CA 1
ATOM 3477 C C . ALA A 1 457 ? -43.812 -6.137 35.938 1 35 457 ALA A C 1
ATOM 3479 O O . ALA A 1 457 ? -43.969 -6.211 37.188 1 35 457 ALA A O 1
ATOM 3480 N N . SER A 1 458 ? -44.812 -5.746 35.281 1 30.61 458 SER A N 1
ATOM 3481 C CA . SER A 1 458 ? -46.094 -5.719 36.031 1 30.61 458 SER A CA 1
ATOM 3482 C C . SER A 1 458 ? -46.562 -7.129 36.344 1 30.61 458 SER A C 1
ATOM 3484 O O . SER A 1 458 ? -47.562 -7.301 37.031 1 30.61 458 SER A O 1
ATOM 3486 N N . ALA A 1 459 ? -46.125 -8.219 35.594 1 33.75 459 ALA A N 1
ATOM 3487 C CA . ALA A 1 459 ? -46.844 -9.438 35.938 1 33.75 459 ALA A CA 1
ATOM 3488 C C . ALA A 1 459 ? -46.344 -10.047 37.25 1 33.75 459 ALA A C 1
ATOM 3490 O O . ALA A 1 459 ? -46.812 -11.117 37.656 1 33.75 459 ALA A O 1
ATOM 3491 N N . ARG A 1 460 ? -45.219 -9.578 37.812 1 31.88 460 ARG A N 1
ATOM 3492 C CA . ARG A 1 460 ? -44.781 -10.375 38.938 1 31.88 460 ARG A CA 1
ATOM 3493 C C . ARG A 1 460 ? -45.531 -9.992 40.188 1 31.88 460 ARG A C 1
ATOM 3495 O O . ARG A 1 460 ? -45.312 -10.578 41.281 1 31.88 460 ARG A O 1
ATOM 3502 N N . THR A 1 461 ? -46.094 -8.812 40.25 1 29.66 461 THR A N 1
ATOM 3503 C CA . THR A 1 461 ? -46.562 -8.477 41.594 1 29.66 461 THR A CA 1
ATOM 3504 C C . THR A 1 461 ? -47.781 -9.328 42 1 29.66 461 THR A C 1
ATOM 3506 O O . THR A 1 461 ? -48.156 -9.383 43.156 1 29.66 461 THR A O 1
ATOM 3509 N N . SER A 1 462 ? -48.562 -9.719 41.062 1 30 462 SER A N 1
ATOM 3510 C CA . SER A 1 462 ? -49.844 -9.977 41.688 1 30 462 SER A CA 1
ATOM 3511 C C . SER A 1 462 ? -49.844 -11.297 42.469 1 30 462 SER A C 1
ATOM 3513 O O . SER A 1 462 ? -50.656 -11.5 43.375 1 30 462 SER A O 1
ATOM 3515 N N . HIS A 1 463 ? -49.219 -12.359 41.906 1 27.47 463 HIS A N 1
ATOM 3516 C CA . HIS A 1 463 ? -49.844 -13.562 42.438 1 27.47 463 HIS A CA 1
ATOM 3517 C C . HIS A 1 463 ? -49.25 -13.992 43.75 1 27.47 463 HIS A C 1
ATOM 3519 O O . HIS A 1 463 ? -49.562 -15.047 44.281 1 27.47 463 HIS A O 1
ATOM 3525 N N . GLU A 1 464 ? -48.031 -13.367 44.031 1 23.59 464 GLU A N 1
ATOM 3526 C CA . GLU A 1 464 ? -47.562 -14.148 45.188 1 23.59 464 GLU A CA 1
ATOM 3527 C C . GLU A 1 464 ? -48.469 -13.938 46.406 1 23.59 464 GLU A C 1
ATOM 3529 O O . GLU A 1 464 ? -48.75 -12.797 46.781 1 23.59 464 GLU A O 1
ATOM 3534 N N . LYS A 1 465 ? -49.094 -14.969 46.844 1 23.14 465 LYS A N 1
ATOM 3535 C CA . LYS A 1 465 ? -49.781 -15.461 48.031 1 23.14 465 LYS A CA 1
ATOM 3536 C C . LYS A 1 465 ? -49.031 -15.133 49.281 1 23.14 465 LYS A C 1
ATOM 3538 O O . LYS A 1 465 ? -47.812 -15.266 49.344 1 23.14 465 LYS A O 1
ATOM 3543 N N . VAL A 1 466 ? -49.906 -14.781 50.312 1 21.7 466 VAL A N 1
ATOM 3544 C CA . VAL A 1 466 ? -50.062 -14.977 51.75 1 21.7 466 VAL A CA 1
ATOM 3545 C C . VAL A 1 466 ? -50 -16.469 52.062 1 21.7 466 VAL A C 1
ATOM 3547 O O . VAL A 1 466 ? -50.656 -17.281 51.406 1 21.7 466 VAL A O 1
ATOM 3550 N N . MET B 1 1 ? 30.719 -2.629 2.107 1 77.56 1 MET B N 1
ATOM 3551 C CA . MET B 1 1 ? 30.594 -1.178 2 1 77.56 1 MET B CA 1
ATOM 3552 C C . MET B 1 1 ? 30.328 -0.76 0.557 1 77.56 1 MET B C 1
ATOM 3554 O O . MET B 1 1 ? 30.938 -1.305 -0.37 1 77.56 1 MET B O 1
ATOM 3558 N N . ALA B 1 2 ? 29.391 0.211 0.394 1 86.75 2 ALA B N 1
ATOM 3559 C CA . ALA B 1 2 ? 29.016 0.675 -0.937 1 86.75 2 ALA B CA 1
ATOM 3560 C C . ALA B 1 2 ? 30.078 1.592 -1.527 1 86.75 2 ALA B C 1
ATOM 3562 O O . ALA B 1 2 ? 30.781 2.293 -0.793 1 86.75 2 ALA B O 1
ATOM 3563 N N . THR B 1 3 ? 30.266 1.516 -2.82 1 92.88 3 THR B N 1
ATOM 3564 C CA . THR B 1 3 ? 31.125 2.441 -3.553 1 92.88 3 THR B CA 1
ATOM 3565 C C . THR B 1 3 ? 30.484 3.826 -3.621 1 92.88 3 THR B C 1
ATOM 3567 O O . THR B 1 3 ? 29.281 3.953 -3.848 1 92.88 3 THR B O 1
ATOM 3570 N N . PRO B 1 4 ? 31.266 4.887 -3.377 1 94.5 4 PRO B N 1
ATOM 3571 C CA . PRO B 1 4 ? 30.703 6.23 -3.529 1 94.5 4 PRO B CA 1
ATOM 3572 C C . PRO B 1 4 ? 30.25 6.52 -4.957 1 94.5 4 PRO B C 1
ATOM 3574 O O . PRO B 1 4 ? 30.922 6.141 -5.914 1 94.5 4 PRO B O 1
ATOM 3577 N N . TYR B 1 5 ? 29.203 7.129 -5.117 1 96.06 5 TYR B N 1
ATOM 3578 C CA . TYR B 1 5 ? 28.672 7.465 -6.434 1 96.06 5 TYR B CA 1
ATOM 3579 C C . TYR B 1 5 ? 29.594 8.438 -7.16 1 96.06 5 TYR B C 1
ATOM 3581 O O . TYR B 1 5 ? 29.984 9.461 -6.602 1 96.06 5 TYR B O 1
ATOM 3589 N N . ASN B 1 6 ? 29.906 8.195 -8.398 1 96.19 6 ASN B N 1
ATOM 3590 C CA . ASN B 1 6 ? 30.891 8.992 -9.109 1 96.19 6 ASN B CA 1
ATOM 3591 C C . ASN B 1 6 ? 30.312 9.594 -10.391 1 96.19 6 ASN B C 1
ATOM 3593 O O . ASN B 1 6 ? 31.062 10.031 -11.266 1 96.19 6 ASN B O 1
ATOM 3597 N N . GLY B 1 7 ? 29.016 9.555 -10.625 1 96.25 7 GLY B N 1
ATOM 3598 C CA . GLY B 1 7 ? 28.391 10.148 -11.797 1 96.25 7 GLY B CA 1
ATOM 3599 C C . GLY B 1 7 ? 28.094 11.625 -11.625 1 96.25 7 GLY B C 1
ATOM 3600 O O . GLY B 1 7 ? 28.516 12.242 -10.648 1 96.25 7 GLY B O 1
ATOM 3601 N N . THR B 1 8 ? 27.359 12.156 -12.555 1 94.25 8 THR B N 1
ATOM 3602 C CA . THR B 1 8 ? 27 13.57 -12.508 1 94.25 8 THR B CA 1
ATOM 3603 C C . THR B 1 8 ? 26.062 13.852 -11.336 1 94.25 8 THR B C 1
ATOM 3605 O O . THR B 1 8 ? 25.281 12.977 -10.93 1 94.25 8 THR B O 1
ATOM 3608 N N . SER B 1 9 ? 26.172 15.062 -10.82 1 91.19 9 SER B N 1
ATOM 3609 C CA . SER B 1 9 ? 25.344 15.43 -9.68 1 91.19 9 SER B CA 1
ATOM 3610 C C . SER B 1 9 ? 24.609 16.734 -9.93 1 91.19 9 SER B C 1
ATOM 3612 O O . SER B 1 9 ? 23.719 17.109 -9.164 1 91.19 9 SER B O 1
ATOM 3614 N N . ASP B 1 10 ? 24.844 17.406 -11.023 1 91.19 10 ASP B N 1
ATOM 3615 C CA . ASP B 1 10 ? 24.344 18.766 -11.203 1 91.19 10 ASP B CA 1
ATOM 3616 C C . ASP B 1 10 ? 23.047 18.781 -11.992 1 91.19 10 ASP B C 1
ATOM 3618 O O . ASP B 1 10 ? 22.359 19.797 -12.062 1 91.19 10 ASP B O 1
ATOM 3622 N N . HIS B 1 11 ? 22.719 17.719 -12.656 1 94.38 11 HIS B N 1
ATOM 3623 C CA . HIS B 1 11 ? 21.438 17.562 -13.336 1 94.38 11 HIS B CA 1
ATOM 3624 C C . HIS B 1 11 ? 20.938 16.125 -13.258 1 94.38 11 HIS B C 1
ATOM 3626 O O . HIS B 1 11 ? 21.672 15.227 -12.867 1 94.38 11 HIS B O 1
ATOM 3632 N N . ALA B 1 12 ? 19.719 15.992 -13.57 1 96.25 12 ALA B N 1
ATOM 3633 C CA . ALA B 1 12 ? 19.078 14.688 -13.445 1 96.25 12 ALA B CA 1
ATOM 3634 C C . ALA B 1 12 ? 19.703 13.672 -14.398 1 96.25 12 ALA B C 1
ATOM 3636 O O . ALA B 1 12 ? 20 13.992 -15.555 1 96.25 12 ALA B O 1
ATOM 3637 N N . ASP B 1 13 ? 19.953 12.523 -13.93 1 96.75 13 ASP B N 1
ATOM 3638 C CA . ASP B 1 13 ? 20.547 11.391 -14.648 1 96.75 13 ASP B CA 1
ATOM 3639 C C . ASP B 1 13 ? 20.078 10.062 -14.07 1 96.75 13 ASP B C 1
ATOM 3641 O O . ASP B 1 13 ? 19.828 9.961 -12.867 1 96.75 13 ASP B O 1
ATOM 3645 N N . ASP B 1 14 ? 20 9.086 -14.891 1 96.69 14 ASP B N 1
ATOM 3646 C CA . ASP B 1 14 ? 19.531 7.785 -14.43 1 96.69 14 ASP B CA 1
ATOM 3647 C C . ASP B 1 14 ? 20.609 7.055 -13.641 1 96.69 14 ASP B C 1
ATOM 3649 O O . ASP B 1 14 ? 20.344 6.047 -12.992 1 96.69 14 ASP B O 1
ATOM 3653 N N . GLY B 1 15 ? 21.766 7.469 -13.617 1 95.62 15 GLY B N 1
ATOM 3654 C CA . GLY B 1 15 ? 22.891 6.855 -12.922 1 95.62 15 GLY B CA 1
ATOM 3655 C C . GLY B 1 15 ? 23.969 6.363 -13.859 1 95.62 15 GLY B C 1
ATOM 3656 O O . GLY B 1 15 ? 25.094 6.098 -13.438 1 95.62 15 GLY B O 1
ATOM 3657 N N . TYR B 1 16 ? 23.75 6.434 -15.125 1 95.44 16 TYR B N 1
ATOM 3658 C CA . TYR B 1 16 ? 24.641 5.785 -16.078 1 95.44 16 TYR B CA 1
ATOM 3659 C C . TYR B 1 16 ? 25.828 6.688 -16.438 1 95.44 16 TYR B C 1
ATOM 3661 O O . TYR B 1 16 ? 26.812 6.234 -17 1 95.44 16 TYR B O 1
ATOM 3669 N N . SER B 1 17 ? 25.75 7.945 -16.109 1 96.69 17 SER B N 1
ATOM 3670 C CA . SER B 1 17 ? 26.906 8.82 -16.266 1 96.69 17 SER B CA 1
ATOM 3671 C C . SER B 1 17 ? 28.094 8.336 -15.445 1 96.69 17 SER B C 1
ATOM 3673 O O . SER B 1 17 ? 29.219 8.781 -15.656 1 96.69 17 SER B O 1
ATOM 3675 N N . SER B 1 18 ? 27.906 7.414 -14.508 1 96 18 SER B N 1
ATOM 3676 C CA . SER B 1 18 ? 28.969 6.852 -13.672 1 96 18 SER B CA 1
ATOM 3677 C C . SER B 1 18 ? 29.844 5.895 -14.461 1 96 18 SER B C 1
ATOM 3679 O O . SER B 1 18 ? 30.938 5.539 -14.016 1 96 18 SER B O 1
ATOM 3681 N N . GLY B 1 19 ? 29.328 5.316 -15.555 1 95.56 19 GLY B N 1
ATOM 3682 C CA . GLY B 1 19 ? 30.094 4.414 -16.406 1 95.56 19 GLY B CA 1
ATOM 3683 C C . GLY B 1 19 ? 29.984 2.963 -15.984 1 95.56 19 GLY B C 1
ATOM 3684 O O . GLY B 1 19 ? 30.656 2.094 -16.547 1 95.56 19 GLY B O 1
ATOM 3685 N N . VAL B 1 20 ? 29.172 2.758 -14.984 1 94.06 20 VAL B N 1
ATOM 3686 C CA . VAL B 1 20 ? 29.047 1.384 -14.508 1 94.06 20 VAL B CA 1
ATOM 3687 C C . VAL B 1 20 ? 27.703 0.801 -14.953 1 94.06 20 VAL B C 1
ATOM 3689 O O . VAL B 1 20 ? 26.719 1.526 -15.086 1 94.06 20 VAL B O 1
ATOM 3692 N N . SER B 1 21 ? 27.734 -0.55 -15.18 1 93 21 SER B N 1
ATOM 3693 C CA . SER B 1 21 ? 26.516 -1.232 -15.625 1 93 21 SER B CA 1
ATOM 3694 C C . SER B 1 21 ? 25.641 -1.627 -14.445 1 93 21 SER B C 1
ATOM 3696 O O . SER B 1 21 ? 24.422 -1.484 -14.5 1 93 21 SER B O 1
ATOM 3698 N N . ASP B 1 22 ? 26.234 -2.115 -13.406 1 96.5 22 ASP B N 1
ATOM 3699 C CA . ASP B 1 22 ? 25.484 -2.477 -12.211 1 96.5 22 ASP B CA 1
ATOM 3700 C C . ASP B 1 22 ? 25.391 -1.294 -11.25 1 96.5 22 ASP B C 1
ATOM 3702 O O . ASP B 1 22 ? 26.281 -1.076 -10.422 1 96.5 22 ASP B O 1
ATOM 3706 N N . LEU B 1 23 ? 24.312 -0.623 -11.273 1 97.31 23 LEU B N 1
ATOM 3707 C CA . LEU B 1 23 ? 24.109 0.614 -10.523 1 97.31 23 LEU B CA 1
ATOM 3708 C C . LEU B 1 23 ? 23.922 0.326 -9.039 1 97.31 23 LEU B C 1
ATOM 3710 O O . LEU B 1 23 ? 23.953 1.243 -8.211 1 97.31 23 LEU B O 1
ATOM 3714 N N . ASN B 1 24 ? 23.781 -0.928 -8.625 1 97.5 24 ASN B N 1
ATOM 3715 C CA . ASN B 1 24 ? 23.547 -1.308 -7.238 1 97.5 24 ASN B CA 1
ATOM 3716 C C . ASN B 1 24 ? 24.812 -1.166 -6.395 1 97.5 24 ASN B C 1
ATOM 3718 O O . ASN B 1 24 ? 24.75 -1.13 -5.164 1 97.5 24 ASN B O 1
ATOM 3722 N N . ILE B 1 25 ? 26 -1.05 -6.961 1 96.56 25 ILE B N 1
ATOM 3723 C CA . ILE B 1 25 ? 27.266 -1.037 -6.25 1 96.56 25 ILE B CA 1
ATOM 3724 C C . ILE B 1 25 ? 27.359 0.216 -5.383 1 96.56 25 ILE B C 1
ATOM 3726 O O . ILE B 1 25 ? 28.203 0.289 -4.473 1 96.56 25 ILE B O 1
ATOM 3730 N N . PHE B 1 26 ? 26.484 1.193 -5.664 1 97.38 26 PHE B N 1
ATOM 3731 C CA . PHE B 1 26 ? 26.578 2.479 -4.98 1 97.38 26 PHE B CA 1
ATOM 3732 C C . PHE B 1 26 ? 25.75 2.463 -3.697 1 97.38 26 PHE B C 1
ATOM 3734 O O . PHE B 1 26 ? 25.734 3.445 -2.951 1 97.38 26 PHE B O 1
ATOM 3741 N N . TYR B 1 27 ? 25.125 1.341 -3.391 1 97.56 27 TYR B N 1
ATOM 3742 C CA . TYR B 1 27 ? 24.156 1.371 -2.293 1 97.56 27 TYR B CA 1
ATOM 3743 C C . TYR B 1 27 ? 24.297 0.139 -1.407 1 97.56 27 TYR B C 1
ATOM 3745 O O . TYR B 1 27 ? 24.594 -0.954 -1.897 1 97.56 27 TYR B O 1
ATOM 3753 N N . GLU B 1 28 ? 24.094 0.434 -0.105 1 97.38 28 GLU B N 1
ATOM 3754 C CA . GLU B 1 28 ? 24.016 -0.651 0.868 1 97.38 28 GLU B CA 1
ATOM 3755 C C . GLU B 1 28 ? 22.578 -1.124 1.052 1 97.38 28 GLU B C 1
ATOM 3757 O O . GLU B 1 28 ? 21.672 -0.313 1.273 1 97.38 28 GLU B O 1
ATOM 3762 N N . THR B 1 29 ? 22.375 -2.43 1.085 1 97.25 29 THR B N 1
ATOM 3763 C CA . THR B 1 29 ? 21.031 -3.006 1.061 1 97.25 29 THR B CA 1
ATOM 3764 C C . THR B 1 29 ? 20.281 -2.684 2.35 1 97.25 29 THR B C 1
ATOM 3766 O O . THR B 1 29 ? 19.062 -2.561 2.346 1 97.25 29 THR B O 1
ATOM 3769 N N . GLY B 1 30 ? 21 -2.516 3.463 1 97.62 30 GLY B N 1
ATOM 3770 C CA . GLY B 1 30 ? 20.344 -2.182 4.711 1 97.62 30 GLY B CA 1
ATOM 3771 C C . GLY B 1 30 ? 19.578 -0.873 4.652 1 97.62 30 GLY B C 1
ATOM 3772 O O . GLY B 1 30 ? 18.469 -0.774 5.168 1 97.62 30 GLY B O 1
ATOM 3773 N N . HIS B 1 31 ? 20.203 0.182 4.027 1 98.38 31 HIS B N 1
ATOM 3774 C CA . HIS B 1 31 ? 19.531 1.462 3.844 1 98.38 31 HIS B CA 1
ATOM 3775 C C . HIS B 1 31 ? 18.281 1.311 2.969 1 98.38 31 HIS B C 1
ATOM 3777 O O . HIS B 1 31 ? 17.234 1.881 3.271 1 98.38 31 HIS B O 1
ATOM 3783 N N . LEU B 1 32 ? 18.422 0.493 1.932 1 98.5 32 LEU B N 1
ATOM 3784 C CA . LEU B 1 32 ? 17.344 0.337 0.959 1 98.5 32 LEU B CA 1
ATOM 3785 C C . LEU B 1 32 ? 16.156 -0.375 1.581 1 98.5 32 LEU B C 1
ATOM 3787 O O . LEU B 1 32 ? 15.008 0.078 1.441 1 98.5 32 LEU B O 1
ATOM 3791 N N . VAL B 1 33 ? 16.391 -1.444 2.332 1 98.56 33 VAL B N 1
ATOM 3792 C CA . VAL B 1 33 ? 15.312 -2.211 2.963 1 98.56 33 VAL B CA 1
ATOM 3793 C C . VAL B 1 33 ? 14.57 -1.329 3.963 1 98.56 33 VAL B C 1
ATOM 3795 O O . VAL B 1 33 ? 13.336 -1.361 4.031 1 98.56 33 VAL B O 1
ATOM 3798 N N . PHE B 1 34 ? 15.336 -0.594 4.688 1 98.62 34 PHE B N 1
ATOM 3799 C CA . PHE B 1 34 ? 14.75 0.264 5.715 1 98.62 34 PHE B CA 1
ATOM 3800 C C . PHE B 1 34 ? 13.781 1.267 5.098 1 98.62 34 PHE B C 1
ATOM 3802 O O . PHE B 1 34 ? 12.656 1.427 5.574 1 98.62 34 PHE B O 1
ATOM 3809 N N . LEU B 1 35 ? 14.141 1.875 4 1 98.75 35 LEU B N 1
ATOM 3810 C CA . LEU B 1 35 ? 13.312 2.928 3.432 1 98.75 35 LEU B CA 1
ATOM 3811 C C . LEU B 1 35 ? 12.117 2.336 2.688 1 98.75 35 LEU B C 1
ATOM 3813 O O . LEU B 1 35 ? 11.031 2.92 2.682 1 98.75 35 LEU B O 1
ATOM 3817 N N . VAL B 1 36 ? 12.297 1.168 2.014 1 98.81 36 VAL B N 1
ATOM 3818 C CA . VAL B 1 36 ? 11.156 0.513 1.383 1 98.81 36 VAL B CA 1
ATOM 3819 C C . VAL B 1 36 ? 10.125 0.136 2.443 1 98.81 36 VAL B C 1
ATOM 3821 O O . VAL B 1 36 ? 8.93 0.374 2.266 1 98.81 36 VAL B O 1
ATOM 3824 N N . THR B 1 37 ? 10.594 -0.401 3.549 1 98.69 37 THR B N 1
ATOM 3825 C CA . THR B 1 37 ? 9.703 -0.763 4.648 1 98.69 37 THR B CA 1
ATOM 3826 C C . THR B 1 37 ? 9.008 0.474 5.211 1 98.69 37 THR B C 1
ATOM 3828 O O . THR B 1 37 ? 7.812 0.437 5.516 1 98.69 37 THR B O 1
ATOM 3831 N N . SER B 1 38 ? 9.766 1.551 5.328 1 98.88 38 SER B N 1
ATOM 3832 C CA . SER B 1 38 ? 9.195 2.805 5.805 1 98.88 38 SER B CA 1
ATOM 3833 C C . SER B 1 38 ? 8.102 3.309 4.871 1 98.88 38 SER B C 1
ATOM 3835 O O . SER B 1 38 ? 7.059 3.789 5.324 1 98.88 38 SER B O 1
ATOM 3837 N N . ALA B 1 39 ? 8.336 3.193 3.572 1 98.81 39 ALA B N 1
ATOM 3838 C CA . ALA B 1 39 ? 7.328 3.609 2.6 1 98.81 39 ALA B CA 1
ATOM 3839 C C . ALA B 1 39 ? 6.035 2.818 2.775 1 98.81 39 ALA B C 1
ATOM 3841 O O . ALA B 1 39 ? 4.941 3.385 2.736 1 98.81 39 ALA B O 1
ATOM 3842 N N . VAL B 1 40 ? 6.133 1.563 3.014 1 98.75 40 VAL B N 1
ATOM 3843 C CA . VAL B 1 40 ? 4.98 0.688 3.199 1 98.75 40 VAL B CA 1
ATOM 3844 C C . VAL B 1 40 ? 4.223 1.091 4.465 1 98.75 40 VAL B C 1
ATOM 3846 O O . VAL B 1 40 ? 2.99 1.114 4.477 1 98.75 40 VAL B O 1
ATOM 3849 N N . LEU B 1 41 ? 4.949 1.373 5.473 1 98.69 41 LEU B N 1
ATOM 3850 C CA . LEU B 1 41 ? 4.34 1.771 6.738 1 98.69 41 LEU B CA 1
ATOM 3851 C C . LEU B 1 41 ? 3.582 3.084 6.586 1 98.69 41 LEU B C 1
ATOM 3853 O O . LEU B 1 41 ? 2.494 3.248 7.141 1 98.69 41 LEU B O 1
ATOM 3857 N N . VAL B 1 42 ? 4.121 4.031 5.848 1 98.81 42 VAL B N 1
ATOM 3858 C CA . VAL B 1 42 ? 3.439 5.305 5.641 1 98.81 42 VAL B CA 1
ATOM 3859 C C . VAL B 1 42 ? 2.197 5.09 4.777 1 98.81 42 VAL B C 1
ATOM 3861 O O . VAL B 1 42 ? 1.159 5.711 5.008 1 98.81 42 VAL B O 1
ATOM 3864 N N . LEU B 1 43 ? 2.281 4.207 3.82 1 98.75 43 LEU B N 1
ATOM 3865 C CA . LEU B 1 43 ? 1.102 3.857 3.035 1 98.75 43 LEU B CA 1
ATOM 3866 C C . LEU B 1 43 ? -0.019 3.346 3.936 1 98.75 43 LEU B C 1
ATOM 3868 O O . LEU B 1 43 ? -1.187 3.686 3.732 1 98.75 43 LEU B O 1
ATOM 3872 N N . LEU B 1 44 ? 0.291 2.594 4.914 1 98.56 44 LEU B N 1
ATOM 3873 C CA . LEU B 1 44 ? -0.671 2.021 5.848 1 98.56 44 LEU B CA 1
ATOM 3874 C C . LEU B 1 44 ? -1.354 3.115 6.664 1 98.56 44 LEU B C 1
ATOM 3876 O O . LEU B 1 44 ? -2.498 2.953 7.09 1 98.56 44 LEU B O 1
ATOM 3880 N N . MET B 1 45 ? -0.729 4.23 6.812 1 98.75 45 MET B N 1
ATOM 3881 C CA . MET B 1 45 ? -1.276 5.336 7.594 1 98.75 45 MET B CA 1
ATOM 3882 C C . MET B 1 45 ? -2.484 5.949 6.891 1 98.75 45 MET B C 1
ATOM 3884 O O . MET B 1 45 ? -3.396 6.457 7.547 1 98.75 45 MET B O 1
ATOM 3888 N N . ILE B 1 46 ? -2.521 5.891 5.609 1 98.75 46 ILE B N 1
ATOM 3889 C CA . ILE B 1 46 ? -3.51 6.648 4.848 1 98.75 46 ILE B CA 1
ATOM 3890 C C . ILE B 1 46 ? -4.898 6.059 5.078 1 98.75 46 ILE B C 1
ATOM 3892 O O . ILE B 1 46 ? -5.828 6.777 5.461 1 98.75 46 ILE B O 1
ATOM 3896 N N . PRO B 1 47 ? -5.043 4.727 4.961 1 98.44 47 PRO B N 1
ATOM 3897 C CA . PRO B 1 47 ? -6.336 4.203 5.41 1 98.44 47 PRO B CA 1
ATOM 3898 C C . PRO B 1 47 ? -6.562 4.395 6.906 1 98.44 47 PRO B C 1
ATOM 3900 O O . PRO B 1 47 ? -7.707 4.473 7.359 1 98.44 47 PRO B O 1
ATOM 3903 N N . GLY B 1 48 ? -5.492 4.469 7.684 1 98.62 48 GLY B N 1
ATOM 3904 C CA . GLY B 1 48 ? -5.629 4.797 9.094 1 98.62 48 GLY B CA 1
ATOM 3905 C C . GLY B 1 48 ? -6.34 6.117 9.328 1 98.62 48 GLY B C 1
ATOM 3906 O O . GLY B 1 48 ? -7.215 6.211 10.195 1 98.62 48 GLY B O 1
ATOM 3907 N N . VAL B 1 49 ? -5.992 7.105 8.539 1 98.62 49 VAL B N 1
ATOM 3908 C CA . VAL B 1 49 ? -6.676 8.391 8.594 1 98.62 49 VAL B CA 1
ATOM 3909 C C . VAL B 1 49 ? -8.156 8.211 8.266 1 98.62 49 VAL B C 1
ATOM 3911 O O . VAL B 1 49 ? -9.023 8.75 8.953 1 98.62 49 VAL B O 1
ATOM 3914 N N . GLY B 1 50 ? -8.43 7.402 7.242 1 98.06 50 GLY B N 1
ATOM 3915 C CA . GLY B 1 50 ? -9.797 7.148 6.832 1 98.06 50 GLY B CA 1
ATOM 3916 C C . GLY B 1 50 ? -10.641 6.527 7.93 1 98.06 50 GLY B C 1
ATOM 3917 O O . GLY B 1 50 ? -11.75 6.992 8.203 1 98.06 50 GLY B O 1
ATOM 3918 N N . PHE B 1 51 ? -10.133 5.527 8.586 1 97.5 51 PHE B N 1
ATOM 3919 C CA . PHE B 1 51 ? -10.859 4.855 9.656 1 97.5 51 PHE B CA 1
ATOM 3920 C C . PHE B 1 51 ? -11.031 5.777 10.859 1 97.5 51 PHE B C 1
ATOM 3922 O O . PHE B 1 51 ? -12.086 5.789 11.492 1 97.5 51 PHE B O 1
ATOM 3929 N N . PHE B 1 52 ? -10.016 6.535 11.172 1 97.75 52 PHE B N 1
ATOM 3930 C CA . PHE B 1 52 ? -10.086 7.477 12.281 1 97.75 52 PHE B CA 1
ATOM 3931 C C . PHE B 1 52 ? -11.188 8.508 12.055 1 97.75 52 PHE B C 1
ATOM 3933 O O . PHE B 1 52 ? -12.039 8.711 12.922 1 97.75 52 PHE B O 1
ATOM 3940 N N . TYR B 1 53 ? -11.234 9.109 10.875 1 97.19 53 TYR B N 1
ATOM 3941 C CA . TYR B 1 53 ? -12.234 10.117 10.547 1 97.19 53 TYR B CA 1
ATOM 3942 C C . TYR B 1 53 ? -13.625 9.5 10.445 1 97.19 53 TYR B C 1
ATOM 3944 O O . TYR B 1 53 ? -14.602 10.086 10.922 1 97.19 53 TYR B O 1
ATOM 3952 N N . SER B 1 54 ? -13.641 8.328 9.82 1 95.31 54 SER B N 1
ATOM 3953 C CA . SER B 1 54 ? -14.914 7.617 9.703 1 95.31 54 SER B CA 1
ATOM 3954 C C . SER B 1 54 ? -15.516 7.348 11.078 1 95.31 54 SER B C 1
ATOM 3956 O O . SER B 1 54 ? -16.719 7.551 11.289 1 95.31 54 SER B O 1
ATOM 3958 N N . GLY B 1 55 ? -14.727 6.906 12.016 1 94.44 55 GLY B N 1
ATOM 3959 C CA . GLY B 1 55 ? -15.203 6.613 13.352 1 94.44 55 GLY B CA 1
ATOM 3960 C C . GLY B 1 55 ? -15.742 7.836 14.078 1 94.44 55 GLY B C 1
ATOM 3961 O O . GLY B 1 55 ? -16.703 7.738 14.836 1 94.44 55 GLY B O 1
ATOM 3962 N N . LEU B 1 56 ? -15.203 8.984 13.844 1 93.94 56 LEU B N 1
ATOM 3963 C CA . LEU B 1 56 ? -15.57 10.227 14.508 1 93.94 56 LEU B CA 1
ATOM 3964 C C . LEU B 1 56 ? -16.797 10.844 13.859 1 93.94 56 LEU B C 1
ATOM 3966 O O . LEU B 1 56 ? -17.5 11.656 14.484 1 93.94 56 LEU B O 1
ATOM 3970 N N . ALA B 1 57 ? -17.047 10.492 12.602 1 91.69 57 ALA B N 1
ATOM 3971 C CA . ALA B 1 57 ? -18.141 11.094 11.844 1 91.69 57 ALA B CA 1
ATOM 3972 C C . ALA B 1 57 ? -19.469 10.391 12.125 1 91.69 57 ALA B C 1
ATOM 3974 O O . ALA B 1 57 ? -19.5 9.367 12.812 1 91.69 57 ALA B O 1
ATOM 3975 N N . ARG B 1 58 ? -20.516 11.008 11.609 1 89.5 58 ARG B N 1
ATOM 3976 C CA . ARG B 1 58 ? -21.828 10.367 11.656 1 89.5 58 ARG B CA 1
ATOM 3977 C C . ARG B 1 58 ? -21.875 9.164 10.727 1 89.5 58 ARG B C 1
ATOM 3979 O O . ARG B 1 58 ? -21.188 9.133 9.703 1 89.5 58 ARG B O 1
ATOM 3986 N N . ARG B 1 59 ? -22.734 8.312 11.031 1 88.12 59 ARG B N 1
ATOM 3987 C CA . ARG B 1 59 ? -22.859 7.062 10.289 1 88.12 59 ARG B CA 1
ATOM 3988 C C . ARG B 1 59 ? -23.156 7.332 8.82 1 88.12 59 ARG B C 1
ATOM 3990 O O . ARG B 1 59 ? -22.656 6.629 7.938 1 88.12 59 ARG B O 1
ATOM 3997 N N . LYS B 1 60 ? -23.922 8.336 8.539 1 88.56 60 LYS B N 1
ATOM 3998 C CA . LYS B 1 60 ? -24.438 8.594 7.191 1 88.56 60 LYS B CA 1
ATOM 3999 C C . LYS B 1 60 ? -23.344 9.164 6.293 1 88.56 60 LYS B C 1
ATOM 4001 O O . LYS B 1 60 ? -23.516 9.281 5.078 1 88.56 60 LYS B O 1
ATOM 4006 N N . SER B 1 61 ? -22.141 9.5 6.898 1 90.5 61 SER B N 1
ATOM 4007 C CA . SER B 1 61 ? -21.047 10.047 6.117 1 90.5 61 SER B CA 1
ATOM 4008 C C . SER B 1 61 ? -19.75 9.273 6.363 1 90.5 61 SER B C 1
ATOM 4010 O O . SER B 1 61 ? -18.672 9.734 5.992 1 90.5 61 SER B O 1
ATOM 4012 N N . ALA B 1 62 ? -19.875 8.156 6.949 1 91 62 ALA B N 1
ATOM 4013 C CA . ALA B 1 62 ? -18.719 7.398 7.418 1 91 62 ALA B CA 1
ATOM 4014 C C . ALA B 1 62 ? -17.938 6.805 6.246 1 91 62 ALA B C 1
ATOM 4016 O O . ALA B 1 62 ? -16.703 6.906 6.199 1 91 62 ALA B O 1
ATOM 4017 N N . LEU B 1 63 ? -18.594 6.246 5.316 1 94.06 63 LEU B N 1
ATOM 4018 C CA . LEU B 1 63 ? -17.938 5.535 4.223 1 94.06 63 LEU B CA 1
ATOM 4019 C C . LEU B 1 63 ? -17.281 6.512 3.256 1 94.06 63 LEU B C 1
ATOM 4021 O O . LEU B 1 63 ? -16.219 6.215 2.691 1 94.06 63 LEU B O 1
ATOM 4025 N N . THR B 1 64 ? -17.797 7.652 3.092 1 95.69 64 THR B N 1
ATOM 4026 C CA . THR B 1 64 ? -17.25 8.688 2.219 1 95.69 64 THR B CA 1
ATOM 4027 C C . THR B 1 64 ? -15.844 9.086 2.658 1 95.69 64 THR B C 1
ATOM 4029 O O . THR B 1 64 ? -14.953 9.273 1.824 1 95.69 64 THR B O 1
ATOM 4032 N N . LEU B 1 65 ? -15.656 9.172 3.904 1 95.75 65 LEU B N 1
ATOM 4033 C CA . LEU B 1 65 ? -14.367 9.609 4.43 1 95.75 65 LEU B CA 1
ATOM 4034 C C . LEU B 1 65 ? -13.305 8.539 4.219 1 95.75 65 LEU B C 1
ATOM 4036 O O . LEU B 1 65 ? -12.156 8.852 3.908 1 95.75 65 LEU B O 1
ATOM 4040 N N . ILE B 1 66 ? -13.703 7.305 4.344 1 96.75 66 ILE B N 1
ATOM 4041 C CA . ILE B 1 66 ? -12.766 6.215 4.07 1 96.75 66 ILE B CA 1
ATOM 4042 C C . ILE B 1 66 ? -12.398 6.219 2.588 1 96.75 66 ILE B C 1
ATOM 4044 O O . ILE B 1 66 ? -11.219 6.145 2.238 1 96.75 66 ILE B O 1
ATOM 4048 N N . LEU B 1 67 ? -13.359 6.344 1.769 1 97.06 67 LEU B N 1
ATOM 4049 C CA . LEU B 1 67 ? -13.133 6.336 0.328 1 97.06 67 LEU B CA 1
ATOM 4050 C C . LEU B 1 67 ? -12.219 7.484 -0.083 1 97.06 67 LEU B C 1
ATOM 4052 O O . LEU B 1 67 ? -11.266 7.285 -0.833 1 97.06 67 LEU B O 1
ATOM 4056 N N . LEU B 1 68 ? -12.477 8.648 0.426 1 97.56 68 LEU B N 1
ATOM 4057 C CA . LEU B 1 68 ? -11.703 9.82 0.024 1 97.56 68 LEU B CA 1
ATOM 4058 C C . LEU B 1 68 ? -10.258 9.703 0.482 1 97.56 68 LEU B C 1
ATOM 4060 O O . LEU B 1 68 ? -9.344 10.172 -0.2 1 97.56 68 LEU B O 1
ATOM 4064 N N . SER B 1 69 ? -10.062 9.117 1.653 1 98 69 SER B N 1
ATOM 4065 C CA . SER B 1 69 ? -8.695 8.875 2.088 1 98 69 SER B CA 1
ATOM 4066 C C . SER B 1 69 ? -7.973 7.934 1.127 1 98 69 SER B C 1
ATOM 4068 O O . SER B 1 69 ? -6.816 8.172 0.771 1 98 69 SER B O 1
ATOM 4070 N N . MET B 1 70 ? -8.625 6.926 0.662 1 98.06 70 MET B N 1
ATOM 4071 C CA . MET B 1 70 ? -8.039 5.977 -0.279 1 98.06 70 MET B CA 1
ATOM 4072 C C . MET B 1 70 ? -7.852 6.617 -1.651 1 98.06 70 MET B C 1
ATOM 4074 O O . MET B 1 70 ? -6.883 6.324 -2.352 1 98.06 70 MET B O 1
ATOM 4078 N N . VAL B 1 71 ? -8.789 7.426 -2.012 1 98.38 71 VAL B N 1
ATOM 4079 C CA . VAL B 1 71 ? -8.711 8.133 -3.285 1 98.38 71 VAL B CA 1
ATOM 4080 C C . VAL B 1 71 ? -7.477 9.031 -3.299 1 98.38 71 VAL B C 1
ATOM 4082 O O . VAL B 1 71 ? -6.84 9.211 -4.34 1 98.38 71 VAL B O 1
ATOM 4085 N N . SER B 1 72 ? -7.141 9.547 -2.166 1 98.75 72 SER B N 1
ATOM 4086 C CA . SER B 1 72 ? -5.934 10.359 -2.076 1 98.75 72 SER B CA 1
ATOM 4087 C C . SER B 1 72 ? -4.703 9.578 -2.514 1 98.75 72 SER B C 1
ATOM 4089 O O . SER B 1 72 ? -3.844 10.102 -3.227 1 98.75 72 SER B O 1
ATOM 4091 N N . VAL B 1 73 ? -4.59 8.297 -2.127 1 98.5 73 VAL B N 1
ATOM 4092 C CA . VAL B 1 73 ? -3.471 7.453 -2.535 1 98.5 73 VAL B CA 1
ATOM 4093 C C . VAL B 1 73 ? -3.426 7.359 -4.059 1 98.5 73 VAL B C 1
ATOM 4095 O O . VAL B 1 73 ? -2.367 7.535 -4.668 1 98.5 73 VAL B O 1
ATOM 4098 N N . ALA B 1 74 ? -4.57 7.152 -4.629 1 98.75 74 ALA B N 1
ATOM 4099 C CA . ALA B 1 74 ? -4.633 6.914 -6.066 1 98.75 74 ALA B CA 1
ATOM 4100 C C . ALA B 1 74 ? -4.324 8.188 -6.848 1 98.75 74 ALA B C 1
ATOM 4102 O O . ALA B 1 74 ? -3.432 8.203 -7.699 1 98.75 74 ALA B O 1
ATOM 4103 N N . VAL B 1 75 ? -4.949 9.242 -6.469 1 98.75 75 VAL B N 1
ATOM 4104 C CA . VAL B 1 75 ? -4.848 10.492 -7.215 1 98.75 75 VAL B CA 1
ATOM 4105 C C . VAL B 1 75 ? -3.447 11.078 -7.055 1 98.75 75 VAL B C 1
ATOM 4107 O O . VAL B 1 75 ? -2.85 11.547 -8.023 1 98.75 75 VAL B O 1
ATOM 4110 N N . ILE B 1 76 ? -2.939 11.008 -5.906 1 98.94 76 ILE B N 1
ATOM 4111 C CA . ILE B 1 76 ? -1.654 11.656 -5.664 1 98.94 76 ILE B CA 1
ATOM 4112 C C . ILE B 1 76 ? -0.525 10.773 -6.184 1 98.94 76 ILE B C 1
ATOM 4114 O O . ILE B 1 76 ? 0.509 11.273 -6.633 1 98.94 76 ILE B O 1
ATOM 4118 N N . SER B 1 77 ? -0.708 9.43 -6.141 1 98.88 77 SER B N 1
ATOM 4119 C CA . SER B 1 77 ? 0.301 8.586 -6.77 1 98.88 77 SER B CA 1
ATOM 4120 C C . SER B 1 77 ? 0.478 8.93 -8.242 1 98.88 77 SER B C 1
ATOM 4122 O O . SER B 1 77 ? 1.603 8.961 -8.75 1 98.88 77 SER B O 1
ATOM 4124 N N . PHE B 1 78 ? -0.607 9.203 -8.891 1 98.81 78 PHE B N 1
ATOM 4125 C CA . PHE B 1 78 ? -0.509 9.625 -10.289 1 98.81 78 PHE B CA 1
ATOM 4126 C C . PHE B 1 78 ? 0.081 11.023 -10.391 1 98.81 78 PHE B C 1
ATOM 4128 O O . PHE B 1 78 ? 0.952 11.273 -11.227 1 98.81 78 PHE B O 1
ATOM 4135 N N . GLN B 1 79 ? -0.4 11.992 -9.578 1 98.88 79 GLN B N 1
ATOM 4136 C CA . GLN B 1 79 ? 0.1 13.367 -9.57 1 98.88 79 GLN B CA 1
ATOM 4137 C C . GLN B 1 79 ? 1.607 13.398 -9.328 1 98.88 79 GLN B C 1
ATOM 4139 O O . GLN B 1 79 ? 2.326 14.164 -9.977 1 98.88 79 GLN B O 1
ATOM 4144 N N . TRP B 1 80 ? 2.051 12.578 -8.383 1 98.88 80 TRP B N 1
ATOM 4145 C CA . TRP B 1 80 ? 3.455 12.5 -7.992 1 98.88 80 TRP B CA 1
ATOM 4146 C C . TRP B 1 80 ? 4.309 11.977 -9.141 1 98.88 80 TRP B C 1
ATOM 4148 O O . TRP B 1 80 ? 5.391 12.508 -9.414 1 98.88 80 TRP B O 1
ATOM 4158 N N . PHE B 1 81 ? 3.828 10.953 -9.883 1 98.81 81 PHE B N 1
ATOM 4159 C CA . PHE B 1 81 ? 4.477 10.43 -11.078 1 98.81 81 PHE B CA 1
ATOM 4160 C C . PHE B 1 81 ? 4.512 11.477 -12.18 1 98.81 81 PHE B C 1
ATOM 4162 O O . PHE B 1 81 ? 5.543 11.68 -12.82 1 98.81 81 PHE B O 1
ATOM 4169 N N . PHE B 1 82 ? 3.375 12.094 -12.391 1 98.56 82 PHE B N 1
ATOM 4170 C CA . PHE B 1 82 ? 3.166 12.992 -13.523 1 98.56 82 PHE B CA 1
ATOM 4171 C C . PHE B 1 82 ? 4.078 14.211 -13.422 1 98.56 82 PHE B C 1
ATOM 4173 O O . PHE B 1 82 ? 4.891 14.461 -14.32 1 98.56 82 PHE B O 1
ATOM 4180 N N . TRP B 1 83 ? 3.988 14.961 -12.258 1 98.62 83 TRP B N 1
ATOM 4181 C CA . TRP B 1 83 ? 4.879 16.109 -12.211 1 98.62 83 TRP B CA 1
ATOM 4182 C C . TRP B 1 83 ? 5.234 16.469 -10.766 1 98.62 83 TRP B C 1
ATOM 4184 O O . TRP B 1 83 ? 6.152 17.25 -10.523 1 98.62 83 TRP B O 1
ATOM 4194 N N . GLY B 1 84 ? 4.625 15.898 -9.766 1 98.81 84 GLY B N 1
ATOM 4195 C CA . GLY B 1 84 ? 4.816 16.297 -8.383 1 98.81 84 GLY B CA 1
ATOM 4196 C C . GLY B 1 84 ? 6.234 16.078 -7.887 1 98.81 84 GLY B C 1
ATOM 4197 O O . GLY B 1 84 ? 6.812 16.969 -7.25 1 98.81 84 GLY B O 1
ATOM 4198 N N . TYR B 1 85 ? 6.809 14.867 -8.195 1 98.81 85 TYR B N 1
ATOM 4199 C CA . TYR B 1 85 ? 8.164 14.594 -7.742 1 98.81 85 TYR B CA 1
ATOM 4200 C C . TYR B 1 85 ? 9.148 15.609 -8.305 1 98.81 85 TYR B C 1
ATOM 4202 O O . TYR B 1 85 ? 10 16.125 -7.586 1 98.81 85 TYR B O 1
ATOM 4210 N N . SER B 1 86 ? 8.969 15.898 -9.594 1 98.75 86 SER B N 1
ATOM 4211 C CA . SER B 1 86 ? 9.859 16.844 -10.266 1 98.75 86 SER B CA 1
ATOM 4212 C C . SER B 1 86 ? 9.727 18.234 -9.68 1 98.75 86 SER B C 1
ATOM 4214 O O . SER B 1 86 ? 10.734 18.922 -9.469 1 98.75 86 SER B O 1
ATOM 4216 N N . LEU B 1 87 ? 8.562 18.594 -9.352 1 98.75 87 LEU B N 1
ATOM 4217 C CA . LEU B 1 87 ? 8.312 19.938 -8.82 1 98.75 87 LEU B CA 1
ATOM 4218 C C . LEU B 1 87 ? 8.852 20.062 -7.402 1 98.75 87 LEU B C 1
ATOM 4220 O O . LEU B 1 87 ? 9.164 21.172 -6.953 1 98.75 87 LEU B O 1
ATOM 4224 N N . THR B 1 88 ? 9.055 19 -6.75 1 98.75 88 THR B N 1
ATOM 4225 C CA . THR B 1 88 ? 9.43 19.047 -5.344 1 98.75 88 THR B CA 1
ATOM 4226 C C . THR B 1 88 ? 10.922 18.781 -5.172 1 98.75 88 THR B C 1
ATOM 4228 O O . THR B 1 88 ? 11.57 19.359 -4.305 1 98.75 88 THR B O 1
ATOM 4231 N N . PHE B 1 89 ? 11.5 17.828 -6.02 1 98.25 89 PHE B N 1
ATOM 4232 C CA . PHE B 1 89 ? 12.836 17.344 -5.691 1 98.25 89 PHE B CA 1
ATOM 4233 C C . PHE B 1 89 ? 13.742 17.391 -6.914 1 98.25 89 PHE B C 1
ATOM 4235 O O . PHE B 1 89 ? 14.727 16.656 -6.992 1 98.25 89 PHE B O 1
ATOM 4242 N N . SER B 1 90 ? 13.352 18.234 -7.934 1 97.44 90 SER B N 1
ATOM 4243 C CA . SER B 1 90 ? 14.273 18.484 -9.039 1 97.44 90 SER B CA 1
ATOM 4244 C C . SER B 1 90 ? 15.586 19.078 -8.539 1 97.44 90 SER B C 1
ATOM 4246 O O . SER B 1 90 ? 15.625 19.719 -7.484 1 97.44 90 SER B O 1
ATOM 4248 N N . ARG B 1 91 ? 16.625 18.922 -9.242 1 95.88 91 ARG B N 1
ATOM 4249 C CA . ARG B 1 91 ? 17.953 19.344 -8.812 1 95.88 91 ARG B CA 1
ATOM 4250 C C . ARG B 1 91 ? 18.25 20.766 -9.25 1 95.88 91 ARG B C 1
ATOM 4252 O O . ARG B 1 91 ? 19.172 21.406 -8.727 1 95.88 91 ARG B O 1
ATOM 4259 N N . THR B 1 92 ? 17.453 21.25 -10.203 1 96.38 92 THR B N 1
ATOM 4260 C CA . THR B 1 92 ? 17.812 22.5 -10.859 1 96.38 92 THR B CA 1
ATOM 4261 C C . THR B 1 92 ? 16.766 23.578 -10.609 1 96.38 92 THR B C 1
ATOM 4263 O O . THR B 1 92 ? 16.688 24.547 -11.344 1 96.38 92 THR B O 1
ATOM 4266 N N . GLY B 1 93 ? 15.945 23.406 -9.672 1 96.06 93 GLY B N 1
ATOM 4267 C CA . GLY B 1 93 ? 14.969 24.422 -9.336 1 96.06 93 GLY B CA 1
ATOM 4268 C C . GLY B 1 93 ? 15.586 25.656 -8.711 1 96.06 93 GLY B C 1
ATOM 4269 O O . GLY B 1 93 ? 16.766 25.656 -8.367 1 96.06 93 GLY B O 1
ATOM 4270 N N . ASN B 1 94 ? 14.789 26.703 -8.578 1 97.44 94 ASN B N 1
ATOM 4271 C CA . ASN B 1 94 ? 15.25 27.906 -7.895 1 97.44 94 ASN B CA 1
ATOM 4272 C C . ASN B 1 94 ? 14.898 27.875 -6.41 1 97.44 94 ASN B C 1
ATOM 4274 O O . ASN B 1 94 ? 14.68 26.797 -5.844 1 97.44 94 ASN B O 1
ATOM 4278 N N . ALA B 1 95 ? 14.891 29 -5.781 1 96.94 95 ALA B N 1
ATOM 4279 C CA . ALA B 1 95 ? 14.703 29.047 -4.332 1 96.94 95 ALA B CA 1
ATOM 4280 C C . ALA B 1 95 ? 13.25 28.781 -3.957 1 96.94 95 ALA B C 1
ATOM 4282 O O . ALA B 1 95 ? 12.961 28.344 -2.842 1 96.94 95 ALA B O 1
ATOM 4283 N N . PHE B 1 96 ? 12.367 28.922 -4.906 1 97.31 96 PHE B N 1
ATOM 4284 C CA . PHE B 1 96 ? 10.953 28.922 -4.539 1 97.31 96 PHE B CA 1
ATOM 4285 C C . PHE B 1 96 ? 10.234 27.75 -5.207 1 97.31 96 PHE B C 1
ATOM 4287 O O . PHE B 1 96 ? 9.258 27.234 -4.664 1 97.31 96 PHE B O 1
ATOM 4294 N N . PHE B 1 97 ? 10.727 27.359 -6.383 1 96.62 97 PHE B N 1
ATOM 4295 C CA . PHE B 1 97 ? 10.008 26.328 -7.133 1 96.62 97 PHE B CA 1
ATOM 4296 C C . PHE B 1 97 ? 10.984 25.328 -7.742 1 96.62 97 PHE B C 1
ATOM 4298 O O . PHE B 1 97 ? 12.062 25.719 -8.211 1 96.62 97 PHE B O 1
ATOM 4305 N N . GLY B 1 98 ? 10.57 24.047 -7.652 1 97.5 98 GLY B N 1
ATOM 4306 C CA . GLY B 1 98 ? 11.227 23.062 -8.508 1 97.5 98 GLY B CA 1
ATOM 4307 C C . GLY B 1 98 ? 10.859 23.219 -9.969 1 97.5 98 GLY B C 1
ATOM 4308 O O . GLY B 1 98 ? 10.141 24.141 -10.344 1 97.5 98 GLY B O 1
ATOM 4309 N N . ASP B 1 99 ? 11.438 22.375 -10.82 1 97.81 99 ASP B N 1
ATOM 4310 C CA . ASP B 1 99 ? 11.148 22.469 -12.25 1 97.81 99 ASP B CA 1
ATOM 4311 C C . ASP B 1 99 ? 10.703 21.125 -12.812 1 97.81 99 ASP B C 1
ATOM 4313 O O . ASP B 1 99 ? 10.336 20.219 -12.047 1 97.81 99 ASP B O 1
ATOM 4317 N N . LEU B 1 100 ? 10.547 21 -14.102 1 98.06 100 LEU B N 1
ATOM 4318 C CA . LEU B 1 100 ? 9.938 19.812 -14.711 1 98.06 100 LEU B CA 1
ATOM 4319 C C . LEU B 1 100 ? 10.984 18.984 -15.445 1 98.06 100 LEU B C 1
ATOM 4321 O O . LEU B 1 100 ? 10.664 18.297 -16.422 1 98.06 100 LEU B O 1
ATOM 4325 N N . THR B 1 101 ? 12.305 19.047 -14.977 1 97.69 101 THR B N 1
ATOM 4326 C CA . THR B 1 101 ? 13.391 18.328 -15.633 1 97.69 101 THR B CA 1
ATOM 4327 C C . THR B 1 101 ? 13.219 16.828 -15.469 1 97.69 101 THR B C 1
ATOM 4329 O O . THR B 1 101 ? 13.812 16.047 -16.219 1 97.69 101 THR B O 1
ATOM 4332 N N . GLN B 1 102 ? 12.445 16.406 -14.492 1 98.12 102 GLN B N 1
ATOM 4333 C CA . GLN B 1 102 ? 12.172 14.992 -14.281 1 98.12 102 GLN B CA 1
ATOM 4334 C C . GLN B 1 102 ? 10.688 14.688 -14.492 1 98.12 102 GLN B C 1
ATOM 4336 O O . GLN B 1 102 ? 10.125 13.82 -13.805 1 98.12 102 GLN B O 1
ATOM 4341 N N . PHE B 1 103 ? 10.039 15.406 -15.406 1 98 103 PHE B N 1
ATOM 4342 C CA . PHE B 1 103 ? 8.641 15.188 -15.734 1 98 103 PHE B CA 1
ATOM 4343 C C . PHE B 1 103 ? 8.391 13.727 -16.109 1 98 103 PHE B C 1
ATOM 4345 O O . PHE B 1 103 ? 9.172 13.133 -16.859 1 98 103 PHE B O 1
ATOM 4352 N N . GLY B 1 104 ? 7.359 13.094 -15.523 1 97.88 104 GLY B N 1
ATOM 4353 C CA . GLY B 1 104 ? 7.047 11.703 -15.797 1 97.88 104 GLY B CA 1
ATOM 4354 C C . GLY B 1 104 ? 8.109 10.742 -15.305 1 97.88 104 GLY B C 1
ATOM 4355 O O . GLY B 1 104 ? 8.273 9.648 -15.852 1 97.88 104 GLY B O 1
ATOM 4356 N N . LEU B 1 105 ? 9.031 11.188 -14.391 1 98.31 105 LEU B N 1
ATOM 4357 C CA . LEU B 1 105 ? 10.117 10.438 -13.781 1 98.31 105 LEU B CA 1
ATOM 4358 C C . LEU B 1 105 ? 11.195 10.102 -14.805 1 98.31 105 LEU B C 1
ATOM 4360 O O . LEU B 1 105 ? 11.867 9.07 -14.688 1 98.31 105 LEU B O 1
ATOM 4364 N N . MET B 1 106 ? 11.227 10.969 -15.797 1 96.94 106 MET B N 1
ATOM 4365 C CA . MET B 1 106 ? 12.414 10.914 -16.641 1 96.94 106 MET B CA 1
ATOM 4366 C C . MET B 1 106 ? 13.688 11.102 -15.82 1 96.94 106 MET B C 1
ATOM 4368 O O . MET B 1 106 ? 13.719 11.922 -14.898 1 96.94 106 MET B O 1
ATOM 4372 N N . GLU B 1 107 ? 14.727 10.297 -16.109 1 97.19 107 GLU B N 1
ATOM 4373 C CA . GLU B 1 107 ? 16.031 10.383 -15.469 1 97.19 107 GLU B CA 1
ATOM 4374 C C . GLU B 1 107 ? 15.922 10.234 -13.953 1 97.19 107 GLU B C 1
ATOM 4376 O O . GLU B 1 107 ? 16.594 10.945 -13.203 1 97.19 107 GLU B O 1
ATOM 4381 N N . THR B 1 108 ? 15.016 9.477 -13.461 1 98.19 108 THR B N 1
ATOM 4382 C CA . THR B 1 108 ? 14.773 9.25 -12.039 1 98.19 108 THR B CA 1
ATOM 4383 C C . THR B 1 108 ? 14.953 7.773 -11.695 1 98.19 108 THR B C 1
ATOM 4385 O O . THR B 1 108 ? 13.977 7.016 -11.648 1 98.19 108 THR B O 1
ATOM 4388 N N . LEU B 1 109 ? 16.25 7.441 -11.523 1 97.94 109 LEU B N 1
ATOM 4389 C CA . LEU B 1 109 ? 16.5 6.023 -11.312 1 97.94 109 LEU B CA 1
ATOM 4390 C C . LEU B 1 109 ? 17.531 5.812 -10.211 1 97.94 109 LEU B C 1
ATOM 4392 O O . LEU B 1 109 ? 17.203 5.836 -9.023 1 97.94 109 LEU B O 1
ATOM 4396 N N . ALA B 1 110 ? 18.844 5.871 -10.508 1 98.06 110 ALA B N 1
ATOM 4397 C CA . ALA B 1 110 ? 19.844 5.371 -9.57 1 98.06 110 ALA B CA 1
ATOM 4398 C C . ALA B 1 110 ? 20.656 6.52 -8.977 1 98.06 110 ALA B C 1
ATOM 4400 O O . ALA B 1 110 ? 21.359 6.34 -7.977 1 98.06 110 ALA B O 1
ATOM 4401 N N . GLN B 1 111 ? 20.641 7.723 -9.586 1 97.75 111 GLN B N 1
ATOM 4402 C CA . GLN B 1 111 ? 21.375 8.859 -9.031 1 97.75 111 GLN B CA 1
ATOM 4403 C C . GLN B 1 111 ? 20.906 9.188 -7.621 1 97.75 111 GLN B C 1
ATOM 4405 O O . GLN B 1 111 ? 19.703 9.258 -7.367 1 97.75 111 GLN B O 1
ATOM 4410 N N . PRO B 1 112 ? 21.844 9.336 -6.703 1 97.62 112 PRO B N 1
ATOM 4411 C CA . PRO B 1 112 ? 21.406 9.641 -5.34 1 97.62 112 PRO B CA 1
ATOM 4412 C C . PRO B 1 112 ? 20.609 10.945 -5.25 1 97.62 112 PRO B C 1
ATOM 4414 O O . PRO B 1 112 ? 20.953 11.922 -5.922 1 97.62 112 PRO B O 1
ATOM 4417 N N . ASN B 1 113 ? 19.594 10.938 -4.504 1 96.5 113 ASN B N 1
ATOM 4418 C CA . ASN B 1 113 ? 18.781 12.109 -4.184 1 96.5 113 ASN B CA 1
ATOM 4419 C C . ASN B 1 113 ? 18.266 12.062 -2.746 1 96.5 113 ASN B C 1
ATOM 4421 O O . ASN B 1 113 ? 18.047 10.984 -2.199 1 96.5 113 ASN B O 1
ATOM 4425 N N . GLY B 1 114 ? 18.125 13.242 -2.092 1 94.06 114 GLY B N 1
ATOM 4426 C CA . GLY B 1 114 ? 17.719 13.305 -0.693 1 94.06 114 GLY B CA 1
ATOM 4427 C C . GLY B 1 114 ? 18.844 12.922 0.258 1 94.06 114 GLY B C 1
ATOM 4428 O O . GLY B 1 114 ? 19.062 13.586 1.273 1 94.06 114 GLY B O 1
ATOM 4429 N N . SER B 1 115 ? 19.5 11.805 -0.054 1 95.5 115 SER B N 1
ATOM 4430 C CA . SER B 1 115 ? 20.672 11.281 0.66 1 95.5 115 SER B CA 1
ATOM 4431 C C . SER B 1 115 ? 21.578 10.5 -0.274 1 95.5 115 SER B C 1
ATOM 4433 O O . SER B 1 115 ? 21.141 10.016 -1.321 1 95.5 115 SER B O 1
ATOM 4435 N N . SER B 1 116 ? 22.891 10.375 0.122 1 95.94 116 SER B N 1
ATOM 4436 C CA . SER B 1 116 ? 23.828 9.594 -0.68 1 95.94 116 SER B CA 1
ATOM 4437 C C . SER B 1 116 ? 23.547 8.102 -0.561 1 95.94 116 SER B C 1
ATOM 4439 O O . SER B 1 116 ? 24.078 7.305 -1.343 1 95.94 116 SER B O 1
ATOM 4441 N N . ALA B 1 117 ? 22.656 7.738 0.365 1 96.94 117 ALA B N 1
ATOM 4442 C CA . ALA B 1 117 ? 22.422 6.328 0.661 1 96.94 117 ALA B CA 1
ATOM 4443 C C . ALA B 1 117 ? 21.281 5.777 -0.194 1 96.94 117 ALA B C 1
ATOM 4445 O O . ALA B 1 117 ? 21.047 4.566 -0.215 1 96.94 117 ALA B O 1
ATOM 4446 N N . LEU B 1 118 ? 20.594 6.66 -0.974 1 97.94 118 LEU B N 1
ATOM 4447 C CA . LEU B 1 118 ? 19.359 6.23 -1.613 1 97.94 118 LEU B CA 1
ATOM 4448 C C . LEU B 1 118 ? 19.375 6.559 -3.104 1 97.94 118 LEU B C 1
ATOM 4450 O O . LEU B 1 118 ? 19.719 7.68 -3.494 1 97.94 118 LEU B O 1
ATOM 4454 N N . PRO B 1 119 ? 19 5.559 -3.908 1 98.44 119 PRO B N 1
ATOM 4455 C CA . PRO B 1 119 ? 18.734 5.922 -5.301 1 98.44 119 PRO B CA 1
ATOM 4456 C C . PRO B 1 119 ? 17.484 6.789 -5.461 1 98.44 119 PRO B C 1
ATOM 4458 O O . PRO B 1 119 ? 16.578 6.715 -4.637 1 98.44 119 PRO B O 1
ATOM 4461 N N . ASP B 1 120 ? 17.438 7.527 -6.496 1 98.62 120 ASP B N 1
ATOM 4462 C CA . ASP B 1 120 ? 16.422 8.531 -6.758 1 98.62 120 ASP B CA 1
ATOM 4463 C C . ASP B 1 120 ? 15.023 7.906 -6.734 1 98.62 120 ASP B C 1
ATOM 4465 O O . ASP B 1 120 ? 14.102 8.469 -6.145 1 98.62 120 ASP B O 1
ATOM 4469 N N . ILE B 1 121 ? 14.82 6.754 -7.289 1 98.81 121 ILE B N 1
ATOM 4470 C CA . ILE B 1 121 ? 13.508 6.133 -7.434 1 98.81 121 ILE B CA 1
ATOM 4471 C C . ILE B 1 121 ? 12.992 5.684 -6.066 1 98.81 121 ILE B C 1
ATOM 4473 O O . ILE B 1 121 ? 11.789 5.703 -5.812 1 98.81 121 ILE B O 1
ATOM 4477 N N . LEU B 1 122 ? 13.898 5.262 -5.207 1 98.88 122 LEU B N 1
ATOM 4478 C CA . LEU B 1 122 ? 13.484 4.895 -3.857 1 98.88 122 LEU B CA 1
ATOM 4479 C C . LEU B 1 122 ? 13.055 6.129 -3.066 1 98.88 122 LEU B C 1
ATOM 4481 O O . LEU B 1 122 ? 12.062 6.094 -2.34 1 98.88 122 LEU B O 1
ATOM 4485 N N . PHE B 1 123 ? 13.875 7.199 -3.176 1 98.81 123 PHE B N 1
ATOM 4486 C CA . PHE B 1 123 ? 13.5 8.453 -2.541 1 98.81 123 PHE B CA 1
ATOM 4487 C C . PHE B 1 123 ? 12.133 8.922 -3.039 1 98.81 123 PHE B C 1
ATOM 4489 O O . PHE B 1 123 ? 11.312 9.398 -2.256 1 98.81 123 PHE B O 1
ATOM 4496 N N . CYS B 1 124 ? 11.859 8.75 -4.281 1 98.88 124 CYS B N 1
ATOM 4497 C CA . CYS B 1 124 ? 10.586 9.094 -4.906 1 98.88 124 CYS B CA 1
ATOM 4498 C C . CYS B 1 124 ? 9.445 8.273 -4.312 1 98.88 124 CYS B C 1
ATOM 4500 O O . CYS B 1 124 ? 8.391 8.82 -3.992 1 98.88 124 CYS B O 1
ATOM 4502 N N . LEU B 1 125 ? 9.664 6.996 -4.172 1 98.88 125 LEU B N 1
ATOM 4503 C CA . LEU B 1 125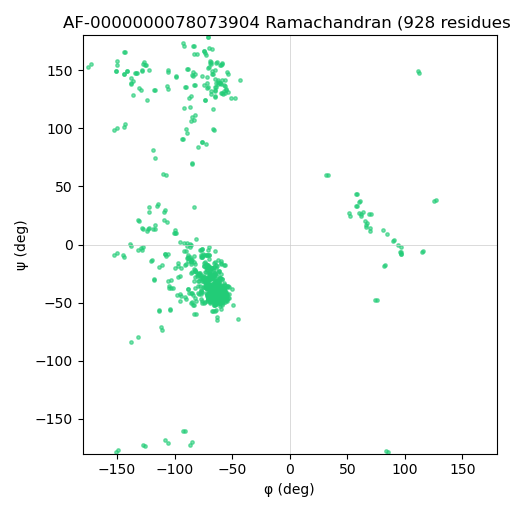 ? 8.648 6.117 -3.602 1 98.88 125 LEU B CA 1
ATOM 4504 C C . LEU B 1 125 ? 8.289 6.547 -2.184 1 98.88 125 LEU B C 1
ATOM 4506 O O . LEU B 1 125 ? 7.113 6.664 -1.844 1 98.88 125 LEU B O 1
ATOM 4510 N N . TYR B 1 126 ? 9.336 6.762 -1.424 1 98.81 126 TYR B N 1
ATOM 4511 C CA . TYR B 1 126 ? 9.148 7.086 -0.013 1 98.81 126 TYR B CA 1
ATOM 4512 C C . TYR B 1 126 ? 8.461 8.438 0.151 1 98.81 126 TYR B C 1
ATOM 4514 O O . TYR B 1 126 ? 7.438 8.539 0.831 1 98.81 126 TYR B O 1
ATOM 4522 N N . GLN B 1 127 ? 8.914 9.477 -0.472 1 98.88 127 GLN B N 1
ATOM 4523 C CA . GLN B 1 127 ? 8.367 10.828 -0.345 1 98.88 127 GLN B CA 1
ATOM 4524 C C . GLN B 1 127 ? 6.984 10.914 -0.988 1 98.88 127 GLN B C 1
ATOM 4526 O O . GLN B 1 127 ? 6.164 11.75 -0.598 1 98.88 127 GLN B O 1
ATOM 4531 N N . GLY B 1 128 ? 6.738 10.047 -1.941 1 98.88 128 GLY B N 1
ATOM 4532 C CA . GLY B 1 128 ? 5.41 9.992 -2.529 1 98.88 128 GLY B CA 1
ATOM 4533 C C . GLY B 1 128 ? 4.328 9.641 -1.527 1 98.88 128 GLY B C 1
ATOM 4534 O O . GLY B 1 128 ? 3.184 10.078 -1.657 1 98.88 128 GLY B O 1
ATOM 4535 N N . MET B 1 129 ? 4.688 8.844 -0.523 1 98.81 129 MET B N 1
ATOM 4536 C CA . MET B 1 129 ? 3.727 8.492 0.52 1 98.81 129 MET B CA 1
ATOM 4537 C C . MET B 1 129 ? 3.377 9.711 1.368 1 98.81 129 MET B C 1
ATOM 4539 O O . MET B 1 129 ? 2.236 9.859 1.811 1 98.81 129 MET B O 1
ATOM 4543 N N . PHE B 1 130 ? 4.391 10.609 1.582 1 98.81 130 PHE B N 1
ATOM 4544 C CA . PHE B 1 130 ? 4.125 11.859 2.279 1 98.81 130 PHE B CA 1
ATOM 4545 C C . PHE B 1 130 ? 3.16 12.734 1.482 1 98.81 130 PHE B C 1
ATOM 4547 O O . PHE B 1 130 ? 2.221 13.297 2.043 1 98.81 130 PHE B O 1
ATOM 4554 N N . ALA B 1 131 ? 3.443 12.773 0.231 1 98.88 131 ALA B N 1
ATOM 4555 C CA . ALA B 1 131 ? 2.568 13.555 -0.64 1 98.88 131 ALA B CA 1
ATOM 4556 C C . ALA B 1 131 ? 1.14 13.016 -0.605 1 98.88 131 ALA B C 1
ATOM 4558 O O . ALA B 1 131 ? 0.179 13.789 -0.599 1 98.88 131 ALA B O 1
ATOM 4559 N N . ALA B 1 132 ? 0.971 11.734 -0.564 1 98.88 132 ALA B N 1
ATOM 4560 C CA . ALA B 1 132 ? -0.341 11.102 -0.642 1 98.88 132 ALA B CA 1
ATOM 4561 C C . ALA B 1 132 ? -1.113 11.273 0.663 1 98.88 132 ALA B C 1
ATOM 4563 O O . ALA B 1 132 ? -2.334 11.453 0.65 1 98.88 132 ALA B O 1
ATOM 4564 N N . ILE B 1 133 ? -0.451 11.227 1.78 1 98.81 133 ILE B N 1
ATOM 4565 C CA . ILE B 1 133 ? -1.165 11.242 3.053 1 98.81 133 ILE B CA 1
ATOM 4566 C C . ILE B 1 133 ? -1.584 12.68 3.385 1 98.81 133 ILE B C 1
ATOM 4568 O O . ILE B 1 133 ? -2.564 12.891 4.102 1 98.81 133 ILE B O 1
ATOM 4572 N N . THR B 1 134 ? -0.89 13.672 2.852 1 98.88 134 THR B N 1
ATOM 4573 C CA . THR B 1 134 ? -1.097 15.047 3.279 1 98.88 134 THR B CA 1
ATOM 4574 C C . THR B 1 134 ? -2.494 15.531 2.898 1 98.88 134 THR B C 1
ATOM 4576 O O . THR B 1 134 ? -3.248 16 3.752 1 98.88 134 THR B O 1
ATOM 4579 N N . PRO B 1 135 ? -2.906 15.406 1.677 1 98.75 135 PRO B N 1
ATOM 4580 C CA . PRO B 1 135 ? -4.285 15.797 1.388 1 98.75 135 PRO B CA 1
ATOM 4581 C C . PRO B 1 135 ? -5.312 14.883 2.062 1 98.75 135 PRO B C 1
ATOM 4583 O O . PRO B 1 135 ? -6.43 15.32 2.352 1 98.75 135 PRO B O 1
ATOM 4586 N N . ALA B 1 136 ? -4.965 13.625 2.307 1 98.62 136 ALA B N 1
ATOM 4587 C CA . ALA B 1 136 ? -5.859 12.734 3.037 1 98.62 136 ALA B CA 1
ATOM 4588 C C . ALA B 1 136 ? -6.168 13.281 4.426 1 98.62 136 ALA B C 1
ATOM 4590 O O . ALA B 1 136 ? -7.293 13.156 4.914 1 98.62 136 ALA B O 1
ATOM 4591 N N . LEU B 1 137 ? -5.18 13.914 5.039 1 98.62 137 LEU B N 1
ATOM 4592 C CA . LEU B 1 137 ? -5.383 14.539 6.34 1 98.62 137 LEU B CA 1
ATOM 4593 C C . LEU B 1 137 ? -6.367 15.695 6.242 1 98.62 137 LEU B C 1
ATOM 4595 O O . LEU B 1 137 ? -7.262 15.828 7.078 1 98.62 137 LEU B O 1
ATOM 4599 N N . ALA B 1 138 ? -6.27 16.422 5.234 1 98.25 138 ALA B N 1
ATOM 4600 C CA . ALA B 1 138 ? -7.047 17.656 5.094 1 98.25 138 ALA B CA 1
ATOM 4601 C C . ALA B 1 138 ? -8.492 17.344 4.727 1 98.25 138 ALA B C 1
ATOM 4603 O O . ALA B 1 138 ? -9.406 18.094 5.105 1 98.25 138 ALA B O 1
ATOM 4604 N N . ILE B 1 139 ? -8.742 16.266 4.062 1 95.94 139 ILE B N 1
ATOM 4605 C CA . ILE B 1 139 ? -10.008 16.062 3.369 1 95.94 139 ILE B CA 1
ATOM 4606 C C . ILE B 1 139 ? -11.094 15.695 4.375 1 95.94 139 ILE B C 1
ATOM 4608 O O . ILE B 1 139 ? -12.281 15.719 4.051 1 95.94 139 ILE B O 1
ATOM 4612 N N . GLY B 1 140 ? -10.727 15.445 5.629 1 95 140 GLY B N 1
ATOM 4613 C CA . GLY B 1 140 ? -11.734 15.289 6.66 1 95 140 GLY B CA 1
ATOM 4614 C C . GLY B 1 140 ? -12.656 16.484 6.785 1 95 140 GLY B C 1
ATOM 4615 O O . GLY B 1 140 ? -13.75 16.375 7.336 1 95 140 GLY B O 1
ATOM 4616 N N . ALA B 1 141 ? -12.281 17.578 6.27 1 95.75 141 ALA B N 1
ATOM 4617 C CA . ALA B 1 141 ? -13.031 18.828 6.34 1 95.75 141 ALA B CA 1
ATOM 4618 C C . ALA B 1 141 ? -14.344 18.719 5.574 1 95.75 141 ALA B C 1
ATOM 4620 O O . ALA B 1 141 ? -15.281 19.484 5.824 1 95.75 141 ALA B O 1
ATOM 4621 N N . VAL B 1 142 ? -14.484 17.766 4.668 1 94.75 142 VAL B N 1
ATOM 4622 C CA . VAL B 1 142 ? -15.656 17.672 3.807 1 94.75 142 VAL B CA 1
ATOM 4623 C C . VAL B 1 142 ? -16.75 16.875 4.508 1 94.75 142 VAL B C 1
ATOM 4625 O O . VAL B 1 142 ? -17.844 16.719 3.971 1 94.75 142 VAL B O 1
ATOM 4628 N N . ALA B 1 143 ? -16.531 16.422 5.672 1 92.38 143 ALA B N 1
ATOM 4629 C CA . ALA B 1 143 ? -17.453 15.531 6.387 1 92.38 143 ALA B CA 1
ATOM 4630 C C . ALA B 1 143 ? -18.859 16.094 6.402 1 92.38 143 ALA B C 1
ATOM 4632 O O . ALA B 1 143 ? -19.078 17.25 6.781 1 92.38 143 ALA B O 1
ATOM 4633 N N . ASP B 1 144 ? -19.828 15.352 5.961 1 91 144 ASP B N 1
ATOM 4634 C CA . ASP B 1 144 ? -21.281 15.547 6.062 1 91 144 ASP B CA 1
ATOM 4635 C C . ASP B 1 144 ? -21.781 16.484 4.969 1 91 144 ASP B C 1
ATOM 4637 O O . ASP B 1 144 ? -22.969 16.469 4.625 1 91 144 ASP B O 1
ATOM 4641 N N . ARG B 1 145 ? -20.891 17.266 4.34 1 92.56 145 ARG B N 1
ATOM 4642 C CA . ARG B 1 145 ? -21.516 18.266 3.473 1 92.56 145 ARG B CA 1
ATOM 4643 C C . ARG B 1 145 ? -20.672 18.5 2.221 1 92.56 145 ARG B C 1
ATOM 4645 O O . ARG B 1 145 ? -21.125 19.172 1.287 1 92.56 145 ARG B O 1
ATOM 4652 N N . GLY B 1 146 ? -19.5 18 2.125 1 95.75 146 GLY B N 1
ATOM 4653 C CA . GLY B 1 146 ? -18.688 18.188 0.938 1 95.75 146 GLY B CA 1
ATOM 4654 C C . GLY B 1 146 ? -19 17.188 -0.162 1 95.75 146 GLY B C 1
ATOM 4655 O O . GLY B 1 146 ? -19.312 16.031 0.115 1 95.75 146 GLY B O 1
ATOM 4656 N N . ARG B 1 147 ? -18.828 17.656 -1.399 1 96.5 147 ARG B N 1
ATOM 4657 C CA . ARG B 1 147 ? -19.031 16.781 -2.547 1 96.5 147 ARG B CA 1
ATOM 4658 C C . ARG B 1 147 ? -17.734 16.062 -2.92 1 96.5 147 ARG B C 1
ATOM 4660 O O . ARG B 1 147 ? -16.656 16.625 -2.791 1 96.5 147 ARG B O 1
ATOM 4667 N N . ILE B 1 148 ? -17.875 14.875 -3.479 1 96 148 ILE B N 1
ATOM 4668 C CA . ILE B 1 148 ? -16.734 14 -3.715 1 96 148 ILE B CA 1
ATOM 4669 C C . ILE B 1 148 ? -15.961 14.484 -4.934 1 96 148 ILE B C 1
ATOM 4671 O O . ILE B 1 148 ? -14.727 14.594 -4.895 1 96 148 ILE B O 1
ATOM 4675 N N . LEU B 1 149 ? -16.609 14.797 -6.043 1 95.88 149 LEU B N 1
ATOM 4676 C CA . LEU B 1 149 ? -15.914 15.148 -7.281 1 95.88 149 LEU B CA 1
ATOM 4677 C C . LEU B 1 149 ? -15.039 16.391 -7.09 1 95.88 149 LEU B C 1
ATOM 4679 O O . LEU B 1 149 ? -13.852 16.375 -7.422 1 95.88 149 LEU B O 1
ATOM 4683 N N . PRO B 1 150 ? -15.586 17.484 -6.598 1 97.38 150 PRO B N 1
ATOM 4684 C CA . PRO B 1 150 ? -14.711 18.641 -6.359 1 97.38 150 PRO B CA 1
ATOM 4685 C C . PRO B 1 150 ? -13.57 18.328 -5.398 1 97.38 150 PRO B C 1
ATOM 4687 O O . PRO B 1 150 ? -12.477 18.891 -5.531 1 97.38 150 PRO B O 1
ATOM 4690 N N . ALA B 1 151 ? -13.836 17.484 -4.402 1 97.69 151 ALA B N 1
ATOM 4691 C CA . ALA B 1 151 ? -12.773 17.109 -3.473 1 97.69 151 ALA B CA 1
ATOM 4692 C C . ALA B 1 151 ? -11.625 16.406 -4.199 1 97.69 151 ALA B C 1
ATOM 4694 O O . ALA B 1 151 ? -10.453 16.641 -3.895 1 97.69 151 ALA B O 1
ATOM 4695 N N . ILE B 1 152 ? -11.938 15.508 -5.125 1 97.81 152 ILE B N 1
ATOM 4696 C CA . ILE B 1 152 ? -10.93 14.773 -5.887 1 97.81 152 ILE B CA 1
ATOM 4697 C C . ILE B 1 152 ? -10.109 15.75 -6.727 1 97.81 152 ILE B C 1
ATOM 4699 O O . ILE B 1 152 ? -8.875 15.695 -6.719 1 97.81 152 ILE B O 1
ATOM 4703 N N . VAL B 1 153 ? -10.75 16.609 -7.418 1 98 153 VAL B N 1
ATOM 4704 C CA . VAL B 1 153 ? -10.078 17.609 -8.242 1 98 153 VAL B CA 1
ATOM 4705 C C . VAL B 1 153 ? -9.211 18.5 -7.355 1 98 153 VAL B C 1
ATOM 4707 O O . VAL B 1 153 ? -8.07 18.812 -7.707 1 98 153 VAL B O 1
ATOM 4710 N N . PHE B 1 154 ? -9.773 18.891 -6.254 1 98.5 154 PHE B N 1
ATOM 4711 C CA . PHE B 1 154 ? -9.07 19.719 -5.285 1 98.5 154 PHE B CA 1
ATOM 4712 C C . PHE B 1 154 ? -7.785 19.047 -4.824 1 98.5 154 PHE B C 1
ATOM 4714 O O . PHE B 1 154 ? -6.734 19.688 -4.738 1 98.5 154 PHE B O 1
ATOM 4721 N N . MET B 1 155 ? -7.805 17.766 -4.504 1 98.56 155 MET B N 1
ATOM 4722 C CA . MET B 1 155 ? -6.629 17.047 -4.016 1 98.56 155 MET B CA 1
ATOM 4723 C C . MET B 1 155 ? -5.488 17.141 -5.023 1 98.56 155 MET B C 1
ATOM 4725 O O . MET B 1 155 ? -4.34 17.375 -4.645 1 98.56 155 MET B O 1
ATOM 4729 N N . PHE B 1 156 ? -5.797 16.906 -6.246 1 98.69 156 PHE B N 1
ATOM 4730 C CA . PHE B 1 156 ? -4.793 16.953 -7.305 1 98.69 156 PHE B CA 1
ATOM 4731 C C . PHE B 1 156 ? -4.184 18.344 -7.41 1 98.69 156 PHE B C 1
ATOM 4733 O O . PHE B 1 156 ? -2.959 18.484 -7.438 1 98.69 156 PHE B O 1
ATOM 4740 N N . LEU B 1 157 ? -4.988 19.344 -7.438 1 98.81 157 LEU B N 1
ATOM 4741 C CA . LEU B 1 157 ? -4.535 20.719 -7.621 1 98.81 157 LEU B CA 1
ATOM 4742 C C . LEU B 1 157 ? -3.814 21.219 -6.375 1 98.81 157 LEU B C 1
ATOM 4744 O O . LEU B 1 157 ? -2.77 21.875 -6.473 1 98.81 157 LEU B O 1
ATOM 4748 N N . TRP B 1 158 ? -4.418 20.953 -5.246 1 98.88 158 TRP B N 1
ATOM 4749 C CA . TRP B 1 158 ? -3.844 21.422 -3.99 1 98.88 158 TRP B CA 1
ATOM 4750 C C . TRP B 1 158 ? -2.457 20.828 -3.77 1 98.88 158 TRP B C 1
ATOM 4752 O O . TRP B 1 158 ? -1.54 21.516 -3.324 1 98.88 158 TRP B O 1
ATOM 4762 N N . SER B 1 159 ? -2.281 19.531 -4.055 1 98.88 159 SER B N 1
ATOM 4763 C CA . SER B 1 159 ? -0.971 18.891 -3.91 1 98.88 159 SER B CA 1
ATOM 4764 C C . SER B 1 159 ? 0.055 19.531 -4.84 1 98.88 159 SER B C 1
ATOM 4766 O O . SER B 1 159 ? 1.226 19.672 -4.48 1 98.88 159 SER B O 1
ATOM 4768 N N . THR B 1 160 ? -0.364 19.984 -5.969 1 98.81 160 THR B N 1
ATOM 4769 C CA . THR B 1 160 ? 0.521 20.594 -6.961 1 98.81 160 THR B CA 1
ATOM 4770 C C . THR B 1 160 ? 0.893 22.016 -6.559 1 98.81 160 THR B C 1
ATOM 4772 O O . THR B 1 160 ? 2.066 22.375 -6.59 1 98.81 160 THR B O 1
ATOM 4775 N N . ILE B 1 161 ? -0.089 22.734 -6.047 1 98.69 161 ILE B N 1
ATOM 4776 C CA . ILE B 1 161 ? 0.074 24.172 -5.891 1 98.69 161 ILE B CA 1
ATOM 4777 C C . ILE B 1 161 ? 0.512 24.484 -4.461 1 98.69 161 ILE B C 1
ATOM 4779 O O . ILE B 1 161 ? 1.206 25.469 -4.223 1 98.69 161 ILE B O 1
ATOM 4783 N N . VAL B 1 162 ? 0.135 23.625 -3.555 1 98.88 162 VAL B N 1
ATOM 4784 C CA . VAL B 1 162 ? 0.379 23.969 -2.156 1 98.88 162 VAL B CA 1
ATOM 4785 C C . VAL B 1 162 ? 1.406 23 -1.565 1 98.88 162 VAL B C 1
ATOM 4787 O O . VAL B 1 162 ? 2.477 23.422 -1.122 1 98.88 162 VAL B O 1
ATOM 4790 N N . TYR B 1 163 ? 1.161 21.75 -1.618 1 98.88 163 TYR B N 1
ATOM 4791 C CA . TYR B 1 163 ? 2.051 20.781 -0.971 1 98.88 163 TYR B CA 1
ATOM 4792 C C . TYR B 1 163 ? 3.432 20.797 -1.617 1 98.88 163 TYR B C 1
ATOM 4794 O O . TYR B 1 163 ? 4.445 20.891 -0.924 1 98.88 163 TYR B O 1
ATOM 4802 N N . ASP B 1 164 ? 3.521 20.672 -2.99 1 98.88 164 ASP B N 1
ATOM 4803 C CA . ASP B 1 164 ? 4.797 20.516 -3.688 1 98.88 164 ASP B CA 1
ATOM 4804 C C . ASP B 1 164 ? 5.734 21.688 -3.385 1 98.88 164 ASP B C 1
ATOM 4806 O O . ASP B 1 164 ? 6.891 21.484 -3.014 1 98.88 164 ASP B O 1
ATOM 4810 N N . PRO B 1 165 ? 5.223 22.906 -3.412 1 98.81 165 PRO B N 1
ATOM 4811 C CA . PRO B 1 165 ? 6.121 24.031 -3.102 1 98.81 165 PRO B CA 1
ATOM 4812 C C . PRO B 1 165 ? 6.578 24.031 -1.644 1 98.81 165 PRO B C 1
ATOM 4814 O O . PRO B 1 165 ? 7.754 24.281 -1.361 1 98.81 165 PRO B O 1
ATOM 4817 N N . ILE B 1 166 ? 5.684 23.781 -0.729 1 98.88 166 ILE B N 1
ATOM 4818 C CA . ILE B 1 166 ? 6.047 23.797 0.683 1 98.88 166 ILE B CA 1
ATOM 4819 C C . ILE B 1 166 ? 7.09 22.719 0.961 1 98.88 166 ILE B C 1
ATOM 4821 O O . ILE B 1 166 ? 8.07 22.969 1.671 1 98.88 166 ILE B O 1
ATOM 4825 N N . ALA B 1 167 ? 6.852 21.516 0.419 1 98.88 167 ALA B N 1
ATOM 4826 C CA . ALA B 1 167 ? 7.824 20.438 0.567 1 98.88 167 ALA B CA 1
ATOM 4827 C C . ALA B 1 167 ? 9.156 20.812 -0.083 1 98.88 167 ALA B C 1
ATOM 4829 O O . ALA B 1 167 ? 10.219 20.531 0.463 1 98.88 167 ALA B O 1
ATOM 4830 N N . TYR B 1 168 ? 9.109 21.469 -1.233 1 98.75 168 TYR B N 1
ATOM 4831 C CA . TYR B 1 168 ? 10.305 21.953 -1.918 1 98.75 168 TYR B CA 1
ATOM 4832 C C . TYR B 1 168 ? 11.07 22.953 -1.048 1 98.75 168 TYR B C 1
ATOM 4834 O O . TYR B 1 168 ? 12.281 22.812 -0.858 1 98.75 168 TYR B O 1
ATOM 4842 N N . TRP B 1 169 ? 10.383 23.922 -0.46 1 98.75 169 TRP B N 1
ATOM 4843 C CA . TRP B 1 169 ? 11.016 24.938 0.384 1 98.75 169 TRP B CA 1
ATOM 4844 C C . TRP B 1 169 ? 11.773 24.281 1.537 1 98.75 169 TRP B C 1
ATOM 4846 O O . TRP B 1 169 ? 12.875 24.703 1.88 1 98.75 169 TRP B O 1
ATOM 4856 N N . THR B 1 170 ? 11.141 23.25 2.031 1 98.56 170 THR B N 1
ATOM 4857 C CA . THR B 1 170 ? 11.562 22.703 3.316 1 98.56 170 THR B CA 1
ATOM 4858 C C . THR B 1 170 ? 12.641 21.656 3.123 1 98.56 170 THR B C 1
ATOM 4860 O O . THR B 1 170 ? 13.609 21.594 3.893 1 98.56 170 THR B O 1
ATOM 4863 N N . TRP B 1 171 ? 12.523 20.828 2.049 1 98 171 TRP B N 1
ATOM 4864 C CA . TRP B 1 171 ? 13.336 19.625 2.039 1 98 171 TRP B CA 1
ATOM 4865 C C . TRP B 1 171 ? 14.258 19.594 0.824 1 98 171 TRP B C 1
ATOM 4867 O O . TRP B 1 171 ? 15.156 18.766 0.738 1 98 171 TRP B O 1
ATOM 4877 N N . ASN B 1 172 ? 14.039 20.438 -0.171 1 98 172 ASN B N 1
ATOM 4878 C CA . ASN B 1 172 ? 14.977 20.547 -1.285 1 98 172 ASN B CA 1
ATOM 4879 C C . ASN B 1 172 ? 16.141 21.469 -0.942 1 98 172 ASN B C 1
ATOM 4881 O O . ASN B 1 172 ? 15.953 22.531 -0.36 1 98 172 ASN B O 1
ATOM 4885 N N . ALA B 1 173 ? 17.344 21.094 -1.298 1 96 173 ALA B N 1
ATOM 4886 C CA . ALA B 1 173 ? 18.547 21.828 -0.938 1 96 173 ALA B CA 1
ATOM 4887 C C . ALA B 1 173 ? 18.516 23.234 -1.511 1 96 173 ALA B C 1
ATOM 4889 O O . ALA B 1 173 ? 19.141 24.141 -0.962 1 96 173 ALA B O 1
ATOM 4890 N N . ASN B 1 174 ? 17.734 23.422 -2.568 1 97.06 174 ASN B N 1
ATOM 4891 C CA . ASN B 1 174 ? 17.625 24.75 -3.182 1 97.06 174 ASN B CA 1
ATOM 4892 C C . ASN B 1 174 ? 16.516 25.578 -2.537 1 97.06 174 ASN B C 1
ATOM 4894 O O . ASN B 1 174 ? 16.453 26.781 -2.748 1 97.06 174 ASN B O 1
ATOM 4898 N N . GLY B 1 175 ? 15.68 25.016 -1.74 1 98.19 175 GLY B N 1
ATOM 4899 C CA . GLY B 1 175 ? 14.547 25.703 -1.152 1 98.19 175 GLY B CA 1
ATOM 4900 C C . GLY B 1 175 ? 14.953 26.766 -0.153 1 98.19 175 GLY B C 1
ATOM 4901 O O . GLY B 1 175 ? 15.914 26.594 0.598 1 98.19 175 GLY B O 1
ATOM 4902 N N . TRP B 1 176 ? 14.242 27.766 -0.079 1 98.19 176 TRP B N 1
ATOM 4903 C CA . TRP B 1 176 ? 14.633 28.906 0.736 1 98.19 176 TRP B CA 1
ATOM 4904 C C . TRP B 1 176 ? 14.508 28.578 2.223 1 98.19 176 TRP B C 1
ATOM 4906 O O . TRP B 1 176 ? 15.289 29.078 3.039 1 98.19 176 TRP B O 1
ATOM 4916 N N . LEU B 1 177 ? 13.57 27.781 2.629 1 98.12 177 LEU B N 1
ATOM 4917 C CA . LEU B 1 177 ? 13.469 27.422 4.035 1 98.12 177 LEU B CA 1
ATOM 4918 C C . LEU B 1 177 ? 14.594 26.469 4.438 1 98.12 177 LEU B C 1
ATOM 4920 O O . LEU B 1 177 ? 15.062 26.516 5.578 1 98.12 177 LEU B O 1
ATOM 4924 N N . PHE B 1 178 ? 14.953 25.578 3.512 1 97.25 178 PHE B N 1
ATOM 4925 C CA . PHE B 1 178 ? 16.109 24.719 3.738 1 97.25 178 PHE B CA 1
ATOM 4926 C C . PHE B 1 178 ? 17.359 25.547 4.004 1 97.25 178 PHE B C 1
ATOM 4928 O O . PHE B 1 178 ? 18.109 25.266 4.934 1 97.25 178 PHE B O 1
ATOM 4935 N N . ASN B 1 179 ? 17.547 26.656 3.279 1 96.62 179 ASN B N 1
ATOM 4936 C CA . ASN B 1 179 ? 18.75 27.484 3.357 1 96.62 179 ASN B CA 1
ATOM 4937 C C . ASN B 1 179 ? 18.656 28.5 4.488 1 96.62 179 ASN B C 1
ATOM 4939 O O . ASN B 1 179 ? 19.688 28.984 4.977 1 96.62 179 ASN B O 1
ATOM 4943 N N . LEU B 1 180 ? 17.547 28.969 5.004 1 95.25 180 LEU B N 1
ATOM 4944 C CA . LEU B 1 180 ? 17.312 29.766 6.207 1 95.25 180 LEU B CA 1
ATOM 4945 C C . LEU B 1 180 ? 17.547 28.938 7.461 1 95.25 180 LEU B C 1
ATOM 4947 O O . LEU B 1 180 ? 17.75 29.484 8.547 1 95.25 180 LEU B O 1
ATOM 4951 N N . PRO B 1 181 ? 17.719 27.734 7.316 1 92.69 181 PRO B N 1
ATOM 4952 C CA . PRO B 1 181 ? 17.625 26.422 7.957 1 92.69 181 PRO B CA 1
ATOM 4953 C C . PRO B 1 181 ? 16.484 26.344 8.969 1 92.69 181 PRO B C 1
ATOM 4955 O O . PRO B 1 181 ? 16.734 26.141 10.164 1 92.69 181 PRO B O 1
ATOM 4958 N N . SER B 1 182 ? 15.305 26.531 8.672 1 97.19 182 SER B N 1
ATOM 4959 C CA . SER B 1 182 ? 14.117 26.125 9.422 1 97.19 182 SER B CA 1
ATOM 4960 C C . SER B 1 182 ? 13.984 24.609 9.484 1 97.19 182 SER B C 1
ATOM 4962 O O . SER B 1 182 ? 13.43 24 8.562 1 97.19 182 SER B O 1
ATOM 4964 N N . TYR B 1 183 ? 14.406 24.062 10.578 1 98.06 183 TYR B N 1
ATOM 4965 C CA . TYR B 1 183 ? 14.547 22.625 10.68 1 98.06 183 TYR B CA 1
ATOM 4966 C C . TYR B 1 183 ? 13.188 21.938 10.789 1 98.06 183 TYR B C 1
ATOM 4968 O O . TYR B 1 183 ? 12.375 22.297 11.648 1 98.06 183 TYR B O 1
ATOM 4976 N N . ASP B 1 184 ? 12.938 21.078 9.961 1 98.62 184 ASP B N 1
ATOM 4977 C CA . ASP B 1 184 ? 11.758 20.219 9.93 1 98.62 184 ASP B CA 1
ATOM 4978 C C . ASP B 1 184 ? 12.117 18.812 9.445 1 98.62 184 ASP B C 1
ATOM 4980 O O . ASP B 1 184 ? 12.211 18.562 8.242 1 98.62 184 ASP B O 1
ATOM 4984 N N . PHE B 1 185 ? 12.195 17.906 10.344 1 98.62 185 PHE B N 1
ATOM 4985 C CA . PHE B 1 185 ? 12.766 16.578 10.094 1 98.62 185 PHE B CA 1
ATOM 4986 C C . PHE B 1 185 ? 11.828 15.742 9.234 1 98.62 185 PHE B C 1
ATOM 4988 O O . PHE B 1 185 ? 12.281 15.016 8.344 1 98.62 185 PHE B O 1
ATOM 4995 N N . ALA B 1 186 ? 10.516 15.781 9.539 1 98.75 186 ALA B N 1
ATOM 4996 C CA . ALA B 1 186 ? 9.648 14.789 8.898 1 98.75 186 ALA B CA 1
ATOM 4997 C C . ALA B 1 186 ? 8.336 15.422 8.445 1 98.75 186 ALA B C 1
ATOM 4999 O O . ALA B 1 186 ? 7.438 14.719 7.965 1 98.75 186 ALA B O 1
ATOM 5000 N N . GLY B 1 187 ? 8.094 16.688 8.664 1 98.75 187 GLY B N 1
ATOM 5001 C CA . GLY B 1 187 ? 6.934 17.266 8 1 98.75 187 GLY B CA 1
ATOM 5002 C C . GLY B 1 187 ? 5.984 17.969 8.953 1 98.75 187 GLY B C 1
ATOM 5003 O O . GLY B 1 187 ? 4.766 17.875 8.812 1 98.75 187 GLY B O 1
ATOM 5004 N N . GLY B 1 188 ? 6.543 18.672 9.953 1 98.69 188 GLY B N 1
ATOM 5005 C CA . GLY B 1 188 ? 5.691 19.578 10.727 1 98.69 188 GLY B CA 1
ATOM 5006 C C . GLY B 1 188 ? 5.008 20.625 9.875 1 98.69 188 GLY B C 1
ATOM 5007 O O . GLY B 1 188 ? 3.797 20.828 9.984 1 98.69 188 GLY B O 1
ATOM 5008 N N . GLY B 1 189 ? 5.77 21.234 9.031 1 98.69 189 GLY B N 1
ATOM 5009 C CA . GLY B 1 189 ? 5.285 22.266 8.133 1 98.69 189 GLY B CA 1
ATOM 5010 C C . GLY B 1 189 ? 4.617 21.703 6.887 1 98.69 189 GLY B C 1
ATOM 5011 O O . GLY B 1 189 ? 3.406 21.844 6.707 1 98.69 189 GLY B O 1
ATOM 5012 N N . PRO B 1 190 ? 5.348 20.906 6.074 1 98.81 190 PRO B N 1
ATOM 5013 C CA . PRO B 1 190 ? 4.828 20.453 4.781 1 98.81 190 PRO B CA 1
ATOM 5014 C C . PRO B 1 190 ? 3.611 19.547 4.926 1 98.81 190 PRO B C 1
ATOM 5016 O O . PRO B 1 190 ? 2.727 19.547 4.066 1 98.81 190 PRO B O 1
ATOM 5019 N N . VAL B 1 191 ? 3.533 18.75 6.016 1 98.88 191 VAL B N 1
ATOM 5020 C CA . VAL B 1 191 ? 2.455 17.781 6.125 1 98.88 191 VAL B CA 1
ATOM 5021 C C . VAL B 1 191 ? 1.398 18.281 7.105 1 98.88 191 VAL B C 1
ATOM 5023 O O . VAL B 1 191 ? 0.251 18.531 6.723 1 98.88 191 VAL B O 1
ATOM 5026 N N . HIS B 1 192 ? 1.805 18.594 8.352 1 98.94 192 HIS B N 1
ATOM 5027 C CA . HIS B 1 192 ? 0.82 18.812 9.406 1 98.94 192 HIS B CA 1
ATOM 5028 C C . HIS B 1 192 ? 0.293 20.25 9.375 1 98.94 192 HIS B C 1
ATOM 5030 O O . HIS B 1 192 ? -0.913 20.469 9.242 1 98.94 192 HIS B O 1
ATOM 5036 N N . VAL B 1 193 ? 1.149 21.234 9.383 1 98.94 193 VAL B N 1
ATOM 5037 C CA . VAL B 1 193 ? 0.677 22.609 9.32 1 98.94 193 VAL B CA 1
ATOM 5038 C C . VAL B 1 193 ? -0.081 22.844 8.016 1 98.94 193 VAL B C 1
ATOM 5040 O O . VAL B 1 193 ? -1.161 23.438 8.008 1 98.94 193 VAL B O 1
ATOM 5043 N N . ALA B 1 194 ? 0.46 22.344 6.957 1 98.94 194 ALA B N 1
ATOM 5044 C CA . ALA B 1 194 ? -0.159 22.531 5.645 1 98.94 194 ALA B CA 1
ATOM 5045 C C . ALA B 1 194 ? -1.54 21.891 5.594 1 98.94 194 ALA B C 1
ATOM 5047 O O . ALA B 1 194 ? -2.512 22.516 5.172 1 98.94 194 ALA B O 1
ATOM 5048 N N . SER B 1 195 ? -1.679 20.688 5.992 1 98.88 195 SER B N 1
ATOM 5049 C CA . SER B 1 195 ? -2.955 19.984 5.902 1 98.88 195 SER B CA 1
ATOM 5050 C C . SER B 1 195 ? -3.953 20.516 6.922 1 98.88 195 SER B C 1
ATOM 5052 O O . SER B 1 195 ? -5.141 20.656 6.621 1 98.88 195 SER B O 1
ATOM 5054 N N . GLY B 1 196 ? -3.477 20.766 8.164 1 98.81 196 GLY B N 1
ATOM 5055 C CA . GLY B 1 196 ? -4.359 21.328 9.172 1 98.81 196 GLY B CA 1
ATOM 5056 C C . GLY B 1 196 ? -4.926 22.672 8.773 1 98.81 196 GLY B C 1
ATOM 5057 O O . GLY B 1 196 ? -6.113 22.938 8.969 1 98.81 196 GLY B O 1
ATOM 5058 N N . THR B 1 197 ? -4.094 23.484 8.234 1 98.75 197 THR B N 1
ATOM 5059 C CA . THR B 1 197 ? -4.516 24.797 7.762 1 98.75 197 THR B CA 1
ATOM 5060 C C . THR B 1 197 ? -5.449 24.672 6.562 1 98.75 197 THR B C 1
ATOM 5062 O O . THR B 1 197 ? -6.418 25.438 6.441 1 98.75 197 THR B O 1
ATOM 5065 N N . CYS B 1 198 ? -5.113 23.797 5.711 1 98.81 198 CYS B N 1
ATOM 5066 C CA . CYS B 1 198 ? -5.988 23.484 4.586 1 98.81 198 CYS B CA 1
ATOM 5067 C C . CYS B 1 198 ? -7.379 23.094 5.07 1 98.81 198 CYS B C 1
ATOM 5069 O O . CYS B 1 198 ? -8.383 23.562 4.531 1 98.81 198 CYS B O 1
ATOM 5071 N N . ALA B 1 199 ? -7.414 22.25 6.066 1 98.62 199 ALA B N 1
ATOM 5072 C CA . ALA B 1 199 ? -8.695 21.812 6.605 1 98.62 199 ALA B CA 1
ATOM 5073 C C . ALA B 1 199 ? -9.484 22.984 7.18 1 98.62 199 ALA B C 1
ATOM 5075 O O . ALA B 1 199 ? -10.711 23.047 7.023 1 98.62 199 ALA B O 1
ATOM 5076 N N . LEU B 1 200 ? -8.82 23.859 7.852 1 98.19 200 LEU B N 1
ATOM 5077 C CA . LEU B 1 200 ? -9.445 25.062 8.375 1 98.19 200 LEU B CA 1
ATOM 5078 C C . LEU B 1 200 ? -10.039 25.906 7.246 1 98.19 200 LEU B C 1
ATOM 5080 O O . LEU B 1 200 ? -11.195 26.328 7.316 1 98.19 200 LEU B O 1
ATOM 5084 N N . ALA B 1 201 ? -9.242 26.156 6.223 1 98.56 201 ALA B N 1
ATOM 5085 C CA . ALA B 1 201 ? -9.68 26.938 5.074 1 98.56 201 ALA B CA 1
ATOM 5086 C C . ALA B 1 201 ? -10.836 26.266 4.352 1 98.56 201 ALA B C 1
ATOM 5088 O O . ALA B 1 201 ? -11.789 26.922 3.939 1 98.56 201 ALA B O 1
ATOM 5089 N N . TYR B 1 202 ? -10.742 24.969 4.18 1 98.44 202 TYR B N 1
ATOM 5090 C CA . TYR B 1 202 ? -11.789 24.203 3.516 1 98.44 202 TYR B CA 1
ATOM 5091 C C . TYR B 1 202 ? -13.102 24.281 4.289 1 98.44 202 TYR B C 1
ATOM 5093 O O . TYR B 1 202 ? -14.164 24.484 3.699 1 98.44 202 TYR B O 1
ATOM 5101 N N . SER B 1 203 ? -13.016 24.156 5.594 1 97.31 203 SER B N 1
ATOM 5102 C CA . SER B 1 203 ? -14.195 24.266 6.449 1 97.31 203 SER B CA 1
ATOM 5103 C C . SER B 1 203 ? -14.805 25.672 6.375 1 97.31 203 SER B C 1
ATOM 5105 O O . SER B 1 203 ? -16.031 25.812 6.363 1 97.31 203 SER B O 1
ATOM 5107 N N . LEU B 1 204 ? -13.969 26.625 6.352 1 96.88 204 LEU B N 1
ATOM 5108 C CA . LEU B 1 204 ? -14.422 28 6.234 1 96.88 204 LEU B CA 1
ATOM 5109 C C . LEU B 1 204 ? -15.18 28.219 4.93 1 96.88 204 LEU B C 1
ATOM 5111 O O . LEU B 1 204 ? -16.266 28.797 4.926 1 96.88 204 LEU B O 1
ATOM 5115 N N . MET B 1 205 ? -14.641 27.719 3.844 1 96.88 205 MET B N 1
ATOM 5116 C CA . MET B 1 205 ? -15.203 27.922 2.514 1 96.88 205 MET B CA 1
ATOM 5117 C C . MET B 1 205 ? -16.484 27.109 2.328 1 96.88 205 MET B C 1
ATOM 5119 O O . MET B 1 205 ? -17.391 27.531 1.613 1 96.88 205 MET B O 1
ATOM 5123 N N . LEU B 1 206 ? -16.562 25.969 2.984 1 95.38 206 LEU B N 1
ATOM 5124 C CA . LEU B 1 206 ? -17.719 25.094 2.877 1 95.38 206 LEU B CA 1
ATOM 5125 C C . LEU B 1 206 ? -18.875 25.625 3.709 1 95.38 206 LEU B C 1
ATOM 5127 O O . LEU B 1 206 ? -20.047 25.344 3.414 1 95.38 206 LEU B O 1
ATOM 5131 N N . GLY B 1 207 ? -18.547 26.359 4.766 1 93.44 207 GLY B N 1
ATOM 5132 C CA . GLY B 1 207 ? -19.578 26.812 5.688 1 93.44 207 GLY B CA 1
ATOM 5133 C C . GLY B 1 207 ? -19.953 25.781 6.727 1 93.44 207 GLY B C 1
ATOM 5134 O O . GLY B 1 207 ? -19.453 24.656 6.703 1 93.44 207 GLY B O 1
ATOM 5135 N N . LYS B 1 208 ? -20.875 26.109 7.52 1 91.88 208 LYS B N 1
ATOM 5136 C CA . LYS B 1 208 ? -21.266 25.266 8.648 1 91.88 208 LYS B CA 1
ATOM 5137 C C . LYS B 1 208 ? -22.266 24.188 8.219 1 91.88 208 LYS B C 1
ATOM 5139 O O . LYS B 1 208 ? -23.109 24.438 7.355 1 91.88 208 LYS B O 1
ATOM 5144 N N . ARG B 1 209 ? -22.172 23.031 8.836 1 89.31 209 ARG B N 1
ATOM 5145 C CA . ARG B 1 209 ? -23.141 21.969 8.602 1 89.31 209 ARG B CA 1
ATOM 5146 C C . ARG B 1 209 ? -24.531 22.359 9.062 1 89.31 209 ARG B C 1
ATOM 5148 O O . ARG B 1 209 ? -24.688 23.172 9.984 1 89.31 209 ARG B O 1
ATOM 5155 N N . THR B 1 210 ? -25.406 21.656 8.422 1 83.62 210 THR B N 1
ATOM 5156 C CA . THR B 1 210 ? -26.781 21.891 8.836 1 83.62 210 THR B CA 1
ATOM 5157 C C . THR B 1 210 ? -27 21.453 10.281 1 83.62 210 THR B C 1
ATOM 5159 O O . THR B 1 210 ? -26.578 20.359 10.664 1 83.62 210 THR B O 1
ATOM 5162 N N . GLY B 1 211 ? -27.531 22.328 11.109 1 78.69 211 GLY B N 1
ATOM 5163 C CA . GLY B 1 211 ? -27.797 21.984 12.5 1 78.69 211 GLY B CA 1
ATOM 5164 C C . GLY B 1 211 ? -26.703 22.422 13.445 1 78.69 211 GLY B C 1
ATOM 5165 O O . GLY B 1 211 ? -26.828 22.297 14.664 1 78.69 211 GLY B O 1
ATOM 5166 N N . TYR B 1 212 ? -25.672 22.891 12.938 1 76.81 212 TYR B N 1
ATOM 5167 C CA . TYR B 1 212 ? -24.531 23.328 13.727 1 76.81 212 TYR B CA 1
ATOM 5168 C C . TYR B 1 212 ? -24.953 24.328 14.789 1 76.81 212 TYR B C 1
ATOM 5170 O O . TYR B 1 212 ? -24.547 24.219 15.953 1 76.81 212 TYR B O 1
ATOM 5178 N N . ASN B 1 213 ? -25.734 25.281 14.422 1 72.94 213 ASN B N 1
ATOM 5179 C CA . ASN B 1 213 ? -26.172 26.328 15.344 1 72.94 213 ASN B CA 1
ATOM 5180 C C . ASN B 1 213 ? -27.141 25.781 16.391 1 72.94 213 ASN B C 1
ATOM 5182 O O . ASN B 1 213 ? -27.156 26.266 17.531 1 72.94 213 ASN B O 1
ATOM 5186 N N . ARG B 1 214 ? -27.875 24.719 15.945 1 68.62 214 ARG B N 1
ATOM 5187 C CA . ARG B 1 214 ? -28.859 24.141 16.859 1 68.62 214 ARG B CA 1
ATOM 5188 C C . ARG B 1 214 ? -28.172 23.406 18.016 1 68.62 214 ARG B C 1
ATOM 5190 O O . ARG B 1 214 ? -28.672 23.406 19.141 1 68.62 214 ARG B O 1
ATOM 5197 N N . ASN B 1 215 ? -27.078 22.922 17.766 1 69.38 215 ASN B N 1
ATOM 5198 C CA . ASN B 1 215 ? -26.359 22.172 18.781 1 69.38 215 ASN B CA 1
ATOM 5199 C C . ASN B 1 215 ? -25.172 22.953 19.328 1 69.38 215 ASN B C 1
ATOM 5201 O O . ASN B 1 215 ? -24.25 22.375 19.938 1 69.38 215 ASN B O 1
ATOM 5205 N N . ASN B 1 216 ? -25.203 24.188 19.141 1 66.94 216 ASN B N 1
ATOM 5206 C CA . ASN B 1 216 ? -24.172 25.094 19.625 1 66.94 216 ASN B CA 1
ATOM 5207 C C . ASN B 1 216 ? -22.781 24.641 19.188 1 66.94 216 ASN B C 1
ATOM 5209 O O . ASN B 1 216 ? -21.828 24.703 19.984 1 66.94 216 ASN B O 1
ATOM 5213 N N . GLY B 1 217 ? -22.812 23.891 18.094 1 67.69 217 GLY B N 1
ATOM 5214 C CA . GLY B 1 217 ? -21.516 23.531 17.516 1 67.69 217 GLY B CA 1
ATOM 5215 C C . GLY B 1 217 ? -20.891 22.312 18.172 1 67.69 217 GLY B C 1
ATOM 5216 O O . GLY B 1 217 ? -19.719 22.016 17.922 1 67.69 217 GLY B O 1
ATOM 5217 N N . LEU B 1 218 ? -21.578 21.641 18.984 1 63.81 218 LEU B N 1
ATOM 5218 C CA . LEU B 1 218 ? -21.031 20.453 19.641 1 63.81 218 LEU B CA 1
ATOM 5219 C C . LEU B 1 218 ? -20.891 19.312 18.641 1 63.81 218 LEU B C 1
ATOM 5221 O O . LEU B 1 218 ? -21.719 19.125 17.766 1 63.81 218 LEU B O 1
ATOM 5225 N N . PRO B 1 219 ? -19.75 18.609 18.797 1 64.12 219 PRO B N 1
ATOM 5226 C CA . PRO B 1 219 ? -19.531 17.5 17.859 1 64.12 219 PRO B CA 1
ATOM 5227 C C . PRO B 1 219 ? -20.594 16.406 18.016 1 64.12 219 PRO B C 1
ATOM 5229 O O . PRO B 1 219 ? -21.078 16.156 19.109 1 64.12 219 PRO B O 1
ATOM 5232 N N . TYR B 1 220 ? -21 15.938 16.938 1 70.94 220 TYR B N 1
ATOM 5233 C CA . TYR B 1 220 ? -21.859 14.766 16.922 1 70.94 220 TYR B CA 1
ATOM 5234 C C . TYR B 1 220 ? -21.172 13.57 17.562 1 70.94 220 TYR B C 1
ATOM 5236 O O . TYR B 1 220 ? -19.938 13.516 17.594 1 70.94 220 TYR B O 1
ATOM 5244 N N . ARG B 1 221 ? -21.922 12.68 18.047 1 79.06 221 ARG B N 1
ATOM 5245 C CA . ARG B 1 221 ? -21.391 11.477 18.672 1 79.06 221 ARG B CA 1
ATOM 5246 C C . ARG B 1 221 ? -20.734 10.57 17.641 1 79.06 221 ARG B C 1
ATOM 5248 O O . ARG B 1 221 ? -21.281 10.344 16.562 1 79.06 221 ARG B O 1
ATOM 5255 N N . PRO B 1 222 ? -19.516 10.18 17.969 1 87.81 222 PRO B N 1
ATOM 5256 C CA . PRO B 1 222 ? -18.859 9.211 17.078 1 87.81 222 PRO B CA 1
ATOM 5257 C C . PRO B 1 222 ? -19.688 7.941 16.875 1 87.81 222 PRO B C 1
ATOM 5259 O O . PRO B 1 222 ? -20.234 7.398 17.844 1 87.81 222 PRO B O 1
ATOM 5262 N N . HIS B 1 223 ? -19.812 7.523 15.688 1 87.31 223 HIS B N 1
ATOM 5263 C CA . HIS B 1 223 ? -20.688 6.391 15.43 1 87.31 223 HIS B CA 1
ATOM 5264 C C . HIS B 1 223 ? -19.984 5.066 15.688 1 87.31 223 HIS B C 1
ATOM 5266 O O . HIS B 1 223 ? -20.625 4.039 15.914 1 87.31 223 HIS B O 1
ATOM 5272 N N . ASN B 1 224 ? -18.609 5.062 15.672 1 93.31 224 ASN B N 1
ATOM 5273 C CA . ASN B 1 224 ? -17.859 3.818 15.82 1 93.31 224 ASN B CA 1
ATOM 5274 C C . ASN B 1 224 ? -16.484 4.059 16.438 1 93.31 224 ASN B C 1
ATOM 5276 O O . ASN B 1 224 ? -15.516 4.312 15.719 1 93.31 224 ASN B O 1
ATOM 5280 N N . VAL B 1 225 ? -16.344 3.842 17.703 1 93.94 225 VAL B N 1
ATOM 5281 C CA . VAL B 1 225 ? -15.125 4.129 18.453 1 93.94 225 VAL B CA 1
ATOM 5282 C C . VAL B 1 225 ? -14.062 3.088 18.109 1 93.94 225 VAL B C 1
ATOM 5284 O O . VAL B 1 225 ? -12.867 3.389 18.109 1 93.94 225 VAL B O 1
ATOM 5287 N N . THR B 1 226 ? -14.516 1.9 17.734 1 94.06 226 THR B N 1
ATOM 5288 C CA . THR B 1 226 ? -13.578 0.858 17.344 1 94.06 226 THR B CA 1
ATOM 5289 C C . THR B 1 226 ? -12.812 1.268 16.078 1 94.06 226 THR B C 1
ATOM 5291 O O . THR B 1 226 ? -11.617 0.996 15.961 1 94.06 226 THR B O 1
ATOM 5294 N N . HIS B 1 227 ? -13.469 1.924 15.148 1 96.12 227 HIS B N 1
ATOM 5295 C CA . HIS B 1 227 ? -12.805 2.439 13.961 1 96.12 227 HIS B CA 1
ATOM 5296 C C . HIS B 1 227 ? -11.773 3.502 14.32 1 96.12 227 HIS B C 1
ATOM 5298 O O . HIS B 1 227 ? -10.703 3.572 13.703 1 96.12 227 HIS B O 1
ATOM 5304 N N . VAL B 1 228 ? -12.094 4.328 15.32 1 97.31 228 VAL B N 1
ATOM 5305 C CA . VAL B 1 228 ? -11.156 5.344 15.781 1 97.31 228 VAL B CA 1
ATOM 5306 C C . VAL B 1 228 ? -9.883 4.68 16.312 1 97.31 228 VAL B C 1
ATOM 5308 O O . VAL B 1 228 ? -8.773 5.094 15.977 1 97.31 228 VAL B O 1
ATOM 5311 N N . VAL B 1 229 ? -10.062 3.625 17.094 1 97.81 229 VAL B N 1
ATOM 5312 C CA . VAL B 1 229 ? -8.922 2.908 17.656 1 97.81 229 VAL B CA 1
ATOM 5313 C C . VAL B 1 229 ? -8.117 2.252 16.547 1 97.81 229 VAL B C 1
ATOM 5315 O O . VAL B 1 229 ? -6.887 2.332 16.531 1 97.81 229 VAL B O 1
ATOM 5318 N N . LEU B 1 230 ? -8.797 1.645 15.562 1 97.25 230 LEU B N 1
ATOM 5319 C CA . LEU B 1 230 ? -8.109 1.015 14.438 1 97.25 230 LEU B CA 1
ATOM 5320 C C . LEU B 1 230 ? -7.293 2.037 13.656 1 97.25 230 LEU B C 1
ATOM 5322 O O . LEU B 1 230 ? -6.137 1.781 13.312 1 97.25 230 LEU B O 1
ATOM 5326 N N . GLY B 1 231 ? -7.945 3.141 13.375 1 98.5 231 GLY B N 1
ATOM 5327 C CA . GLY B 1 231 ? -7.223 4.211 12.711 1 98.5 231 GLY B CA 1
ATOM 5328 C C . GLY B 1 231 ? -5.988 4.66 13.477 1 98.5 231 GLY B C 1
ATOM 5329 O O . GLY B 1 231 ? -4.922 4.844 12.883 1 98.5 231 GLY B O 1
ATOM 5330 N N . THR B 1 232 ? -6.109 4.773 14.75 1 98.69 232 THR B N 1
ATOM 5331 C CA . THR B 1 232 ? -4.992 5.176 15.594 1 98.69 232 THR B CA 1
ATOM 5332 C C . THR B 1 232 ? -3.871 4.145 15.547 1 98.69 232 THR B C 1
ATOM 5334 O O . THR B 1 232 ? -2.693 4.5 15.477 1 98.69 232 THR B O 1
ATOM 5337 N N . VAL B 1 233 ? -4.219 2.875 15.562 1 98.5 233 VAL B N 1
ATOM 5338 C CA . VAL B 1 233 ? -3.236 1.798 15.508 1 98.5 233 VAL B CA 1
ATOM 5339 C C . VAL B 1 233 ? -2.457 1.882 14.195 1 98.5 233 VAL B C 1
ATOM 5341 O O . VAL B 1 233 ? -1.224 1.847 14.195 1 98.5 233 VAL B O 1
ATOM 5344 N N . PHE B 1 234 ? -3.141 2.014 13.031 1 98.62 234 PHE B N 1
ATOM 5345 C CA . PHE B 1 234 ? -2.475 2.119 11.734 1 98.62 234 PHE B CA 1
ATOM 5346 C C . PHE B 1 234 ? -1.568 3.344 11.688 1 98.62 234 PHE B C 1
ATOM 5348 O O . PHE B 1 234 ? -0.448 3.275 11.18 1 98.62 234 PHE B O 1
ATOM 5355 N N . LEU B 1 235 ? -2.027 4.41 12.273 1 98.81 235 LEU B N 1
ATOM 5356 C CA . LEU B 1 235 ? -1.244 5.641 12.281 1 98.81 235 LEU B CA 1
ATOM 5357 C C . LEU B 1 235 ? -0.011 5.492 13.164 1 98.81 235 LEU B C 1
ATOM 5359 O O . LEU B 1 235 ? 1.103 5.816 12.75 1 98.81 235 LEU B O 1
ATOM 5363 N N . TRP B 1 236 ? -0.182 4.973 14.398 1 98.75 236 TRP B N 1
ATOM 5364 C CA . TRP B 1 236 ? 0.904 4.84 15.367 1 98.75 236 TRP B CA 1
ATOM 5365 C C . TRP B 1 236 ? 2.002 3.928 14.828 1 98.75 236 TRP B C 1
ATOM 5367 O O . TRP B 1 236 ? 3.18 4.293 14.828 1 98.75 236 TRP B O 1
ATOM 5377 N N . VAL B 1 237 ? 1.635 2.82 14.227 1 98.69 237 VAL B N 1
ATOM 5378 C CA . VAL B 1 237 ? 2.592 1.88 13.648 1 98.69 237 VAL B CA 1
ATOM 5379 C C . VAL B 1 237 ? 3.279 2.516 12.445 1 98.69 237 VAL B C 1
ATOM 5381 O O . VAL B 1 237 ? 4.504 2.459 12.32 1 98.69 237 VAL B O 1
ATOM 5384 N N . GLY B 1 238 ? 2.496 3.146 11.625 1 98.81 238 GLY B N 1
ATOM 5385 C CA . GLY B 1 238 ? 3.035 3.75 10.414 1 98.81 238 GLY B CA 1
ATOM 5386 C C . GLY B 1 238 ? 3.98 4.906 10.695 1 98.81 238 GLY B C 1
ATOM 5387 O O . GLY B 1 238 ? 4.891 5.176 9.906 1 98.81 238 GLY B O 1
ATOM 5388 N N . TRP B 1 239 ? 3.873 5.531 11.891 1 98.88 239 TRP B N 1
ATOM 5389 C CA . TRP B 1 239 ? 4.656 6.719 12.203 1 98.88 239 TRP B CA 1
ATOM 5390 C C . TRP B 1 239 ? 6.125 6.363 12.422 1 98.88 239 TRP B C 1
ATOM 5392 O O . TRP B 1 239 ? 6.996 7.234 12.359 1 98.88 239 TRP B O 1
ATOM 5402 N N . PHE B 1 240 ? 6.422 5.07 12.672 1 98.69 240 PHE B N 1
ATOM 5403 C CA . PHE B 1 240 ? 7.809 4.633 12.758 1 98.69 240 PHE B CA 1
ATOM 5404 C C . PHE B 1 240 ? 8.516 4.801 11.414 1 98.69 240 PHE B C 1
ATOM 5406 O O . PHE B 1 240 ? 9.688 5.172 11.367 1 98.69 240 PHE B O 1
ATOM 5413 N N . GLY B 1 241 ? 7.762 4.473 10.375 1 98.75 241 GLY B N 1
ATOM 5414 C CA . GLY B 1 241 ? 8.312 4.707 9.047 1 98.75 241 GLY B CA 1
ATOM 5415 C C . GLY B 1 241 ? 8.297 6.168 8.648 1 98.75 241 GLY B C 1
ATOM 5416 O O . GLY B 1 241 ? 9.172 6.621 7.906 1 98.75 241 GLY B O 1
ATOM 5417 N N . PHE B 1 242 ? 7.332 6.891 9.141 1 98.81 242 PHE B N 1
ATOM 5418 C CA . PHE B 1 242 ? 7.164 8.305 8.828 1 98.81 242 PHE B CA 1
ATOM 5419 C C . PHE B 1 242 ? 8.312 9.125 9.398 1 98.81 242 PHE B C 1
ATOM 5421 O O . PHE B 1 242 ? 9.062 9.75 8.641 1 98.81 242 PHE B O 1
ATOM 5428 N N . ASN B 1 243 ? 8.508 9.023 10.711 1 98.94 243 ASN B N 1
ATOM 5429 C CA . ASN B 1 243 ? 9.578 9.781 11.352 1 98.94 243 ASN B CA 1
ATOM 5430 C C . ASN B 1 243 ? 10.922 9.086 11.203 1 98.94 243 ASN B C 1
ATOM 5432 O O . ASN B 1 243 ? 11.922 9.711 10.836 1 98.94 243 ASN B O 1
ATOM 5436 N N . GLY B 1 244 ? 10.992 7.797 11.492 1 98.81 244 GLY B N 1
ATOM 5437 C CA . GLY B 1 244 ? 12.242 7.074 11.359 1 98.81 244 GLY B CA 1
ATOM 5438 C C . GLY B 1 244 ? 12.82 7.133 9.961 1 98.81 244 GLY B C 1
ATOM 5439 O O . GLY B 1 244 ? 14 7.434 9.773 1 98.81 244 GLY B O 1
ATOM 5440 N N . GLY B 1 245 ? 11.93 6.867 8.984 1 98.81 245 GLY B N 1
ATOM 5441 C CA . GLY B 1 245 ? 12.359 6.855 7.594 1 98.81 245 GLY B CA 1
ATOM 5442 C C . GLY B 1 245 ? 12.867 8.203 7.117 1 98.81 245 GLY B C 1
ATOM 5443 O O . GLY B 1 245 ? 13.641 8.273 6.156 1 98.81 245 GLY B O 1
ATOM 5444 N N . SER B 1 246 ? 12.539 9.258 7.809 1 98.81 246 SER B N 1
ATOM 5445 C CA . SER B 1 246 ? 12.914 10.602 7.395 1 98.81 246 SER B CA 1
ATOM 5446 C C . SER B 1 246 ? 14.383 10.883 7.691 1 98.81 246 SER B C 1
ATOM 5448 O O . SER B 1 246 ? 14.906 11.938 7.312 1 98.81 246 SER B O 1
ATOM 5450 N N . ALA B 1 247 ? 15.055 9.922 8.328 1 98.62 247 ALA B N 1
ATOM 5451 C CA . ALA B 1 247 ? 16.516 9.992 8.406 1 98.62 247 ALA B CA 1
ATOM 5452 C C . ALA B 1 247 ? 17.156 9.688 7.055 1 98.62 247 ALA B C 1
ATOM 5454 O O . ALA B 1 247 ? 18.344 9.945 6.852 1 98.62 247 ALA B O 1
ATOM 5455 N N . LEU B 1 248 ? 16.375 9.055 6.133 1 98.44 248 LEU B N 1
ATOM 5456 C CA . LEU B 1 248 ? 16.75 8.75 4.754 1 98.44 248 LEU B CA 1
ATOM 5457 C C . LEU B 1 248 ? 17.969 7.844 4.703 1 98.44 248 LEU B C 1
ATOM 5459 O O . LEU B 1 248 ? 18.828 7.992 3.818 1 98.44 248 LEU B O 1
ATOM 5463 N N . ALA B 1 249 ? 18.219 7.055 5.656 1 98.06 249 ALA B N 1
ATOM 5464 C CA . ALA B 1 249 ? 19.219 6.004 5.844 1 98.06 249 ALA B CA 1
ATOM 5465 C C . ALA B 1 249 ? 19 5.277 7.168 1 98.06 249 ALA B C 1
ATOM 5467 O O . ALA B 1 249 ? 18.375 5.812 8.086 1 98.06 249 ALA B O 1
ATOM 5468 N N . MET B 1 250 ? 19.422 4.039 7.207 1 98 250 MET B N 1
ATOM 5469 C CA . MET B 1 250 ? 19.422 3.363 8.5 1 98 250 MET B CA 1
ATOM 5470 C C . MET B 1 250 ? 20.672 3.701 9.297 1 98 250 MET B C 1
ATOM 5472 O O . MET B 1 250 ? 21.781 3.287 8.93 1 98 250 MET B O 1
ATOM 5476 N N . ASN B 1 251 ? 20.625 4.453 10.289 1 98.31 251 ASN B N 1
ATOM 5477 C CA . ASN B 1 251 ? 21.672 4.871 11.211 1 98.31 251 ASN B CA 1
ATOM 5478 C C . ASN B 1 251 ? 21.125 5.129 12.609 1 98.31 251 ASN B C 1
ATOM 5480 O O . ASN B 1 251 ? 19.938 4.902 12.867 1 98.31 251 ASN B O 1
ATOM 5484 N N . ILE B 1 252 ? 21.891 5.539 13.469 1 98.69 252 ILE B N 1
ATOM 5485 C CA . ILE B 1 252 ? 21.484 5.688 14.867 1 98.69 252 ILE B CA 1
ATOM 5486 C C . ILE B 1 252 ? 20.5 6.844 14.992 1 98.69 252 ILE B C 1
ATOM 5488 O O . ILE B 1 252 ? 19.594 6.809 15.836 1 98.69 252 ILE B O 1
ATOM 5492 N N . ARG B 1 253 ? 20.578 7.902 14.133 1 98.69 253 ARG B N 1
ATOM 5493 C CA . ARG B 1 253 ? 19.594 8.992 14.133 1 98.69 253 ARG B CA 1
ATOM 5494 C C . ARG B 1 253 ? 18.203 8.477 13.812 1 98.69 253 ARG B C 1
ATOM 5496 O O . ARG B 1 253 ? 17.219 8.906 14.422 1 98.69 253 ARG B O 1
ATOM 5503 N N . ALA B 1 254 ? 18.109 7.57 12.828 1 98.81 254 ALA B N 1
ATOM 5504 C CA . ALA B 1 254 ? 16.828 6.961 12.477 1 98.81 254 ALA B CA 1
ATOM 5505 C C . ALA B 1 254 ? 16.234 6.215 13.664 1 98.81 254 ALA B C 1
ATOM 5507 O O . ALA B 1 254 ? 15.031 6.312 13.93 1 98.81 254 ALA B O 1
ATOM 5508 N N . ILE B 1 255 ? 17.078 5.512 14.406 1 98.81 255 ILE B N 1
ATOM 5509 C CA . ILE B 1 255 ? 16.641 4.73 15.555 1 98.81 255 ILE B CA 1
ATOM 5510 C C . ILE B 1 255 ? 16.156 5.664 16.656 1 98.81 255 ILE B C 1
ATOM 5512 O O . ILE B 1 255 ? 15.102 5.43 17.266 1 98.81 255 ILE B O 1
ATOM 5516 N N . MET B 1 256 ? 16.891 6.707 16.844 1 98.88 256 MET B N 1
ATOM 5517 C CA . MET B 1 256 ? 16.469 7.707 17.812 1 98.88 256 MET B CA 1
ATOM 5518 C C . MET B 1 256 ? 15.133 8.32 17.438 1 98.88 256 MET B C 1
ATOM 5520 O O . MET B 1 256 ? 14.258 8.5 18.281 1 98.88 256 MET B O 1
ATOM 5524 N N . ALA B 1 257 ? 14.969 8.672 16.188 1 98.94 257 ALA B N 1
ATOM 5525 C CA . ALA B 1 257 ? 13.719 9.242 15.703 1 98.94 257 ALA B CA 1
ATOM 5526 C C . ALA B 1 257 ? 12.547 8.297 15.984 1 98.94 257 ALA B C 1
ATOM 5528 O O . ALA B 1 257 ? 11.461 8.742 16.375 1 98.94 257 ALA B O 1
ATOM 5529 N N . CYS B 1 258 ? 12.742 7 15.812 1 98.88 258 CYS B N 1
ATOM 5530 C CA . CYS B 1 258 ? 11.711 6.023 16.125 1 98.88 258 CYS B CA 1
ATOM 5531 C C . CYS B 1 258 ? 11.383 6.031 17.609 1 98.88 258 CYS B C 1
ATOM 5533 O O . CYS B 1 258 ? 10.211 6.023 18 1 98.88 258 CYS B O 1
ATOM 5535 N N . TYR B 1 259 ? 12.414 6.047 18.406 1 98.88 259 TYR B N 1
ATOM 5536 C CA . TYR B 1 259 ? 12.219 5.965 19.859 1 98.88 259 TYR B CA 1
ATOM 5537 C C . TYR B 1 259 ? 11.445 7.168 20.375 1 98.88 259 TYR B C 1
ATOM 5539 O O . TYR B 1 259 ? 10.461 7.016 21.094 1 98.88 259 TYR B O 1
ATOM 5547 N N . VAL B 1 260 ? 11.844 8.344 19.969 1 98.94 260 VAL B N 1
ATOM 5548 C CA . VAL B 1 260 ? 11.219 9.555 20.5 1 98.94 260 VAL B CA 1
ATOM 5549 C C . VAL B 1 260 ? 9.805 9.688 19.938 1 98.94 260 VAL B C 1
ATOM 5551 O O . VAL B 1 260 ? 8.93 10.258 20.594 1 98.94 260 VAL B O 1
ATOM 5554 N N . THR B 1 261 ? 9.555 9.195 18.75 1 98.94 261 THR B N 1
ATOM 5555 C CA . THR B 1 261 ? 8.219 9.172 18.172 1 98.94 261 THR B CA 1
ATOM 5556 C C . THR B 1 261 ? 7.25 8.398 19.062 1 98.94 261 THR B C 1
ATOM 5558 O O . THR B 1 261 ? 6.184 8.906 19.406 1 98.94 261 THR B O 1
ATOM 5561 N N . ASN B 1 262 ? 7.66 7.23 19.469 1 98.88 262 ASN B N 1
ATOM 5562 C CA . ASN B 1 262 ? 6.832 6.398 20.328 1 98.88 262 ASN B CA 1
ATOM 5563 C C . ASN B 1 262 ? 6.625 7.043 21.703 1 98.88 262 ASN B C 1
ATOM 5565 O O . ASN B 1 262 ? 5.52 7.012 22.25 1 98.88 262 ASN B O 1
ATOM 5569 N N . LEU B 1 263 ? 7.684 7.57 22.188 1 98.94 263 LEU B N 1
ATOM 5570 C CA . LEU B 1 263 ? 7.621 8.18 23.516 1 98.94 263 LEU B CA 1
ATOM 5571 C C . LEU B 1 263 ? 6.695 9.391 23.516 1 98.94 263 LEU B C 1
ATOM 5573 O O . LEU B 1 263 ? 5.895 9.57 24.438 1 98.94 263 LEU B O 1
ATOM 5577 N N . ALA B 1 264 ? 6.793 10.219 22.516 1 98.94 264 ALA B N 1
ATOM 5578 C CA . ALA B 1 264 ? 5.949 11.406 22.422 1 98.94 264 ALA B CA 1
ATOM 5579 C C . ALA B 1 264 ? 4.48 11.023 22.266 1 98.94 264 ALA B C 1
ATOM 5581 O O . ALA B 1 264 ? 3.598 11.656 22.844 1 98.94 264 ALA B O 1
ATOM 5582 N N . ALA B 1 265 ? 4.219 10.039 21.438 1 98.94 265 ALA B N 1
ATOM 5583 C CA . ALA B 1 265 ? 2.85 9.555 21.297 1 98.94 265 ALA B CA 1
ATOM 5584 C C . ALA B 1 265 ? 2.26 9.148 22.641 1 98.94 265 ALA B C 1
ATOM 5586 O O . ALA B 1 265 ? 1.125 9.508 22.953 1 98.94 265 ALA B O 1
ATOM 5587 N N . SER B 1 266 ? 3.021 8.422 23.375 1 98.94 266 SER B N 1
ATOM 5588 C CA . SER B 1 266 ? 2.604 7.922 24.688 1 98.94 266 SER B CA 1
ATOM 5589 C C . SER B 1 266 ? 2.314 9.07 25.641 1 98.94 266 SER B C 1
ATOM 5591 O O . SER B 1 266 ? 1.294 9.07 26.344 1 98.94 266 SER B O 1
ATOM 5593 N N . CYS B 1 267 ? 3.156 10.008 25.625 1 98.94 267 CYS B N 1
ATOM 5594 C CA . CYS B 1 267 ? 3.021 11.133 26.547 1 98.94 267 CYS B CA 1
ATOM 5595 C C . CYS B 1 267 ? 1.866 12.039 26.141 1 98.94 267 CYS B C 1
ATOM 5597 O O . CYS B 1 267 ? 1.176 12.594 26.984 1 98.94 267 CYS B O 1
ATOM 5599 N N . GLY B 1 268 ? 1.685 12.227 24.812 1 98.94 268 GLY B N 1
ATOM 5600 C CA . GLY B 1 268 ? 0.525 12.969 24.359 1 98.94 268 GLY B CA 1
ATOM 5601 C C . GLY B 1 268 ? -0.792 12.32 24.719 1 98.94 268 GLY B C 1
ATOM 5602 O O . GLY B 1 268 ? -1.73 13 25.141 1 98.94 268 GLY B O 1
ATOM 5603 N N . ALA B 1 269 ? -0.856 10.992 24.625 1 98.81 269 ALA B N 1
ATOM 5604 C CA . ALA B 1 269 ? -2.049 10.234 25 1 98.81 269 ALA B CA 1
ATOM 5605 C C . ALA B 1 269 ? -2.369 10.391 26.484 1 98.81 269 ALA B C 1
ATOM 5607 O O . ALA B 1 269 ? -3.521 10.633 26.844 1 98.81 269 ALA B O 1
ATOM 5608 N N . ILE B 1 270 ? -1.36 10.289 27.312 1 98.69 270 ILE B N 1
ATOM 5609 C CA . ILE B 1 270 ? -1.523 10.398 28.75 1 98.69 270 ILE B CA 1
ATOM 5610 C C . ILE B 1 270 ? -1.993 11.805 29.109 1 98.69 270 ILE B C 1
ATOM 5612 O O . ILE B 1 270 ? -2.941 11.969 29.891 1 98.69 270 ILE B O 1
ATOM 5616 N N . ALA B 1 271 ? -1.379 12.773 28.516 1 98.69 271 ALA B N 1
ATOM 5617 C CA . ALA B 1 271 ? -1.727 14.156 28.812 1 98.69 271 ALA B CA 1
ATOM 5618 C C . ALA B 1 271 ? -3.178 14.453 28.438 1 98.69 271 ALA B C 1
ATOM 5620 O O . ALA B 1 271 ? -3.916 15.055 29.234 1 98.69 271 ALA B O 1
ATOM 5621 N N . TRP B 1 272 ? -3.588 14.023 27.312 1 98.56 272 TRP B N 1
ATOM 5622 C CA . TRP B 1 272 ? -4.93 14.32 26.812 1 98.56 272 TRP B CA 1
ATOM 5623 C C . TRP B 1 272 ? -5.988 13.609 27.656 1 98.56 272 TRP B C 1
ATOM 5625 O O . TRP B 1 272 ? -6.996 14.211 28.031 1 98.56 272 TRP B O 1
ATOM 5635 N N . ILE B 1 273 ? -5.77 12.336 27.906 1 97.31 273 ILE B N 1
ATOM 5636 C CA . ILE B 1 273 ? -6.785 11.562 28.609 1 97.31 273 ILE B CA 1
ATOM 5637 C C . ILE B 1 273 ? -6.941 12.094 30.031 1 97.31 273 ILE B C 1
ATOM 5639 O O . ILE B 1 273 ? -8.047 12.086 30.578 1 97.31 273 ILE B O 1
ATOM 5643 N N . LEU B 1 274 ? -5.863 12.578 30.656 1 97.81 274 LEU B N 1
ATOM 5644 C CA . LEU B 1 274 ? -5.93 13.18 32 1 97.81 274 LEU B CA 1
ATOM 5645 C C . LEU B 1 274 ? -6.676 14.508 31.953 1 97.81 274 LEU B C 1
ATOM 5647 O O . LEU B 1 274 ? -7.453 14.812 32.875 1 97.81 274 LEU B O 1
ATOM 5651 N N . LEU B 1 275 ? -6.453 15.266 30.938 1 97.19 275 LEU B N 1
ATOM 5652 C CA . LEU B 1 275 ? -7.172 16.531 30.781 1 97.19 275 LEU B CA 1
ATOM 5653 C C . LEU B 1 275 ? -8.672 16.281 30.625 1 97.19 275 LEU B C 1
ATOM 5655 O O . LEU B 1 275 ? -9.484 17.016 31.203 1 97.19 275 LEU B O 1
ATOM 5659 N N . ASP B 1 276 ? -9 15.32 29.797 1 95.69 276 ASP B N 1
ATOM 5660 C CA . ASP B 1 276 ? -10.406 14.992 29.625 1 95.69 276 ASP B CA 1
ATOM 5661 C C . ASP B 1 276 ? -11.023 14.469 30.922 1 95.69 276 ASP B C 1
ATOM 5663 O O . ASP B 1 276 ? -12.172 14.773 31.234 1 95.69 276 ASP B O 1
ATOM 5667 N N . TYR B 1 277 ? -10.234 13.648 31.656 1 94.81 277 TYR B N 1
ATOM 5668 C CA . TYR B 1 277 ? -10.719 13.102 32.906 1 94.81 277 TYR B CA 1
ATOM 5669 C C . TYR B 1 277 ? -11.016 14.211 33.906 1 94.81 277 TYR B C 1
ATOM 5671 O O . TYR B 1 277 ? -11.961 14.117 34.688 1 94.81 277 TYR B O 1
ATOM 5679 N N . ARG B 1 278 ? -10.32 15.148 33.938 1 93.56 278 ARG B N 1
ATOM 5680 C CA . ARG B 1 278 ? -10.492 16.281 34.844 1 93.56 278 ARG B CA 1
ATOM 5681 C C . ARG B 1 278 ? -11.867 16.922 34.688 1 93.56 278 ARG B C 1
ATOM 5683 O O . ARG B 1 278 ? -12.508 17.297 35.656 1 93.56 278 ARG B O 1
ATOM 5690 N N . LEU B 1 279 ? -12.367 16.938 33.469 1 89.62 279 LEU B N 1
ATOM 5691 C CA . LEU B 1 279 ? -13.617 17.625 33.156 1 89.62 279 LEU B CA 1
ATOM 5692 C C . LEU B 1 279 ? -14.789 16.656 33.188 1 89.62 279 LEU B C 1
ATOM 5694 O O . LEU B 1 279 ? -15.812 16.922 33.812 1 89.62 279 LEU B O 1
ATOM 5698 N N . GLU B 1 280 ? -14.625 15.531 32.531 1 90.44 280 GLU B N 1
ATOM 5699 C CA . GLU B 1 280 ? -15.742 14.609 32.344 1 90.44 280 GLU B CA 1
ATOM 5700 C C . GLU B 1 280 ? -15.766 13.531 33.406 1 90.44 280 GLU B C 1
ATOM 5702 O O . GLU B 1 280 ? -16.781 12.859 33.594 1 90.44 280 GLU B O 1
ATOM 5707 N N . LYS B 1 281 ? -14.68 13.273 34.062 1 94.69 281 LYS B N 1
ATOM 5708 C CA . LYS B 1 281 ? -14.539 12.227 35.094 1 94.69 281 LYS B CA 1
ATOM 5709 C C . LYS B 1 281 ? -14.766 10.844 34.469 1 94.69 281 LYS B C 1
ATOM 5711 O O . LYS B 1 281 ? -15.406 9.992 35.094 1 94.69 281 LYS B O 1
ATOM 5716 N N . LYS B 1 282 ? -14.484 10.727 33.219 1 94.44 282 LYS B N 1
ATOM 5717 C CA . LYS B 1 282 ? -14.492 9.461 32.5 1 94.44 282 LYS B CA 1
ATOM 5718 C C . LYS B 1 282 ? -13.234 9.312 31.641 1 94.44 282 LYS B C 1
ATOM 5720 O O . LYS B 1 282 ? -12.656 10.305 31.188 1 94.44 282 LYS B O 1
ATOM 5725 N N . TRP B 1 283 ? -12.836 8.07 31.531 1 95.44 283 TRP B N 1
ATOM 5726 C CA . TRP B 1 283 ? -11.688 7.777 30.672 1 95.44 283 TRP B CA 1
ATOM 5727 C C . TRP B 1 283 ? -12.094 7.68 29.219 1 95.44 283 TRP B C 1
ATOM 5729 O O . TRP B 1 283 ? -12.758 6.723 28.812 1 95.44 283 TRP B O 1
ATOM 5739 N N . SER B 1 284 ? -11.703 8.555 28.469 1 94.94 284 SER B N 1
ATOM 5740 C CA . SER B 1 284 ? -12.156 8.711 27.094 1 94.94 284 SER B CA 1
ATOM 5741 C C . SER B 1 284 ? -11.242 7.965 26.125 1 94.94 284 SER B C 1
ATOM 5743 O O . SER B 1 284 ? -10.062 8.297 25.984 1 94.94 284 SER B O 1
ATOM 5745 N N . THR B 1 285 ? -11.781 6.938 25.375 1 96.69 285 THR B N 1
ATOM 5746 C CA . THR B 1 285 ? -11.031 6.258 24.312 1 96.69 285 THR B CA 1
ATOM 5747 C C . T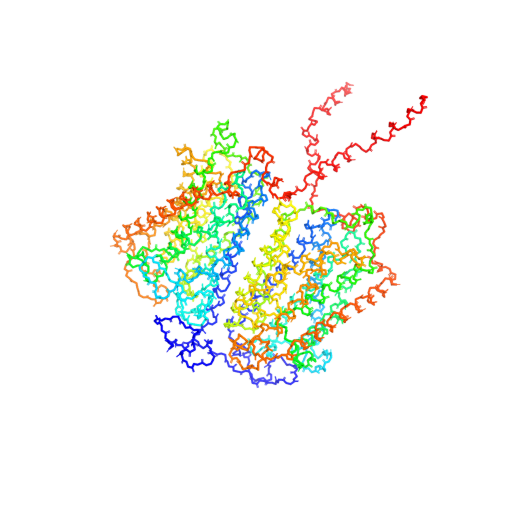HR B 1 285 ? -10.68 7.223 23.188 1 96.69 285 THR B C 1
ATOM 5749 O O . THR B 1 285 ? -9.555 7.203 22.688 1 96.69 285 THR B O 1
ATOM 5752 N N . ILE B 1 286 ? -11.578 8.062 22.891 1 96.19 286 ILE B N 1
ATOM 5753 C CA . ILE B 1 286 ? -11.352 9.047 21.844 1 96.19 286 ILE B CA 1
ATOM 5754 C C . ILE B 1 286 ? -10.266 10.031 22.266 1 96.19 286 ILE B C 1
ATOM 5756 O O . ILE B 1 286 ? -9.398 10.398 21.469 1 96.19 286 ILE B O 1
ATOM 5760 N N . GLY B 1 287 ? -10.383 10.438 23.5 1 96.88 287 GLY B N 1
ATOM 5761 C CA . GLY B 1 287 ? -9.352 11.312 24.031 1 96.88 287 GLY B CA 1
ATOM 5762 C C . GLY B 1 287 ? -7.965 10.703 23.984 1 96.88 287 GLY B C 1
ATOM 5763 O O . GLY B 1 287 ? -7 11.375 23.609 1 96.88 287 GLY B O 1
ATOM 5764 N N . PHE B 1 288 ? -7.836 9.453 24.406 1 98.12 288 PHE B N 1
ATOM 5765 C CA . PHE B 1 288 ? -6.57 8.727 24.328 1 98.12 288 PHE B CA 1
ATOM 5766 C C . PHE B 1 288 ? -6.02 8.742 22.906 1 98.12 288 PHE B C 1
ATOM 5768 O O . PHE B 1 288 ? -4.844 9.047 22.703 1 98.12 288 PHE B O 1
ATOM 5775 N N . CYS B 1 289 ? -6.883 8.406 21.953 1 98.56 289 CYS B N 1
ATOM 5776 C CA . CYS B 1 289 ? -6.473 8.312 20.547 1 98.56 289 CYS B CA 1
ATOM 5777 C C . CYS B 1 289 ? -6.059 9.68 20.016 1 98.56 289 CYS B C 1
ATOM 5779 O O . CYS B 1 289 ? -5.016 9.805 19.375 1 98.56 289 CYS B O 1
ATOM 5781 N N . SER B 1 290 ? -6.785 10.711 20.297 1 98.31 290 SER B N 1
ATOM 5782 C CA . SER B 1 290 ? -6.465 12.062 19.859 1 98.31 290 SER B CA 1
ATOM 5783 C C . SER B 1 290 ? -5.164 12.562 20.484 1 98.31 290 SER B C 1
ATOM 5785 O O . SER B 1 290 ? -4.371 13.234 19.828 1 98.31 290 SER B O 1
ATOM 5787 N N . GLY B 1 291 ? -5.031 12.227 21.719 1 98.81 291 GLY B N 1
ATOM 5788 C CA . GLY B 1 291 ? -3.799 12.586 22.406 1 98.81 291 GLY B CA 1
ATOM 5789 C C . GLY B 1 291 ? -2.568 11.938 21.797 1 98.81 291 GLY B C 1
ATOM 5790 O O . GLY B 1 291 ? -1.541 12.594 21.609 1 98.81 291 GLY B O 1
ATOM 5791 N N . ALA B 1 292 ? -2.674 10.648 21.531 1 98.94 292 ALA B N 1
ATOM 5792 C CA . ALA B 1 292 ? -1.565 9.938 20.906 1 98.94 292 ALA B CA 1
ATOM 5793 C C . ALA B 1 292 ? -1.196 10.57 19.562 1 98.94 292 ALA B C 1
ATOM 5795 O O . ALA B 1 292 ? -0.018 10.805 19.297 1 98.94 292 ALA B O 1
ATOM 5796 N N . ILE B 1 293 ? -2.188 10.875 18.766 1 98.88 293 ILE B N 1
ATOM 5797 C CA . ILE B 1 293 ? -1.958 11.453 17.453 1 98.88 293 ILE B CA 1
ATOM 5798 C C . ILE B 1 293 ? -1.355 12.852 17.609 1 98.88 293 ILE B C 1
ATOM 5800 O O . ILE B 1 293 ? -0.443 13.227 16.859 1 98.88 293 ILE B O 1
ATOM 5804 N N . SER B 1 294 ? -1.816 13.586 18.594 1 98.94 294 SER B N 1
ATOM 5805 C CA . SER B 1 294 ? -1.262 14.914 18.828 1 98.94 294 SER B CA 1
ATOM 5806 C C . SER B 1 294 ? 0.218 14.844 19.188 1 98.94 294 SER B C 1
ATOM 5808 O O . SER B 1 294 ? 1.013 15.672 18.75 1 98.94 294 SER B O 1
ATOM 5810 N N . GLY B 1 295 ? 0.545 13.906 20.062 1 98.94 295 GLY B N 1
ATOM 5811 C CA . GLY B 1 295 ? 1.949 13.695 20.375 1 98.94 295 GLY B CA 1
ATOM 5812 C C . GLY B 1 295 ? 2.783 13.336 19.156 1 98.94 295 GLY B C 1
ATOM 5813 O O . GLY B 1 295 ? 3.896 13.844 19 1 98.94 295 GLY B O 1
ATOM 5814 N N . LEU B 1 296 ? 2.27 12.453 18.328 1 98.94 296 LEU B N 1
ATOM 5815 C CA . LEU B 1 296 ? 2.934 12.047 17.094 1 98.94 296 LEU B CA 1
ATOM 5816 C C . LEU B 1 296 ? 3.127 13.234 16.156 1 98.94 296 LEU B C 1
ATOM 5818 O O . LEU B 1 296 ? 4.195 13.398 15.57 1 98.94 296 LEU B O 1
ATOM 5822 N N . VAL B 1 297 ? 2.135 14.102 16.031 1 98.94 297 VAL B N 1
ATOM 5823 C CA . VAL B 1 297 ? 2.182 15.281 15.18 1 98.94 297 VAL B CA 1
ATOM 5824 C C . VAL B 1 297 ? 3.229 16.266 15.703 1 98.94 297 VAL B C 1
ATOM 5826 O O . VAL B 1 297 ? 4.078 16.734 14.945 1 98.94 297 VAL B O 1
ATOM 5829 N N . ALA B 1 298 ? 3.258 16.469 16.938 1 98.94 298 ALA B N 1
ATOM 5830 C CA . ALA B 1 298 ? 4.117 17.484 17.547 1 98.94 298 ALA B CA 1
ATOM 5831 C C . ALA B 1 298 ? 5.586 17.078 17.469 1 98.94 298 ALA B C 1
ATOM 5833 O O . ALA B 1 298 ? 6.465 17.922 17.297 1 98.94 298 ALA B O 1
ATOM 5834 N N . ILE B 1 299 ? 5.875 15.805 17.562 1 98.94 299 ILE B N 1
ATOM 5835 C CA . ILE B 1 299 ? 7.258 15.352 17.609 1 98.94 299 ILE B CA 1
ATOM 5836 C C . ILE B 1 299 ? 7.828 15.281 16.203 1 98.94 299 ILE B C 1
ATOM 5838 O O . ILE B 1 299 ? 9.047 15.219 16.016 1 98.94 299 ILE B O 1
ATOM 5842 N N . THR B 1 300 ? 7.02 15.289 15.195 1 98.94 300 THR B N 1
ATOM 5843 C CA . THR B 1 300 ? 7.359 14.977 13.812 1 98.94 300 THR B CA 1
ATOM 5844 C C . THR B 1 300 ? 8.461 15.906 13.297 1 98.94 300 THR B C 1
ATOM 5846 O O . THR B 1 300 ? 9.484 15.438 12.789 1 98.94 300 THR B O 1
ATOM 5849 N N . PRO B 1 301 ? 8.375 17.219 13.484 1 98.88 301 PRO B N 1
ATOM 5850 C CA . PRO B 1 301 ? 9.461 18.062 12.984 1 98.88 301 PRO B CA 1
ATOM 5851 C C . PRO B 1 301 ? 10.734 17.938 13.812 1 98.88 301 PRO B C 1
ATOM 5853 O O . PRO B 1 301 ? 11.828 18.266 13.328 1 98.88 301 PRO B O 1
ATOM 5856 N N . ALA B 1 302 ? 10.68 17.422 14.992 1 98.88 302 ALA B N 1
ATOM 5857 C CA . ALA B 1 302 ? 11.797 17.406 15.93 1 98.88 302 ALA B CA 1
ATOM 5858 C C . ALA B 1 302 ? 12.414 16.016 16.047 1 98.88 302 ALA B C 1
ATOM 5860 O O . ALA B 1 302 ? 13.5 15.859 16.609 1 98.88 302 ALA B O 1
ATOM 5861 N N . ALA B 1 303 ? 11.805 15.008 15.469 1 98.94 303 ALA B N 1
ATOM 5862 C CA . ALA B 1 303 ? 12.07 13.609 15.789 1 98.94 303 ALA B CA 1
ATOM 5863 C C . ALA B 1 303 ? 13.539 13.266 15.539 1 98.94 303 ALA B C 1
ATOM 5865 O O . ALA B 1 303 ? 14.109 12.43 16.25 1 98.94 303 ALA B O 1
ATOM 5866 N N . GLY B 1 304 ? 14.188 13.898 14.633 1 98.81 304 GLY B N 1
ATOM 5867 C CA . GLY B 1 304 ? 15.578 13.609 14.312 1 98.81 304 GLY B CA 1
ATOM 5868 C C . GLY B 1 304 ? 16.547 14.594 14.953 1 98.81 304 GLY B C 1
ATOM 5869 O O . GLY B 1 304 ? 17.734 14.586 14.641 1 98.81 304 GLY B O 1
ATOM 5870 N N . PHE B 1 305 ? 16.047 15.414 15.914 1 98.81 305 PHE B N 1
ATOM 5871 C CA . PHE B 1 305 ? 16.891 16.484 16.422 1 98.81 305 PHE B CA 1
ATOM 5872 C C . PHE B 1 305 ? 16.891 16.5 17.953 1 98.81 305 PHE B C 1
ATOM 5874 O O . PHE B 1 305 ? 17.641 17.266 18.562 1 98.81 305 PHE B O 1
ATOM 5881 N N . VAL B 1 306 ? 16.094 15.656 18.609 1 98.88 306 VAL B N 1
ATOM 5882 C CA . VAL B 1 306 ? 15.906 15.898 20.031 1 98.88 306 VAL B CA 1
ATOM 5883 C C . VAL B 1 306 ? 16.266 14.648 20.828 1 98.88 306 VAL B C 1
ATOM 5885 O O . VAL B 1 306 ? 16.156 13.531 20.312 1 98.88 306 VAL B O 1
ATOM 5888 N N . LYS B 1 307 ? 16.625 14.883 22.031 1 98.75 307 LYS B N 1
ATOM 5889 C CA . LYS B 1 307 ? 16.891 13.812 23 1 98.75 307 LYS B CA 1
ATOM 5890 C C . LYS B 1 307 ? 15.586 13.281 23.594 1 98.75 307 LYS B C 1
ATOM 5892 O O . LYS B 1 307 ? 14.547 13.938 23.516 1 98.75 307 LYS B O 1
ATOM 5897 N N . PRO B 1 308 ? 15.617 12.148 24.219 1 98.88 308 PRO B N 1
ATOM 5898 C CA . PRO B 1 308 ? 14.398 11.516 24.734 1 98.88 308 PRO B CA 1
ATOM 5899 C C . PRO B 1 308 ? 13.68 12.391 25.766 1 98.88 308 PRO B C 1
ATOM 5901 O O . PRO B 1 308 ? 12.453 12.445 25.781 1 98.88 308 PRO B O 1
ATOM 5904 N N . TRP B 1 309 ? 14.43 13.062 26.609 1 98.81 309 TRP B N 1
ATOM 5905 C CA . TRP B 1 309 ? 13.758 13.875 27.625 1 98.81 309 TRP B CA 1
ATOM 5906 C C . TRP B 1 309 ? 12.945 14.992 26.969 1 98.81 309 TRP B C 1
ATOM 5908 O O . TRP B 1 309 ? 11.898 15.391 27.484 1 98.81 309 TRP B O 1
ATOM 5918 N N . ALA B 1 310 ? 13.406 15.562 25.891 1 98.88 310 ALA B N 1
ATOM 5919 C CA . ALA B 1 310 ? 12.68 16.594 25.156 1 98.88 310 ALA B CA 1
ATOM 5920 C C . ALA B 1 310 ? 11.414 16.016 24.516 1 98.88 310 ALA B C 1
ATOM 5922 O O . ALA B 1 310 ? 10.398 16.703 24.406 1 98.88 310 ALA B O 1
ATOM 5923 N N . ALA B 1 311 ? 11.453 14.766 24.094 1 98.94 311 ALA B N 1
ATOM 5924 C CA . ALA B 1 311 ? 10.289 14.117 23.5 1 98.94 311 ALA B CA 1
ATOM 5925 C C . ALA B 1 311 ? 9.141 14.008 24.5 1 98.94 311 ALA B C 1
ATOM 5927 O O . ALA B 1 311 ? 7.973 14.102 24.125 1 98.94 311 ALA B O 1
ATOM 5928 N N . VAL B 1 312 ? 9.477 13.734 25.75 1 98.94 312 VAL B N 1
ATOM 5929 C CA . VAL B 1 312 ? 8.461 13.719 26.797 1 98.94 312 VAL B CA 1
ATOM 5930 C C . VAL B 1 312 ? 7.754 15.07 26.859 1 98.94 312 VAL B C 1
ATOM 5932 O O . VAL B 1 312 ? 6.523 15.133 26.844 1 98.94 312 VAL B O 1
ATOM 5935 N N . ILE B 1 313 ? 8.492 16.125 26.844 1 98.94 313 ILE B N 1
ATOM 5936 C CA . ILE B 1 313 ? 7.953 17.469 26.938 1 98.94 313 ILE B CA 1
ATOM 5937 C C . ILE B 1 313 ? 7.129 17.781 25.688 1 98.94 313 ILE B C 1
ATOM 5939 O O . ILE B 1 313 ? 6.008 18.297 25.781 1 98.94 313 ILE B O 1
ATOM 5943 N N . ILE B 1 314 ? 7.66 17.453 24.562 1 98.94 314 ILE B N 1
ATOM 5944 C CA . ILE B 1 314 ? 6.988 17.75 23.297 1 98.94 314 ILE B CA 1
ATOM 5945 C C . ILE B 1 314 ? 5.68 16.969 23.219 1 98.94 314 ILE B C 1
ATOM 5947 O O . ILE B 1 314 ? 4.66 17.5 22.766 1 98.94 314 ILE B O 1
ATOM 5951 N N . GLY B 1 315 ? 5.699 15.672 23.641 1 98.94 315 GLY B N 1
ATOM 5952 C CA . GLY B 1 315 ? 4.48 14.875 23.656 1 98.94 315 GLY B CA 1
ATOM 5953 C C . GLY B 1 315 ? 3.406 15.461 24.562 1 98.94 315 GLY B C 1
ATOM 5954 O O . GLY B 1 315 ? 2.25 15.586 24.156 1 98.94 315 GLY B O 1
ATOM 5955 N N . ILE B 1 316 ? 3.793 15.852 25.766 1 98.88 316 ILE B N 1
ATOM 5956 C CA . ILE B 1 316 ? 2.859 16.438 26.719 1 98.88 316 ILE B CA 1
ATOM 5957 C C . ILE B 1 316 ? 2.311 17.75 26.156 1 98.88 316 ILE B C 1
ATOM 5959 O O . ILE B 1 316 ? 1.097 17.969 26.156 1 98.88 316 ILE B O 1
ATOM 5963 N N . CYS B 1 317 ? 3.184 18.594 25.609 1 98.88 317 CYS B N 1
ATOM 5964 C CA . CYS B 1 317 ? 2.76 19.859 25.031 1 98.88 317 CYS B CA 1
ATOM 5965 C C . CYS B 1 317 ? 1.812 19.625 23.859 1 98.88 317 CYS B C 1
ATOM 5967 O O . CYS B 1 317 ? 0.81 20.328 23.719 1 98.88 317 CYS B O 1
ATOM 5969 N N . GLY B 1 318 ? 2.215 18.641 23.031 1 98.81 318 GLY B N 1
ATOM 5970 C CA . GLY B 1 318 ? 1.336 18.312 21.922 1 98.81 318 GLY B CA 1
ATOM 5971 C C . GLY B 1 318 ? -0.073 17.953 22.359 1 98.81 318 GLY B C 1
ATOM 5972 O O . GLY B 1 318 ? -1.046 18.516 21.844 1 98.81 318 GLY B O 1
ATOM 5973 N N . GLY B 1 319 ? -0.205 17.062 23.375 1 98.75 319 GLY B N 1
ATOM 5974 C CA . GLY B 1 319 ? -1.507 16.672 23.891 1 98.75 319 GLY B CA 1
ATOM 5975 C C . GLY B 1 319 ? -2.273 17.828 24.5 1 98.75 319 GLY B C 1
ATOM 5976 O O . GLY B 1 319 ? -3.465 18 24.234 1 98.75 319 GLY B O 1
ATOM 5977 N N . VAL B 1 320 ? -1.62 18.688 25.219 1 98.75 320 VAL B N 1
ATOM 5978 C CA . VAL B 1 320 ? -2.254 19.781 25.953 1 98.75 320 VAL B CA 1
ATOM 5979 C C . VAL B 1 320 ? -2.682 20.875 25 1 98.75 320 VAL B C 1
ATOM 5981 O O . VAL B 1 320 ? -3.834 21.312 25.016 1 98.75 320 VAL B O 1
ATOM 5984 N N . VAL B 1 321 ? -1.792 21.312 24.156 1 98.81 321 VAL B N 1
ATOM 5985 C CA . VAL B 1 321 ? -2.049 22.438 23.25 1 98.81 321 VAL B CA 1
ATOM 5986 C C . VAL B 1 321 ? -3.152 22.062 22.266 1 98.81 321 VAL B C 1
ATOM 5988 O O . VAL B 1 321 ? -4.055 22.859 22 1 98.81 321 VAL B O 1
ATOM 5991 N N . CYS B 1 322 ? -3.082 20.875 21.719 1 98.69 322 CYS B N 1
ATOM 5992 C CA . CYS B 1 322 ? -4.105 20.438 20.766 1 98.69 322 CYS B CA 1
ATOM 5993 C C . CYS B 1 322 ? -5.453 20.281 21.453 1 98.69 322 CYS B C 1
ATOM 5995 O O . CYS B 1 322 ? -6.492 20.609 20.875 1 98.69 322 CYS B O 1
ATOM 5997 N N . ASN B 1 323 ? -5.461 19.734 22.703 1 98.12 323 ASN B N 1
ATOM 5998 C CA . ASN B 1 323 ? -6.703 19.609 23.453 1 98.12 323 ASN B CA 1
ATOM 5999 C C . ASN B 1 323 ? -7.398 20.953 23.609 1 98.12 323 ASN B C 1
ATOM 6001 O O . ASN B 1 323 ? -8.586 21.094 23.297 1 98.12 323 ASN B O 1
ATOM 6005 N N . PHE B 1 324 ? -6.691 21.953 23.969 1 97.75 324 PHE B N 1
ATOM 6006 C CA . PHE B 1 324 ? -7.262 23.281 24.141 1 97.75 324 PHE B CA 1
ATOM 6007 C C . PHE B 1 324 ? -7.617 23.891 22.781 1 97.75 324 PHE B C 1
ATOM 6009 O O . PHE B 1 324 ? -8.586 24.641 22.672 1 97.75 324 PHE B O 1
ATOM 6016 N N . ALA B 1 325 ? -6.867 23.516 21.797 1 98.19 325 ALA B N 1
ATOM 6017 C CA . ALA B 1 325 ? -7.074 24.094 20.469 1 98.19 325 ALA B CA 1
ATOM 6018 C C . ALA B 1 325 ? -8.383 23.594 19.859 1 98.19 325 ALA B C 1
ATOM 6020 O O . ALA B 1 325 ? -8.898 24.203 18.922 1 98.19 325 ALA B O 1
ATOM 6021 N N . THR B 1 326 ? -8.914 22.484 20.359 1 95.69 326 THR B N 1
ATOM 6022 C CA . THR B 1 326 ? -10.203 22.016 19.859 1 95.69 326 THR B CA 1
ATOM 6023 C C . THR B 1 326 ? -11.281 23.078 20.094 1 95.69 326 THR B C 1
ATOM 6025 O O . THR B 1 326 ? -12.336 23.047 19.453 1 95.69 326 THR B O 1
ATOM 6028 N N . LYS B 1 327 ? -11.039 24.062 20.953 1 94.69 327 LYS B N 1
ATOM 6029 C CA . LYS B 1 327 ? -12.008 25.109 21.266 1 94.69 327 LYS B CA 1
ATOM 6030 C C . LYS B 1 327 ? -11.883 26.281 20.297 1 94.69 327 LYS B C 1
ATOM 6032 O O . LYS B 1 327 ? -12.766 27.141 20.219 1 94.69 327 LYS B O 1
ATOM 6037 N N . LEU B 1 328 ? -10.82 26.266 19.516 1 95.12 328 LEU B N 1
ATOM 6038 C CA . LEU B 1 328 ? -10.578 27.375 18.594 1 95.12 328 LEU B CA 1
ATOM 6039 C C . LEU B 1 328 ? -11.695 27.469 17.547 1 95.12 328 LEU B C 1
ATOM 6041 O O . LEU B 1 328 ? -12.023 28.547 17.078 1 95.12 328 LEU B O 1
ATOM 6045 N N . LYS B 1 329 ? -12.227 26.344 17.219 1 92.25 329 LYS B N 1
ATOM 6046 C CA . LYS B 1 329 ? -13.273 26.344 16.203 1 92.25 329 LYS B CA 1
ATOM 6047 C C . LYS B 1 329 ? -14.469 27.188 16.641 1 92.25 329 LYS B C 1
ATOM 6049 O O . LYS B 1 329 ? -15.133 27.812 15.82 1 92.25 329 LYS B O 1
ATOM 6054 N N . PHE B 1 330 ? -14.695 27.281 17.953 1 91.38 330 PHE B N 1
ATOM 6055 C CA . PHE B 1 330 ? -15.797 28.078 18.484 1 91.38 330 PHE B CA 1
ATOM 6056 C C . PHE B 1 330 ? -15.453 29.562 18.438 1 91.38 330 PHE B C 1
ATOM 6058 O O . PHE B 1 330 ? -16.312 30.391 18.109 1 91.38 330 PHE B O 1
ATOM 6065 N N . VAL B 1 331 ? -14.281 29.797 18.75 1 93.44 331 VAL B N 1
ATOM 6066 C CA . VAL B 1 331 ? -13.836 31.188 18.766 1 93.44 331 VAL B CA 1
ATOM 6067 C C . VAL B 1 331 ? -13.844 31.75 17.344 1 93.44 331 VAL B C 1
ATOM 6069 O O . VAL B 1 331 ? -14.234 32.906 17.141 1 93.44 331 VAL B O 1
ATOM 6072 N N . MET B 1 332 ? -13.438 30.938 16.391 1 95.12 332 MET B N 1
ATOM 6073 C CA . MET B 1 332 ? -13.344 31.375 15 1 95.12 332 MET B CA 1
ATOM 6074 C C . MET B 1 332 ? -14.688 31.203 14.289 1 95.12 332 MET B C 1
ATOM 6076 O O . MET B 1 332 ? -14.875 31.703 13.18 1 95.12 332 MET B O 1
ATOM 6080 N N . ASN B 1 333 ? -15.562 30.562 14.891 1 94.06 333 ASN B N 1
ATOM 6081 C CA . ASN B 1 333 ? -16.875 30.281 14.32 1 94.06 333 ASN B CA 1
ATOM 6082 C C . ASN B 1 333 ? -16.75 29.531 12.992 1 94.06 333 ASN B C 1
ATOM 6084 O O . ASN B 1 333 ? -17.359 29.922 12 1 94.06 333 ASN B O 1
ATOM 6088 N N . ILE B 1 334 ? -15.867 28.562 12.977 1 94.81 334 ILE B N 1
ATOM 6089 C CA . ILE B 1 334 ? -15.648 27.688 11.836 1 94.81 334 ILE B CA 1
ATOM 6090 C C . ILE B 1 334 ? -15.961 26.234 12.219 1 94.81 334 ILE B C 1
ATOM 6092 O O . ILE B 1 334 ? -15.523 25.766 13.273 1 94.81 334 ILE B O 1
ATOM 6096 N N . ASP B 1 335 ? -16.703 25.5 11.43 1 92.31 335 ASP B N 1
ATOM 6097 C CA . ASP B 1 335 ? -17.125 24.125 11.711 1 92.31 335 ASP B CA 1
ATOM 6098 C C . ASP B 1 335 ? -16.047 23.125 11.281 1 92.31 335 ASP B C 1
ATOM 6100 O O . ASP B 1 335 ? -16.234 22.391 10.312 1 92.31 335 ASP B O 1
ATOM 6104 N N . ASP B 1 336 ? -15.023 23.125 11.977 1 90.31 336 ASP B N 1
ATOM 6105 C CA . ASP B 1 336 ? -14 22.094 11.836 1 90.31 336 ASP B CA 1
ATOM 6106 C C . ASP B 1 336 ? -14.453 20.781 12.484 1 90.31 336 ASP B C 1
ATOM 6108 O O . ASP B 1 336 ? -14.094 20.484 13.625 1 90.31 336 ASP B O 1
ATOM 6112 N N . SER B 1 337 ? -15.117 19.938 11.812 1 85.12 337 SER B N 1
ATOM 6113 C CA . SER B 1 337 ? -15.953 18.844 12.328 1 85.12 337 SER B CA 1
ATOM 6114 C C . SER B 1 337 ? -15.102 17.781 12.992 1 85.12 337 SER B C 1
ATOM 6116 O O . SER B 1 337 ? -15.57 17.078 13.898 1 85.12 337 SER B O 1
ATOM 6118 N N . LEU B 1 338 ? -13.859 17.656 12.57 1 93 338 LEU B N 1
ATOM 6119 C CA . LEU B 1 338 ? -13.078 16.531 13.086 1 93 338 LEU B CA 1
ATOM 6120 C C . LEU B 1 338 ? -11.82 17.031 13.781 1 93 338 LEU B C 1
ATOM 6122 O O . LEU B 1 338 ? -10.859 16.281 13.969 1 93 338 LEU B O 1
ATOM 6126 N N . ASP B 1 339 ? -11.758 18.344 14.086 1 95.81 339 ASP B N 1
ATOM 6127 C CA . ASP B 1 339 ? -10.68 18.984 14.828 1 95.81 339 ASP B CA 1
ATOM 6128 C C . ASP B 1 339 ? -9.344 18.828 14.109 1 95.81 339 ASP B C 1
ATOM 6130 O O . ASP B 1 339 ? -8.32 18.562 14.75 1 95.81 339 ASP B O 1
ATOM 6134 N N . ILE B 1 340 ? -9.359 18.875 12.844 1 98.06 340 ILE B N 1
ATOM 6135 C CA . ILE B 1 340 ? -8.156 18.672 12.039 1 98.06 340 ILE B CA 1
ATOM 6136 C C . ILE B 1 340 ? -7.195 19.828 12.234 1 98.06 340 ILE B C 1
ATOM 6138 O O . ILE B 1 340 ? -5.984 19.625 12.375 1 98.06 340 ILE B O 1
ATOM 6142 N N . PHE B 1 341 ? -7.715 21.031 12.305 1 98.5 341 PHE B N 1
ATOM 6143 C CA . PHE B 1 341 ? -6.859 22.188 12.531 1 98.5 341 PHE B CA 1
ATOM 6144 C C . PHE B 1 341 ? -6.223 22.125 13.914 1 98.5 341 PHE B C 1
ATOM 6146 O O . PHE B 1 341 ? -5.035 22.422 14.078 1 98.5 341 PHE B O 1
ATOM 6153 N N . ALA B 1 342 ? -6.965 21.766 14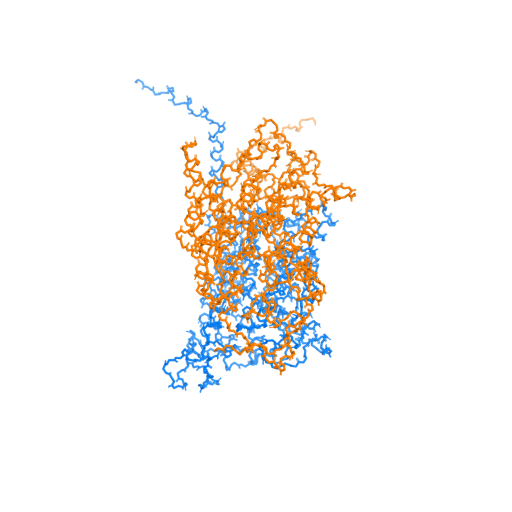.891 1 98.38 342 ALA B N 1
ATOM 6154 C CA . ALA B 1 342 ? -6.469 21.688 16.266 1 98.38 342 ALA B CA 1
ATOM 6155 C C . ALA B 1 342 ? -5.34 20.672 16.375 1 98.38 342 ALA B C 1
ATOM 6157 O O . ALA B 1 342 ? -4.312 20.938 17.016 1 98.38 342 ALA B O 1
ATOM 6158 N N . ILE B 1 343 ? -5.527 19.531 15.758 1 98.56 343 ILE B N 1
ATOM 6159 C CA . ILE B 1 343 ? -4.594 18.438 15.969 1 98.56 343 ILE B CA 1
ATOM 6160 C C . ILE B 1 343 ? -3.404 18.578 15.023 1 98.56 343 ILE B C 1
ATOM 6162 O O . ILE B 1 343 ? -2.252 18.578 15.461 1 98.56 343 ILE B O 1
ATOM 6166 N N . HIS B 1 344 ? -3.633 18.781 13.734 1 98.81 344 HIS B N 1
ATOM 6167 C CA . HIS B 1 344 ? -2.543 18.812 12.766 1 98.81 344 HIS B CA 1
ATOM 6168 C C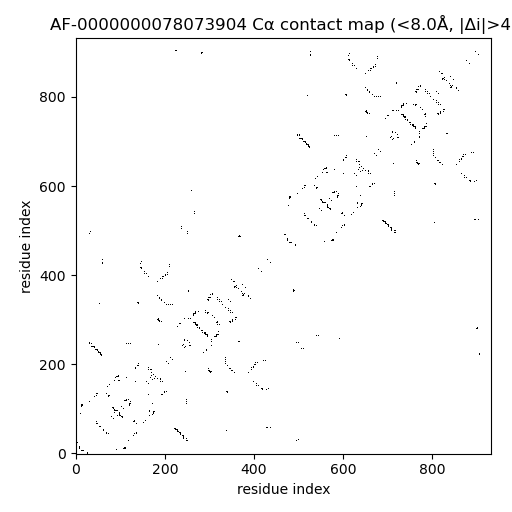 . HIS B 1 344 ? -2.012 20.234 12.594 1 98.81 344 HIS B C 1
ATOM 6170 O O . HIS B 1 344 ? -0.798 20.453 12.57 1 98.81 344 HIS B O 1
ATOM 6176 N N . GLY B 1 345 ? -2.889 21.219 12.461 1 98.81 345 GLY B N 1
ATOM 6177 C CA . GLY B 1 345 ? -2.441 22.594 12.305 1 98.81 345 GLY B CA 1
ATOM 6178 C C . GLY B 1 345 ? -1.688 23.109 13.516 1 98.81 345 GLY B C 1
ATOM 6179 O O . GLY B 1 345 ? -0.475 23.328 13.453 1 98.81 345 GLY B O 1
ATOM 6180 N N . VAL B 1 346 ? -2.424 23.188 14.578 1 98.81 346 VAL B N 1
ATOM 6181 C CA . VAL B 1 346 ? -1.852 23.719 15.805 1 98.81 346 VAL B CA 1
ATOM 6182 C C . VAL B 1 346 ? -0.781 22.766 16.328 1 98.81 346 VAL B C 1
ATOM 6184 O O . VAL B 1 346 ? 0.261 23.203 16.828 1 98.81 346 VAL B O 1
ATOM 6187 N N . GLY B 1 347 ? -1.014 21.469 16.25 1 98.88 347 GLY B N 1
ATOM 6188 C CA . GLY B 1 347 ? -0.008 20.5 16.656 1 98.88 347 GLY B CA 1
ATOM 6189 C C . GLY B 1 347 ? 1.293 20.625 15.891 1 98.88 347 GLY B C 1
ATOM 6190 O O . GLY B 1 347 ? 2.375 20.594 16.484 1 98.88 347 GLY B O 1
ATOM 6191 N N . GLY B 1 348 ? 1.162 20.766 14.562 1 98.88 348 GLY B N 1
ATOM 6192 C CA . GLY B 1 348 ? 2.338 20.969 13.734 1 98.88 348 GLY B CA 1
ATOM 6193 C C . GLY B 1 348 ? 3.088 22.25 14.07 1 98.88 348 GLY B C 1
ATOM 6194 O O . GLY B 1 348 ? 4.32 22.266 14.094 1 98.88 348 GLY B O 1
ATOM 6195 N N . MET B 1 349 ? 2.377 23.297 14.391 1 98.81 349 MET B N 1
ATOM 6196 C CA . MET B 1 349 ? 2.986 24.578 14.766 1 98.81 349 MET B CA 1
ATOM 6197 C C . MET B 1 349 ? 3.734 24.453 16.094 1 98.81 349 MET B C 1
ATOM 6199 O O . MET B 1 349 ? 4.867 24.922 16.219 1 98.81 349 MET B O 1
ATOM 6203 N N . ALA B 1 350 ? 3.055 23.828 17.016 1 98.88 350 ALA B N 1
ATOM 6204 C CA . ALA B 1 350 ? 3.707 23.594 18.297 1 98.88 350 ALA B CA 1
ATOM 6205 C C . ALA B 1 350 ? 4.984 22.781 18.125 1 98.88 350 ALA B C 1
ATOM 6207 O O . ALA B 1 350 ? 6.02 23.094 18.719 1 98.88 350 ALA B O 1
ATOM 6208 N N . GLY B 1 351 ? 4.926 21.719 17.328 1 98.94 351 GLY B N 1
ATOM 6209 C CA . GLY B 1 351 ? 6.094 20.906 17.047 1 98.94 351 GLY B CA 1
ATOM 6210 C C . GLY B 1 351 ? 7.238 21.672 16.422 1 98.94 351 GLY B C 1
ATOM 6211 O O . GLY B 1 351 ? 8.391 21.531 16.828 1 98.94 351 GLY B O 1
ATOM 6212 N N . ASN B 1 352 ? 6.918 22.5 15.445 1 98.81 352 ASN B N 1
ATOM 6213 C CA . ASN B 1 352 ? 7.93 23.328 14.789 1 98.81 352 ASN B CA 1
ATOM 6214 C C . ASN B 1 352 ? 8.617 24.266 15.766 1 98.81 352 ASN B C 1
ATOM 6216 O O . ASN B 1 352 ? 9.844 24.375 15.758 1 98.81 352 ASN B O 1
ATOM 6220 N N . ILE B 1 353 ? 7.836 24.906 16.578 1 98.69 353 ILE B N 1
ATOM 6221 C CA . ILE B 1 353 ? 8.359 25.875 17.547 1 98.69 353 ILE B CA 1
ATOM 6222 C C . ILE B 1 353 ? 9.242 25.141 18.562 1 98.69 353 ILE B C 1
ATOM 6224 O O . ILE B 1 353 ? 10.359 25.594 18.844 1 98.69 353 ILE B O 1
ATOM 6228 N N . LEU B 1 354 ? 8.828 24.031 19.062 1 98.94 354 LEU B N 1
ATOM 6229 C CA . LEU B 1 354 ? 9.57 23.281 20.078 1 98.94 354 LEU B CA 1
ATOM 6230 C C . LEU B 1 354 ? 10.836 22.672 19.484 1 98.94 354 LEU B C 1
ATOM 6232 O O . LEU B 1 354 ? 11.805 22.422 20.203 1 98.94 354 LEU B O 1
ATOM 6236 N N . THR B 1 355 ? 10.875 22.422 18.172 1 98.88 355 THR B N 1
ATOM 6237 C CA . THR B 1 355 ? 12.102 21.984 17.5 1 98.88 355 THR B CA 1
ATOM 6238 C C . THR B 1 355 ? 13.188 23.047 17.609 1 98.88 355 THR B C 1
ATOM 6240 O O . THR B 1 355 ? 14.359 22.719 17.797 1 98.88 355 THR B O 1
ATOM 6243 N N . GLY B 1 356 ? 12.789 24.359 17.547 1 98.69 356 GLY B N 1
ATOM 6244 C CA . GLY B 1 356 ? 13.734 25.453 17.688 1 98.69 356 GLY B CA 1
ATOM 6245 C C . GLY B 1 356 ? 14.289 25.578 19.094 1 98.69 356 GLY B C 1
ATOM 6246 O O . GLY B 1 356 ? 15.367 26.141 19.297 1 98.69 356 GLY B O 1
ATOM 6247 N N . ILE B 1 357 ? 13.609 25.031 20.016 1 98.81 357 ILE B N 1
ATOM 6248 C CA . ILE B 1 357 ? 14.023 25.141 21.406 1 98.81 357 ILE B CA 1
ATOM 6249 C C . ILE B 1 357 ? 14.844 23.906 21.797 1 98.81 357 ILE B C 1
ATOM 6251 O O . ILE B 1 357 ? 15.945 24.047 22.328 1 98.81 357 ILE B O 1
ATOM 6255 N N . PHE B 1 358 ? 14.422 22.703 21.391 1 98.88 358 PHE B N 1
ATOM 6256 C CA . PHE B 1 358 ? 14.992 21.484 21.984 1 98.88 358 PHE B CA 1
ATOM 6257 C C . PHE B 1 358 ? 15.891 20.766 20.984 1 98.88 358 PHE B C 1
ATOM 6259 O O . PHE B 1 358 ? 16.562 19.812 21.328 1 98.88 358 PHE B O 1
ATOM 6266 N N . GLY B 1 359 ? 15.898 21.234 19.719 1 98.75 359 GLY B N 1
ATOM 6267 C CA . GLY B 1 359 ? 16.797 20.609 18.75 1 98.75 359 GLY B CA 1
ATOM 6268 C C . GLY B 1 359 ? 18.266 20.797 19.078 1 98.75 359 GLY B C 1
ATOM 6269 O O . GLY B 1 359 ? 18.672 21.844 19.562 1 98.75 359 GLY B O 1
ATOM 6270 N N . THR B 1 360 ? 19.031 19.734 18.812 1 98.75 360 THR B N 1
ATOM 6271 C CA . THR B 1 360 ? 20.453 19.812 19.125 1 98.75 360 THR B CA 1
ATOM 6272 C C . THR B 1 360 ? 21.281 19.125 18.047 1 98.75 360 THR B C 1
ATOM 6274 O O . THR B 1 360 ? 20.859 18.109 17.484 1 98.75 360 THR B O 1
ATOM 6277 N N . LYS B 1 361 ? 22.438 19.656 17.891 1 98.19 361 LYS B N 1
ATOM 6278 C CA . LYS B 1 361 ? 23.359 19.109 16.906 1 98.19 361 LYS B CA 1
ATOM 6279 C C . LYS B 1 361 ? 23.844 17.719 17.297 1 98.19 361 LYS B C 1
ATOM 6281 O O . LYS B 1 361 ? 24.188 16.906 16.438 1 98.19 361 LYS B O 1
ATOM 6286 N N . SER B 1 362 ? 23.844 17.375 18.562 1 98.38 362 SER B N 1
ATOM 6287 C CA . SER B 1 362 ? 24.328 16.078 19.047 1 98.38 362 SER B CA 1
ATOM 6288 C C . SER B 1 362 ? 23.469 14.938 18.5 1 98.38 362 SER B C 1
ATOM 6290 O O . SER B 1 362 ? 23.984 13.852 18.234 1 98.38 362 SER B O 1
ATOM 6292 N N . ILE B 1 363 ? 22.203 15.188 18.359 1 98.69 363 ILE B N 1
ATOM 6293 C CA . ILE B 1 363 ? 21.312 14.164 17.828 1 98.69 363 ILE B CA 1
ATOM 6294 C C . ILE B 1 363 ? 21.359 14.18 16.297 1 98.69 363 ILE B C 1
ATOM 6296 O O . ILE B 1 363 ? 21.359 13.125 15.664 1 98.69 363 ILE B O 1
ATOM 6300 N N . ALA B 1 364 ? 21.328 15.352 15.719 1 98.38 364 ALA B N 1
ATOM 6301 C CA . ALA B 1 364 ? 21.453 15.453 14.266 1 98.38 364 ALA B CA 1
ATOM 6302 C C . ALA B 1 364 ? 22.688 14.727 13.766 1 98.38 364 ALA B C 1
ATOM 6304 O O . ALA B 1 364 ? 22.656 14.062 12.727 1 98.38 364 ALA B O 1
ATOM 6305 N N . ALA B 1 365 ? 23.781 14.758 14.5 1 98.31 365 ALA B N 1
ATOM 6306 C CA . ALA B 1 365 ? 25.078 14.234 14.094 1 98.31 365 ALA B CA 1
ATOM 6307 C C . ALA B 1 365 ? 25.125 12.719 14.188 1 98.31 365 ALA B C 1
ATOM 6309 O O . ALA B 1 365 ? 26.062 12.078 13.711 1 98.31 365 ALA B O 1
ATOM 6310 N N . LEU B 1 366 ? 24.062 12.141 14.68 1 98.38 366 LEU B N 1
ATOM 6311 C CA . LEU B 1 366 ? 24.031 10.695 14.836 1 98.38 366 LEU B CA 1
ATOM 6312 C C . LEU B 1 366 ? 23.953 10 13.477 1 98.38 366 LEU B C 1
ATOM 6314 O O . LEU B 1 366 ? 24.047 8.773 13.391 1 98.38 366 LEU B O 1
ATOM 6318 N N . ASP B 1 367 ? 23.875 10.734 12.406 1 97.19 367 ASP B N 1
ATOM 6319 C CA . ASP B 1 367 ? 23.906 10.164 11.062 1 97.19 367 ASP B CA 1
ATOM 6320 C C . ASP B 1 367 ? 25.312 10.203 10.484 1 97.19 367 ASP B C 1
ATOM 6322 O O . ASP B 1 367 ? 25.531 9.82 9.336 1 97.19 367 ASP B O 1
ATOM 6326 N N . GLY B 1 368 ? 26.266 10.688 11.266 1 96 368 GLY B N 1
ATOM 6327 C CA . GLY B 1 368 ? 27.656 10.734 10.852 1 96 368 GLY B CA 1
ATOM 6328 C C . GLY B 1 368 ? 28.062 12.055 10.234 1 96 368 GLY B C 1
ATOM 6329 O O . GLY B 1 368 ? 29.219 12.258 9.883 1 96 368 GLY B O 1
ATOM 6330 N N . GLY B 1 369 ? 27.109 12.977 10.141 1 94.94 369 GLY B N 1
ATOM 6331 C CA . GLY B 1 369 ? 27.391 14.289 9.578 1 94.94 369 GLY B CA 1
ATOM 6332 C C . GLY B 1 369 ? 27.797 15.312 10.625 1 94.94 369 GLY B C 1
ATOM 6333 O O . GLY B 1 369 ? 27.812 15.008 11.82 1 94.94 369 GLY B O 1
ATOM 6334 N N . GLU B 1 370 ? 28.234 16.453 10.109 1 95.19 370 GLU B N 1
ATOM 6335 C CA . GLU B 1 370 ? 28.547 17.609 10.969 1 95.19 370 GLU B CA 1
ATOM 6336 C C . GLU B 1 370 ? 27.469 18.672 10.852 1 95.19 370 GLU B C 1
ATOM 6338 O O . GLU B 1 370 ? 26.984 18.969 9.758 1 95.19 370 GLU B O 1
ATOM 6343 N N . TYR B 1 371 ? 27.094 19.125 12 1 95.88 371 TYR B N 1
ATOM 6344 C CA . TYR B 1 371 ? 26.016 20.109 12.023 1 95.88 371 TYR B CA 1
ATOM 6345 C C . TYR B 1 371 ? 26.375 21.281 12.922 1 95.88 371 TYR B C 1
ATOM 6347 O O . TYR B 1 371 ? 27.094 21.141 13.898 1 95.88 371 TYR B O 1
ATOM 6355 N N . ASP B 1 372 ? 25.906 22.406 12.578 1 96.31 372 ASP B N 1
ATOM 6356 C CA . ASP B 1 372 ? 25.938 23.578 13.453 1 96.31 372 ASP B CA 1
ATOM 6357 C C . ASP B 1 372 ? 24.922 23.453 14.586 1 96.31 372 ASP B C 1
ATOM 6359 O O . ASP B 1 372 ? 24.031 22.594 14.539 1 96.31 372 ASP B O 1
ATOM 6363 N N . PRO B 1 373 ? 25.125 24.312 15.562 1 97.81 373 PRO B N 1
ATOM 6364 C CA . PRO B 1 373 ? 24.109 24.312 16.625 1 97.81 373 PRO B CA 1
ATOM 6365 C C . PRO B 1 373 ? 22.688 24.516 16.078 1 97.81 373 PRO B C 1
ATOM 6367 O O . PRO B 1 373 ? 22.5 25.312 15.148 1 97.81 373 PRO B O 1
ATOM 6370 N N . ILE B 1 374 ? 21.734 23.906 16.766 1 97.81 374 ILE B N 1
ATOM 6371 C CA . ILE B 1 374 ? 20.391 23.922 16.203 1 97.81 374 ILE B CA 1
ATOM 6372 C C . ILE B 1 374 ? 19.469 24.781 17.078 1 97.81 374 ILE B C 1
ATOM 6374 O O . ILE B 1 374 ? 19.203 25.938 16.781 1 97.81 374 ILE B O 1
ATOM 6378 N N . GLY B 1 375 ? 19.125 24.297 18.281 1 98.44 375 GLY B N 1
ATOM 6379 C CA . GLY B 1 375 ? 18.125 24.984 19.094 1 98.44 375 GLY B CA 1
ATOM 6380 C C . GLY B 1 375 ? 18.719 25.688 20.297 1 98.44 375 GLY B C 1
ATOM 6381 O O . GLY B 1 375 ? 19.938 25.859 20.391 1 98.44 375 GLY B O 1
ATOM 6382 N N . TRP B 1 376 ? 17.781 26.109 21.172 1 98.62 376 TRP B N 1
ATOM 6383 C CA . TRP B 1 376 ? 18.172 26.828 22.391 1 98.62 376 TRP B CA 1
ATOM 6384 C C . TRP B 1 376 ? 19 25.922 23.297 1 98.62 376 TRP B C 1
ATOM 6386 O O . TRP B 1 376 ? 19.875 26.406 24.016 1 98.62 376 TRP B O 1
ATOM 6396 N N . VAL B 1 377 ? 18.734 24.641 23.219 1 98.25 377 VAL B N 1
ATOM 6397 C CA . VAL B 1 377 ? 19.516 23.672 24 1 98.25 377 VAL B CA 1
ATOM 6398 C C . VAL B 1 377 ? 20.984 23.766 23.609 1 98.25 377 VAL B C 1
ATOM 6400 O O . VAL B 1 377 ? 21.859 23.531 24.453 1 98.25 377 VAL B O 1
ATOM 6403 N N . ASP B 1 378 ? 21.281 24.219 22.406 1 98.31 378 ASP B N 1
ATOM 6404 C CA . ASP B 1 378 ? 22.641 24.422 21.906 1 98.31 378 ASP B CA 1
ATOM 6405 C C . ASP B 1 378 ? 23.047 25.891 22.016 1 98.31 378 ASP B C 1
ATOM 6407 O O . ASP B 1 378 ? 24.016 26.328 21.406 1 98.31 378 ASP B O 1
ATOM 6411 N N . SER B 1 379 ? 22.25 26.688 22.688 1 98 379 SER B N 1
ATOM 6412 C CA . SER B 1 379 ? 22.453 28.109 22.859 1 98 379 SER B CA 1
ATOM 6413 C C . SER B 1 379 ? 22.344 28.859 21.547 1 98 379 SER B C 1
ATOM 6415 O O . SER B 1 379 ? 23.016 29.859 21.328 1 98 379 SER B O 1
ATOM 6417 N N . HIS B 1 380 ? 21.75 28.312 20.594 1 98.31 380 HIS B N 1
ATOM 6418 C CA . HIS B 1 380 ? 21.469 28.984 19.328 1 98.31 380 HIS B CA 1
ATOM 6419 C C . HIS B 1 380 ? 20.078 29.609 19.344 1 98.31 380 HIS B C 1
ATOM 6421 O O . HIS B 1 380 ? 19.125 29.047 18.812 1 98.31 380 HIS B O 1
ATOM 6427 N N . TRP B 1 381 ? 19.891 30.812 19.734 1 98.06 381 TRP B N 1
ATOM 6428 C CA . TRP B 1 381 ? 18.625 31.469 20.078 1 98.06 381 TRP B CA 1
ATOM 6429 C C . TRP B 1 381 ? 17.891 31.906 18.828 1 98.06 381 TRP B C 1
ATOM 6431 O O . TRP B 1 381 ? 16.656 31.938 18.812 1 98.06 381 TRP B O 1
ATOM 6441 N N . VAL B 1 382 ? 18.562 32.156 17.734 1 98.06 382 VAL B N 1
ATOM 6442 C CA . VAL B 1 382 ? 17.969 32.688 16.516 1 98.06 382 VAL B CA 1
ATOM 6443 C C . VAL B 1 382 ? 17.125 31.609 15.844 1 98.06 382 VAL B C 1
ATOM 6445 O O . VAL B 1 382 ? 16.234 31.906 15.047 1 98.06 382 VAL B O 1
ATOM 6448 N N . GLN B 1 383 ? 17.375 30.391 16.219 1 98.5 383 GLN B N 1
ATOM 6449 C CA . GLN B 1 383 ? 16.688 29.25 15.602 1 98.5 383 GLN B CA 1
ATOM 6450 C C . GLN B 1 383 ? 15.18 29.375 15.742 1 98.5 383 GLN B C 1
ATOM 6452 O O . GLN B 1 383 ? 14.43 29 14.836 1 98.5 383 GLN B O 1
ATOM 6457 N N . LEU B 1 384 ? 14.734 29.844 16.859 1 98.44 384 LEU B N 1
ATOM 6458 C CA . LEU B 1 384 ? 13.305 30.016 17.078 1 98.44 384 LEU B CA 1
ATOM 6459 C C . LEU B 1 384 ? 12.711 30.922 16 1 98.44 384 LEU B C 1
ATOM 6461 O O . LEU B 1 384 ? 11.602 30.688 15.531 1 98.44 384 LEU B O 1
ATOM 6465 N N . GLY B 1 385 ? 13.383 32 15.664 1 98.38 385 GLY B N 1
ATOM 6466 C CA . GLY B 1 385 ? 12.93 32.906 14.609 1 98.38 385 GLY B CA 1
ATOM 6467 C C . GLY B 1 385 ? 12.789 32.219 13.266 1 98.38 385 GLY B C 1
ATOM 6468 O O . GLY B 1 385 ? 11.82 32.438 12.539 1 98.38 385 GLY B O 1
ATOM 6469 N N . TYR B 1 386 ? 13.82 31.344 12.906 1 98.44 386 TYR B N 1
ATOM 6470 C CA . TYR B 1 386 ? 13.75 30.578 11.664 1 98.44 386 TYR B CA 1
ATOM 6471 C C . TYR B 1 386 ? 12.523 29.672 11.656 1 98.44 386 TYR B C 1
ATOM 6473 O O . TYR B 1 386 ? 11.828 29.578 10.641 1 98.44 386 TYR B O 1
ATOM 6481 N N . GLN B 1 387 ? 12.297 29.031 12.82 1 98.75 387 GLN B N 1
ATOM 6482 C CA . GLN B 1 387 ? 11.156 28.125 12.945 1 98.75 387 GLN B CA 1
ATOM 6483 C C . GLN B 1 387 ? 9.836 28.875 12.766 1 98.75 387 GLN B C 1
ATOM 6485 O O . GLN B 1 387 ? 8.93 28.375 12.102 1 98.75 387 GLN B O 1
ATOM 6490 N N . ILE B 1 388 ? 9.68 29.984 13.375 1 98.56 388 ILE B N 1
ATOM 6491 C CA . ILE B 1 388 ? 8.469 30.781 13.289 1 98.56 388 ILE B CA 1
ATOM 6492 C C . ILE B 1 388 ? 8.258 31.25 11.852 1 98.56 388 ILE B C 1
ATOM 6494 O O . ILE B 1 388 ? 7.137 31.188 11.328 1 98.56 388 ILE B O 1
ATOM 6498 N N . ALA B 1 389 ? 9.328 31.688 11.203 1 98.44 389 ALA B N 1
ATOM 6499 C CA . ALA B 1 389 ? 9.242 32.125 9.805 1 98.44 389 ALA B CA 1
ATOM 6500 C C . ALA B 1 389 ? 8.742 30.984 8.914 1 98.44 389 ALA B C 1
ATOM 6502 O O . ALA B 1 389 ? 7.867 31.188 8.07 1 98.44 389 ALA B O 1
ATOM 6503 N N . GLY B 1 390 ? 9.359 29.812 9.094 1 98.62 390 GLY B N 1
ATOM 6504 C CA . GLY B 1 390 ? 8.922 28.656 8.312 1 98.62 390 GLY B CA 1
ATOM 6505 C C . GLY B 1 390 ? 7.484 28.266 8.578 1 98.62 390 GLY B C 1
ATOM 6506 O O . GLY B 1 390 ? 6.734 27.984 7.641 1 98.62 390 GLY B O 1
ATOM 6507 N N . THR B 1 391 ? 7.102 28.25 9.805 1 98.81 391 THR B N 1
ATOM 6508 C CA . THR B 1 391 ? 5.75 27.875 10.203 1 98.81 391 THR B CA 1
ATOM 6509 C C . THR B 1 391 ? 4.73 28.844 9.609 1 98.81 391 THR B C 1
ATOM 6511 O O . THR B 1 391 ? 3.705 28.422 9.07 1 98.81 391 THR B O 1
ATOM 6514 N N . LEU B 1 392 ? 4.984 30.109 9.656 1 98.69 392 LEU B N 1
ATOM 6515 C CA . LEU B 1 392 ? 4.078 31.141 9.148 1 98.69 392 LEU B CA 1
ATOM 6516 C C . LEU B 1 392 ? 3.99 31.062 7.625 1 98.69 392 LEU B C 1
ATOM 6518 O O . LEU B 1 392 ? 2.924 31.297 7.051 1 98.69 392 LEU B O 1
ATOM 6522 N N . ALA B 1 393 ? 5.113 30.828 7.02 1 98.75 393 ALA B N 1
ATOM 6523 C CA . ALA B 1 393 ? 5.109 30.688 5.566 1 98.75 393 ALA B CA 1
ATOM 6524 C C . ALA B 1 393 ? 4.219 29.531 5.129 1 98.75 393 ALA B C 1
ATOM 6526 O O . ALA B 1 393 ? 3.426 29.672 4.191 1 98.75 393 ALA B O 1
ATOM 6527 N N . CYS B 1 394 ? 4.379 28.359 5.805 1 98.81 394 CYS B N 1
ATOM 6528 C CA . CYS B 1 394 ? 3.557 27.203 5.492 1 98.81 394 CYS B CA 1
ATOM 6529 C C . CYS B 1 394 ? 2.082 27.484 5.75 1 98.81 394 CYS B C 1
ATOM 6531 O O . CYS B 1 394 ? 1.228 27.141 4.93 1 98.81 394 CYS B O 1
ATOM 6533 N N . PHE B 1 395 ? 1.816 28.109 6.883 1 98.88 395 PHE B N 1
ATOM 6534 C CA . PHE B 1 395 ? 0.447 28.453 7.25 1 98.88 395 PHE B CA 1
ATOM 6535 C C . PHE B 1 395 ? -0.171 29.391 6.215 1 98.88 395 PHE B C 1
ATOM 6537 O O . PHE B 1 395 ? -1.263 29.125 5.707 1 98.88 395 PHE B O 1
ATOM 6544 N N . ALA B 1 396 ? 0.52 30.453 5.898 1 98.88 396 ALA B N 1
ATOM 6545 C CA . ALA B 1 396 ? -0.014 31.484 5.012 1 98.88 396 ALA B CA 1
ATOM 6546 C C . ALA B 1 396 ? -0.211 30.953 3.598 1 98.88 396 ALA B C 1
ATOM 6548 O O . ALA B 1 396 ? -1.247 31.188 2.975 1 98.88 396 ALA B O 1
ATOM 6549 N N . TRP B 1 397 ? 0.78 30.25 3.119 1 98.81 397 TRP B N 1
ATOM 6550 C CA . TRP B 1 397 ? 0.691 29.688 1.773 1 98.81 397 TRP B CA 1
ATOM 6551 C C . TRP B 1 397 ? -0.469 28.703 1.667 1 98.81 397 TRP B C 1
ATOM 6553 O O . TRP B 1 397 ? -1.271 28.781 0.733 1 98.81 397 TRP B O 1
ATOM 6563 N N . SER B 1 398 ? -0.573 27.812 2.613 1 98.88 398 SER B N 1
ATOM 6564 C CA . SER B 1 398 ? -1.621 26.797 2.588 1 98.88 398 SER B CA 1
ATOM 6565 C C . SER B 1 398 ? -3.002 27.422 2.752 1 98.88 398 SER B C 1
ATOM 6567 O O . SER B 1 398 ? -3.928 27.094 2.006 1 98.88 398 SER B O 1
ATOM 6569 N N . PHE B 1 399 ? -3.141 28.359 3.705 1 98.81 399 PHE B N 1
ATOM 6570 C CA . PHE B 1 399 ? -4.441 28.953 3.982 1 98.81 399 PHE B CA 1
ATOM 6571 C C . PHE B 1 399 ? -4.938 29.766 2.787 1 98.81 399 PHE B C 1
ATOM 6573 O O . PHE B 1 399 ? -6.051 29.547 2.307 1 98.81 399 PHE B O 1
ATOM 6580 N N . VAL B 1 400 ? -4.141 30.641 2.268 1 98.81 400 VAL B N 1
ATOM 6581 C CA . VAL B 1 400 ? -4.539 31.594 1.234 1 98.81 400 VAL B CA 1
ATOM 6582 C C . VAL B 1 400 ? -4.809 30.844 -0.073 1 98.81 400 VAL B C 1
ATOM 6584 O O . VAL B 1 400 ? -5.848 31.047 -0.706 1 98.81 400 VAL B O 1
ATOM 6587 N N . LEU B 1 401 ? -3.904 29.969 -0.451 1 98.81 401 LEU B N 1
ATOM 6588 C CA . LEU B 1 401 ? -4.062 29.297 -1.731 1 98.81 401 LEU B CA 1
ATOM 6589 C C . LEU B 1 401 ? -5.191 28.266 -1.671 1 98.81 401 LEU B C 1
ATOM 6591 O O . LEU B 1 401 ? -5.863 28.016 -2.676 1 98.81 401 LEU B O 1
ATOM 6595 N N . THR B 1 402 ? -5.395 27.672 -0.49 1 98.81 402 THR B N 1
ATOM 6596 C CA . THR B 1 402 ? -6.551 26.797 -0.352 1 98.81 402 THR B CA 1
ATOM 6597 C C . THR B 1 402 ? -7.848 27.578 -0.555 1 98.81 402 THR B C 1
ATOM 6599 O O . THR B 1 402 ? -8.727 27.141 -1.307 1 98.81 402 THR B O 1
ATOM 6602 N N . CYS B 1 403 ? -7.973 28.734 0.123 1 98.62 403 CYS B N 1
ATOM 6603 C CA . CYS B 1 403 ? -9.164 29.562 -0.041 1 98.62 403 CYS B CA 1
ATOM 6604 C C . CYS B 1 403 ? -9.359 29.953 -1.501 1 98.62 403 CYS B C 1
ATOM 6606 O O . CYS B 1 403 ? -10.469 29.875 -2.027 1 98.62 403 CYS B O 1
ATOM 6608 N N . LEU B 1 404 ? -8.305 30.359 -2.15 1 98.75 404 LEU B N 1
ATOM 6609 C CA . LEU B 1 404 ? -8.375 30.781 -3.543 1 98.75 404 LEU B CA 1
ATOM 6610 C C . LEU B 1 404 ? -8.797 29.625 -4.445 1 98.75 404 LEU B C 1
ATOM 6612 O O . LEU B 1 404 ? -9.648 29.781 -5.32 1 98.75 404 LEU B O 1
ATOM 6616 N N . LEU B 1 405 ? -8.18 28.484 -4.23 1 98.62 405 LEU B N 1
ATOM 6617 C CA . LEU B 1 405 ? -8.484 27.312 -5.035 1 98.62 405 LEU B CA 1
ATOM 6618 C C . LEU B 1 405 ? -9.953 26.906 -4.871 1 98.62 405 LEU B C 1
ATOM 6620 O O . LEU B 1 405 ? -10.633 26.609 -5.855 1 98.62 405 LEU B O 1
ATOM 6624 N N . LEU B 1 406 ? -10.383 26.844 -3.654 1 98.56 406 LEU B N 1
ATOM 6625 C CA . LEU B 1 406 ? -11.766 26.469 -3.395 1 98.56 406 LEU B CA 1
ATOM 6626 C C . LEU B 1 406 ? -12.734 27.484 -3.971 1 98.56 406 LEU B C 1
ATOM 6628 O O . LEU B 1 406 ? -13.805 27.125 -4.469 1 98.56 406 LEU B O 1
ATOM 6632 N N . PHE B 1 407 ? -12.398 28.781 -3.875 1 98.25 407 PHE B N 1
ATOM 6633 C CA . PHE B 1 407 ? -13.211 29.844 -4.461 1 98.25 407 PHE B CA 1
ATOM 6634 C C . PHE B 1 407 ? -13.359 29.641 -5.965 1 98.25 407 PHE B C 1
ATOM 6636 O O . PHE B 1 407 ? -14.469 29.688 -6.496 1 98.25 407 PHE B O 1
ATOM 6643 N N . ILE B 1 408 ? -12.289 29.359 -6.652 1 98.44 408 ILE B N 1
ATOM 6644 C CA . ILE B 1 408 ? -12.281 29.188 -8.102 1 98.44 408 ILE B CA 1
ATOM 6645 C C . ILE B 1 408 ? -13.055 27.922 -8.469 1 98.44 408 ILE B C 1
ATOM 6647 O O . ILE B 1 408 ? -13.859 27.938 -9.398 1 98.44 408 ILE B O 1
ATOM 6651 N N . LEU B 1 409 ? -12.812 26.812 -7.738 1 98.12 409 LEU B N 1
ATOM 6652 C CA . LEU B 1 409 ? -13.508 25.562 -8.016 1 98.12 409 LEU B CA 1
ATOM 6653 C C . LEU B 1 409 ? -15.016 25.734 -7.875 1 98.12 409 LEU B C 1
ATOM 6655 O O . LEU B 1 409 ? -15.789 25.203 -8.672 1 98.12 409 LEU B O 1
ATOM 6659 N N . ASN B 1 410 ? -15.398 26.5 -6.875 1 97.19 410 ASN B N 1
ATOM 6660 C CA . ASN B 1 410 ? -16.812 26.703 -6.605 1 97.19 410 ASN B CA 1
ATOM 6661 C C . ASN B 1 410 ? -17.5 27.469 -7.723 1 97.19 410 ASN B C 1
ATOM 6663 O O . ASN B 1 410 ? -18.734 27.438 -7.855 1 97.19 410 ASN B O 1
ATOM 6667 N N . LEU B 1 411 ? -16.734 28.203 -8.578 1 97.31 411 LEU B N 1
ATOM 6668 C CA . LEU B 1 411 ? -17.281 28.984 -9.68 1 97.31 411 LEU B CA 1
ATOM 6669 C C . LEU B 1 411 ? -17.406 28.125 -10.938 1 97.31 411 LEU B C 1
ATOM 6671 O O . LEU B 1 411 ? -18.109 28.516 -11.883 1 97.31 411 LEU B O 1
ATOM 6675 N N . ILE B 1 412 ? -16.812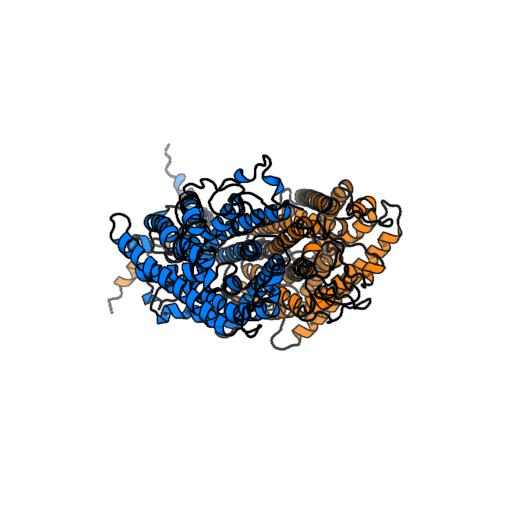 27 -11.008 1 97.31 412 ILE B N 1
ATOM 6676 C CA . ILE B 1 412 ? -16.828 26.141 -12.188 1 97.31 412 ILE B CA 1
ATOM 6677 C C . ILE B 1 412 ? -18.047 25.234 -12.141 1 97.31 412 ILE B C 1
ATOM 6679 O O . ILE B 1 412 ? -18.25 24.5 -11.164 1 97.31 412 ILE B O 1
ATOM 6683 N N . PRO B 1 413 ? -18.812 25.281 -13.219 1 95.44 413 PRO B N 1
ATOM 6684 C CA . PRO B 1 413 ? -19.984 24.422 -13.242 1 95.44 413 PRO B CA 1
ATOM 6685 C C . PRO B 1 413 ? -19.641 22.938 -13.07 1 95.44 413 PRO B C 1
ATOM 6687 O O . PRO B 1 413 ? -18.719 22.453 -13.711 1 95.44 413 PRO B O 1
ATOM 6690 N N . GLY B 1 414 ? -20.344 22.344 -12.148 1 93.38 414 GLY B N 1
ATOM 6691 C CA . GLY B 1 414 ? -20.125 20.922 -11.906 1 93.38 414 GLY B CA 1
ATOM 6692 C C . GLY B 1 414 ? -19.188 20.656 -10.75 1 93.38 414 GLY B C 1
ATOM 6693 O O . GLY B 1 414 ? -19.125 19.531 -10.25 1 93.38 414 GLY B O 1
ATOM 6694 N N . LEU B 1 415 ? -18.578 21.672 -10.234 1 96.75 415 LEU B N 1
ATOM 6695 C CA . LEU B 1 415 ? -17.578 21.484 -9.188 1 96.75 415 LEU B CA 1
ATOM 6696 C C . LEU B 1 415 ? -17.953 22.25 -7.93 1 96.75 415 LEU B C 1
ATOM 6698 O O . LEU B 1 415 ? -17.078 22.703 -7.191 1 96.75 415 LEU B O 1
ATOM 6702 N N . SER B 1 416 ? -19.281 22.422 -7.766 1 96.5 416 SER B N 1
ATOM 6703 C CA . SER B 1 416 ? -19.703 23.016 -6.504 1 96.5 416 SER B CA 1
ATOM 6704 C C . SER B 1 416 ? -19.188 22.219 -5.312 1 96.5 416 SER B C 1
ATOM 6706 O O . SER B 1 416 ? -19.234 20.984 -5.324 1 96.5 416 SER B O 1
ATOM 6708 N N . LEU B 1 417 ? -18.812 22.844 -4.336 1 97 417 LEU B N 1
ATOM 6709 C CA . LEU B 1 417 ? -18.109 22.219 -3.227 1 97 417 LEU B CA 1
ATOM 6710 C C . LEU B 1 417 ? -19.094 21.484 -2.312 1 97 417 LEU B C 1
ATOM 6712 O O . LEU B 1 417 ? -18.812 20.375 -1.841 1 97 417 LEU B O 1
ATOM 6716 N N . ARG B 1 418 ? -20.25 22.109 -2.035 1 96.31 418 ARG B N 1
ATOM 6717 C CA . ARG B 1 418 ? -21.203 21.625 -1.033 1 96.31 418 ARG B CA 1
ATOM 6718 C C . ARG B 1 418 ? -22.344 20.859 -1.684 1 96.31 418 ARG B C 1
ATOM 6720 O O . ARG B 1 418 ? -22.781 21.188 -2.785 1 96.31 418 ARG B O 1
ATOM 6727 N N . VAL B 1 419 ? -22.797 19.859 -1.037 1 94.38 419 VAL B N 1
ATOM 6728 C CA . VAL B 1 419 ? -23.953 19.109 -1.504 1 94.38 419 VAL B CA 1
ATOM 6729 C C . VAL B 1 419 ? -25.234 19.922 -1.258 1 94.38 419 VAL B C 1
ATOM 6731 O O . VAL B 1 419 ? -25.219 20.875 -0.466 1 94.38 419 VAL B O 1
ATOM 6734 N N . ALA B 1 420 ? -26.297 19.484 -1.867 1 92.75 420 ALA B N 1
ATOM 6735 C CA . ALA B 1 420 ? -27.609 20.109 -1.627 1 92.75 420 ALA B CA 1
ATOM 6736 C C . ALA B 1 420 ? -28.109 19.797 -0.219 1 92.75 420 ALA B C 1
ATOM 6738 O O . ALA B 1 420 ? -27.734 18.781 0.372 1 92.75 420 ALA B O 1
ATOM 6739 N N . PRO B 1 421 ? -28.906 20.641 0.317 1 90.88 421 PRO B N 1
ATOM 6740 C CA . PRO B 1 421 ? -29.406 20.438 1.68 1 90.88 421 PRO B CA 1
ATOM 6741 C C . PRO B 1 421 ? -30.078 19.094 1.864 1 90.88 421 PRO B C 1
ATOM 6743 O O . PRO B 1 421 ? -29.953 18.469 2.918 1 90.88 421 PRO B O 1
ATOM 6746 N N . GLU B 1 422 ? -30.734 18.656 0.885 1 89.81 422 GLU B N 1
ATOM 6747 C CA . GLU B 1 422 ? -31.438 17.375 0.963 1 89.81 422 GLU B CA 1
ATOM 6748 C C . GLU B 1 422 ? -30.438 16.219 1.063 1 89.81 422 GLU B C 1
ATOM 6750 O O . GLU B 1 422 ? -30.641 15.289 1.84 1 89.81 422 GLU B O 1
ATOM 6755 N N . GLU B 1 423 ? -29.469 16.359 0.336 1 89.5 423 GLU B N 1
ATOM 6756 C CA . GLU B 1 423 ? -28.422 15.344 0.355 1 89.5 423 GLU B CA 1
ATOM 6757 C C . GLU B 1 423 ? -27.641 15.375 1.67 1 89.5 423 GLU B C 1
ATOM 6759 O O . GLU B 1 423 ? -27.219 14.336 2.166 1 89.5 423 GLU B O 1
ATOM 6764 N N . GLU B 1 424 ? -27.438 16.516 2.15 1 90.75 424 GLU B N 1
ATOM 6765 C CA . GLU B 1 424 ? -26.75 16.641 3.436 1 90.75 424 GLU B CA 1
ATOM 6766 C C . GLU B 1 424 ? -27.547 15.977 4.555 1 90.75 424 GLU B C 1
ATOM 6768 O O . GLU B 1 424 ? -26.969 15.367 5.453 1 90.75 424 GLU B O 1
ATOM 6773 N N . GLU B 1 425 ? -28.844 16.094 4.539 1 87.31 425 GLU B N 1
ATOM 6774 C CA . GLU B 1 425 ? -29.703 15.469 5.535 1 87.31 425 GLU B CA 1
ATOM 6775 C C . GLU B 1 425 ? -29.719 13.945 5.395 1 87.31 425 GLU B C 1
ATOM 6777 O O . GLU B 1 425 ? -29.719 13.227 6.391 1 87.31 425 GLU B O 1
ATOM 6782 N N . LEU B 1 426 ? -29.703 13.555 4.191 1 86.56 426 LEU B N 1
ATOM 6783 C CA . LEU B 1 426 ? -29.703 12.125 3.91 1 86.56 426 LEU B CA 1
ATOM 6784 C C . LEU B 1 426 ? -28.359 11.492 4.258 1 86.56 426 LEU B C 1
ATOM 6786 O O . LEU B 1 426 ? -28.312 10.336 4.695 1 86.56 426 LEU B O 1
ATOM 6790 N N . GLY B 1 427 ? -27.375 12.234 3.996 1 89.62 427 GLY B N 1
ATOM 6791 C CA . GLY B 1 427 ? -26.016 11.742 4.188 1 89.62 427 GLY B CA 1
ATOM 6792 C C . GLY B 1 427 ? -25.266 11.57 2.885 1 89.62 427 GLY B C 1
ATOM 6793 O O . GLY B 1 427 ? -25.828 11.164 1.873 1 89.62 427 GLY B O 1
ATOM 6794 N N . THR B 1 428 ? -24.062 11.766 2.943 1 90.25 428 THR B N 1
ATOM 6795 C CA . THR B 1 428 ? -23.234 11.727 1.738 1 90.25 428 THR B CA 1
ATOM 6796 C C . THR B 1 428 ? -23.031 10.289 1.269 1 90.25 428 THR B C 1
ATOM 6798 O O . THR B 1 428 ? -22.844 10.039 0.077 1 90.25 428 THR B O 1
ATOM 6801 N N . ASP B 1 429 ? -23.062 9.312 2.164 1 90.94 429 ASP B N 1
ATOM 6802 C CA . ASP B 1 429 ? -22.922 7.918 1.771 1 90.94 429 ASP B CA 1
ATOM 6803 C C . ASP B 1 429 ? -24.047 7.488 0.833 1 90.94 429 ASP B C 1
ATOM 6805 O O . ASP B 1 429 ? -23.797 6.887 -0.213 1 90.94 429 ASP B O 1
ATOM 6809 N N . ASP B 1 430 ? -25.203 7.832 1.194 1 87 430 ASP B N 1
ATOM 6810 C CA . ASP B 1 430 ? -26.359 7.5 0.362 1 87 430 ASP B CA 1
ATOM 6811 C C . ASP B 1 430 ? -26.375 8.344 -0.911 1 87 430 ASP B C 1
ATOM 6813 O O . ASP B 1 430 ? -26.562 7.816 -2.01 1 87 430 ASP B O 1
ATOM 6817 N N . GLY B 1 431 ? -26.203 9.578 -0.767 1 88.12 431 GLY B N 1
ATOM 6818 C CA . GLY B 1 431 ? -26.344 10.516 -1.874 1 88.12 431 GLY B CA 1
ATOM 6819 C C . GLY B 1 431 ? -25.25 10.383 -2.912 1 88.12 431 GLY B C 1
ATOM 6820 O O . GLY B 1 431 ? -25.516 10.406 -4.113 1 88.12 431 GLY B O 1
ATOM 6821 N N . GLN B 1 432 ? -24.031 10.195 -2.449 1 91.38 432 GLN B N 1
ATOM 6822 C CA . GLN B 1 432 ? -22.891 10.273 -3.367 1 91.38 432 GLN B CA 1
ATOM 6823 C C . GLN B 1 432 ? -22.375 8.883 -3.709 1 91.38 432 GLN B C 1
ATOM 6825 O O . GLN B 1 432 ? -21.859 8.656 -4.812 1 91.38 432 GLN B O 1
ATOM 6830 N N . LEU B 1 433 ? -22.469 7.887 -2.85 1 89.5 433 LEU B N 1
ATOM 6831 C CA . LEU B 1 433 ? -21.906 6.559 -3.059 1 89.5 433 LEU B CA 1
ATOM 6832 C C . LEU B 1 433 ? -23 5.551 -3.404 1 89.5 433 LEU B C 1
ATOM 6834 O O . LEU B 1 433 ? -22.781 4.66 -4.23 1 89.5 433 LEU B O 1
ATOM 6838 N N . GLY B 1 434 ? -24.141 5.703 -2.787 1 86.06 434 GLY B N 1
ATOM 6839 C CA . GLY B 1 434 ? -25.172 4.672 -2.863 1 86.06 434 GLY B CA 1
ATOM 6840 C C . GLY B 1 434 ? -24.812 3.41 -2.105 1 86.06 434 GLY B C 1
ATOM 6841 O O . GLY B 1 434 ? -25.344 2.334 -2.391 1 86.06 434 GLY B O 1
ATOM 6842 N N . GLU B 1 435 ? -23.797 3.475 -1.315 1 85.62 435 GLU B N 1
ATOM 6843 C CA . GLU B 1 435 ? -23.281 2.395 -0.482 1 85.62 435 GLU B CA 1
ATOM 6844 C C . GLU B 1 435 ? -23.188 2.818 0.981 1 85.62 435 GLU B C 1
ATOM 6846 O O . GLU B 1 435 ? -23.156 4.012 1.285 1 85.62 435 GLU B O 1
ATOM 6851 N N . PHE B 1 436 ? -23.25 1.765 1.957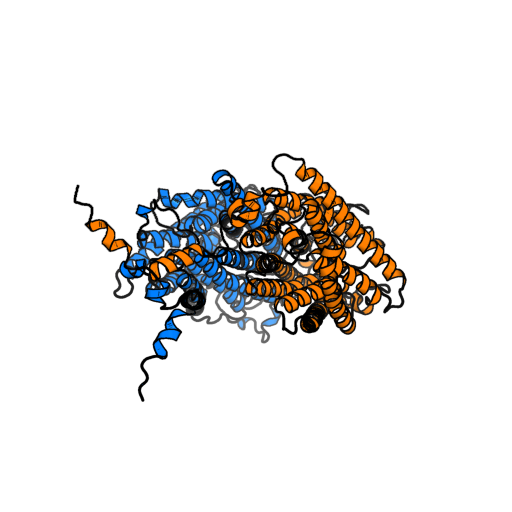 1 77.88 436 PHE B N 1
ATOM 6852 C CA . PHE B 1 436 ? -23.172 2.059 3.383 1 77.88 436 PHE B CA 1
ATOM 6853 C C . PHE B 1 436 ? -22.078 1.217 4.043 1 77.88 436 PHE B C 1
ATOM 6855 O O . PHE B 1 436 ? -21.75 0.137 3.555 1 77.88 436 PHE B O 1
ATOM 6862 N N . ALA B 1 437 ? -21.641 1.755 5.102 1 74.19 437 ALA B N 1
ATOM 6863 C CA . ALA B 1 437 ? -20.562 1.069 5.824 1 74.19 437 ALA B CA 1
ATOM 6864 C C . ALA B 1 437 ? -21.031 -0.292 6.328 1 74.19 437 ALA B C 1
ATOM 6866 O O . ALA B 1 437 ? -20.297 -1.274 6.262 1 74.19 437 ALA B O 1
ATOM 6867 N N . TYR B 1 438 ? -22.234 -0.374 6.934 1 69.69 438 TYR B N 1
ATOM 6868 C CA . TYR B 1 438 ? -22.859 -1.613 7.379 1 69.69 438 TYR B CA 1
ATOM 6869 C C . TYR B 1 438 ? -24.344 -1.644 7.008 1 69.69 438 TYR B C 1
ATOM 6871 O O . TYR B 1 438 ? -25 -0.601 6.965 1 69.69 438 TYR B O 1
ATOM 6879 N N . ASP B 1 439 ? -24.734 -2.693 6.398 1 58.97 439 ASP B N 1
ATOM 6880 C CA . ASP B 1 439 ? -26.141 -2.791 6.004 1 58.97 439 ASP B CA 1
ATOM 6881 C C . ASP B 1 439 ? -27.031 -3.039 7.219 1 58.97 439 ASP B C 1
ATOM 6883 O O . ASP B 1 439 ? -27.109 -4.164 7.719 1 58.97 439 ASP B O 1
ATOM 6887 N N . TYR B 1 440 ? -27.438 -2.02 7.859 1 51.31 440 TYR B N 1
ATOM 6888 C CA . TYR B 1 440 ? -28.375 -2.162 8.961 1 51.31 440 TYR B CA 1
ATOM 6889 C C . TYR B 1 440 ? -29.781 -2.506 8.453 1 51.31 440 TYR B C 1
ATOM 6891 O O . TYR B 1 440 ? -30.594 -3.062 9.188 1 51.31 440 TYR B O 1
ATOM 6899 N N . VAL B 1 441 ? -30.078 -2.018 7.332 1 46.25 441 VAL B N 1
ATOM 6900 C CA . VAL B 1 441 ? -31.453 -2.275 6.883 1 46.25 441 VAL B CA 1
ATOM 6901 C C . VAL B 1 441 ? -31.719 -3.777 6.891 1 46.25 441 VAL B C 1
ATOM 6903 O O . VAL B 1 441 ? -32.812 -4.215 7.301 1 46.25 441 VAL B O 1
ATOM 6906 N N . GLU B 1 442 ? -30.734 -4.422 6.461 1 44.19 442 GLU B N 1
ATOM 6907 C CA . GLU B 1 442 ? -30.953 -5.859 6.562 1 44.19 442 GLU B CA 1
ATOM 6908 C C . GLU B 1 442 ? -31.031 -6.305 8.016 1 44.19 442 GLU B C 1
ATOM 6910 O O . GLU B 1 442 ? -31.734 -7.262 8.344 1 44.19 442 GLU B O 1
ATOM 6915 N N . MET B 1 443 ? -30.375 -5.512 8.82 1 47.06 443 MET B N 1
ATOM 6916 C CA . MET B 1 443 ? -30.438 -5.836 10.242 1 47.06 443 MET B CA 1
ATOM 6917 C C . MET B 1 443 ? -31.844 -5.598 10.789 1 47.06 443 MET B C 1
ATOM 6919 O O . MET B 1 443 ? -32.375 -6.406 11.562 1 47.06 443 MET B O 1
ATOM 6923 N N . THR B 1 444 ? -32.375 -4.504 10.359 1 45.31 444 THR B N 1
ATOM 6924 C CA . THR B 1 444 ? -33.75 -4.234 10.812 1 45.31 444 THR B CA 1
ATOM 6925 C C . THR B 1 444 ? -34.75 -5.168 10.133 1 45.31 444 THR B C 1
ATOM 6927 O O . THR B 1 444 ? -35.719 -5.613 10.75 1 45.31 444 THR B O 1
ATOM 6930 N N . ARG B 1 445 ? -34.594 -5.484 8.867 1 44 445 ARG B N 1
ATOM 6931 C CA . ARG B 1 445 ? -35.531 -6.391 8.195 1 44 445 ARG B CA 1
ATOM 6932 C C . ARG B 1 445 ? -35.438 -7.801 8.766 1 44 445 ARG B C 1
ATOM 6934 O O . ARG B 1 445 ? -36.438 -8.469 8.961 1 44 445 ARG B O 1
ATOM 6941 N N . HIS B 1 446 ? -34.312 -8.188 8.969 1 44.53 446 HIS B N 1
ATOM 6942 C CA . HIS B 1 446 ? -34.156 -9.484 9.625 1 44.53 446 HIS B CA 1
ATOM 6943 C C . HIS B 1 446 ? -34.719 -9.453 11.047 1 44.53 446 HIS B C 1
ATOM 6945 O O . HIS B 1 446 ? -35.25 -10.445 11.531 1 44.53 446 HIS B O 1
ATOM 6951 N N . MET B 1 447 ? -34.625 -8.336 11.625 1 43.25 447 MET B N 1
ATOM 6952 C CA . MET B 1 447 ? -35.25 -8.117 12.938 1 43.25 447 MET B CA 1
ATOM 6953 C C . MET B 1 447 ? -36.75 -8.102 12.844 1 43.25 447 MET B C 1
ATOM 6955 O O . MET B 1 447 ? -37.438 -8.625 13.727 1 43.25 447 MET B O 1
ATOM 6959 N N . ALA B 1 448 ? -37.219 -7.391 11.883 1 45.66 448 ALA B N 1
ATOM 6960 C CA . ALA B 1 448 ? -38.656 -7.359 11.68 1 45.66 448 ALA B CA 1
ATOM 6961 C C . ALA B 1 448 ? -39.188 -8.727 11.266 1 45.66 448 ALA B C 1
ATOM 6963 O O . ALA B 1 448 ? -40.25 -9.141 11.695 1 45.66 448 ALA B O 1
ATOM 6964 N N . ASP B 1 449 ? -38.531 -9.438 10.422 1 41.44 449 ASP B N 1
ATOM 6965 C CA . ASP B 1 449 ? -38.938 -10.766 9.992 1 41.44 449 ASP B CA 1
ATOM 6966 C C . ASP B 1 449 ? -38.812 -11.773 11.133 1 41.44 449 ASP B C 1
ATOM 6968 O O . ASP B 1 449 ? -39.531 -12.781 11.156 1 41.44 449 ASP B O 1
ATOM 6972 N N . SER B 1 450 ? -37.844 -11.656 11.945 1 41.09 450 SER B N 1
ATOM 6973 C CA . SER B 1 450 ? -37.688 -12.539 13.094 1 41.09 450 SER B CA 1
ATOM 6974 C C . SER B 1 450 ? -38.688 -12.195 14.195 1 41.09 450 SER B C 1
ATOM 6976 O O . SER B 1 450 ? -38.969 -13.016 15.07 1 41.09 450 SER B O 1
ATOM 6978 N N . THR B 1 451 ? -39.031 -10.984 14.328 1 42.16 451 THR B N 1
ATOM 6979 C CA . THR B 1 451 ? -40 -10.633 15.367 1 42.16 451 THR B CA 1
ATOM 6980 C C . THR B 1 451 ? -41.438 -10.891 14.898 1 42.16 451 THR B C 1
ATOM 6982 O O . THR B 1 451 ? -42.344 -10.992 15.711 1 42.16 451 THR B O 1
ATOM 6985 N N . HIS B 1 452 ? -41.812 -10.633 13.523 1 36.16 452 HIS B N 1
ATOM 6986 C CA . HIS B 1 452 ? -43.188 -10.898 13.141 1 36.16 452 HIS B CA 1
ATOM 6987 C C . HIS B 1 452 ? -43.281 -12.109 12.219 1 36.16 452 HIS B C 1
ATOM 6989 O O . HIS B 1 452 ? -43.375 -11.961 10.992 1 36.16 452 HIS B O 1
ATOM 6995 N N . PRO B 1 453 ? -42.875 -13.312 12.633 1 39.69 453 PRO B N 1
ATOM 6996 C CA . PRO B 1 453 ? -43.062 -14.461 11.742 1 39.69 453 PRO B CA 1
ATOM 6997 C C . PRO B 1 453 ? -44.438 -14.492 11.109 1 39.69 453 PRO B C 1
ATOM 6999 O O . PRO B 1 453 ? -44.594 -14.828 9.93 1 39.69 453 PRO B O 1
ATOM 7002 N N . ASN B 1 454 ? -45.562 -14.664 11.969 1 35.47 454 ASN B N 1
ATOM 7003 C CA . ASN B 1 454 ? -46.875 -15.195 11.695 1 35.47 454 ASN B CA 1
ATOM 7004 C C . ASN B 1 454 ? -47.75 -14.164 10.984 1 35.47 454 ASN B C 1
ATOM 7006 O O . ASN B 1 454 ? -48.938 -14.414 10.734 1 35.47 454 ASN B O 1
ATOM 7010 N N . SER B 1 455 ? -47.562 -12.922 11.078 1 34.06 455 SER B N 1
ATOM 7011 C CA . SER B 1 455 ? -48.812 -12.195 10.922 1 34.06 455 SER B CA 1
ATOM 7012 C C . SER B 1 455 ? -49.25 -12.156 9.461 1 34.06 455 SER B C 1
ATOM 7014 O O . SER B 1 455 ? -50.406 -11.875 9.156 1 34.06 455 SER B O 1
ATOM 7016 N N . ASP B 1 456 ? -48.375 -12.227 8.461 1 33.62 456 ASP B N 1
ATOM 7017 C CA . ASP B 1 456 ? -49.031 -11.898 7.207 1 33.62 456 ASP B CA 1
ATOM 7018 C C . ASP B 1 456 ? -49.688 -13.141 6.598 1 33.62 456 ASP B C 1
ATOM 7020 O O . ASP B 1 456 ? -50.094 -13.117 5.43 1 33.62 456 ASP B O 1
ATOM 7024 N N . ALA B 1 457 ? -49.625 -14.359 7.18 1 32.56 457 ALA B N 1
ATOM 7025 C CA . ALA B 1 457 ? -50.375 -15.445 6.523 1 32.56 457 ALA B CA 1
ATOM 7026 C C . ALA B 1 457 ? -51.875 -15.18 6.543 1 32.56 457 ALA B C 1
ATOM 7028 O O . ALA B 1 457 ? -52.625 -15.773 5.766 1 32.56 457 ALA B O 1
ATOM 7029 N N . 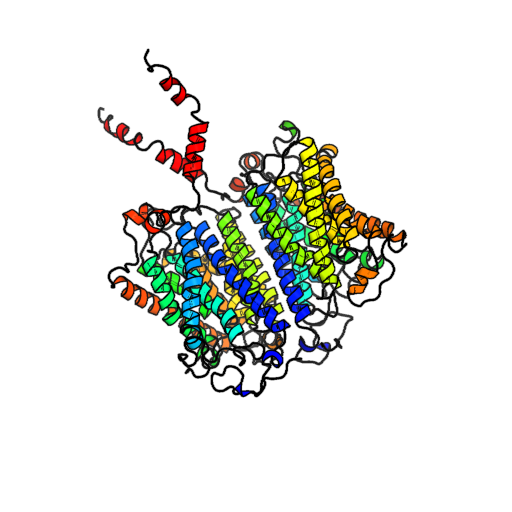SER B 1 458 ? -52.438 -14.742 7.621 1 29.27 458 SER B N 1
ATOM 7030 C CA . SER B 1 458 ? -53.906 -14.875 7.766 1 29.27 458 SER B CA 1
ATOM 7031 C C . SER B 1 458 ? -54.625 -13.938 6.816 1 29.27 458 SER B C 1
ATOM 7033 O O . SER B 1 458 ? -55.844 -14.008 6.688 1 29.27 458 SER B O 1
ATOM 7035 N N . ALA B 1 459 ? -54.062 -12.773 6.352 1 31.53 459 ALA B N 1
ATOM 7036 C CA . ALA B 1 459 ? -55.062 -11.891 5.727 1 31.53 459 ALA B CA 1
ATOM 7037 C C . ALA B 1 459 ? -55.344 -12.328 4.297 1 31.53 459 ALA B C 1
ATOM 7039 O O . ALA B 1 459 ? -56.031 -11.625 3.555 1 31.53 459 ALA B O 1
ATOM 7040 N N . ARG B 1 460 ? -54.781 -13.445 3.811 1 31.59 460 ARG B N 1
ATOM 7041 C CA . ARG B 1 460 ? -55.188 -13.695 2.43 1 31.59 460 ARG B CA 1
ATOM 7042 C C . ARG B 1 460 ? -56.562 -14.352 2.369 1 31.59 460 ARG B C 1
ATOM 7044 O O . ARG B 1 460 ? -57.094 -14.562 1.284 1 31.59 460 ARG B O 1
ATOM 7051 N N . THR B 1 461 ? -56.938 -15.062 3.379 1 28.41 461 THR B N 1
ATOM 7052 C CA . THR B 1 461 ? -58.125 -15.906 3.119 1 28.41 461 THR B CA 1
ATOM 7053 C C . THR B 1 461 ? -59.375 -15.062 3.006 1 28.41 461 THR B C 1
ATOM 7055 O O . THR B 1 461 ? -60.375 -15.516 2.453 1 28.41 461 THR B O 1
ATOM 7058 N N . SER B 1 462 ? -59.594 -14.016 3.682 1 27.52 462 SER B N 1
ATOM 7059 C CA . SER B 1 462 ? -61.031 -13.797 3.879 1 27.52 462 SER B CA 1
ATOM 7060 C C . SER B 1 462 ? -61.656 -13.109 2.674 1 27.52 462 SER B C 1
ATOM 7062 O O . SER B 1 462 ? -62.875 -12.977 2.594 1 27.52 462 SER B O 1
ATOM 7064 N N . HIS B 1 463 ? -60.969 -12.266 1.829 1 25.25 463 HIS B N 1
ATOM 7065 C CA . HIS B 1 463 ? -61.906 -11.461 1.019 1 25.25 463 HIS B CA 1
ATOM 7066 C C . HIS B 1 463 ? -62.375 -12.25 -0.188 1 25.25 463 HIS B C 1
ATOM 7068 O O . HIS B 1 463 ? -62.969 -11.672 -1.118 1 25.25 463 HIS B O 1
ATOM 7074 N N . GLU B 1 464 ? -62.531 -13.57 -0.21 1 22.42 464 GLU B N 1
ATOM 7075 C CA . GLU B 1 464 ? -63.312 -14.094 -1.34 1 22.42 464 GLU B CA 1
ATOM 7076 C C . GLU B 1 464 ? -64.75 -13.633 -1.287 1 22.42 464 GLU B C 1
ATOM 7078 O O . GLU B 1 464 ? -65.625 -14.125 -2.051 1 22.42 464 GLU B O 1
ATOM 7083 N N . LYS B 1 465 ? -65.312 -12.945 -0.305 1 22.36 465 LYS B N 1
ATOM 7084 C CA . LYS B 1 465 ? -66.75 -12.766 -0.521 1 22.36 465 LYS B CA 1
ATOM 7085 C C . LYS B 1 465 ? -67.062 -11.883 -1.74 1 22.36 465 LYS B C 1
ATOM 7087 O O . LYS B 1 465 ? -68 -12.094 -2.463 1 22.36 465 LYS B O 1
ATOM 7092 N N . VAL B 1 466 ? -66.75 -10.766 -2.18 1 20.91 466 VAL B N 1
ATOM 7093 C CA . VAL B 1 466 ? -67.688 -10.344 -3.184 1 20.91 466 VAL B CA 1
ATOM 7094 C C . VAL B 1 466 ? -67.375 -10.992 -4.527 1 20.91 466 VAL B C 1
ATOM 7096 O O . VAL B 1 466 ? -66.188 -11.086 -4.91 1 20.91 466 VAL B O 1
#

Solvent-accessible surface area (backbone atoms only — not comparable to full-atom values): 42734 Å² total; per-residue (Å²): 122,49,44,81,80,73,40,76,82,75,55,82,40,47,39,57,74,46,72,51,88,68,71,62,54,38,43,46,65,30,30,49,52,37,39,55,52,14,27,53,27,33,51,46,22,30,55,11,50,8,31,28,51,20,10,51,30,49,70,44,29,18,48,48,42,34,50,51,17,49,45,25,46,57,51,34,51,48,42,33,43,49,43,34,46,11,28,25,64,37,75,74,29,49,49,67,43,37,36,68,85,24,41,63,48,40,47,47,39,48,31,60,40,104,30,80,50,29,33,24,42,58,44,48,54,35,52,42,34,54,61,18,36,25,53,32,60,19,54,56,42,36,66,50,39,46,32,66,67,34,49,55,53,43,45,52,50,44,43,57,69,38,39,21,34,42,39,11,18,47,71,20,85,53,8,49,37,34,69,69,55,28,69,54,48,48,30,7,40,46,33,24,18,22,17,8,28,29,16,46,30,48,10,54,74,65,44,67,58,90,61,35,76,80,53,73,61,58,76,68,66,52,37,22,48,53,36,29,51,50,9,42,49,32,34,60,59,9,42,42,19,44,37,13,35,46,56,53,40,62,39,55,24,16,47,47,6,32,45,28,37,54,37,5,17,20,31,0,16,53,39,21,25,54,57,47,25,73,74,68,72,24,55,35,63,67,38,28,47,53,8,23,51,10,1,40,34,8,29,28,13,22,26,46,21,43,53,63,70,50,23,43,51,39,2,31,47,13,6,49,54,21,60,61,34,53,52,45,35,67,77,68,69,37,51,51,78,74,39,42,30,17,32,28,17,49,7,6,46,52,10,27,47,48,22,17,40,48,13,26,31,76,38,48,22,36,68,52,54,87,63,66,68,39,1,41,74,52,70,26,67,64,32,39,57,32,21,49,52,46,44,50,50,30,36,49,51,22,28,53,51,42,41,50,51,52,54,53,40,48,70,37,89,90,24,47,47,56,53,55,72,69,37,37,74,64,9,41,13,54,67,73,66,69,51,69,80,66,72,49,65,60,53,50,50,50,47,48,51,65,72,53,65,68,66,73,66,66,69,66,66,69,70,75,75,132,122,51,44,79,81,74,40,75,80,76,52,84,40,47,39,57,74,46,75,52,81,46,70,49,54,40,40,47,40,54,30,49,41,47,41,56,52,14,27,50,27,33,51,46,21,29,53,10,51,9,32,28,52,20,11,52,28,48,69,43,28,18,48,48,40,34,46,50,17,49,45,24,45,24,50,32,43,49,43,34,45,49,43,36,47,11,28,26,65,37,78,74,30,52,49,68,42,36,37,67,85,24,43,58,48,40,49,47,36,48,30,59,38,104,32,80,50,29,33,24,42,53,45,48,48,34,51,44,32,56,60,17,38,24,53,32,61,19,55,56,40,35,64,51,40,45,32,66,68,32,48,56,56,44,47,53,50,44,43,55,70,40,38,22,34,42,40,11,18,48,70,22,85,51,7,48,36,35,69,69,55,26,68,51,48,48,30,8,39,48,32,24,18,22,18,9,28,30,16,45,30,49,9,53,74,65,44,68,59,90,60,32,77,80,52,73,62,56,76,69,67,54,64,32,67,67,36,30,51,50,8,41,51,32,35,61,61,11,42,42,21,44,37,12,35,47,55,53,39,70,43,60,26,16,53,47,8,31,52,29,38,54,46,4,15,53,30,0,15,52,39,21,25,52,58,46,25,72,74,69,72,45,85,43,69,64,37,29,46,52,8,22,51,12,1,40,34,8,28,27,13,21,25,47,20,43,55,62,74,52,23,44,52,38,2,32,48,11,7,48,54,20,59,60,34,54,53,45,36,66,77,69,70,34,50,54,78,73,39,40,32,16,32,29,17,49,7,6,46,52,11,26,47,48,23,16,40,49,14,27,30,76,37,48,28,41,67,76,54,87,63,64,68,40,0,40,73,52,71,26,69,65,32,39,59,32,20,49,52,45,43,49,50,30,36,49,50,22,29,54,50,41,43,52,49,53,53,55,40,48,71,38,88,90,23,46,47,58,52,55,72,69,38,38,73,64,9,39,13,54,65,44,32,70,49,57,47,59,56,50,63,60,51,49,47,53,46,48,50,68,70,53,70,71,66,77,69,66,75,69,67,67,74,73,67,125